Protein 5NOE (pdb70)

Sequence (1299 aa):
MSLLAKIVDGKNLSFEEAYELFNELKGSDGVLIGAYLAALQTKGYTGEELAGLARAMRDSAVKLDLGKVADTAGTGGDGSSTINVSTASALILSAFTRVAKHGNVSITSKSGSANVLEALGLNIRVSPERAREMVESTNFTFIFAPAYHPALRPIMPVRKALGIKTVFNVIGPLANPADPAYQVVGVNSPELLEPVAEALEFLGVERALVVHGSGMDEVSPHRETLVLEVGNGVERYTLSPEDFGIEPVKPLPCSSPEESAARIKAVLGGSGRREDRDFILVNASAALYASGVAEDFREGLEMAREALGQGMLEKLEEIACLSKSMSLLAKIVDGKNLSFEEAYELFNELKGSDGVLIGAYLAALQTKGYTGEELAGLARAMRDSAVKLDLGKVADTAGTGGDGSSTINVSTASSALILSAFTRVAKHGNVSITSKSGSANVLEALGLNIRVSPERAREMVESTNFTFIFAPAYHPALRPIMPVRKALGIKTVFNVIGPLANPADPAYQVVGVNSPELLEPVAEALEFLGVERALVVHGSGMDEVSPHRETLVLEVGNGVERYTLSPEDFGIEPVKPLPCSSPEESAARIKAVLGGSGRREDRDFILVNASAALYASGVAEDFREGLEMAREALGQGMLEKLEEIACLSKSMSLLAKIVDGKNLSFEEAYELFNELKGSDGVLIGAYLAALQTKGYTGEELAGLARAMRDSAVKLDLGKVADTAGTGGDGSSTINVSTASALILSAFTRVAKHGNVVSITSKSGSANVLEALGLNIRVSPERAREMVESTNFTFIFAPAYHPALRPIMPVRKALGIKTVFNVIGPLANPADPAYQVVGVNSPELLEPVAEALEFLGVERALVVHGSGMDEVSPHRETLVLEVGNGVERYTLSPEDFGIEPVKPLPCSSPEESAARIKAVLGGSGRREDRDFILVNASAALYASSGVAEDFREGLEMAREALGQGMLEKLEEIACLSKSMSLLAKIVDGKNLSFEEAYELFNELKGSDGVLIGAYLAALQTKGYTGEELAGLARAMRDSAVKLDLGKVADTAGTGGDGSSTINVSTASALILSAFTRVAKHGNVSITSKSGSANVLEALGLNIRVSPERAREMVESTNFTFIFAPAYHPALRPIMPVRKALGIKTVFNVIGPLANPADPAYQVVGVNSPELLEPVAEALEFLGVERALVVHGSGMDEVSPHRRETLVLEVGNGVERYTLSPEDFGIEPVKPLPCSSPEESAARIKAVLGGSGRREDRDFILVNASAALYASGVAEDFREGLEMARREALGQGMLEKLEEIACLSK

Nearest PDB structures (foldseek):
  5noe-assembly2_D  TM=9.935E-01  e=1.530E-57  Thermococcus kodakarensis KOD1
  1zyk-assembly2_C  TM=9.474E-01  e=1.127E-31  Saccharolobus solfataricus
  3gbr-assembly1_B  TM=9.543E-01  e=3.894E-31  Saccharolobus solfataricus
  2gvq-assembly2_B  TM=9.513E-01  e=1.582E-30  Saccharolobus solfataricus
  1khd-assembly1_D  TM=9.343E-01  e=3.187E-30  Pectobacterium carotovorum

Radius of gyration: 39.04 Å; Cα contacts (8 Å, |Δi|>4): 3013; chains: 4; bounding box: 71×103×91 Å

Foldseek 3Di:
DPVLVCLLVLHADALQVLLVVLVDLLPDDLVVLLSVFVSCVVSDHFLSSLQSVLVSQLVQWAAADAPQEEEEEELDDDLWFFFDLRLLLQLLCLVPAAYEYEFAPAPCCRLHSCLLLVLLQADQDFDNVLQNVLCVPQSYHYHHCVRGRVSCPSVHVSCVVVVDDGSSSGSRQSNPNNLHLFYEYFYQAPVVQNSNLSSCQVSNRQKYKYKADPNGRAHFLAAKIWIWIHHVHTDTDIDYNVQQVDDHDHGGIGGGSNVSNVQSLCLQAQHHDPSSNSRSLQRSLNRCCRVVNDVGNNVSSVSSNVNGRDVSSVSSVVSRVSSVD/DVLLVCLLVLHADALQRLLVVLVCLLPDDLVVVLSVFVSCVVSDHFLSNLLSVLVNQLVQWAAAAAPLAEEEEELAWDDFAFFALRLLLQLLCLVFAAYEYEFAPAPNPFRGSCLLLVLLQADQDFDRVLQRVLCVVGSYHYHYPVRGRVSCVSVRVSCVVVVDDGSSSGSRQSNPSNLHLFYEYFYQDPVVQNSNLSSCQVSNRQKYKYWQDPRGRAPALAAKIWIWIHHVHTDTDIDYVVFQPDDHAHTDGDDGSNSSNQQSLCQLALHHDDNSNSRNQQRSLNRCCRNVNDVGRNSSRVSSNVSGHPVSSVSSVVNSVSNVD/DVVLVCLLVLHADALQVLLVVLVVLLPDDLVVLLSVFVSDVVNDHALSNLLSNLVSQLVQWAAADQPAAEEEEELACDDFAFFSLRLLLQLLCLVPAAYEYEFAAHLQRHGLSQLLLVLLQAPQDFDNVLQNVLCVVRSYHYHYVVNTRVSCVNVSVSSVVVSDDGSCSLSRQVNPSNLHLFYEYFYQAPVVQNSSQSNCQVSNRQKYKYKQDPNGRAHALAAKIWIWIHHVHTDTDIDYNVQQVDDHDHTDGDDGSNRSNVQSLCLQQLHHDPNSVSRSLQRSLRRCCRVPVDVGSNVSSVVSNVNRRDVSNVSSVVSSVSNVD/DVLLVCLLVLHADALQVLLVVLVCLLPDALVVLLSVFVSCVVSDHFLSSLQSNLVNQLVQWAAADAPAAEEEEEQAWEPFAFFALRLLLQLLCLVPAAHEYEWADDPDCQPGNQLLLVLLQFDQDDDSVLQNVLCVVRSYHYHYCVNTRVSCVNVRVSVVVNPDDGSSSGSRQSNDSNLHLFYEYFYQDPVVQVSNLSSVQVSNRQKYKYKADPNTRAHALAAKIWIWIHHPDTDTDIDYNVQQVDHHDHTDGDRGSNRSNVQSLCLQAQHHDPSSNSRSLQRSLNRCCRVVVDVGNNVSSVVSNVNGHPNSNVSSVVSSVSSD

Secondary structure (DSSP, 8-state):
-HHHHHHHTTPPPPHHHHHHHHHHHHTS-HHHHHHHHHHHHHH---HHHHHHHHHHHHHHSPP----S-EEEEE--S-TTSS--HHHHHHHHHTTTS-EEEEPP-SS--TT-HHHHHHHTT------HHHHHHHHHHHSEEEE-HHHH-GGGTTHHHHHHHH-S--THHHHGGG--TT--SEEEEE-SSGGGHHHHHHHHHHHT-SEEEEEEETTBSS--SSS-EEEEEEESEEEEEEE-GGGGTS---------SHHHHHHHHHHHHTT-S-HHHHHHHHHHHHHHHHHTTS-SSHHHHHHHHHHT-SHHHHHHHHHHHHHHH-/-HHHHHHHTTPPPPHHHHHHHHHHHHTS-HHHHHHHHHHHHHH---HHHHHHHHHHHHHHSPP----S-EEEEES---SS----HHHHHHHHHHTTS-EEEEPPSS---SSSHHHHHHHTT------HHHHHHHHHHHSEEEE-HHHH-GGGGGGHHHHHHH-S--GGGTSGGG--TT--SEEEEE-SSGGGHHHHHHHHHHHT-SEEEEEEETTBSS--SSS-EEEEEEESEEEEEEE-GGGGT----PPPP--SHHHHHHHHHHHHSS---HHHHHHHHHHHHHHHHHHTS-SSHHHHHHHHHTT-HHHHHHHHHHHHHHHH-/-HHHHHHHTTPPPPHHHHHHHHHHHHT--HHHHHHHHHHHHHH---HHHHHHHHHHHHHHSPP----S-EEEEES-S-SS-B--HHHHHHHHHTTTS-EEEEE---TTSS-HHHHHHHHTT------HHHHHHHHHHHSEEEEEHHHH-GGGTTHHHHHHHH-S--HHHHHGGG--TT--SEEEEE-SS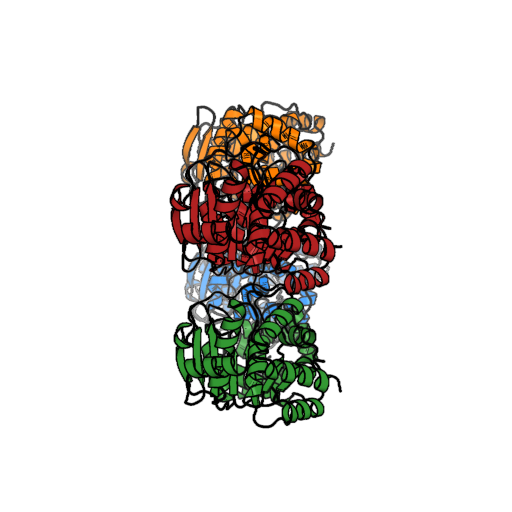GGGHHHHHHHHHHHT-SEEEEEEETTBSS--SSS-EEEEEESSSEEEEEE-GGGGTS---PPPB---HHHHHHHHHHHHTT-S-HHHHHHHHHHHHHHHHHTTSSSSHHHHHHHHHHH-SHHHHHHHHHHHHHHH-/-HHHHHHHTTPPPPHHHHHHHHHHHHTS-HHHHHHHHHHHHHH---HHHHHHHHHHHHHHSPP----S-EEEEES---S-----HHHHHHHHHTTTS-EEEE---SS--SS-HHHHHHHTT--S---HHHHHHHHHHHSEEEE-HHHH-GGGTTHHHHHHHH-S--GGGTSGGG--TT--SEEEEE-SSGGGHHHHHHHHHHTT-SEEEEEEETTBSS--SSS-EEEEEEESEEEEEEE-GGGGT----PPPP--SHHHHHHHHHHHHTT-S-HHHHHHHHHHHHHHHHHTTS-SSHHHHHHHHHHH-SHHHHHHHHHHHHHH-

Structure (mmCIF, N/CA/C/O backbone):
data_5NOE
#
_entry.id   5NOE
#
_cell.length_a   83.870
_cell.length_b   85.613
_cell.length_c   180.758
_cell.angle_alpha   90.00
_cell.angle_beta   90.00
_cell.angle_gamma   90.00
#
_symmetry.space_group_name_H-M   'P 21 21 21'
#
loop_
_entity.id
_entity.type
_entity.pdbx_description
1 polymer 'Anthranilate phosphoribosyltransferase'
2 water water
#
loop_
_atom_site.group_PDB
_atom_site.id
_atom_site.type_symbol
_atom_site.label_atom_id
_atom_site.label_alt_id
_atom_site.label_comp_id
_atom_site.label_asym_id
_atom_site.label_entity_id
_atom_site.label_seq_id
_atom_site.pdbx_PDB_ins_code
_atom_site.Cartn_x
_atom_site.Cartn_y
_atom_site.Cartn_z
_atom_site.occupancy
_atom_site.B_iso_or_equiv
_atom_site.auth_seq_id
_atom_site.auth_comp_id
_atom_site.auth_asym_id
_atom_site.auth_atom_id
_atom_site.pdbx_PDB_model_num
ATOM 1 N N . MET A 1 1 ? 16.936 19.602 67.545 1.00 48.05 1 MET A N 1
ATOM 2 C CA . MET A 1 1 ? 17.183 20.811 66.761 1.00 56.73 1 MET A CA 1
ATOM 3 C C . MET A 1 1 ? 16.233 20.896 65.552 1.00 42.85 1 MET A C 1
ATOM 4 O O . MET A 1 1 ? 15.295 20.116 65.471 1.00 42.49 1 MET A O 1
ATOM 9 N N . SER A 1 2 ? 16.453 21.835 64.626 1.00 46.77 2 SER A N 1
ATOM 10 C CA . SER A 1 2 ? 15.355 22.278 63.763 1.00 40.02 2 SER A CA 1
ATOM 11 C C . SER A 1 2 ? 14.941 21.206 62.747 1.00 34.04 2 SER A C 1
ATOM 12 O O . SER A 1 2 ? 13.753 20.878 62.635 1.00 37.85 2 SER A O 1
ATOM 15 N N . LEU A 1 3 ? 15.887 20.659 61.977 1.00 38.49 3 LEU A N 1
ATOM 16 C CA . LEU A 1 3 ? 15.506 19.599 61.041 1.00 32.56 3 LEU A CA 1
ATOM 17 C C . LEU A 1 3 ? 14.933 18.385 61.770 1.00 32.85 3 LEU A C 1
ATOM 18 O O . LEU A 1 3 ? 13.934 17.803 61.326 1.00 30.50 3 LEU A O 1
ATOM 23 N N . LEU A 1 4 ? 15.542 17.991 62.892 1.00 26.76 4 LEU A N 1
ATOM 24 C CA . LEU A 1 4 ? 15.011 16.857 63.639 1.00 32.25 4 LEU A CA 1
ATOM 25 C C . LEU A 1 4 ? 13.584 17.123 64.096 1.00 30.52 4 LEU A C 1
ATOM 26 O O . LEU A 1 4 ? 12.721 16.248 63.990 1.00 29.00 4 LEU A O 1
ATOM 31 N N . ALA A 1 5 ? 13.294 18.339 64.556 1.00 29.95 5 ALA A N 1
ATOM 32 C CA . ALA A 1 5 ? 11.932 18.621 65.002 1.00 31.21 5 ALA A CA 1
ATOM 33 C C . ALA A 1 5 ? 10.944 18.559 63.839 1.00 32.62 5 ALA A C 1
ATOM 34 O O . ALA A 1 5 ? 9.816 18.087 64.004 1.00 30.87 5 ALA A O 1
ATOM 36 N N . LYS A 1 6 ? 11.360 19.017 62.657 1.00 33.83 6 LYS A N 1
ATOM 37 C CA . LYS A 1 6 ? 10.510 18.939 61.469 1.00 33.72 6 LYS A CA 1
ATOM 38 C C . LYS A 1 6 ? 10.204 17.486 61.111 1.00 32.07 6 LYS A C 1
ATOM 39 O O . LYS A 1 6 ? 9.053 17.134 60.825 1.00 28.43 6 LYS A O 1
ATOM 45 N N . ILE A 1 7 ? 11.220 16.621 61.155 1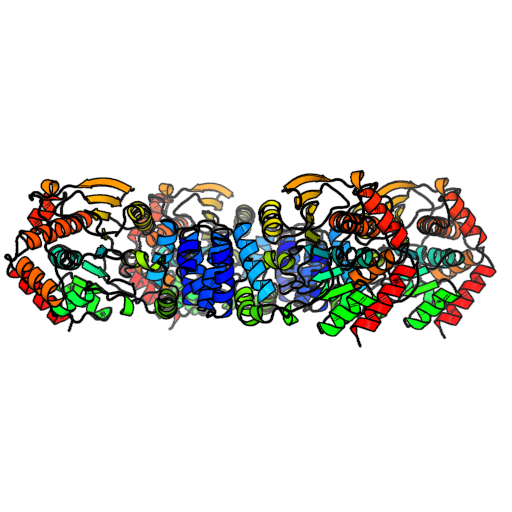.00 36.17 7 ILE A N 1
ATOM 46 C CA . ILE A 1 7 ? 11.033 15.212 60.814 1.00 31.19 7 ILE A CA 1
ATOM 47 C C . ILE A 1 7 ? 10.116 14.531 61.820 1.00 30.11 7 ILE A C 1
ATOM 48 O O . ILE A 1 7 ? 9.147 13.868 61.436 1.00 32.52 7 ILE A O 1
ATOM 53 N N . VAL A 1 8 ? 10.402 14.676 63.122 1.00 26.04 8 VAL A N 1
ATOM 54 C CA . VAL A 1 8 ? 9.586 13.987 64.109 1.00 29.18 8 VAL A CA 1
ATOM 55 C C . VAL A 1 8 ? 8.176 14.559 64.140 1.00 29.25 8 VAL A C 1
ATOM 56 O O . VAL A 1 8 ? 7.252 13.874 64.577 1.00 29.68 8 VAL A O 1
ATOM 60 N N . ASP A 1 9 ? 7.980 15.785 63.663 1.00 32.38 9 ASP A N 1
ATOM 61 C CA . ASP A 1 9 ? 6.631 16.308 63.480 1.00 37.63 9 ASP A CA 1
ATOM 62 C C . ASP A 1 9 ? 5.965 15.749 62.222 1.00 40.54 9 ASP A C 1
ATOM 63 O O . ASP A 1 9 ? 4.805 16.072 61.953 1.00 35.31 9 ASP A O 1
ATOM 68 N N . GLY A 1 10 ? 6.670 14.913 61.457 1.00 37.77 10 GLY A N 1
ATOM 69 C CA . GLY A 1 10 ? 6.112 14.307 60.271 1.00 33.32 10 GLY A CA 1
ATOM 70 C C . GLY A 1 10 ? 6.130 15.176 59.041 1.00 37.58 10 GLY A C 1
ATOM 71 O O . GLY A 1 10 ? 5.417 14.873 58.080 1.00 41.36 10 GLY A O 1
ATOM 72 N N . LYS A 1 11 ? 6.922 16.247 59.031 1.00 35.90 11 LYS A N 1
ATOM 73 C CA . LYS A 1 11 ? 7.004 17.132 57.878 1.00 33.57 11 LYS A CA 1
ATOM 74 C C . LYS A 1 11 ? 8.111 16.706 56.918 1.00 38.73 11 LYS A C 1
ATOM 75 O O . LYS A 1 11 ? 9.243 16.407 57.329 1.00 34.40 11 LYS A O 1
ATOM 81 N N . ASN A 1 12 ? 7.791 16.738 55.631 1.00 36.74 12 ASN A N 1
ATOM 82 C CA . ASN A 1 12 ? 8.751 16.363 54.604 1.00 35.72 12 ASN A CA 1
ATOM 83 C C . ASN A 1 12 ? 9.694 17.527 54.312 1.00 37.25 12 ASN A C 1
ATOM 84 O O . ASN A 1 12 ? 9.262 18.677 54.173 1.00 37.60 12 ASN A O 1
ATOM 89 N N . LEU A 1 13 ? 10.989 17.225 54.241 1.00 32.39 13 LEU A N 1
ATOM 90 C CA . LEU A 1 13 ? 11.999 18.242 53.993 1.00 35.48 13 LEU A CA 1
ATOM 91 C C . LEU A 1 13 ? 12.034 18.626 52.514 1.00 35.86 13 LEU A C 1
ATOM 92 O O . LEU A 1 13 ? 11.768 17.807 51.631 1.00 36.81 13 LEU A O 1
ATOM 97 N N . SER A 1 14 ? 12.362 19.888 52.247 1.00 36.22 14 SER A N 1
ATOM 98 C CA . SER A 1 14 ? 12.617 20.313 50.879 1.00 33.13 14 SER A CA 1
ATOM 99 C C . SER A 1 14 ? 13.961 19.762 50.411 1.00 34.87 14 SER A C 1
ATOM 100 O O . SER A 1 14 ? 14.776 19.295 51.204 1.00 34.28 14 SER A O 1
ATOM 103 N N . PHE A 1 15 ? 14.193 19.830 49.098 1.00 35.36 15 PHE A N 1
ATOM 104 C CA . PHE A 1 15 ? 15.493 19.436 48.559 1.00 39.81 15 PHE A CA 1
ATOM 105 C C . PHE A 1 15 ? 16.635 20.123 49.307 1.00 37.79 15 PHE A C 1
ATOM 106 O O . PHE A 1 15 ? 17.638 19.488 49.671 1.00 34.84 15 PHE A O 1
ATOM 114 N N . GLU A 1 16 ? 16.504 21.431 49.537 1.00 36.20 16 GLU A N 1
ATOM 115 C CA . GLU A 1 16 ? 17.600 22.169 50.148 1.00 40.46 16 GLU A CA 1
ATOM 116 C C . GLU A 1 16 ? 17.761 21.820 51.626 1.00 37.07 16 GLU A C 1
ATOM 117 O O . GLU A 1 16 ? 18.892 21.784 52.130 1.00 43.24 16 GLU A O 1
ATOM 123 N N . GLU A 1 17 ? 16.659 21.547 52.341 1.00 34.76 17 GLU A N 1
ATOM 124 C CA . GLU A 1 17 ? 16.783 21.095 53.729 1.00 38.23 17 GLU A CA 1
ATOM 125 C C . GLU A 1 17 ? 17.417 19.707 53.807 1.00 37.79 17 GLU A C 1
ATOM 126 O O . GLU A 1 17 ? 18.171 19.420 54.740 1.00 31.86 17 GLU A O 1
ATOM 132 N N . ALA A 1 18 ? 17.110 18.823 52.852 1.00 32.65 18 ALA A N 1
ATOM 133 C CA . ALA A 1 18 ? 17.726 17.497 52.879 1.00 28.14 18 ALA A CA 1
ATOM 134 C C . ALA A 1 18 ? 19.206 17.594 52.558 1.00 31.09 18 ALA A C 1
ATOM 135 O O . ALA A 1 18 ? 20.022 16.844 53.104 1.00 31.90 18 ALA A O 1
ATOM 137 N N . TYR A 1 19 ? 19.575 18.552 51.719 1.00 36.69 19 TYR A N 1
ATOM 138 C CA . TYR A 1 19 ? 20.982 18.830 51.485 1.00 35.08 19 TYR A CA 1
ATOM 139 C C . TYR A 1 19 ? 21.670 19.254 52.782 1.00 38.44 19 TYR A C 1
ATOM 140 O O . TYR A 1 19 ? 22.703 18.690 53.168 1.00 38.41 19 TYR A O 1
ATOM 149 N N . GLU A 1 20 ? 21.091 20.236 53.481 1.00 40.62 20 GLU A N 1
ATOM 150 C CA . GLU A 1 20 ? 21.613 20.640 54.786 1.00 43.13 20 GLU A CA 1
ATOM 151 C C . GLU A 1 20 ? 21.671 19.462 55.750 1.00 33.96 20 GLU A C 1
ATOM 152 O O . GLU A 1 20 ? 22.656 19.289 56.471 1.00 42.10 20 GLU A O 1
ATOM 158 N N . LEU A 1 21 ? 20.607 18.653 55.792 1.00 34.63 21 LEU A N 1
ATOM 159 C CA . LEU A 1 21 ? 20.583 17.522 56.710 1.00 31.67 21 LEU A CA 1
ATOM 160 C C . LEU A 1 21 ? 21.816 16.645 56.534 1.00 36.40 21 LEU A C 1
ATOM 161 O O . LEU A 1 21 ? 22.443 16.251 57.523 1.00 37.01 21 LEU A O 1
ATOM 166 N N . PHE A 1 22 ? 22.201 16.348 55.286 1.00 32.94 22 PHE A N 1
ATOM 167 C CA . PHE A 1 22 ? 23.417 15.564 55.097 1.00 36.02 22 PHE A CA 1
ATOM 168 C C . PHE A 1 22 ? 24.627 16.290 55.664 1.00 37.34 22 PHE A C 1
ATOM 169 O O . PHE A 1 22 ? 25.467 15.681 56.337 1.00 33.00 22 PHE A O 1
ATOM 177 N N . ASN A 1 23 ? 24.741 17.591 55.399 1.00 33.78 23 ASN A N 1
ATOM 178 C CA . ASN A 1 23 ? 25.927 18.284 55.881 1.00 40.60 23 ASN A CA 1
ATOM 179 C C . ASN A 1 23 ? 25.888 18.452 57.399 1.00 42.87 23 ASN A C 1
ATOM 180 O O . ASN A 1 23 ? 26.944 18.501 58.043 1.00 41.34 23 ASN A O 1
ATOM 185 N N . GLU A 1 24 ? 24.689 18.473 57.990 1.00 41.14 24 GLU A N 1
ATOM 186 C CA . GLU A 1 24 ? 24.588 18.429 59.445 1.00 36.33 24 GLU A CA 1
ATOM 187 C C . GLU A 1 24 ? 24.970 17.052 59.976 1.00 40.59 24 GLU A C 1
ATOM 188 O O . GLU A 1 24 ? 25.697 16.950 60.968 1.00 40.97 24 GLU A O 1
ATOM 194 N N . LEU A 1 25 ? 24.524 15.982 59.311 1.00 37.74 25 LEU A N 1
ATOM 195 C CA . LEU A 1 25 ? 24.819 14.630 59.783 1.00 36.82 25 LEU A CA 1
ATOM 196 C C . LEU A 1 25 ? 26.312 14.352 59.819 1.00 42.08 25 LEU A C 1
ATOM 197 O O . LEU A 1 25 ? 26.813 13.723 60.756 1.00 41.68 25 LEU A O 1
ATOM 202 N N . LYS A 1 26 ? 27.037 14.776 58.785 1.00 40.31 26 LYS A N 1
ATOM 203 C CA . LYS A 1 26 ? 28.422 14.354 58.667 1.00 41.08 26 LYS A CA 1
ATOM 204 C C . LYS A 1 26 ? 29.303 15.012 59.722 1.00 43.96 26 LYS A C 1
ATOM 205 O O . LYS A 1 26 ? 30.391 14.500 60.017 1.00 40.85 26 LYS A O 1
ATOM 211 N N . GLY A 1 27 ? 28.847 16.111 60.315 1.00 43.01 27 GLY A N 1
ATOM 212 C CA . GLY A 1 27 ? 29.576 16.698 61.411 1.00 38.94 27 GLY A CA 1
ATOM 213 C C . GLY A 1 27 ? 28.895 16.558 62.760 1.00 39.89 27 GLY A C 1
ATOM 214 O O . GLY A 1 27 ? 29.234 17.296 63.686 1.00 39.84 27 GLY A O 1
ATOM 215 N N . SER A 1 28 ? 27.949 15.634 62.900 1.00 34.57 28 SER A N 1
ATOM 216 C CA . SER A 1 28 ? 27.191 15.476 64.139 1.00 36.37 28 SER A CA 1
ATOM 217 C C . SER A 1 28 ? 27.721 14.330 64.999 1.00 36.71 28 SER A C 1
ATOM 218 O O . SER A 1 28 ? 28.304 13.358 64.510 1.00 37.71 28 SER A O 1
ATOM 221 N N . ASP A 1 29 ? 27.455 14.442 66.299 1.00 29.76 29 ASP A N 1
ATOM 222 C CA . ASP A 1 29 ? 27.681 13.345 67.233 1.00 34.89 29 ASP A CA 1
ATOM 223 C C . ASP A 1 29 ? 26.792 12.151 66.891 1.00 36.23 29 ASP A C 1
ATOM 224 O O . ASP A 1 29 ? 25.709 12.305 66.326 1.00 35.86 29 ASP A O 1
ATOM 229 N N . GLY A 1 30 ? 27.261 10.953 67.259 1.00 30.75 30 GLY A N 1
ATOM 230 C CA . GLY A 1 30 ? 26.492 9.739 67.019 1.00 38.69 30 GLY A CA 1
ATOM 231 C C . GLY A 1 30 ? 25.063 9.783 67.544 1.00 37.32 30 GLY A C 1
ATOM 232 O O . GLY A 1 30 ? 24.147 9.233 66.912 1.00 29.78 30 GLY A O 1
ATOM 233 N N . VAL A 1 31 ? 24.852 10.406 68.717 1.00 35.25 31 VAL A N 1
ATOM 234 C CA . VAL A 1 31 ? 23.503 10.487 69.288 1.00 28.78 31 VAL A CA 1
ATOM 235 C C . VAL A 1 31 ? 22.554 11.185 68.321 1.00 31.13 31 VAL A C 1
ATOM 236 O O . VAL A 1 31 ? 21.402 10.761 68.134 1.00 30.85 31 VAL A O 1
ATOM 240 N N . LEU A 1 32 ? 23.006 12.280 67.716 1.00 28.11 32 LEU A N 1
ATOM 241 C CA . LEU A 1 32 ? 22.147 13.009 66.791 1.00 35.44 32 LEU A CA 1
ATOM 242 C C . LEU A 1 32 ? 22.038 12.270 65.457 1.00 33.03 32 LEU A C 1
ATOM 243 O O . LEU A 1 32 ? 20.968 12.263 64.830 1.00 28.21 32 LEU A O 1
ATOM 248 N N . ILE A 1 33 ? 23.130 11.643 65.001 1.00 28.18 33 ILE A N 1
ATOM 249 C CA . ILE A 1 33 ? 23.040 10.813 63.801 1.00 30.24 33 ILE A CA 1
ATOM 250 C C . ILE A 1 33 ? 22.000 9.714 63.997 1.00 25.14 33 ILE A C 1
ATOM 251 O O . ILE A 1 33 ? 21.130 9.502 63.149 1.00 30.01 33 ILE A O 1
ATOM 256 N N . GLY A 1 34 ? 22.103 8.980 65.109 1.00 27.22 34 GLY A N 1
ATOM 257 C CA . GLY A 1 34 ? 21.145 7.921 65.396 1.00 27.37 34 GLY A CA 1
ATOM 258 C C . GLY A 1 34 ? 19.704 8.411 65.427 1.00 31.33 34 GLY A C 1
ATOM 259 O O . GLY A 1 34 ? 18.808 7.763 64.881 1.00 26.59 34 GLY A O 1
ATOM 260 N N . ALA A 1 35 ? 19.452 9.552 66.083 1.00 25.96 35 ALA A N 1
ATOM 261 C CA . ALA A 1 35 ? 18.092 10.101 66.118 1.00 27.80 35 ALA A CA 1
ATOM 262 C C . ALA A 1 35 ? 17.610 10.463 64.713 1.00 26.23 35 ALA A C 1
ATOM 263 O O . ALA A 1 35 ? 16.496 10.105 64.304 1.00 23.77 35 ALA A O 1
ATOM 265 N N . TYR A 1 36 ? 18.459 11.142 63.941 1.00 28.03 36 TYR A N 1
ATOM 266 C CA . TYR A 1 36 ? 18.052 11.566 62.606 1.00 25.26 36 TYR A CA 1
ATOM 267 C C . TYR A 1 36 ? 17.711 10.363 61.728 1.00 30.28 36 TYR A C 1
ATOM 268 O O . TYR A 1 36 ? 16.680 10.357 61.040 1.00 28.86 36 TYR A O 1
ATOM 277 N N . LEU A 1 37 ? 18.571 9.338 61.724 1.00 24.79 37 LEU A N 1
ATOM 278 C CA . LEU A 1 37 ? 18.332 8.228 60.803 1.00 26.49 37 LEU A CA 1
ATOM 279 C C . LEU A 1 37 ? 17.076 7.451 61.183 1.00 27.78 37 LEU A C 1
ATOM 280 O O . LEU A 1 37 ? 16.282 7.089 60.302 1.00 28.06 37 LEU A O 1
ATOM 285 N N . ALA A 1 38 ? 16.878 7.180 62.481 1.00 24.90 38 ALA A N 1
ATOM 286 C CA . ALA A 1 38 ? 15.682 6.460 62.926 1.00 25.65 38 ALA A CA 1
ATOM 287 C C . ALA A 1 38 ? 14.408 7.274 62.719 1.00 29.89 38 ALA A C 1
ATOM 288 O O . ALA A 1 38 ? 13.363 6.721 62.338 1.00 28.90 38 ALA A O 1
ATOM 290 N N . ALA A 1 39 ? 14.461 8.587 62.962 1.00 25.80 39 ALA A N 1
ATOM 291 C CA . ALA A 1 39 ? 13.247 9.381 62.811 1.00 28.49 39 ALA A CA 1
ATOM 292 C C . ALA A 1 39 ? 12.855 9.485 61.346 1.00 29.70 39 ALA A C 1
ATOM 293 O O . ALA A 1 39 ? 11.677 9.359 60.998 1.00 29.91 39 ALA A O 1
ATOM 295 N N . LEU A 1 40 ? 13.832 9.699 60.475 1.00 27.05 40 LEU A N 1
ATOM 296 C CA . LEU A 1 40 ? 13.524 9.798 59.055 1.00 31.42 40 LEU A CA 1
ATOM 297 C C . LEU A 1 40 ? 12.996 8.478 58.513 1.00 28.08 40 LEU A C 1
ATOM 298 O O . LEU A 1 40 ? 12.118 8.469 57.645 1.00 30.79 40 LEU A O 1
ATOM 303 N N . GLN A 1 41 ? 13.506 7.364 59.025 1.00 26.53 41 GLN A N 1
ATOM 304 C CA . GLN A 1 41 ? 13.011 6.067 58.590 1.00 28.70 41 GLN A CA 1
ATOM 305 C C . GLN A 1 41 ? 11.584 5.846 59.093 1.00 37.34 41 GLN A C 1
ATOM 306 O O . GLN A 1 41 ? 10.728 5.311 58.365 1.00 31.21 41 GLN A O 1
ATOM 312 N N . THR A 1 42 ? 11.309 6.255 60.335 1.00 30.43 42 THR A N 1
ATOM 313 C CA . THR A 1 42 ? 9.953 6.144 60.855 1.00 29.31 42 THR A CA 1
ATOM 314 C C . THR A 1 42 ? 8.989 6.974 60.032 1.00 32.23 42 THR A C 1
ATOM 315 O O . THR A 1 42 ? 7.892 6.511 59.702 1.00 31.03 42 THR A O 1
ATOM 319 N N . LYS A 1 43 ? 9.379 8.209 59.686 1.00 32.70 43 LYS A N 1
ATOM 320 C CA . LYS A 1 43 ? 8.500 9.069 58.895 1.00 32.15 43 LYS A CA 1
ATOM 321 C C . LYS A 1 43 ? 8.333 8.528 57.479 1.00 34.10 43 LYS A C 1
ATOM 322 O O . LYS A 1 43 ? 7.240 8.597 56.905 1.00 32.86 43 LYS A O 1
ATOM 328 N N . GLY A 1 44 ? 9.396 7.975 56.913 1.00 30.83 44 GLY A N 1
ATOM 329 C CA . GLY A 1 44 ? 9.432 7.665 55.504 1.00 29.75 44 GLY A CA 1
ATOM 330 C C . GLY A 1 44 ? 10.089 8.813 54.787 1.00 33.55 44 GLY A C 1
ATOM 331 O O . GLY A 1 44 ? 9.879 9.978 55.147 1.00 32.21 44 GLY A O 1
ATOM 332 N N . TYR A 1 45 ? 10.913 8.509 53.797 1.00 38.36 45 TYR A N 1
ATOM 333 C CA . TYR A 1 45 ? 11.597 9.536 53.031 1.00 37.22 45 TYR A CA 1
ATOM 334 C C . TYR A 1 45 ? 10.915 9.687 51.674 1.00 36.65 45 TYR A C 1
ATOM 335 O O . TYR A 1 45 ? 10.283 8.755 51.172 1.00 39.09 45 TYR A O 1
ATOM 344 N N . THR A 1 46 ? 10.992 10.888 51.106 1.00 35.74 46 THR A N 1
ATOM 345 C CA . THR A 1 46 ? 10.386 11.176 49.811 1.00 34.57 46 THR A CA 1
ATOM 346 C C . THR A 1 46 ? 11.449 11.194 48.713 1.00 35.32 46 THR A C 1
ATOM 347 O O . THR A 1 46 ? 12.653 11.131 48.969 1.00 31.96 46 THR A O 1
ATOM 351 N N . GLY A 1 47 ? 10.987 11.346 47.470 1.00 35.59 47 GLY A N 1
ATOM 352 C CA . GLY A 1 47 ? 11.912 11.546 46.369 1.00 34.93 47 GLY A CA 1
ATOM 353 C C . GLY A 1 47 ? 12.727 12.815 46.519 1.00 37.68 47 GLY A C 1
ATOM 354 O O . GLY A 1 47 ? 13.928 12.831 46.231 1.00 33.63 47 GLY A O 1
ATOM 355 N N . GLU A 1 48 ? 12.093 13.899 46.973 1.00 36.32 48 GLU A N 1
ATOM 356 C CA . GLU A 1 48 ? 12.828 15.155 47.107 1.00 34.94 48 GLU A CA 1
ATOM 357 C C . GLU A 1 48 ? 13.889 15.053 48.205 1.00 29.90 48 GLU A C 1
ATOM 358 O O . GLU A 1 48 ? 14.989 15.607 48.078 1.00 34.10 48 GLU A O 1
ATOM 364 N N . GLU A 1 49 ? 13.571 14.352 49.283 1.00 27.57 49 GLU A N 1
ATOM 365 C CA . GLU A 1 49 ? 14.540 14.134 50.351 1.00 28.83 49 GLU A CA 1
ATOM 366 C C . GLU A 1 49 ? 15.685 13.248 49.879 1.00 33.24 49 GLU A C 1
ATOM 367 O O . GLU A 1 49 ? 16.848 13.513 50.193 1.00 23.78 49 GLU A O 1
ATOM 373 N N . LEU A 1 50 ? 15.378 12.170 49.145 1.00 27.91 50 LEU A N 1
ATOM 374 C CA . LEU A 1 50 ? 16.453 11.324 48.642 1.00 30.74 50 LEU A CA 1
ATOM 375 C C . LEU A 1 50 ? 17.392 12.122 47.746 1.00 30.00 50 LEU A C 1
ATOM 376 O O . LEU A 1 50 ? 18.613 11.932 47.782 1.00 30.92 50 LEU A O 1
ATOM 381 N N . ALA A 1 51 ? 16.838 13.036 46.945 1.00 31.69 51 ALA A N 1
ATOM 382 C CA . ALA A 1 51 ? 17.667 13.774 45.994 1.00 30.21 51 ALA A CA 1
ATOM 383 C C . ALA A 1 51 ? 18.583 14.763 46.700 1.00 31.00 51 ALA A C 1
ATOM 384 O O . ALA A 1 51 ? 19.756 14.890 46.346 1.00 32.01 51 ALA A O 1
ATOM 386 N N . GLY A 1 52 ? 18.057 15.496 47.677 1.00 30.38 52 GLY A N 1
ATOM 387 C CA . GLY A 1 52 ? 18.884 16.467 48.367 1.00 30.13 52 GLY A CA 1
ATOM 388 C C . GLY A 1 52 ? 20.007 15.803 49.138 1.00 27.60 52 GLY A C 1
ATOM 389 O O . GLY A 1 52 ? 21.163 16.219 49.051 1.00 31.17 52 GLY A O 1
ATOM 390 N N . LEU A 1 53 ? 19.672 14.753 49.894 1.00 29.67 53 LEU A N 1
ATOM 391 C CA . LEU A 1 53 ? 20.674 13.940 50.578 1.00 27.19 53 LEU A CA 1
ATOM 392 C C . LEU A 1 53 ? 21.744 13.454 49.604 1.00 31.71 53 LEU A C 1
ATOM 393 O O . LEU A 1 53 ? 22.946 13.632 49.842 1.00 27.69 53 LEU A O 1
ATOM 398 N N . ALA A 1 54 ? 21.311 12.889 48.469 1.00 27.83 54 ALA A N 1
ATOM 399 C CA . ALA A 1 54 ? 22.229 12.285 47.504 1.00 26.70 54 ALA A CA 1
ATOM 400 C C . ALA A 1 54 ? 23.136 13.318 46.855 1.00 30.10 54 ALA A C 1
ATOM 401 O O . ALA A 1 54 ? 24.326 13.053 46.622 1.00 28.66 54 ALA A O 1
ATOM 403 N N . ARG A 1 55 ? 22.593 14.497 46.552 1.00 28.71 55 ARG A N 1
ATOM 404 C CA . ARG A 1 55 ? 23.410 15.561 45.980 1.00 28.06 55 ARG A CA 1
ATOM 405 C C . ARG A 1 55 ? 24.467 16.056 46.971 1.00 31.54 55 ARG A C 1
ATOM 406 O O . ARG A 1 55 ? 25.621 16.300 46.589 1.00 34.85 55 ARG A O 1
ATOM 414 N N . ALA A 1 56 ? 24.092 16.224 48.241 1.00 31.25 56 ALA A N 1
ATOM 415 C CA . ALA A 1 56 ? 25.081 16.582 49.253 1.00 34.57 56 ALA A CA 1
ATOM 416 C C . ALA A 1 56 ? 26.136 15.495 49.412 1.00 28.66 56 ALA A C 1
ATOM 417 O O . ALA A 1 56 ? 27.319 15.795 49.595 1.00 30.46 56 ALA A O 1
ATOM 419 N N . MET A 1 57 ? 25.729 14.223 49.360 1.00 34.86 57 MET A N 1
ATOM 420 C CA . MET A 1 57 ? 26.702 13.130 49.418 1.00 30.88 57 MET A CA 1
ATOM 421 C C . MET A 1 57 ? 27.657 13.175 48.221 1.00 32.53 57 MET A C 1
ATOM 422 O O . MET A 1 57 ? 28.882 13.130 48.387 1.00 32.55 57 MET A O 1
ATOM 427 N N . ARG A 1 58 ? 27.119 13.290 47.004 1.00 33.21 58 ARG A N 1
ATOM 428 C CA . ARG A 1 58 ? 27.993 13.443 45.836 1.00 31.83 58 ARG A CA 1
ATOM 429 C C . ARG A 1 58 ? 28.964 14.619 45.993 1.00 30.46 58 ARG A C 1
ATOM 430 O O . ARG A 1 58 ? 30.144 14.490 45.656 1.00 36.01 58 ARG A O 1
ATOM 438 N N . ASP A 1 59 ? 28.497 15.762 46.511 1.00 32.59 59 ASP A N 1
ATOM 439 C CA . ASP A 1 59 ? 29.358 16.953 46.615 1.00 26.19 59 ASP A CA 1
ATOM 440 C C . ASP A 1 59 ? 30.447 16.803 47.677 1.00 35.58 59 ASP A C 1
ATOM 441 O O . ASP A 1 59 ? 31.446 17.525 47.620 1.00 40.75 59 ASP A O 1
ATOM 446 N N . SER A 1 60 ? 30.268 15.908 48.652 1.00 35.12 60 SER A N 1
ATOM 447 C CA . SER A 1 60 ? 31.255 15.653 49.696 1.00 37.88 60 SER A CA 1
ATOM 448 C C . SER A 1 60 ? 32.239 14.563 49.327 1.00 38.34 60 SER A C 1
ATOM 449 O O . SER A 1 60 ? 33.217 14.347 50.059 1.00 35.61 60 SER A O 1
ATOM 452 N N . ALA A 1 61 ? 31.999 13.864 48.225 1.00 34.52 61 ALA A N 1
ATOM 453 C CA . ALA A 1 61 ? 32.816 12.721 47.876 1.00 34.46 61 ALA A CA 1
ATOM 454 C C . ALA A 1 61 ? 34.132 13.189 47.255 1.00 29.62 61 ALA A C 1
ATOM 455 O O . ALA A 1 61 ? 34.289 14.344 46.859 1.00 38.09 61 ALA A O 1
ATOM 457 N N . VAL A 1 62 ? 35.083 12.263 47.179 1.00 34.18 62 VAL A N 1
ATOM 458 C CA . VAL A 1 62 ? 36.312 12.502 46.435 1.00 34.00 62 VAL A CA 1
ATOM 459 C C . VAL A 1 62 ? 35.965 12.863 44.995 1.00 41.34 62 VAL A C 1
ATOM 460 O O . VAL A 1 62 ? 35.124 12.212 44.360 1.00 33.85 62 VAL A O 1
ATOM 464 N N . LYS A 1 63 ? 36.607 13.906 44.472 1.00 37.72 63 LYS A N 1
ATOM 465 C CA . LYS A 1 63 ? 36.227 14.424 43.162 1.00 42.39 63 LYS A CA 1
ATOM 466 C C . LYS A 1 63 ? 36.701 13.499 42.042 1.00 42.27 63 LYS A C 1
ATOM 467 O O . LYS A 1 63 ? 37.799 12.934 42.090 1.00 41.51 63 LYS A O 1
ATOM 473 N N . LEU A 1 64 ? 35.828 13.303 41.058 1.00 45.72 64 LEU A N 1
ATOM 474 C CA . LEU A 1 64 ? 36.074 12.454 39.904 1.00 46.20 64 LEU A CA 1
ATOM 475 C C . LEU A 1 64 ? 35.917 13.276 38.636 1.00 45.07 64 LEU A C 1
ATOM 476 O O . LEU A 1 64 ? 35.035 14.134 38.552 1.00 47.72 64 LEU A O 1
ATOM 481 N N . ASP A 1 65 ? 36.762 13.003 37.642 1.00 46.65 65 ASP A N 1
ATOM 482 C CA . ASP A 1 65 ? 36.656 13.636 36.327 1.00 50.36 65 ASP A CA 1
ATOM 483 C C . ASP A 1 65 ? 36.615 12.527 35.274 1.00 51.07 65 ASP A C 1
ATOM 484 O O . ASP A 1 65 ? 37.552 12.310 34.503 1.00 47.50 65 ASP A O 1
ATOM 489 N N . LEU A 1 66 ? 35.518 11.791 35.271 1.00 43.87 66 LEU A N 1
ATOM 490 C CA . LEU A 1 66 ? 35.271 10.803 34.242 1.00 43.41 66 LEU A CA 1
ATOM 491 C C . LEU A 1 66 ? 34.555 11.545 33.122 1.00 44.39 66 LEU A C 1
ATOM 492 O O . LEU A 1 66 ? 34.463 12.773 33.136 1.00 55.19 66 LEU A O 1
ATOM 497 N N . GLY A 1 67 ? 34.032 10.857 32.139 1.00 39.06 67 GLY A N 1
ATOM 498 C CA . GLY A 1 67 ? 33.347 11.714 31.188 1.00 50.48 67 GLY A CA 1
ATOM 499 C C . GLY A 1 67 ? 31.860 11.845 31.417 1.00 47.72 67 GLY A C 1
ATOM 500 O O . GLY A 1 67 ? 31.377 12.077 32.537 1.00 37.47 67 GLY A O 1
ATOM 501 N N . LYS A 1 68 ? 31.132 11.742 30.315 1.00 40.09 68 LYS A N 1
ATOM 502 C CA . LYS A 1 68 ? 29.735 11.364 30.352 1.00 41.46 68 LYS A CA 1
ATOM 503 C C . LYS A 1 68 ? 29.696 9.852 30.534 1.00 39.72 68 LYS A C 1
ATOM 504 O O . LYS A 1 68 ? 30.202 9.112 29.677 1.00 36.31 68 LYS A O 1
ATOM 510 N N . VAL A 1 69 ? 29.154 9.389 31.667 1.00 34.65 69 VAL A N 1
ATOM 511 C CA . VAL A 1 69 ? 29.246 7.980 32.031 1.00 34.46 69 VAL A CA 1
ATOM 512 C C . VAL A 1 69 ? 27.870 7.437 32.387 1.00 30.48 69 VAL A C 1
ATOM 513 O O . VAL A 1 69 ? 26.926 8.176 32.635 1.00 31.26 69 VAL A O 1
ATOM 517 N N . ALA A 1 70 ? 27.800 6.109 32.436 1.00 29.15 70 ALA A N 1
ATOM 518 C CA . ALA A 1 70 ? 26.612 5.339 32.757 1.00 32.26 70 ALA A CA 1
ATOM 519 C C . ALA A 1 70 ? 26.870 4.505 34.009 1.00 25.30 70 ALA A C 1
ATOM 520 O O . ALA A 1 70 ? 28.017 4.240 34.377 1.00 27.46 70 ALA A O 1
ATOM 522 N N . ASP A 1 71 ? 25.790 4.065 34.652 1.00 26.31 71 ASP A N 1
ATOM 523 C CA . ASP A 1 71 ? 25.911 3.244 35.852 1.00 29.53 71 ASP A CA 1
ATOM 524 C C . ASP A 1 71 ? 24.682 2.357 35.920 1.00 27.58 71 ASP A C 1
ATOM 525 O O . ASP A 1 71 ? 23.619 2.710 35.416 1.00 28.99 71 ASP A O 1
ATOM 530 N N . THR A 1 72 ? 24.841 1.199 36.538 1.00 25.50 72 THR A N 1
ATOM 531 C CA . THR A 1 72 ? 23.736 0.287 36.765 1.00 29.83 72 THR A CA 1
ATOM 532 C C . THR A 1 72 ? 23.923 -0.279 38.163 1.00 35.37 72 THR A C 1
ATOM 533 O O . THR A 1 72 ? 25.057 -0.505 38.590 1.00 34.56 72 THR A O 1
ATOM 537 N N . ALA A 1 73 ? 22.829 -0.482 38.882 1.00 32.23 73 ALA A N 1
ATOM 538 C CA . ALA A 1 73 ? 22.950 -0.728 40.317 1.00 38.37 73 ALA A CA 1
ATOM 539 C C . ALA A 1 73 ? 21.706 -1.416 40.852 1.00 42.96 73 ALA A C 1
ATOM 540 O O . ALA A 1 73 ? 20.668 -1.505 40.186 1.00 35.40 73 ALA A O 1
ATOM 542 N N . GLY A 1 74 ? 21.837 -1.905 42.081 1.00 44.52 74 GLY A N 1
ATOM 543 C CA . GLY A 1 74 ? 20.697 -2.269 42.890 1.00 49.32 74 GLY A CA 1
ATOM 544 C C . GLY A 1 74 ? 20.692 -1.475 44.184 1.00 51.04 74 GLY A C 1
ATOM 545 O O . GLY A 1 74 ? 21.743 -1.017 44.656 1.00 43.84 74 GLY A O 1
ATOM 546 N N . THR A 1 75 ? 19.494 -1.284 44.737 1.00 42.69 75 THR A N 1
ATOM 547 C CA . THR A 1 75 ? 19.394 -0.945 46.154 1.00 51.75 75 THR A CA 1
ATOM 548 C C . THR A 1 75 ? 19.832 -2.131 47.012 1.00 52.90 75 THR A C 1
ATOM 549 O O . THR A 1 75 ? 20.801 -2.035 47.774 1.00 61.82 75 THR A O 1
ATOM 553 N N . GLY A 1 76 ? 19.152 -3.268 46.889 1.00 53.78 76 GLY A N 1
ATOM 554 C CA . GLY A 1 76 ? 19.700 -4.476 47.480 1.00 58.48 76 GLY A CA 1
ATOM 555 C C . GLY A 1 76 ? 18.768 -5.355 48.293 1.00 65.23 76 GLY A C 1
ATOM 556 O O . GLY A 1 76 ? 18.133 -4.896 49.249 1.00 65.19 76 GLY A O 1
ATOM 557 N N . GLY A 1 77 ? 18.702 -6.638 47.932 1.00 67.81 77 GLY A N 1
ATOM 558 C CA . GLY A 1 77 ? 17.953 -7.615 48.705 1.00 80.39 77 GLY A CA 1
ATOM 559 C C . GLY A 1 77 ? 18.777 -8.334 49.760 1.00 83.86 77 GLY A C 1
ATOM 560 O O . GLY A 1 77 ? 18.776 -7.937 50.931 1.00 81.14 77 GLY A O 1
ATOM 561 N N . ASP A 1 78 ? 19.481 -9.396 49.360 1.00 85.70 78 ASP A N 1
ATOM 562 C CA . ASP A 1 78 ? 20.296 -10.198 50.264 1.00 84.34 78 ASP A CA 1
ATOM 563 C C . ASP A 1 78 ? 21.682 -10.406 49.667 1.00 89.27 78 ASP A C 1
ATOM 564 O O . ASP A 1 78 ? 21.886 -10.286 48.455 1.00 93.30 78 ASP A O 1
ATOM 566 N N . GLY A 1 79 ? 22.641 -10.732 50.532 1.00 89.14 79 GLY A N 1
ATOM 567 C CA . GLY A 1 79 ? 23.999 -10.975 50.084 1.00 84.72 79 GLY A CA 1
ATOM 568 C C . GLY A 1 79 ? 24.267 -12.419 49.707 1.00 85.26 79 GLY A C 1
ATOM 569 O O . GLY A 1 79 ? 25.367 -12.932 49.944 1.00 81.54 79 GLY A O 1
ATOM 570 N N . SER A 1 80 ? 23.275 -13.081 49.104 1.00 85.87 80 SER A N 1
ATOM 571 C CA . SER A 1 80 ? 23.366 -14.510 48.816 1.00 80.44 80 SER A CA 1
ATOM 572 C C . SER A 1 80 ? 22.251 -15.011 47.901 1.00 78.11 80 SER A C 1
ATOM 573 O O . SER A 1 80 ? 22.155 -16.217 47.650 1.00 75.91 80 SER A O 1
ATOM 576 N N . SER A 1 81 ? 21.390 -14.123 47.404 1.00 74.07 81 SER A N 1
ATOM 577 C CA . SER A 1 81 ? 20.276 -14.602 46.593 1.00 64.37 81 SER A CA 1
ATOM 578 C C . SER A 1 81 ? 20.749 -15.001 45.195 1.00 57.45 81 SER A C 1
ATOM 579 O O . SER A 1 81 ? 21.142 -16.154 44.990 1.00 46.35 81 SER A O 1
ATOM 582 N N . THR A 1 82 ? 20.727 -14.073 44.233 1.00 53.57 82 THR A N 1
ATOM 583 C CA . THR A 1 82 ? 21.038 -14.378 42.841 1.00 47.05 82 THR A CA 1
ATOM 584 C C . THR A 1 82 ? 22.437 -13.887 42.475 1.00 39.79 82 THR A C 1
ATOM 585 O O . THR A 1 82 ? 23.110 -13.208 43.252 1.00 42.97 82 THR A O 1
ATOM 589 N N . ILE A 1 83 ? 22.881 -14.258 41.269 1.00 33.92 83 ILE A N 1
ATOM 590 C CA . ILE A 1 83 ? 24.152 -13.726 40.762 1.00 32.80 83 ILE A CA 1
ATOM 591 C C . ILE A 1 83 ? 24.030 -12.212 40.555 1.00 33.86 83 ILE A C 1
ATOM 592 O O . ILE A 1 83 ? 22.932 -11.648 40.463 1.00 35.45 83 ILE A O 1
ATOM 597 N N . ASN A 1 84 ? 25.179 -11.545 40.480 1.00 29.61 84 ASN A N 1
ATOM 598 C CA . ASN A 1 84 ? 25.188 -10.082 40.543 1.00 33.26 84 ASN A CA 1
ATOM 599 C C . ASN A 1 84 ? 25.072 -9.506 39.132 1.00 32.22 84 ASN A C 1
ATOM 600 O O . ASN A 1 84 ? 26.060 -9.093 38.509 1.00 31.77 84 ASN A O 1
ATOM 605 N N . VAL A 1 85 ? 23.828 -9.443 38.639 1.00 26.07 85 VAL A N 1
ATOM 606 C CA . VAL A 1 85 ? 23.596 -9.046 37.251 1.00 31.87 85 VAL A CA 1
ATOM 607 C C . VAL A 1 85 ? 24.057 -7.624 36.992 1.00 29.45 85 VAL A C 1
ATOM 608 O O . VAL A 1 85 ? 24.452 -7.299 35.868 1.00 27.89 85 VAL A O 1
ATOM 612 N N . SER A 1 86 ? 23.971 -6.732 37.989 1.00 27.96 86 SER A N 1
ATOM 613 C CA . SER A 1 86 ? 24.320 -5.345 37.685 1.00 30.23 86 SER A CA 1
ATOM 614 C C . SER A 1 86 ? 25.815 -5.210 37.373 1.00 29.83 86 SER A C 1
ATOM 615 O O . SER A 1 86 ? 26.203 -4.399 36.523 1.00 25.91 86 SER A O 1
ATOM 618 N N . THR A 1 87 ? 26.662 -6.025 38.000 1.00 22.57 87 THR A N 1
ATOM 619 C CA . THR A 1 87 ? 28.087 -5.994 37.644 1.00 31.00 87 THR A CA 1
ATOM 620 C C . THR A 1 87 ? 28.338 -6.534 36.236 1.00 28.27 87 THR A C 1
ATOM 621 O O . THR A 1 87 ? 29.105 -5.940 35.470 1.00 24.01 87 THR A O 1
ATOM 625 N N . ALA A 1 88 ? 27.762 -7.700 35.913 1.00 25.34 88 ALA A N 1
ATOM 626 C CA . ALA A 1 88 ? 27.822 -8.228 34.550 1.00 25.39 88 ALA A CA 1
ATOM 627 C C . ALA A 1 88 ? 27.291 -7.229 33.523 1.00 26.30 88 ALA A C 1
ATOM 628 O O . ALA A 1 88 ? 27.907 -7.015 32.475 1.00 27.58 88 ALA A O 1
ATOM 630 N N . SER A 1 89 ? 26.129 -6.626 33.797 1.00 21.97 89 SER A N 1
ATOM 631 C CA . SER A 1 89 ? 25.576 -5.615 32.888 1.00 25.66 89 SER A CA 1
ATOM 632 C C . SER A 1 89 ? 26.520 -4.443 32.701 1.00 28.81 89 SER A C 1
ATOM 633 O O . SER A 1 89 ? 26.649 -3.900 31.593 1.00 24.86 89 SER A O 1
ATOM 636 N N . ALA A 1 90 ? 27.172 -4.018 33.781 1.00 26.61 90 ALA A N 1
ATOM 637 C CA . ALA A 1 90 ? 28.076 -2.882 33.681 1.00 26.20 90 ALA A CA 1
ATOM 638 C C . ALA A 1 90 ? 29.296 -3.216 32.826 1.00 26.74 90 ALA A C 1
ATOM 639 O O . ALA A 1 90 ? 29.731 -2.383 32.026 1.00 27.36 90 ALA A O 1
ATOM 641 N N . LEU A 1 91 ? 29.879 -4.408 33.019 1.00 23.79 91 LEU A N 1
ATOM 642 C CA . LEU A 1 91 ? 31.002 -4.848 32.190 1.00 26.34 91 LEU A CA 1
ATOM 643 C C . LEU A 1 91 ? 30.598 -4.918 30.722 1.00 29.06 91 LEU A C 1
ATOM 644 O O . LEU A 1 91 ? 31.303 -4.394 29.851 1.00 27.15 91 LEU A O 1
ATOM 649 N N . ILE A 1 92 ? 29.435 -5.519 30.435 1.00 25.64 92 ILE A N 1
ATOM 650 C CA . ILE A 1 92 ? 28.986 -5.654 29.049 1.00 27.79 92 ILE A CA 1
ATOM 651 C C . ILE A 1 92 ? 28.753 -4.285 28.424 1.00 30.59 92 ILE A C 1
ATOM 652 O O . ILE A 1 92 ? 29.191 -4.015 27.297 1.00 33.97 92 ILE A O 1
ATOM 657 N N . LEU A 1 93 ? 28.067 -3.393 29.148 1.00 27.91 93 LEU A N 1
ATOM 658 C CA . LEU A 1 93 ? 27.812 -2.058 28.619 1.00 31.81 93 LEU A CA 1
ATOM 659 C C . LEU A 1 93 ? 29.097 -1.327 28.242 1.00 32.74 93 LEU A C 1
ATOM 660 O O . LEU A 1 93 ? 29.074 -0.460 27.358 1.00 30.54 93 LEU A O 1
ATOM 665 N N . SER A 1 94 ? 30.218 -1.625 28.914 1.00 31.59 94 SER A N 1
ATOM 666 C CA . SER A 1 94 ? 31.450 -0.907 28.596 1.00 34.71 94 SER A CA 1
ATOM 667 C C . SER A 1 94 ? 31.934 -1.205 27.179 1.00 35.64 94 SER A C 1
ATOM 668 O O . SER A 1 94 ? 32.711 -0.424 26.634 1.00 34.45 94 SER A O 1
ATOM 671 N N . ALA A 1 95 ? 31.485 -2.305 26.567 1.00 32.92 95 ALA A N 1
ATOM 672 C CA . ALA A 1 95 ? 31.776 -2.512 25.154 1.00 37.95 95 ALA A CA 1
ATOM 673 C C . ALA A 1 95 ? 31.129 -1.456 24.264 1.00 41.28 95 ALA A C 1
ATOM 674 O O . ALA A 1 95 ? 31.497 -1.355 23.092 1.00 38.07 95 ALA A O 1
ATOM 676 N N . PHE A 1 96 ? 30.183 -0.670 24.783 1.00 31.85 96 PHE A N 1
ATOM 677 C CA . PHE A 1 96 ? 29.458 0.296 23.976 1.00 33.68 96 PHE A CA 1
ATOM 678 C C . PHE A 1 96 ? 29.628 1.739 24.408 1.00 39.20 96 PHE A C 1
ATOM 679 O O . PHE A 1 96 ? 29.434 2.624 23.568 1.00 33.61 96 PHE A O 1
ATOM 687 N N . THR A 1 97 ? 29.978 2.011 25.670 1.00 33.68 97 THR A N 1
ATOM 688 C CA . THR A 1 97 ? 29.859 3.373 26.192 1.00 32.25 97 THR A CA 1
ATOM 689 C C . THR A 1 97 ? 30.548 3.431 27.559 1.00 31.45 97 THR A C 1
ATOM 690 O O . THR A 1 97 ? 30.780 2.403 28.197 1.00 33.06 97 THR A O 1
ATOM 694 N N . ARG A 1 98 ? 30.890 4.634 28.000 1.00 30.82 98 ARG A N 1
ATOM 695 C CA . ARG A 1 98 ? 31.638 4.754 29.247 1.00 33.58 98 ARG A CA 1
ATOM 696 C C . ARG A 1 98 ? 30.783 4.380 30.446 1.00 30.60 98 ARG A C 1
ATOM 697 O O . ARG A 1 98 ? 29.676 4.893 30.615 1.00 29.87 98 ARG A O 1
ATOM 705 N N . VAL A 1 99 ? 31.340 3.530 31.303 1.00 28.63 99 VAL A N 1
ATOM 706 C CA . VAL A 1 99 ? 30.677 3.018 32.497 1.00 32.87 99 VAL A CA 1
ATOM 707 C C . VAL A 1 99 ? 31.531 3.356 33.708 1.00 32.25 99 VAL A C 1
ATOM 708 O O . VAL A 1 99 ? 32.712 2.998 33.748 1.00 27.48 99 VAL A O 1
ATOM 712 N N . ALA A 1 100 ? 30.940 4.011 34.705 1.00 28.12 100 ALA A N 1
ATOM 713 C CA . ALA A 1 100 ? 31.584 4.136 36.021 1.00 30.67 100 ALA A CA 1
ATOM 714 C C . ALA A 1 100 ? 30.657 3.522 37.070 1.00 28.46 100 ALA A C 1
ATOM 715 O O . ALA A 1 100 ? 29.699 4.162 37.522 1.00 28.20 100 ALA A O 1
ATOM 717 N N . LYS A 1 101 ? 30.934 2.276 37.453 1.00 30.27 101 LYS A N 1
ATOM 718 C CA . LYS A 1 101 ? 30.074 1.550 38.382 1.00 32.70 101 LYS A CA 1
ATOM 719 C C . LYS A 1 101 ? 30.359 1.972 39.820 1.00 33.75 101 LYS A C 1
ATOM 720 O O . LYS A 1 101 ? 31.493 1.853 40.297 1.00 34.32 101 LYS A O 1
ATOM 726 N N . HIS A 1 102 ? 29.317 2.404 40.521 1.00 28.90 102 HIS A N 1
ATOM 727 C CA . HIS A 1 102 ? 29.407 2.858 41.905 1.00 31.90 102 HIS A CA 1
ATOM 728 C C . HIS A 1 102 ? 29.213 1.674 42.853 1.00 34.97 102 HIS A C 1
ATOM 729 O O . HIS A 1 102 ? 28.206 0.971 42.772 1.00 35.33 102 HIS A O 1
ATOM 736 N N . GLY A 1 103 ? 30.166 1.459 43.755 1.00 34.53 103 GLY A N 1
ATOM 737 C CA . GLY A 1 103 ? 30.015 0.413 44.750 1.00 37.75 103 GLY A CA 1
ATOM 738 C C . GLY A 1 103 ? 28.930 0.729 45.770 1.00 44.40 103 GLY A C 1
ATOM 739 O O . GLY A 1 103 ? 28.344 1.811 45.802 1.00 42.06 103 GLY A O 1
ATOM 740 N N . ASN A 1 104 ? 28.663 -0.250 46.629 1.00 51.41 104 ASN A N 1
ATOM 741 C CA . ASN A 1 104 ? 27.561 -0.180 47.583 1.00 44.50 104 ASN A CA 1
ATOM 742 C C . ASN A 1 104 ? 28.022 0.515 48.863 1.00 51.58 104 ASN A C 1
ATOM 743 O O . ASN A 1 104 ? 29.144 0.292 49.340 1.00 40.76 104 ASN A O 1
ATOM 748 N N . VAL A 1 105 ? 27.165 1.391 49.406 1.00 44.38 105 VAL A N 1
ATOM 749 C CA . VAL A 1 105 ? 27.564 2.144 50.597 1.00 53.76 105 VAL A CA 1
ATOM 750 C C . VAL A 1 105 ? 27.163 1.436 51.887 1.00 51.36 105 VAL A C 1
ATOM 751 O O . VAL A 1 105 ? 27.481 1.928 52.976 1.00 57.93 105 VAL A O 1
ATOM 755 N N . SER A 1 106 ? 26.508 0.286 51.803 1.00 54.80 106 SER A N 1
ATOM 756 C CA . SER A 1 106 ? 26.120 -0.454 52.993 1.00 61.14 106 SER A CA 1
ATOM 757 C C . SER A 1 106 ? 27.236 -1.399 53.428 1.00 69.12 106 SER A C 1
ATOM 758 O O . SER A 1 106 ? 27.972 -1.950 52.603 1.00 70.21 106 SER A O 1
ATOM 761 N N . ILE A 1 107 ? 27.333 -1.591 54.749 1.00 69.11 107 ILE A N 1
ATOM 762 C CA . ILE A 1 107 ? 28.409 -2.350 55.377 1.00 71.75 107 ILE A CA 1
ATOM 763 C C . ILE A 1 107 ? 28.463 -3.793 54.910 1.00 75.04 107 ILE A C 1
ATOM 764 O O . ILE A 1 107 ? 29.492 -4.453 55.083 1.00 85.53 107 ILE A O 1
ATOM 769 N N . THR A 1 108 ? 27.378 -4.311 54.335 1.00 77.42 108 THR A N 1
ATOM 770 C CA . THR A 1 108 ? 27.338 -5.714 53.935 1.00 80.60 108 THR A CA 1
ATOM 771 C C . THR A 1 108 ? 28.289 -5.994 52.772 1.00 85.09 108 THR A C 1
ATOM 772 O O . THR A 1 108 ? 29.322 -6.650 52.964 1.00 83.49 108 THR A O 1
ATOM 776 N N . SER A 1 109 ? 27.957 -5.490 51.574 1.00 85.18 109 SER A N 1
ATOM 777 C CA . SER A 1 109 ? 28.658 -5.773 50.321 1.00 82.82 109 SER A CA 1
ATOM 778 C C . SER A 1 109 ? 29.059 -7.248 50.235 1.00 83.23 109 SER A C 1
ATOM 779 O O . SER A 1 109 ? 30.113 -7.581 49.679 1.00 78.36 109 SER A O 1
ATOM 782 N N . LYS A 1 110 ? 28.216 -8.128 50.796 1.00 86.34 110 LYS A N 1
ATOM 783 C CA . LYS A 1 110 ? 28.395 -9.577 50.728 1.00 85.91 110 LYS A CA 1
ATOM 784 C C . LYS A 1 110 ? 27.857 -10.102 49.402 1.00 79.65 110 LYS A C 1
ATOM 785 O O . LYS A 1 110 ? 26.703 -9.837 49.047 1.00 86.29 110 LYS A O 1
ATOM 791 N N . SER A 1 111 ? 28.694 -10.851 48.674 1.00 74.46 111 SER A N 1
ATOM 792 C CA . SER A 1 111 ? 28.507 -11.108 47.244 1.00 68.79 111 SER A CA 1
ATOM 793 C C . SER A 1 111 ? 28.058 -9.831 46.538 1.00 67.92 111 SER A C 1
ATOM 794 O O . SER A 1 111 ? 27.335 -9.880 45.536 1.00 62.52 111 SER A O 1
ATOM 797 N N . GLY A 1 112 ? 28.479 -8.686 47.074 1.00 65.97 112 GLY A N 1
ATOM 798 C CA . GLY A 1 112 ? 28.207 -7.407 46.472 1.00 55.70 112 GLY A CA 1
ATOM 799 C C . GLY A 1 112 ? 29.070 -7.214 45.248 1.00 48.37 112 GLY A C 1
ATOM 800 O O . GLY A 1 112 ? 29.882 -8.058 44.865 1.00 44.32 112 GLY A O 1
ATOM 801 N N . SER A 1 113 ? 28.874 -6.062 44.613 1.00 46.53 113 SER A N 1
ATOM 802 C CA . SER A 1 113 ? 29.601 -5.763 43.387 1.00 44.96 113 SER A CA 1
ATOM 803 C C . SER A 1 113 ? 31.109 -5.736 43.637 1.00 44.60 113 SER A C 1
ATOM 804 O O . SER A 1 113 ? 31.891 -6.236 42.816 1.00 36.77 113 SER A O 1
ATOM 807 N N . ALA A 1 114 ? 31.532 -5.176 44.781 1.00 39.62 114 ALA A N 1
ATOM 808 C CA . ALA A 1 114 ? 32.952 -5.135 45.119 1.00 42.51 114 ALA A CA 1
ATOM 809 C C . ALA A 1 114 ? 33.524 -6.541 45.280 1.00 40.85 114 ALA A C 1
ATOM 810 O O . ALA A 1 114 ? 34.610 -6.843 44.775 1.00 41.25 114 ALA A O 1
ATOM 812 N N . ASN A 1 115 ? 32.811 -7.414 45.996 1.00 39.49 115 ASN A N 1
ATOM 813 C CA . ASN A 1 115 ? 33.283 -8.787 46.154 1.00 43.30 115 ASN A CA 1
ATOM 814 C C . ASN A 1 115 ? 33.382 -9.502 44.812 1.00 42.73 115 ASN A C 1
ATOM 815 O O . ASN A 1 115 ? 34.371 -10.194 44.543 1.00 42.99 115 ASN A O 1
ATOM 820 N N . VAL A 1 116 ? 32.360 -9.359 43.962 1.00 36.12 116 VAL A N 1
ATOM 821 C CA . VAL A 1 116 ? 32.344 -10.075 42.689 1.00 36.76 116 VAL A CA 1
ATOM 822 C C . VAL A 1 116 ? 33.459 -9.571 41.775 1.00 38.49 116 VAL A C 1
ATOM 823 O O . VAL A 1 116 ? 34.182 -10.367 41.155 1.00 33.11 116 VAL A O 1
ATOM 827 N N . LEU A 1 117 ? 33.659 -8.254 41.715 1.00 32.27 117 LEU A N 1
ATOM 828 C CA . LEU A 1 117 ? 34.708 -7.737 40.834 1.00 32.52 117 LEU A CA 1
ATOM 829 C C . LEU A 1 117 ? 36.097 -8.158 41.290 1.00 39.07 117 LEU A C 1
ATOM 830 O O . LEU A 1 117 ? 36.974 -8.377 40.448 1.00 33.85 117 LEU A O 1
ATOM 835 N N . GLU A 1 118 ? 36.325 -8.272 42.607 1.00 37.48 118 GLU A N 1
ATOM 836 C CA . GLU A 1 118 ? 37.602 -8.809 43.074 1.00 37.01 118 GLU A CA 1
ATOM 837 C C . GLU A 1 118 ? 37.730 -10.285 42.725 1.00 42.25 118 GLU A C 1
ATOM 838 O O . GLU A 1 118 ? 38.783 -10.721 42.251 1.00 42.11 118 GLU A O 1
ATOM 844 N N . ALA A 1 119 ? 36.667 -11.070 42.946 1.00 37.23 119 ALA A N 1
ATOM 845 C CA . ALA A 1 119 ? 36.701 -12.474 42.548 1.00 37.68 119 ALA A CA 1
ATOM 846 C C . ALA A 1 119 ? 36.910 -12.628 41.048 1.00 42.77 119 ALA A C 1
ATOM 847 O O . ALA A 1 119 ? 37.389 -13.678 40.604 1.00 38.61 119 ALA A O 1
ATOM 849 N N . LEU A 1 120 ? 36.597 -11.592 40.267 1.00 37.44 120 LEU A N 1
ATOM 850 C CA . LEU A 1 120 ? 36.924 -11.514 38.847 1.00 39.02 120 LEU A CA 1
ATOM 851 C C . LEU A 1 120 ? 38.323 -10.958 38.579 1.00 43.00 120 LEU A C 1
ATOM 852 O O . LEU A 1 120 ? 38.687 -10.773 37.411 1.00 43.03 120 LEU A O 1
ATOM 857 N N . GLY A 1 121 ? 39.111 -10.671 39.616 1.00 41.31 121 GLY A N 1
ATOM 858 C CA . GLY A 1 121 ? 40.495 -10.282 39.440 1.00 46.63 121 GLY A CA 1
ATOM 859 C C . GLY A 1 121 ? 40.789 -8.793 39.399 1.00 40.40 121 GLY A C 1
ATOM 860 O O . GLY A 1 121 ? 41.944 -8.424 39.179 1.00 41.91 121 GLY A O 1
ATOM 861 N N . LEU A 1 122 ? 39.792 -7.927 39.584 1.00 33.87 122 LEU A N 1
ATOM 862 C CA . LEU A 1 122 ? 40.037 -6.492 39.621 1.00 35.55 122 LEU A CA 1
ATOM 863 C C . LEU A 1 122 ? 40.565 -6.052 40.981 1.00 37.78 122 LEU A C 1
ATOM 864 O O . LEU A 1 122 ? 40.176 -6.585 42.026 1.00 39.14 122 LEU A O 1
ATOM 869 N N . ASN A 1 123 ? 41.422 -5.041 40.960 1.00 33.71 123 ASN A N 1
ATOM 870 C CA . ASN A 1 123 ? 41.597 -4.171 42.118 1.00 42.71 123 ASN A CA 1
ATOM 871 C C . ASN A 1 123 ? 40.472 -3.144 42.128 1.00 36.88 123 ASN A C 1
ATOM 872 O O . ASN A 1 123 ? 40.366 -2.324 41.211 1.00 33.43 123 ASN A O 1
ATOM 877 N N . ILE A 1 124 ? 39.636 -3.179 43.169 1.00 39.48 124 ILE A N 1
ATOM 878 C CA . ILE A 1 124 ? 38.469 -2.300 43.218 1.00 37.99 124 ILE A CA 1
ATOM 879 C C . ILE A 1 124 ? 38.760 -0.955 43.865 1.00 43.60 124 ILE A C 1
ATOM 880 O O . ILE A 1 124 ? 37.864 -0.094 43.914 1.00 36.62 124 ILE A O 1
ATOM 885 N N . ARG A 1 125 ? 39.976 -0.749 44.378 1.00 39.68 125 ARG A N 1
ATOM 886 C CA . ARG A 1 125 ? 40.368 0.498 45.042 1.00 42.38 125 ARG A CA 1
ATOM 887 C C . ARG A 1 125 ? 41.325 1.219 44.114 1.00 36.78 125 ARG A C 1
ATOM 888 O O . ARG A 1 125 ? 42.535 1.003 44.164 1.00 39.19 125 ARG A O 1
ATOM 896 N N . VAL A 1 126 ? 40.786 2.078 43.257 1.00 43.50 126 VAL A N 1
ATOM 897 C CA . VAL A 1 126 ? 41.612 2.850 42.340 1.00 39.83 126 VAL A CA 1
ATOM 898 C C . VAL A 1 126 ? 41.495 4.314 42.711 1.00 44.57 126 VAL A C 1
ATOM 899 O O . VAL A 1 126 ? 40.431 4.777 43.141 1.00 45.63 126 VAL A O 1
ATOM 903 N N . SER A 1 127 ? 42.603 5.031 42.563 1.00 35.22 127 SER A N 1
ATOM 904 C CA . SER A 1 127 ? 42.632 6.461 42.779 1.00 37.61 127 SER A CA 1
ATOM 905 C C . SER A 1 127 ? 41.844 7.158 41.682 1.00 35.64 127 SER A C 1
ATOM 906 O O . SER A 1 127 ? 41.528 6.553 40.658 1.00 41.55 127 SER A O 1
ATOM 909 N N . PRO A 1 128 ? 41.500 8.430 41.874 1.00 34.70 128 PRO A N 1
ATOM 910 C CA . PRO A 1 128 ? 40.790 9.147 40.805 1.00 34.80 128 PRO A CA 1
ATOM 911 C C . PRO A 1 128 ? 41.513 9.133 39.463 1.00 44.76 128 PRO A C 1
ATOM 912 O O . PRO A 1 128 ? 40.845 9.182 38.418 1.00 40.02 128 PRO A O 1
ATOM 916 N N . GLU A 1 129 ? 42.852 9.034 39.449 1.00 47.35 129 GLU A N 1
ATOM 917 C CA . GLU A 1 129 ? 43.575 9.058 38.180 1.00 42.50 129 GLU A CA 1
ATOM 918 C C . GLU A 1 129 ? 43.535 7.708 37.473 1.00 39.26 129 GLU A C 1
ATOM 919 O O . GLU A 1 129 ? 43.284 7.656 36.266 1.00 39.27 129 GLU A O 1
ATOM 925 N N . ARG A 1 130 ? 43.778 6.600 38.191 1.00 37.75 130 ARG A N 1
ATOM 926 C CA . ARG A 1 130 ? 43.547 5.296 37.569 1.00 43.74 130 ARG A CA 1
ATOM 927 C C . ARG A 1 130 ? 42.124 5.214 37.027 1.00 42.75 130 ARG A C 1
ATOM 928 O O . ARG A 1 130 ? 41.894 4.642 35.959 1.00 41.29 130 ARG A O 1
ATOM 936 N N . ALA A 1 131 ? 41.157 5.794 37.754 1.00 45.91 131 ALA A N 1
ATOM 937 C CA . ALA A 1 131 ? 39.751 5.710 37.349 1.00 41.54 131 ALA A CA 1
ATOM 938 C C . ALA A 1 131 ? 39.534 6.359 35.989 1.00 41.07 131 ALA A C 1
ATOM 939 O O . ALA A 1 131 ? 38.954 5.752 35.078 1.00 37.25 131 ALA A O 1
ATOM 941 N N . ARG A 1 132 ? 39.980 7.607 35.845 1.00 41.77 132 ARG A N 1
ATOM 942 C CA . ARG A 1 132 ? 39.921 8.266 34.549 1.00 46.73 132 ARG A CA 1
ATOM 943 C C . ARG A 1 132 ? 40.621 7.428 33.490 1.00 49.82 132 ARG A C 1
ATOM 944 O O . ARG A 1 132 ? 40.054 7.146 32.430 1.00 48.90 132 ARG A O 1
ATOM 952 N N . GLU A 1 133 ? 41.842 6.980 33.789 1.00 46.98 133 GLU A N 1
ATOM 953 C CA . GLU A 1 133 ? 42.607 6.214 32.814 1.00 49.59 133 GLU A CA 1
ATOM 954 C C . GLU A 1 133 ? 41.904 4.910 32.452 1.00 48.64 133 GLU A C 1
ATOM 955 O O . GLU A 1 133 ? 41.900 4.502 31.284 1.00 41.64 133 GLU A O 1
ATOM 961 N N . MET A 1 134 ? 41.322 4.231 33.444 1.00 43.92 134 MET A N 1
ATOM 962 C CA . MET A 1 134 ? 40.575 3.016 33.149 1.00 43.12 134 MET A CA 1
ATOM 963 C C . MET A 1 134 ? 39.435 3.313 32.191 1.00 38.97 134 MET A C 1
ATOM 964 O O . MET A 1 134 ? 39.212 2.573 31.225 1.00 40.96 134 MET A O 1
ATOM 969 N N . VAL A 1 135 ? 38.706 4.398 32.449 1.00 39.13 135 VAL A N 1
ATOM 970 C CA . VAL A 1 135 ? 37.559 4.737 31.620 1.00 39.29 135 VAL A CA 1
ATOM 971 C C . VAL A 1 135 ? 38.015 5.111 30.215 1.00 42.64 135 VAL A C 1
ATOM 972 O O . VAL A 1 135 ? 37.504 4.579 29.223 1.00 42.40 135 VAL A O 1
ATOM 976 N N . GLU A 1 136 ? 39.020 5.994 30.114 1.00 46.79 136 GLU A N 1
ATOM 977 C CA . GLU A 1 136 ? 39.515 6.432 28.807 1.00 47.87 136 GLU A CA 1
ATOM 978 C C . GLU A 1 136 ? 39.934 5.258 27.930 1.00 45.74 136 GLU A C 1
ATOM 979 O O . GLU A 1 136 ? 39.711 5.281 26.717 1.00 50.39 136 GLU A O 1
ATOM 985 N N . SER A 1 137 ? 40.531 4.214 28.509 1.00 44.06 137 SER A N 1
ATOM 986 C CA . SER A 1 137 ? 41.059 3.152 27.665 1.00 40.67 137 SER A CA 1
ATOM 987 C C . SER A 1 137 ? 40.289 1.832 27.707 1.00 48.23 137 SER A C 1
ATOM 988 O O . SER A 1 137 ? 40.533 0.983 26.844 1.00 46.06 137 SER A O 1
ATOM 991 N N . THR A 1 138 ? 39.364 1.620 28.657 1.00 43.99 138 THR A N 1
ATOM 992 C CA . THR A 1 138 ? 38.520 0.427 28.604 1.00 39.13 138 THR A CA 1
ATOM 993 C C . THR A 1 138 ? 37.022 0.712 28.665 1.00 35.19 138 THR A C 1
ATOM 994 O O . THR A 1 138 ? 36.231 -0.235 28.562 1.00 41.29 138 THR A O 1
ATOM 998 N N . ASN A 1 139 ? 36.606 1.966 28.829 1.00 33.82 139 ASN A N 1
ATOM 999 C CA . ASN A 1 139 ? 35.213 2.356 29.057 1.00 35.39 139 ASN A CA 1
ATOM 1000 C C . ASN A 1 139 ? 34.658 1.886 30.405 1.00 36.97 139 ASN A C 1
ATOM 1001 O O . ASN A 1 139 ? 33.430 1.952 30.609 1.00 32.32 139 ASN A O 1
ATOM 1006 N N . PHE A 1 140 ? 35.500 1.431 31.342 1.00 34.56 140 PHE A N 1
ATOM 1007 C CA . PHE A 1 140 ? 34.988 0.892 32.604 1.00 33.31 140 PHE A CA 1
ATOM 1008 C C . PHE A 1 140 ? 35.878 1.273 33.772 1.00 38.55 140 PHE A C 1
ATOM 1009 O O . PHE A 1 140 ? 37.094 1.098 33.701 1.00 33.79 140 PHE A O 1
ATOM 1017 N N . THR A 1 141 ? 35.266 1.747 34.858 1.00 33.61 141 THR A N 1
ATOM 1018 C CA . THR A 1 141 ? 35.934 1.793 36.148 1.00 32.39 141 THR A CA 1
ATOM 1019 C C . THR A 1 141 ? 34.922 1.502 37.247 1.00 37.31 141 THR A C 1
ATOM 1020 O O . THR A 1 141 ? 33.713 1.448 37.016 1.00 32.64 141 THR A O 1
ATOM 1024 N N . PHE A 1 142 ? 35.431 1.293 38.455 1.00 34.93 142 PHE A N 1
ATOM 1025 C CA . PHE A 1 142 ? 34.590 0.972 39.593 1.00 30.73 142 PHE A CA 1
ATOM 1026 C C . PHE A 1 142 ? 34.988 1.885 40.736 1.00 37.30 142 PHE A C 1
ATOM 1027 O O . PHE A 1 142 ? 36.181 2.033 41.031 1.00 35.65 142 PHE A O 1
ATOM 1035 N N . ILE A 1 143 ? 33.986 2.475 41.379 1.00 32.49 143 ILE A N 1
ATOM 1036 C CA . ILE A 1 143 ? 34.164 3.487 42.413 1.00 30.90 143 ILE A CA 1
ATOM 1037 C C . ILE A 1 143 ? 33.860 2.821 43.749 1.00 35.83 143 ILE A C 1
ATOM 1038 O O . ILE A 1 143 ? 32.703 2.501 44.033 1.00 34.99 143 ILE A O 1
ATOM 1043 N N . PHE A 1 144 ? 34.896 2.615 44.562 1.00 32.91 144 PHE A N 1
ATOM 1044 C CA . PHE A 1 144 ? 34.770 1.963 45.868 1.00 39.67 144 PHE A CA 1
ATOM 1045 C C . PHE A 1 144 ? 34.227 2.968 46.882 1.00 32.73 144 PHE A C 1
ATOM 1046 O O . PHE A 1 144 ? 34.920 3.919 47.264 1.00 34.34 144 PHE A O 1
ATOM 1054 N N . ALA A 1 145 ? 32.975 2.774 47.300 1.00 34.93 145 ALA A N 1
ATOM 1055 C CA . ALA A 1 145 ? 32.297 3.776 48.125 1.00 32.53 145 ALA A CA 1
ATOM 1056 C C . ALA A 1 145 ? 33.076 4.136 49.384 1.00 31.25 145 ALA A C 1
ATOM 1057 O O . ALA A 1 145 ? 33.274 5.336 49.635 1.00 34.40 145 ALA A O 1
ATOM 1059 N N . PRO A 1 146 ? 33.566 3.182 50.189 1.00 38.58 146 PRO A N 1
ATOM 1060 C CA . PRO A 1 146 ? 34.308 3.565 51.401 1.00 37.09 146 PRO A CA 1
ATOM 1061 C C . PRO A 1 146 ? 35.456 4.527 51.161 1.00 40.92 146 PRO A C 1
ATOM 1062 O O . PRO A 1 146 ? 35.673 5.415 51.993 1.00 39.20 146 PRO A O 1
ATOM 1066 N N . ALA A 1 147 ? 36.182 4.397 50.043 1.00 34.08 147 ALA A N 1
ATOM 1067 C CA . ALA A 1 147 ? 37.301 5.291 49.752 1.00 38.26 147 ALA A CA 1
ATOM 1068 C C . ALA A 1 147 ? 36.880 6.583 49.066 1.00 38.41 147 ALA A C 1
ATOM 1069 O O . ALA A 1 147 ? 37.603 7.580 49.162 1.00 37.49 147 ALA A O 1
ATOM 1071 N N . TYR A 1 148 ? 35.735 6.605 48.384 1.00 32.64 148 TYR A N 1
ATOM 1072 C CA . TYR A 1 148 ? 35.304 7.833 47.735 1.00 31.30 148 TYR A CA 1
ATOM 1073 C C . TYR A 1 148 ? 34.342 8.665 48.574 1.00 33.22 148 TYR A C 1
ATOM 1074 O O . TYR A 1 148 ? 34.101 9.826 48.227 1.00 32.67 148 TYR A O 1
ATOM 1083 N N . HIS A 1 149 ? 33.829 8.136 49.688 1.00 32.52 149 HIS A N 1
ATOM 1084 C CA . HIS A 1 149 ? 32.868 8.843 50.536 1.00 31.65 149 HIS A CA 1
ATOM 1085 C C . HIS A 1 149 ? 33.392 8.946 51.970 1.00 35.70 149 HIS A C 1
ATOM 1086 O O . HIS A 1 149 ? 32.822 8.337 52.892 1.00 34.35 149 HIS A O 1
ATOM 1093 N N . PRO A 1 150 ? 34.459 9.726 52.199 1.00 35.83 150 PRO A N 1
ATOM 1094 C CA . PRO A 1 150 ? 34.983 9.858 53.573 1.00 39.70 150 PRO A CA 1
ATOM 1095 C C . PRO A 1 150 ? 33.963 10.359 54.591 1.00 41.54 150 PRO A C 1
ATOM 1096 O O . PRO A 1 150 ? 33.964 9.873 55.728 1.00 40.27 150 PRO A O 1
ATOM 1100 N N . ALA A 1 151 ? 33.094 11.308 54.219 1.00 35.63 151 ALA A N 1
ATOM 1101 C CA . ALA A 1 151 ? 32.091 11.834 55.142 1.00 39.87 151 ALA A CA 1
ATOM 1102 C C . ALA A 1 151 ? 31.212 10.748 55.751 1.00 38.25 151 ALA A C 1
ATOM 1103 O O . ALA A 1 151 ? 30.613 10.978 56.806 1.00 41.62 151 ALA A O 1
ATOM 1105 N N . LEU A 1 152 ? 31.106 9.583 55.111 1.00 29.29 152 LEU A N 1
ATOM 1106 C CA . LEU A 1 152 ? 30.331 8.475 55.669 1.00 31.14 152 LEU A CA 1
ATOM 1107 C C . LEU A 1 152 ? 31.016 7.796 56.845 1.00 40.83 152 LEU A C 1
ATOM 1108 O O . LEU A 1 152 ? 30.380 6.957 57.501 1.00 33.84 152 LEU A O 1
ATOM 1113 N N . ARG A 1 153 ? 32.294 8.110 57.126 1.00 34.87 153 ARG A N 1
ATOM 1114 C CA . ARG A 1 153 ? 32.962 7.232 58.083 1.00 38.45 153 ARG A CA 1
ATOM 1115 C C . ARG A 1 153 ? 32.409 7.391 59.502 1.00 35.57 153 ARG A C 1
ATOM 1116 O O . ARG A 1 153 ? 32.234 6.376 60.188 1.00 37.85 153 ARG A O 1
ATOM 1124 N N . PRO A 1 154 ? 32.092 8.596 59.984 1.00 36.98 154 PRO A N 1
ATOM 1125 C CA . PRO A 1 154 ? 31.356 8.668 61.264 1.00 39.19 154 PRO A CA 1
ATOM 1126 C C . PRO A 1 154 ? 29.984 8.008 61.215 1.00 45.59 154 PRO A C 1
ATOM 1127 O O . PRO A 1 154 ? 29.530 7.467 62.233 1.00 41.36 154 PRO A O 1
ATOM 1131 N N . ILE A 1 155 ? 29.311 8.040 60.060 1.00 39.97 155 ILE A N 1
ATOM 1132 C CA . ILE A 1 155 ? 27.960 7.502 59.956 1.00 34.49 155 ILE A CA 1
ATOM 1133 C C . ILE A 1 155 ? 27.961 5.980 60.059 1.00 36.25 155 ILE A C 1
ATOM 1134 O O . ILE A 1 155 ? 27.048 5.397 60.648 1.00 33.44 155 ILE A O 1
ATOM 1139 N N . MET A 1 156 ? 28.998 5.307 59.542 1.00 40.44 156 MET A N 1
ATOM 1140 C CA . MET A 1 156 ? 28.959 3.844 59.476 1.00 32.81 156 MET A CA 1
ATOM 1141 C C . MET A 1 156 ? 28.803 3.155 60.830 1.00 36.20 156 MET A C 1
ATOM 1142 O O . MET A 1 156 ? 28.018 2.193 60.910 1.00 33.73 156 MET A O 1
ATOM 1147 N N . PRO A 1 157 ? 29.511 3.535 61.897 1.00 36.38 157 PRO A N 1
ATOM 1148 C CA . PRO A 1 157 ? 29.294 2.833 63.169 1.00 32.09 157 PRO A CA 1
ATOM 1149 C C . PRO A 1 157 ? 27.932 3.117 63.779 1.00 34.79 157 PRO A C 1
ATOM 1150 O O . PRO A 1 157 ? 27.441 2.295 64.562 1.00 26.61 157 PRO A O 1
ATOM 1154 N N . VAL A 1 158 ? 27.295 4.234 63.433 1.00 30.86 158 VAL A N 1
ATOM 1155 C CA . VAL A 1 158 ? 25.905 4.425 63.848 1.00 31.46 158 VAL A CA 1
ATOM 1156 C C . VAL A 1 158 ? 24.984 3.437 63.125 1.00 34.25 158 VAL A C 1
ATOM 1157 O O . VAL A 1 158 ? 24.125 2.800 63.742 1.00 31.75 158 VAL A O 1
ATOM 1161 N N . ARG A 1 159 ? 25.161 3.265 61.810 1.00 35.11 159 ARG A N 1
ATOM 1162 C CA . ARG A 1 159 ? 24.297 2.337 61.080 1.00 33.27 159 ARG A CA 1
ATOM 1163 C C . ARG A 1 159 ? 24.427 0.915 61.619 1.00 38.54 159 ARG A C 1
ATOM 1164 O O . ARG A 1 159 ? 23.429 0.184 61.734 1.00 32.77 159 ARG A O 1
ATOM 1172 N N . LYS A 1 160 ? 25.650 0.521 61.988 1.00 36.88 160 LYS A N 1
ATOM 1173 C CA . LYS A 1 160 ? 25.897 -0.799 62.553 1.00 35.48 160 LYS A CA 1
ATOM 1174 C C . LYS A 1 160 ? 25.210 -0.961 63.902 1.00 39.83 160 LYS A C 1
ATOM 1175 O O . LYS A 1 160 ? 24.629 -2.015 64.194 1.00 34.44 160 LYS A O 1
ATOM 1181 N N . ALA A 1 161 ? 25.284 0.069 64.747 1.00 31.83 161 ALA A N 1
ATOM 1182 C CA . ALA A 1 161 ? 24.665 -0.029 66.063 1.00 39.10 161 ALA A CA 1
ATOM 1183 C C . ALA A 1 161 ? 23.139 -0.020 65.977 1.00 40.15 161 ALA A C 1
ATOM 1184 O O . ALA A 1 161 ? 22.474 -0.654 66.807 1.00 40.59 161 ALA A O 1
ATOM 1186 N N . LEU A 1 162 ? 22.563 0.676 64.990 1.00 35.78 162 LEU A N 1
ATOM 1187 C CA . LEU A 1 162 ? 21.101 0.774 64.947 1.00 29.69 162 LEU A CA 1
ATOM 1188 C C . LEU A 1 162 ? 20.477 -0.522 64.459 1.00 41.77 162 LEU A C 1
ATOM 1189 O O . LEU A 1 162 ? 19.429 -0.933 64.969 1.00 35.71 162 LEU A O 1
ATOM 1194 N N . GLY A 1 163 ? 21.103 -1.175 63.474 1.00 38.70 163 GLY A N 1
ATOM 1195 C CA . GLY A 1 163 ? 20.618 -2.464 63.014 1.00 39.22 163 GLY A CA 1
ATOM 1196 C C . GLY A 1 163 ? 19.280 -2.426 62.312 1.00 45.23 163 GLY A C 1
ATOM 1197 O O . GLY A 1 163 ? 18.633 -3.465 62.178 1.00 55.62 163 GLY A O 1
ATOM 1198 N N . ILE A 1 164 ? 18.829 -1.247 61.900 1.00 36.88 164 ILE A N 1
ATOM 1199 C CA . ILE A 1 164 ? 17.619 -1.083 61.113 1.00 35.56 164 ILE A CA 1
ATOM 1200 C C . ILE A 1 164 ? 18.040 -0.615 59.730 1.00 37.94 164 ILE A C 1
ATOM 1201 O O . ILE A 1 164 ? 19.133 -0.074 59.532 1.00 32.87 164 ILE A O 1
ATOM 1206 N N . LYS A 1 165 ? 17.141 -0.797 58.766 1.00 30.03 165 LYS A N 1
ATOM 1207 C CA . LYS A 1 165 ? 17.297 -0.113 57.485 1.00 36.57 165 LYS A CA 1
ATOM 1208 C C . LYS A 1 165 ? 17.220 1.396 57.694 1.00 36.42 165 LYS A C 1
ATOM 1209 O O . LYS A 1 165 ? 16.430 1.886 58.507 1.00 35.00 165 LYS A O 1
ATOM 1215 N N . THR A 1 166 ? 18.055 2.137 56.969 1.00 30.91 166 THR A N 1
ATOM 1216 C CA . THR A 1 166 ? 18.001 3.592 56.999 1.00 33.59 166 THR A CA 1
ATOM 1217 C C . THR A 1 166 ? 17.979 4.102 55.572 1.00 32.09 166 THR A C 1
ATOM 1218 O O . THR A 1 166 ? 18.017 3.329 54.609 1.00 34.54 166 THR A O 1
ATOM 1222 N N . VAL A 1 167 ? 17.928 5.427 55.438 1.00 33.79 167 VAL A N 1
ATOM 1223 C CA . VAL A 1 167 ? 17.958 6.028 54.112 1.00 30.25 167 VAL A CA 1
ATOM 1224 C C . VAL A 1 167 ? 19.245 5.655 53.382 1.00 39.27 167 VAL A C 1
ATOM 1225 O O . VAL A 1 167 ? 19.301 5.706 52.147 1.00 36.05 167 VAL A O 1
ATOM 1229 N N . PHE A 1 168 ? 20.278 5.242 54.116 1.00 34.14 168 PHE A N 1
ATOM 1230 C CA . PHE A 1 168 ? 21.526 4.883 53.465 1.00 41.40 168 PHE A CA 1
ATOM 1231 C C . PHE A 1 168 ? 21.490 3.491 52.861 1.00 40.84 168 PHE A C 1
ATOM 1232 O O . PHE A 1 168 ? 22.346 3.173 52.030 1.00 44.63 168 PHE A O 1
ATOM 1240 N N . ASN A 1 169 ? 20.547 2.658 53.259 1.00 35.83 169 ASN A N 1
ATOM 1241 C CA . ASN A 1 169 ? 20.406 1.446 52.483 1.00 38.47 169 ASN A CA 1
ATOM 1242 C C . ASN A 1 169 ? 19.731 1.693 51.132 1.00 36.66 169 ASN A C 1
ATOM 1243 O O . ASN A 1 169 ? 19.417 0.705 50.466 1.00 45.28 169 ASN A O 1
ATOM 1248 N N . VAL A 1 170 ? 19.535 2.931 50.683 1.00 38.13 170 VAL A N 1
ATOM 1249 C CA . VAL A 1 170 ? 18.729 3.228 49.498 1.00 41.47 170 VAL A CA 1
ATOM 1250 C C . VAL A 1 170 ? 19.409 4.287 48.642 1.00 39.64 170 VAL A C 1
ATOM 1251 O O . VAL A 1 170 ? 19.320 4.282 47.409 1.00 35.85 170 VAL A O 1
ATOM 1255 N N . ILE A 1 171 ? 20.107 5.202 49.307 1.00 37.42 171 ILE A N 1
ATOM 1256 C CA . ILE A 1 171 ? 20.675 6.366 48.663 1.00 31.74 171 ILE A CA 1
ATOM 1257 C C . ILE A 1 171 ? 21.894 6.011 47.806 1.00 37.36 171 ILE A C 1
ATOM 1258 O O . ILE A 1 171 ? 22.288 6.798 46.938 1.00 29.47 171 ILE A O 1
ATOM 1263 N N . GLY A 1 172 ? 22.488 4.833 48.014 1.00 34.58 172 GLY A N 1
ATOM 1264 C CA . GLY A 1 172 ? 23.752 4.476 47.396 1.00 41.85 172 GLY A CA 1
ATOM 1265 C C . GLY A 1 172 ? 23.820 4.694 45.887 1.00 37.57 172 GLY A C 1
ATOM 1266 O O . GLY A 1 172 ? 24.684 5.421 45.377 1.00 34.26 172 GLY A O 1
ATOM 1267 N N . PRO A 1 173 ? 22.902 4.060 45.147 1.00 36.43 173 PRO A N 1
ATOM 1268 C CA . PRO A 1 173 ? 22.931 4.177 43.673 1.00 32.45 173 PRO A CA 1
ATOM 1269 C C . PRO A 1 173 ? 22.677 5.584 43.156 1.00 33.47 173 PRO A C 1
ATOM 1270 O O . PRO A 1 173 ? 22.939 5.848 41.973 1.00 33.27 173 PRO A O 1
ATOM 1274 N N . LEU A 1 174 ? 22.140 6.484 43.979 1.00 29.14 174 LEU A N 1
ATOM 1275 C CA . LEU A 1 174 ? 21.927 7.874 43.574 1.00 30.12 174 LEU A CA 1
ATOM 1276 C C . LEU A 1 174 ? 23.112 8.761 43.903 1.00 30.55 174 LEU A C 1
ATOM 1277 O O . LEU A 1 174 ? 23.086 9.959 43.596 1.00 27.63 174 LEU A O 1
ATOM 1282 N N . ALA A 1 175 ? 24.137 8.204 44.542 1.00 27.35 175 ALA A N 1
ATOM 1283 C CA . ALA A 1 175 ? 25.211 8.984 45.134 1.00 31.44 175 ALA A CA 1
ATOM 1284 C C . ALA A 1 175 ? 26.544 8.777 44.417 1.00 34.06 175 ALA A C 1
ATOM 1285 O O . ALA A 1 175 ? 27.600 9.003 45.015 1.00 30.17 175 ALA A O 1
ATOM 1287 N N . ASN A 1 176 ? 26.512 8.355 43.139 1.00 36.20 176 ASN A N 1
ATOM 1288 C CA . ASN A 1 176 ? 27.727 8.208 42.320 1.00 27.24 176 ASN A CA 1
ATOM 1289 C C . ASN A 1 176 ? 28.355 9.581 42.083 1.00 34.52 176 ASN A C 1
ATOM 1290 O O . ASN A 1 176 ? 27.740 10.431 41.426 1.00 33.87 176 ASN A O 1
ATOM 1295 N N . PRO A 1 177 ? 29.566 9.840 42.585 1.00 30.61 177 PRO A N 1
ATOM 1296 C CA . PRO A 1 177 ? 30.147 11.192 42.450 1.00 35.40 177 PRO A CA 1
ATOM 1297 C C . PRO A 1 177 ? 30.549 11.568 41.030 1.00 30.50 177 PRO A C 1
ATOM 1298 O O . PRO A 1 177 ? 30.738 12.759 40.757 1.00 38.90 177 PRO A O 1
ATOM 1302 N N . ALA A 1 178 ? 30.673 10.616 40.114 1.00 30.22 178 ALA A N 1
ATOM 1303 C CA . ALA A 1 178 ? 30.952 10.957 38.714 1.00 36.72 178 ALA A CA 1
ATOM 1304 C C . ALA A 1 178 ? 29.723 11.473 37.965 1.00 39.53 178 ALA A C 1
ATOM 1305 O O . ALA A 1 178 ? 29.817 11.694 36.754 1.00 45.55 178 ALA A O 1
ATOM 1307 N N . ASP A 1 179 ? 28.599 11.667 38.650 1.00 38.07 179 ASP A N 1
ATOM 1308 C CA . ASP A 1 179 ? 27.393 12.257 38.077 1.00 37.56 179 ASP A CA 1
ATOM 1309 C C . ASP A 1 179 ? 26.934 11.548 36.801 1.00 33.77 179 ASP A C 1
ATOM 1310 O O . ASP A 1 179 ? 26.858 12.169 35.733 1.00 35.15 179 ASP A O 1
ATOM 1315 N N . PRO A 1 180 ? 26.597 10.259 36.873 1.00 33.75 180 PRO A N 1
ATOM 1316 C CA . PRO A 1 180 ? 26.207 9.525 35.658 1.00 37.21 180 PRO A CA 1
ATOM 1317 C C . PRO A 1 180 ? 25.032 10.169 34.926 1.00 33.01 180 PRO A C 1
ATOM 1318 O O . PRO A 1 180 ? 24.024 10.563 35.524 1.00 32.40 180 PRO A O 1
ATOM 1322 N N . ALA A 1 181 ? 25.192 10.282 33.614 1.00 32.69 181 ALA A N 1
ATOM 1323 C CA . ALA A 1 181 ? 24.126 10.750 32.743 1.00 31.44 181 ALA A CA 1
ATOM 1324 C C . ALA A 1 181 ? 23.063 9.679 32.534 1.00 29.70 181 ALA A C 1
ATOM 1325 O O . ALA A 1 181 ? 21.895 10.005 32.293 1.00 30.07 181 ALA A O 1
ATOM 1327 N N . TYR A 1 182 ? 23.442 8.411 32.636 1.00 28.90 182 TYR A N 1
ATOM 1328 C CA . TYR A 1 182 ? 22.547 7.292 32.386 1.00 25.74 182 TYR A CA 1
ATOM 1329 C C . TYR A 1 182 ? 22.641 6.305 33.533 1.00 31.17 182 TYR A C 1
ATOM 1330 O O . TYR A 1 182 ? 23.739 6.002 34.014 1.00 29.33 182 TYR A O 1
ATOM 1339 N N . GLN A 1 183 ? 21.490 5.787 33.952 1.00 29.70 183 GLN A N 1
ATOM 1340 C CA . GLN A 1 183 ? 21.454 4.892 35.098 1.00 28.03 183 GLN A CA 1
ATOM 1341 C C . GLN A 1 183 ? 20.336 3.884 34.934 1.00 25.19 183 GLN A C 1
ATOM 1342 O O . GLN A 1 183 ? 19.267 4.211 34.413 1.00 28.43 183 GLN A O 1
ATOM 1348 N N . VAL A 1 184 ? 20.594 2.659 35.381 1.00 23.28 184 VAL A N 1
ATOM 1349 C CA . VAL A 1 184 ? 19.552 1.717 35.778 1.00 24.99 184 VAL A CA 1
ATOM 1350 C C . VAL A 1 184 ? 19.672 1.545 37.289 1.00 30.93 184 VAL A C 1
ATOM 1351 O O . VAL A 1 184 ? 20.762 1.250 37.793 1.00 26.42 184 VAL A O 1
ATOM 1355 N N . VAL A 1 185 ? 18.570 1.738 38.011 1.00 28.96 185 VAL A N 1
ATOM 1356 C CA . VAL A 1 185 ? 18.517 1.513 39.456 1.00 26.46 185 VAL A CA 1
ATOM 1357 C C . VAL A 1 185 ? 17.424 0.485 39.724 1.00 29.13 185 VAL A C 1
ATOM 1358 O O . VAL A 1 185 ? 16.234 0.782 39.563 1.00 28.70 185 VAL A O 1
ATOM 1362 N N . GLY A 1 186 ? 17.813 -0.715 40.131 1.00 24.20 186 GLY A N 1
ATOM 1363 C CA . GLY A 1 186 ? 16.840 -1.649 40.659 1.00 31.87 186 GLY A CA 1
ATOM 1364 C C . GLY A 1 186 ? 16.471 -1.235 42.074 1.00 37.78 186 GLY A C 1
ATOM 1365 O O . GLY A 1 186 ? 17.302 -0.723 42.831 1.00 33.61 186 GLY A O 1
ATOM 1366 N N . VAL A 1 187 ? 15.198 -1.436 42.420 1.00 30.07 187 VAL A N 1
ATOM 1367 C CA . VAL A 1 187 ? 14.734 -1.197 43.782 1.00 36.91 187 VAL A CA 1
ATOM 1368 C C . VAL A 1 187 ? 14.125 -2.482 44.322 1.00 33.22 187 VAL A C 1
ATOM 1369 O O . VAL A 1 187 ? 13.541 -3.285 43.586 1.00 31.39 187 VAL A O 1
ATOM 1373 N N . ASN A 1 188 ? 14.286 -2.677 45.627 1.00 33.97 188 ASN A N 1
ATOM 1374 C CA . ASN A 1 188 ? 13.910 -3.918 46.281 1.00 34.75 188 ASN A CA 1
ATOM 1375 C C . ASN A 1 188 ? 12.443 -3.965 46.703 1.00 34.76 188 ASN A C 1
ATOM 1376 O O . ASN A 1 188 ? 11.986 -5.012 47.164 1.00 38.86 188 ASN A O 1
ATOM 1381 N N . SER A 1 189 ? 11.700 -2.877 46.555 1.00 38.30 189 SER A N 1
ATOM 1382 C CA . SER A 1 189 ? 10.274 -2.886 46.851 1.00 42.13 189 SER A CA 1
ATOM 1383 C C . SER A 1 189 ? 9.546 -2.013 45.842 1.00 42.42 189 SER A C 1
ATOM 1384 O O . SER A 1 189 ? 10.082 -0.987 45.402 1.00 39.12 189 SER A O 1
ATOM 1387 N N . PRO A 1 190 ? 8.318 -2.378 45.479 1.00 40.99 190 PRO A N 1
ATOM 1388 C CA . PRO A 1 190 ? 7.568 -1.519 44.551 1.00 36.70 190 PRO A CA 1
ATOM 1389 C C . PRO A 1 190 ? 7.360 -0.111 45.085 1.00 34.37 190 PRO A C 1
ATOM 1390 O O . PRO A 1 190 ? 7.272 0.839 44.295 1.00 34.68 190 PRO A O 1
ATOM 1394 N N . GLU A 1 191 ? 7.333 0.062 46.410 1.00 40.17 191 GLU A N 1
ATOM 1395 C CA . GLU A 1 191 ? 7.153 1.382 47.005 1.00 39.76 191 GLU A CA 1
ATOM 1396 C C . GLU A 1 191 ? 8.356 2.294 46.810 1.00 39.87 191 GLU A C 1
ATOM 1397 O O . GLU A 1 191 ? 8.256 3.486 47.119 1.00 41.27 191 GLU A O 1
ATOM 1403 N N . LEU A 1 192 ? 9.497 1.767 46.354 1.00 33.85 192 LEU A N 1
ATOM 1404 C CA . LEU A 1 192 ? 10.647 2.626 46.092 1.00 36.38 192 LEU A CA 1
ATOM 1405 C C . LEU A 1 192 ? 10.650 3.212 44.686 1.00 33.63 192 LEU A C 1
ATOM 1406 O O . LEU A 1 192 ? 11.378 4.179 44.439 1.00 33.08 192 LEU A O 1
ATOM 1411 N N . LEU A 1 193 ? 9.832 2.668 43.779 1.00 32.67 193 LEU A N 1
ATOM 1412 C CA . LEU A 1 193 ? 9.826 3.084 42.375 1.00 29.02 193 LEU A CA 1
ATOM 1413 C C . LEU A 1 193 ? 9.613 4.587 42.214 1.00 31.03 193 LEU A C 1
ATOM 1414 O O . LEU A 1 193 ? 10.380 5.270 41.533 1.00 32.86 193 LEU A O 1
ATOM 1419 N N . GLU A 1 194 ? 8.550 5.118 42.808 1.00 34.55 194 GLU A N 1
ATOM 1420 C CA . GLU A 1 194 ? 8.232 6.526 42.565 1.00 34.05 194 GLU A CA 1
ATOM 1421 C C . GLU A 1 194 ? 9.266 7.457 43.186 1.00 32.69 194 GLU A C 1
ATOM 1422 O O . GLU A 1 194 ? 9.734 8.378 42.492 1.00 31.27 194 GLU A O 1
ATOM 1428 N N . PRO A 1 195 ? 9.667 7.294 44.451 1.00 30.12 195 PRO A N 1
ATOM 1429 C CA . PRO A 1 195 ? 10.629 8.259 45.014 1.00 33.38 195 PRO A CA 1
ATOM 1430 C C . PRO A 1 195 ? 12.012 8.200 44.366 1.00 30.25 195 PRO A C 1
ATOM 1431 O O . PRO A 1 195 ? 12.644 9.248 44.177 1.00 32.93 195 PRO A O 1
ATOM 1435 N N . VAL A 1 196 ? 12.493 7.009 44.009 1.00 33.74 196 VAL A N 1
ATOM 1436 C CA . VAL A 1 196 ? 13.803 6.909 43.364 1.00 33.69 196 VAL A CA 1
ATOM 1437 C C . VAL A 1 196 ? 13.759 7.540 41.976 1.00 30.67 196 VAL A C 1
ATOM 1438 O O . VAL A 1 196 ? 14.684 8.257 41.574 1.00 29.73 196 VAL A O 1
ATOM 1442 N N . ALA A 1 197 ? 12.660 7.327 41.240 1.00 29.05 197 ALA A N 1
ATOM 1443 C CA . ALA A 1 197 ? 12.511 7.966 39.937 1.00 29.88 197 ALA A CA 1
ATOM 1444 C C . ALA A 1 197 ? 12.454 9.482 40.068 1.00 28.89 197 ALA A C 1
ATOM 1445 O O . ALA A 1 197 ? 13.110 10.209 39.307 1.00 29.76 197 ALA A O 1
ATOM 1447 N N . GLU A 1 198 ? 11.643 9.979 41.010 1.00 31.40 198 GLU A N 1
ATOM 1448 C CA . GLU A 1 198 ? 11.601 11.420 41.285 1.00 36.45 198 GLU A CA 1
ATOM 1449 C C . GLU A 1 198 ? 12.986 11.946 41.637 1.00 31.58 198 GLU A C 1
ATOM 1450 O O . GLU A 1 198 ? 13.417 12.986 41.135 1.00 28.32 198 GLU A O 1
ATOM 1456 N N . ALA A 1 199 ? 13.698 11.228 42.503 1.00 31.74 199 ALA A N 1
ATOM 1457 C CA . ALA A 1 199 ? 15.027 11.676 42.909 1.00 32.52 199 ALA A CA 1
ATOM 1458 C C . ALA A 1 199 ? 15.956 11.820 41.712 1.00 35.28 199 ALA A C 1
ATOM 1459 O O . ALA A 1 199 ? 16.645 12.835 41.569 1.00 29.19 199 ALA A O 1
ATOM 1461 N N . LEU A 1 200 ? 16.010 10.797 40.847 1.00 29.55 200 LEU A N 1
ATOM 1462 C CA . LEU A 1 200 ? 16.773 10.914 39.609 1.00 31.00 200 LEU A CA 1
ATOM 1463 C C . LEU A 1 200 ? 16.330 12.122 38.779 1.00 28.45 200 LEU A C 1
ATOM 1464 O O . LEU A 1 200 ? 17.153 12.778 38.133 1.00 32.81 200 LEU A O 1
ATOM 1469 N N . GLU A 1 201 ? 15.034 12.432 38.786 1.00 33.00 201 GLU A N 1
ATOM 1470 C CA . GLU A 1 201 ? 14.528 13.627 38.109 1.00 30.55 201 GLU A CA 1
ATOM 1471 C C . GLU A 1 201 ? 15.156 14.894 38.683 1.00 34.60 201 GLU A C 1
ATOM 1472 O O . GLU A 1 201 ? 15.722 15.709 37.953 1.00 32.60 201 GLU A O 1
ATOM 1478 N N . PHE A 1 202 ? 15.043 15.076 40.007 1.00 36.97 202 PHE A N 1
ATOM 1479 C CA . PHE A 1 202 ? 15.592 16.251 40.679 1.00 34.21 202 PHE A CA 1
ATOM 1480 C C . PHE A 1 202 ? 17.079 16.413 40.418 1.00 36.78 202 PHE A C 1
ATOM 1481 O O . PHE A 1 202 ? 17.594 17.534 40.372 1.00 42.21 202 PHE A O 1
ATOM 1489 N N . LEU A 1 203 ? 17.796 15.298 40.321 1.00 30.03 203 LEU A N 1
ATOM 1490 C CA . LEU A 1 203 ? 19.245 15.301 40.190 1.00 36.97 203 LEU A CA 1
ATOM 1491 C C . LEU A 1 203 ? 19.700 15.500 38.753 1.00 34.64 203 LEU A C 1
ATOM 1492 O O . LEU A 1 203 ? 20.892 15.688 38.526 1.00 34.79 203 LEU A O 1
ATOM 1497 N N . GLY A 1 204 ? 18.789 15.477 37.783 1.00 34.26 204 GLY A N 1
ATOM 1498 C CA . GLY A 1 204 ? 19.142 15.843 36.428 1.00 42.90 204 GLY A CA 1
ATOM 1499 C C . GLY A 1 204 ? 19.742 14.733 35.597 1.00 39.95 204 GLY A C 1
ATOM 1500 O O . GLY A 1 204 ? 20.574 15.008 34.720 1.00 38.92 204 GLY A O 1
ATOM 1501 N N . VAL A 1 205 ? 19.371 13.481 35.869 1.00 35.86 205 VAL A N 1
ATOM 1502 C CA . VAL A 1 205 ? 19.832 12.379 35.043 1.00 31.18 205 VAL A CA 1
ATOM 1503 C C . VAL A 1 205 ? 19.273 12.554 33.640 1.00 39.44 205 VAL A C 1
ATOM 1504 O O . VAL A 1 205 ? 18.134 13.009 33.445 1.00 31.94 205 VAL A O 1
ATOM 1508 N N . GLU A 1 206 ? 20.092 12.238 32.644 1.00 35.04 206 GLU A N 1
ATOM 1509 C CA . GLU A 1 206 ? 19.620 12.423 31.283 1.00 35.44 206 GLU A CA 1
ATOM 1510 C C . GLU A 1 206 ? 18.622 11.340 30.893 1.00 33.45 206 GLU A C 1
ATOM 1511 O O . GLU A 1 206 ? 17.541 11.651 30.395 1.00 30.72 206 GLU A O 1
ATOM 1517 N N . ARG A 1 207 ? 18.945 10.062 31.131 1.00 32.59 207 ARG A N 1
ATOM 1518 C CA . ARG A 1 207 ? 17.960 8.990 30.985 1.00 33.85 207 ARG A CA 1
ATOM 1519 C C . ARG A 1 207 ? 18.174 7.939 32.063 1.00 32.72 207 ARG A C 1
ATOM 1520 O O . ARG A 1 207 ? 19.316 7.565 32.346 1.00 29.27 207 ARG A O 1
ATOM 1528 N N . ALA A 1 208 ? 17.087 7.436 32.642 1.00 30.05 208 ALA A N 1
ATOM 1529 C CA . ALA A 1 208 ? 17.233 6.388 33.644 1.00 29.56 208 ALA A CA 1
ATOM 1530 C C . ALA A 1 208 ? 16.050 5.434 33.629 1.00 30.32 208 ALA A C 1
ATOM 1531 O O . ALA A 1 208 ? 14.937 5.784 33.225 1.00 29.58 208 ALA A O 1
ATOM 1533 N N . LEU A 1 209 ? 16.322 4.203 34.058 1.00 26.90 209 LEU A N 1
ATOM 1534 C CA . LEU A 1 209 ? 15.316 3.199 34.322 1.00 24.56 209 LEU A CA 1
ATOM 1535 C C . LEU A 1 209 ? 15.387 2.866 35.803 1.00 33.11 209 LEU A C 1
ATOM 1536 O O . LEU A 1 209 ? 16.474 2.578 36.324 1.00 28.83 209 LEU A O 1
ATOM 1541 N N . VAL A 1 210 ? 14.248 2.951 36.483 1.00 25.16 210 VAL A N 1
ATOM 1542 C CA . VAL A 1 210 ? 14.080 2.395 37.826 1.00 24.80 210 VAL A CA 1
ATOM 1543 C C . VAL A 1 210 ? 13.232 1.138 37.685 1.00 30.78 210 VA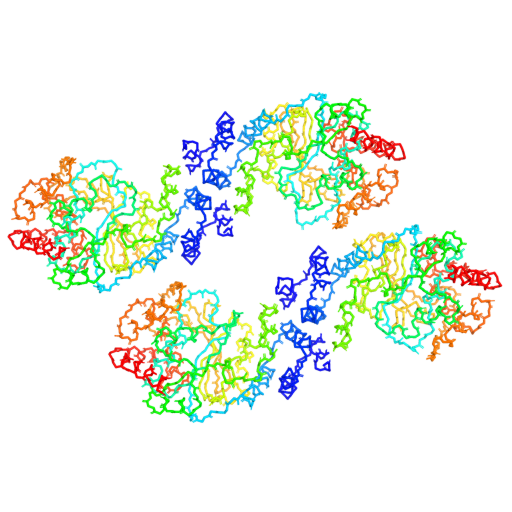L A C 1
ATOM 1544 O O . VAL A 1 210 ? 12.140 1.187 37.103 1.00 24.32 210 VAL A O 1
ATOM 1548 N N . VAL A 1 211 ? 13.757 -0.003 38.158 1.00 27.84 211 VAL A N 1
ATOM 1549 C CA . VAL A 1 211 ? 13.214 -1.300 37.781 1.00 24.22 211 VAL A CA 1
ATOM 1550 C C . VAL A 1 211 ? 12.957 -2.145 39.022 1.00 28.70 211 VAL A C 1
ATOM 1551 O O . VAL A 1 211 ? 13.659 -2.039 40.033 1.00 28.72 211 VAL A O 1
ATOM 1555 N N . HIS A 1 212 ? 11.921 -2.983 38.936 1.00 30.15 212 HIS A N 1
ATOM 1556 C CA . HIS A 1 212 ? 11.541 -3.886 40.026 1.00 30.99 212 HIS A CA 1
ATOM 1557 C C . HIS A 1 212 ? 10.931 -5.121 39.368 1.00 33.92 212 HIS A C 1
ATOM 1558 O O . HIS A 1 212 ? 9.768 -5.098 38.951 1.00 28.46 212 HIS A O 1
ATOM 1565 N N . GLY A 1 213 ? 11.727 -6.181 39.247 1.00 27.79 213 GLY A N 1
ATOM 1566 C CA . GLY A 1 213 ? 11.300 -7.327 38.470 1.00 32.02 213 GLY A CA 1
ATOM 1567 C C . GLY A 1 213 ? 11.160 -8.551 39.339 1.00 36.12 213 GLY A C 1
ATOM 1568 O O . GLY A 1 213 ? 12.094 -8.898 40.063 1.00 31.99 213 GLY A O 1
ATOM 1569 N N . SER A 1 214 ? 9.990 -9.193 39.288 1.00 32.31 214 SER A N 1
ATOM 1570 C CA . SER A 1 214 ? 9.701 -10.404 40.058 1.00 39.41 214 SER A CA 1
ATOM 1571 C C . SER A 1 214 ? 10.076 -10.233 41.525 1.00 41.97 214 SER A C 1
ATOM 1572 O O . SER A 1 214 ? 10.646 -11.126 42.154 1.00 41.38 214 SER A O 1
ATOM 1575 N N . GLY A 1 215 ? 9.788 -9.055 42.065 1.00 38.27 215 GLY A N 1
ATOM 1576 C CA . GLY A 1 215 ? 10.059 -8.788 43.460 1.00 39.73 215 GLY A CA 1
ATOM 1577 C C . GLY A 1 215 ? 11.477 -8.373 43.799 1.00 41.85 215 GLY A C 1
ATOM 1578 O O . GLY A 1 215 ? 11.772 -8.203 44.985 1.00 37.60 215 GLY A O 1
ATOM 1579 N N . MET A 1 216 ? 12.354 -8.171 42.809 1.00 39.09 216 MET A N 1
ATOM 1580 C CA . MET A 1 216 ? 13.778 -7.952 43.034 1.00 34.34 216 MET A CA 1
ATOM 1581 C C . MET A 1 216 ? 14.244 -6.637 42.416 1.00 31.63 216 MET A C 1
ATOM 1582 O O . MET A 1 216 ? 13.611 -6.090 41.508 1.00 30.73 216 MET A O 1
ATOM 1587 N N . ASP A 1 217 ? 15.391 -6.148 42.895 1.00 32.20 217 ASP A N 1
ATOM 1588 C CA . ASP A 1 217 ? 15.994 -4.908 42.397 1.00 34.80 217 ASP A CA 1
ATOM 1589 C C . ASP A 1 217 ? 16.772 -5.148 41.093 1.00 30.87 217 ASP A C 1
ATOM 1590 O O . ASP A 1 217 ? 17.965 -4.854 40.977 1.00 32.74 217 ASP A O 1
ATOM 1595 N N . GLU A 1 218 ? 16.065 -5.657 40.088 1.00 30.44 218 GLU A N 1
ATOM 1596 C CA . GLU A 1 218 ? 16.700 -6.078 38.842 1.00 32.30 218 GLU A CA 1
ATOM 1597 C C . GLU A 1 218 ? 15.614 -6.310 37.795 1.00 28.93 218 GLU A C 1
ATOM 1598 O O . GLU A 1 218 ? 14.426 -6.400 38.118 1.00 26.06 218 GLU A O 1
ATOM 1604 N N . VAL A 1 219 ? 16.034 -6.439 36.540 1.00 26.46 219 VAL A N 1
ATOM 1605 C CA . VAL A 1 219 ? 15.113 -6.838 35.472 1.00 26.10 219 VAL A CA 1
ATOM 1606 C C . VAL A 1 219 ? 14.895 -8.342 35.557 1.00 25.09 219 VAL A C 1
ATOM 1607 O O . VAL A 1 219 ? 15.855 -9.110 35.650 1.00 26.07 219 VAL A O 1
ATOM 1611 N N . SER A 1 220 ? 13.618 -8.779 35.489 1.00 23.95 220 SER A N 1
ATOM 1612 C CA . SER A 1 220 ? 13.431 -10.232 35.524 1.00 24.70 220 SER A CA 1
ATOM 1613 C C . SER A 1 220 ? 13.481 -10.836 34.121 1.00 29.34 220 SER A C 1
ATOM 1614 O O . SER A 1 220 ? 12.863 -10.302 33.188 1.00 28.93 220 SER A O 1
ATOM 1617 N N . PRO A 1 221 ? 14.175 -11.963 33.956 1.00 29.80 221 PRO A N 1
ATOM 1618 C CA . PRO A 1 221 ? 14.016 -12.785 32.746 1.00 27.46 221 PRO A CA 1
ATOM 1619 C C . PRO A 1 221 ? 12.894 -13.813 32.831 1.00 33.03 221 PRO A C 1
ATOM 1620 O O . PRO A 1 221 ? 12.786 -14.658 31.934 1.00 32.87 221 PRO A O 1
ATOM 1624 N N . HIS A 1 222 ? 12.067 -13.746 33.875 1.00 36.56 222 HIS A N 1
ATOM 1625 C CA . HIS A 1 222 ? 11.082 -14.772 34.211 1.00 34.92 222 HIS A CA 1
ATOM 1626 C C . HIS A 1 222 ? 9.666 -14.218 34.188 1.00 34.23 222 HIS A C 1
ATOM 1627 O O . HIS A 1 222 ? 8.804 -14.736 33.466 1.00 36.65 222 HIS A O 1
ATOM 1634 N N . ARG A 1 223 ? 9.413 -13.180 34.964 1.00 33.15 223 ARG A N 1
ATOM 1635 C CA . ARG A 1 223 ? 8.111 -12.595 35.228 1.00 36.41 223 ARG A CA 1
ATOM 1636 C C . ARG A 1 223 ? 8.143 -11.136 34.806 1.00 35.24 223 ARG A C 1
ATOM 1637 O O . ARG A 1 223 ? 9.087 -10.679 34.170 1.00 27.81 223 ARG A O 1
ATOM 1645 N N . GLU A 1 224 ? 7.130 -10.398 35.231 1.00 33.67 224 GLU A N 1
ATOM 1646 C CA . GLU A 1 224 ? 7.033 -8.987 34.893 1.00 37.48 224 GLU A CA 1
ATOM 1647 C C . GLU A 1 224 ? 8.105 -8.170 35.615 1.00 35.26 224 GLU A C 1
ATOM 1648 O O . GLU A 1 224 ? 8.580 -8.533 36.697 1.00 38.69 224 GLU A O 1
ATOM 1654 N N . THR A 1 225 ? 8.504 -7.076 34.974 1.00 27.35 225 THR A N 1
ATOM 1655 C CA . THR A 1 225 ? 9.365 -6.050 35.546 1.00 29.10 225 THR A CA 1
ATOM 1656 C C . THR A 1 225 ? 8.625 -4.721 35.485 1.00 30.90 225 THR A C 1
ATOM 1657 O O . THR A 1 225 ? 8.341 -4.221 34.391 1.00 27.74 225 THR A O 1
ATOM 1661 N N . LEU A 1 226 ? 8.351 -4.124 36.642 1.00 31.63 226 LEU A N 1
ATOM 1662 C CA . LEU A 1 226 ? 7.840 -2.763 36.647 1.00 29.83 226 LEU A CA 1
ATOM 1663 C C . LEU A 1 226 ? 8.982 -1.806 36.350 1.00 32.15 226 LEU A C 1
ATOM 1664 O O . LEU A 1 226 ? 10.052 -1.909 36.958 1.00 27.84 226 LEU A O 1
ATOM 1669 N N . VAL A 1 227 ? 8.750 -0.876 35.417 1.00 27.68 227 VAL A N 1
ATOM 1670 C CA . VAL A 1 227 ? 9.754 0.090 34.980 1.00 28.72 227 VAL A CA 1
ATOM 1671 C C . VAL A 1 227 ? 9.186 1.500 35.102 1.00 33.57 227 VAL A C 1
ATOM 1672 O O . VAL A 1 227 ? 8.047 1.761 34.691 1.00 31.56 227 VAL A O 1
ATOM 1676 N N . LEU A 1 228 ? 9.985 2.410 35.652 1.00 25.77 228 LEU A N 1
ATOM 1677 C CA . LEU A 1 228 ? 9.792 3.840 35.449 1.00 26.29 228 LEU A CA 1
ATOM 1678 C C . LEU A 1 228 ? 10.949 4.367 34.617 1.00 31.89 228 LEU A C 1
ATOM 1679 O O . LEU A 1 228 ? 12.119 4.185 34.979 1.00 26.32 228 LEU A O 1
ATOM 1684 N N . GLU A 1 229 ? 10.634 5.018 33.507 1.00 30.39 229 GLU A N 1
ATOM 1685 C CA . GLU A 1 229 ? 11.667 5.630 32.681 1.00 27.78 229 GLU A CA 1
ATOM 1686 C C . GLU A 1 229 ? 11.674 7.126 32.928 1.00 34.45 229 GLU A C 1
ATOM 1687 O O . GLU A 1 229 ? 10.635 7.780 32.806 1.00 36.20 229 GLU A O 1
ATOM 1693 N N . VAL A 1 230 ? 12.848 7.655 33.277 1.00 32.44 230 VAL A N 1
ATOM 1694 C CA . VAL A 1 230 ? 13.045 9.061 33.611 1.00 34.20 230 VAL A CA 1
ATOM 1695 C C . VAL A 1 230 ? 13.818 9.707 32.478 1.00 37.27 230 VAL A C 1
ATOM 1696 O O . VAL A 1 230 ? 14.840 9.174 32.037 1.00 35.20 230 VAL A O 1
ATOM 1700 N N . GLY A 1 231 ? 13.352 10.864 32.033 1.00 38.58 231 GLY A N 1
ATOM 1701 C CA . GLY A 1 231 ? 14.022 11.632 31.007 1.00 35.73 231 GLY A CA 1
ATOM 1702 C C . GLY A 1 231 ? 13.058 12.673 30.487 1.00 49.77 231 GLY A C 1
ATOM 1703 O O . GLY A 1 231 ? 13.079 13.820 30.945 1.00 54.39 231 GLY A O 1
ATOM 1704 N N . ASN A 1 232 ? 12.186 12.268 29.559 1.00 54.01 232 ASN A N 1
ATOM 1705 C CA . ASN A 1 232 ? 11.002 13.040 29.180 1.00 58.30 232 ASN A CA 1
ATOM 1706 C C . ASN A 1 232 ? 9.944 12.968 30.275 1.00 54.93 232 ASN A C 1
ATOM 1707 O O . ASN A 1 232 ? 8.904 12.329 30.082 1.00 57.82 232 ASN A O 1
ATOM 1712 N N . GLY A 1 233 ? 10.186 13.592 31.426 1.00 50.68 233 GLY A N 1
ATOM 1713 C CA . GLY A 1 233 ? 9.282 13.326 32.525 1.00 52.64 233 GLY A CA 1
ATOM 1714 C C . GLY A 1 233 ? 9.434 11.883 32.980 1.00 48.41 233 GLY A C 1
ATOM 1715 O O . GLY A 1 233 ? 10.505 11.282 32.864 1.00 48.91 233 GLY A O 1
ATOM 1716 N N . VAL A 1 234 ? 8.343 11.304 33.477 1.00 42.88 234 VAL A N 1
ATOM 1717 C CA . VAL A 1 234 ? 8.364 9.940 34.005 1.00 46.81 234 VAL A CA 1
ATOM 1718 C C . VAL A 1 234 ? 7.323 9.104 33.272 1.00 51.35 234 VAL A C 1
ATOM 1719 O O . VAL A 1 234 ? 6.132 9.444 33.267 1.00 54.21 234 VAL A O 1
ATOM 1723 N N . GLU A 1 235 ? 7.776 8.010 32.660 1.00 38.72 235 GLU A N 1
ATOM 1724 C CA . GLU A 1 235 ? 6.936 7.073 31.931 1.00 38.18 235 GLU A CA 1
ATOM 1725 C C . GLU A 1 235 ? 6.914 5.726 32.648 1.00 44.54 235 GLU A C 1
ATOM 1726 O O . GLU A 1 235 ? 7.954 5.238 33.119 1.00 36.28 235 GLU A O 1
ATOM 1732 N N . ARG A 1 236 ? 5.736 5.115 32.735 1.00 42.99 236 ARG A N 1
ATOM 1733 C CA . ARG A 1 236 ? 5.566 3.862 33.459 1.00 33.68 236 ARG A CA 1
ATOM 1734 C C . ARG A 1 236 ? 5.130 2.771 32.499 1.00 41.95 236 ARG A C 1
ATOM 1735 O O . ARG A 1 236 ? 4.188 2.958 31.721 1.00 42.32 236 ARG A O 1
ATOM 1743 N N . TYR A 1 237 ? 5.812 1.633 32.550 1.00 33.04 237 TYR A N 1
ATOM 1744 C CA . TYR A 1 237 ? 5.385 0.500 31.756 1.00 36.33 237 TYR A CA 1
ATOM 1745 C C . TYR A 1 237 ? 5.857 -0.774 32.432 1.00 37.18 237 TYR A C 1
ATOM 1746 O O . TYR A 1 237 ? 6.663 -0.753 33.357 1.00 34.72 237 TYR A O 1
ATOM 1755 N N . THR A 1 238 ? 5.305 -1.885 31.984 1.00 39.93 238 THR A N 1
ATOM 1756 C CA . THR A 1 238 ? 5.662 -3.188 32.506 1.00 36.65 238 THR A CA 1
ATOM 1757 C C . THR A 1 238 ? 6.249 -3.993 31.364 1.00 36.58 238 THR A C 1
ATOM 1758 O O . THR A 1 238 ? 5.674 -4.034 30.269 1.00 38.45 238 THR A O 1
ATOM 1762 N N . LEU A 1 239 ? 7.409 -4.588 31.612 1.00 30.88 239 LEU A N 1
ATOM 1763 C CA . LEU A 1 239 ? 8.071 -5.457 30.658 1.00 31.13 239 LEU A CA 1
ATOM 1764 C C . LEU A 1 239 ? 7.822 -6.909 31.024 1.00 31.09 239 LEU A C 1
ATOM 1765 O O . LEU A 1 239 ? 7.532 -7.251 32.170 1.00 36.18 239 LEU A O 1
ATOM 1770 N N . SER A 1 240 ? 7.937 -7.763 30.028 1.00 31.89 240 SER A N 1
ATOM 1771 C CA . SER A 1 240 ? 7.966 -9.196 30.251 1.00 36.84 240 SER A CA 1
ATOM 1772 C C . SER A 1 240 ? 9.132 -9.751 29.451 1.00 35.47 240 SER A C 1
ATOM 1773 O O . SER A 1 240 ? 9.717 -9.047 28.614 1.00 34.18 240 SER A O 1
ATOM 1776 N N . PRO A 1 241 ? 9.538 -10.987 29.728 1.00 31.21 241 PRO A N 1
ATOM 1777 C CA . PRO A 1 241 ? 10.616 -11.594 28.933 1.00 35.91 241 PRO A CA 1
ATOM 1778 C C . PRO A 1 241 ? 10.390 -11.485 27.435 1.00 37.50 241 PRO A C 1
ATOM 1779 O O . PRO A 1 241 ? 11.359 -11.327 26.673 1.00 31.95 241 PRO A O 1
ATOM 1783 N N . GLU A 1 242 ? 9.123 -11.558 26.999 1.00 35.16 242 GLU A N 1
ATOM 1784 C CA . GLU A 1 242 ? 8.786 -11.407 25.586 1.00 39.09 242 GLU A CA 1
ATOM 1785 C C . GLU A 1 242 ? 9.336 -10.109 24.995 1.00 36.06 242 GLU A C 1
ATOM 1786 O O . GLU A 1 242 ? 9.764 -10.085 23.830 1.00 33.23 242 GLU A O 1
ATOM 1792 N N . ASP A 1 243 ? 9.354 -9.028 25.780 1.00 33.28 243 ASP A N 1
ATOM 1793 C CA . ASP A 1 243 ? 9.854 -7.760 25.253 1.00 32.77 243 ASP A CA 1
ATOM 1794 C C . ASP A 1 243 ? 11.350 -7.787 25.003 1.00 37.91 243 ASP A C 1
ATOM 1795 O O . ASP A 1 243 ? 11.863 -6.904 24.295 1.00 33.96 243 ASP A O 1
ATOM 1800 N N . PHE A 1 244 ? 12.067 -8.765 25.570 1.00 30.33 244 PHE A N 1
ATOM 1801 C CA . PHE A 1 244 ? 13.477 -8.937 25.272 1.00 30.01 244 PHE A CA 1
ATOM 1802 C C . PHE A 1 244 ? 13.730 -9.991 24.197 1.00 34.40 244 PHE A C 1
ATOM 1803 O O . PHE A 1 244 ? 14.888 -10.213 23.829 1.00 32.85 244 PHE A O 1
ATOM 1811 N N . GLY A 1 245 ? 12.685 -10.654 23.702 1.00 38.77 245 GLY A N 1
ATOM 1812 C CA . GLY A 1 245 ? 12.848 -11.669 22.672 1.00 40.53 245 GLY A CA 1
ATOM 1813 C C . GLY A 1 245 ? 13.289 -13.032 23.160 1.00 43.26 245 GLY A C 1
ATOM 1814 O O . GLY A 1 245 ? 13.828 -13.816 22.373 1.00 35.84 245 GLY A O 1
ATOM 1815 N N . ILE A 1 246 ? 13.084 -13.340 24.441 1.00 37.43 246 ILE A N 1
ATOM 1816 C CA . ILE A 1 246 ? 13.459 -14.621 25.015 1.00 40.51 246 ILE A CA 1
ATOM 1817 C C . ILE A 1 246 ? 12.217 -15.265 25.608 1.00 36.17 246 ILE A C 1
ATOM 1818 O O . ILE A 1 246 ? 11.237 -14.593 25.939 1.00 41.32 246 ILE A O 1
ATOM 1823 N N . GLU A 1 247 ? 12.273 -16.580 25.746 1.00 38.51 247 GLU A N 1
ATOM 1824 C CA . GLU A 1 247 ? 11.283 -17.256 26.569 1.00 43.58 247 GLU A CA 1
ATOM 1825 C C . GLU A 1 247 ? 11.618 -17.069 28.052 1.00 42.06 247 GLU A C 1
ATOM 1826 O O . GLU A 1 247 ? 12.794 -16.990 28.427 1.00 41.80 247 GLU A O 1
ATOM 1832 N N . PRO A 1 248 ? 10.599 -17.001 28.903 1.00 43.93 248 PRO A N 1
ATOM 1833 C CA . PRO A 1 248 ? 10.834 -16.857 30.346 1.00 37.76 248 PRO A CA 1
ATOM 1834 C C . PRO A 1 248 ? 11.700 -17.974 30.912 1.00 41.41 248 PRO A C 1
ATOM 1835 O O . PRO A 1 248 ? 11.577 -19.142 30.527 1.00 40.52 248 PRO A O 1
ATOM 1839 N N . VAL A 1 249 ? 12.577 -17.598 31.846 1.00 33.71 249 VAL A N 1
ATOM 1840 C CA . VAL A 1 249 ? 13.448 -18.539 32.549 1.00 39.02 249 VAL A CA 1
ATOM 1841 C C . VAL A 1 249 ? 13.663 -18.020 33.970 1.00 36.32 249 VAL A C 1
ATOM 1842 O O . VAL A 1 249 ? 13.848 -16.823 34.179 1.00 33.38 249 VAL A O 1
ATOM 1846 N N . LYS A 1 250 ? 13.629 -18.919 34.955 1.00 36.07 250 LYS A N 1
ATOM 1847 C CA . LYS A 1 250 ? 13.805 -18.489 36.344 1.00 36.17 250 LYS A CA 1
ATOM 1848 C C . LYS A 1 250 ? 15.284 -18.434 36.699 1.00 37.00 250 LYS A C 1
ATOM 1849 O O . LYS A 1 250 ? 15.991 -19.438 36.524 1.00 38.62 250 LYS A O 1
ATOM 1851 N N . PRO A 1 251 ? 15.785 -17.310 37.214 1.00 37.02 251 PRO A N 1
ATOM 1852 C CA . PRO A 1 251 ? 17.177 -17.285 37.681 1.00 34.96 251 PRO A CA 1
ATOM 1853 C C . PRO A 1 251 ? 17.336 -18.115 38.944 1.00 39.81 251 PRO A C 1
ATOM 1854 O O . PRO A 1 251 ? 16.420 -18.223 39.768 1.00 35.98 251 PRO A O 1
ATOM 1858 N N . LEU A 1 252 ? 18.525 -18.685 39.102 1.00 35.51 252 LEU A N 1
ATOM 1859 C CA . LEU A 1 252 ? 18.700 -19.606 40.212 1.00 36.90 252 LEU A CA 1
ATOM 1860 C C . LEU A 1 252 ? 19.728 -19.088 41.207 1.00 38.28 252 LEU A C 1
ATOM 1861 O O . LEU A 1 252 ? 20.615 -18.304 40.846 1.00 33.95 252 LEU A O 1
ATOM 1866 N N . PRO A 1 253 ? 19.635 -19.508 42.466 1.00 35.83 253 PRO A N 1
ATOM 1867 C CA . PRO A 1 253 ? 20.452 -18.894 43.515 1.00 37.63 253 PRO A CA 1
ATOM 1868 C C . PRO A 1 253 ? 21.926 -19.261 43.398 1.00 31.67 253 PRO A C 1
ATOM 1869 O O . PRO A 1 253 ? 22.319 -20.198 42.704 1.00 32.88 253 PRO A O 1
ATOM 1873 N N . CYS A 1 254 ? 22.745 -18.482 44.097 1.00 36.55 254 CYS A N 1
ATOM 1874 C CA . CYS A 1 254 ? 24.149 -18.809 44.290 1.00 43.61 254 CYS A CA 1
ATOM 1875 C C . CYS A 1 254 ? 24.511 -18.566 45.754 1.00 46.51 254 CYS A C 1
ATOM 1876 O O . CYS A 1 254 ? 23.727 -18.012 46.528 1.00 47.49 254 CYS A O 1
ATOM 1879 N N . SER A 1 255 ? 25.703 -19.011 46.141 1.00 43.01 255 SER A N 1
ATOM 1880 C CA . SER A 1 255 ? 26.108 -19.082 47.543 1.00 47.45 255 SER A CA 1
ATOM 1881 C C . SER A 1 255 ? 27.193 -18.087 47.920 1.00 44.10 255 SER A C 1
ATOM 1882 O O . SER A 1 255 ? 27.151 -17.533 49.017 1.00 47.64 255 SER A O 1
ATOM 1885 N N . SER A 1 256 ? 28.163 -17.851 47.043 1.00 38.57 256 SER A N 1
ATOM 1886 C CA . SER A 1 256 ? 29.353 -17.076 47.355 1.00 42.01 256 SER A CA 1
ATOM 1887 C C . SER A 1 256 ? 29.653 -16.091 46.235 1.00 44.62 256 SER A C 1
ATOM 1888 O O . SER A 1 256 ? 29.276 -16.330 45.087 1.00 41.11 256 SER A O 1
ATOM 1891 N N . PRO A 1 257 ? 30.338 -14.984 46.547 1.00 45.39 257 PRO A N 1
ATOM 1892 C CA . PRO A 1 257 ? 30.841 -14.119 45.463 1.00 47.49 257 PRO A CA 1
ATOM 1893 C C . PRO A 1 257 ? 31.714 -14.867 44.475 1.00 49.56 257 PRO A C 1
ATOM 1894 O O . PRO A 1 257 ? 31.737 -14.515 43.289 1.00 40.43 257 PRO A O 1
ATOM 1898 N N . GLU A 1 258 ? 32.435 -15.894 44.933 1.00 46.97 258 GLU A N 1
ATOM 1899 C CA . GLU A 1 258 ? 33.274 -16.671 44.032 1.00 41.50 258 GLU A CA 1
ATOM 1900 C C . GLU A 1 258 ? 32.433 -17.459 43.030 1.00 41.29 258 GLU A C 1
ATOM 1901 O O . GLU A 1 258 ? 32.772 -17.523 41.843 1.00 42.70 258 GLU A O 1
ATOM 1907 N N . GLU A 1 259 ? 31.338 -18.068 43.476 1.00 37.20 259 GLU A N 1
ATOM 1908 C CA . GLU A 1 259 ? 30.507 -18.796 42.519 1.00 45.35 259 GLU A CA 1
ATOM 1909 C C . GLU A 1 259 ? 29.775 -17.830 41.588 1.00 40.44 259 GLU A C 1
ATOM 1910 O O . GLU A 1 259 ? 29.604 -18.123 40.397 1.00 40.50 259 GLU A O 1
ATOM 1916 N N . SER A 1 260 ? 29.375 -16.668 42.111 1.00 38.42 260 SER A N 1
ATOM 1917 C CA . SER A 1 260 ? 28.784 -15.616 41.287 1.00 43.89 260 SER A CA 1
ATOM 1918 C C . SER A 1 260 ? 29.750 -15.173 40.186 1.00 42.31 260 SER A C 1
ATOM 1919 O O . SER A 1 260 ? 29.369 -15.061 39.012 1.00 35.39 260 SER A O 1
ATOM 1922 N N . ALA A 1 261 ? 31.012 -14.921 40.548 1.00 33.41 261 ALA A N 1
ATOM 1923 C CA . ALA A 1 261 ? 31.990 -14.490 39.553 1.00 35.81 261 ALA A CA 1
ATOM 1924 C C . ALA A 1 261 ? 32.249 -15.581 38.513 1.00 36.80 261 ALA A C 1
ATOM 1925 O O . ALA A 1 261 ? 32.381 -15.287 37.322 1.00 33.39 261 ALA A O 1
ATOM 1927 N N . ALA A 1 262 ? 32.329 -16.846 38.941 1.00 33.98 262 ALA A N 1
ATOM 1928 C CA . ALA A 1 262 ? 32.539 -17.924 37.986 1.00 33.12 262 ALA A CA 1
ATOM 1929 C C . ALA A 1 262 ? 31.360 -18.049 37.021 1.00 36.83 262 ALA A C 1
ATOM 1930 O O . ALA A 1 262 ? 31.551 -18.266 35.816 1.00 34.71 262 ALA A O 1
ATOM 1932 N N . ARG A 1 263 ? 30.131 -17.917 37.529 1.00 32.15 263 ARG A N 1
ATOM 1933 C CA . ARG A 1 263 ? 28.967 -18.036 36.658 1.00 33.98 263 ARG A CA 1
ATOM 1934 C C . ARG A 1 263 ? 28.827 -16.825 35.733 1.00 32.27 263 ARG A C 1
ATOM 1935 O O . ARG A 1 263 ? 28.396 -16.969 34.584 1.00 33.21 263 ARG A O 1
ATOM 1943 N N . ILE A 1 264 ? 29.185 -15.630 36.210 1.00 30.79 264 ILE A N 1
ATOM 1944 C CA . ILE A 1 264 ? 29.184 -14.452 35.346 1.00 31.24 264 ILE A CA 1
ATOM 1945 C C . ILE A 1 264 ? 30.272 -14.570 34.287 1.00 29.12 264 ILE A C 1
ATOM 1946 O O . ILE A 1 264 ? 30.040 -14.312 33.099 1.00 28.92 264 ILE A O 1
ATOM 1951 N N . LYS A 1 265 ? 31.473 -14.973 34.692 1.00 25.93 265 LYS A N 1
ATOM 1952 C CA . LYS A 1 265 ? 32.566 -15.070 33.730 1.00 30.70 265 LYS A CA 1
ATOM 1953 C C . LYS A 1 265 ? 32.244 -16.070 32.614 1.00 32.38 265 LYS A C 1
ATOM 1954 O O . LYS A 1 265 ? 32.602 -15.852 31.452 1.00 31.14 265 LYS A O 1
ATOM 1960 N N . ALA A 1 266 ? 31.558 -17.166 32.938 1.00 34.93 266 ALA A N 1
ATOM 1961 C CA . ALA A 1 266 ? 31.201 -18.120 31.889 1.00 34.08 266 ALA A CA 1
ATOM 1962 C C . ALA A 1 266 ? 30.226 -17.495 30.895 1.00 36.97 266 ALA A C 1
ATOM 1963 O O . ALA A 1 266 ? 30.339 -17.713 29.676 1.00 31.46 266 ALA A O 1
ATOM 1965 N N . VAL A 1 267 ? 29.293 -16.674 31.385 1.00 33.57 267 VAL A N 1
ATOM 1966 C CA . VAL A 1 267 ? 28.388 -15.961 30.482 1.00 29.39 267 VAL A CA 1
ATOM 1967 C C . VAL A 1 267 ? 29.160 -14.954 29.644 1.00 30.66 267 VAL A C 1
ATOM 1968 O O . VAL A 1 267 ? 29.001 -14.890 28.415 1.00 31.61 267 VAL A O 1
ATOM 1972 N N . LEU A 1 268 ? 30.017 -14.164 30.288 1.00 30.69 268 LEU A N 1
ATOM 1973 C CA . LEU A 1 268 ? 30.745 -13.121 29.574 1.00 32.81 268 LEU A CA 1
ATOM 1974 C C . LEU A 1 268 ? 31.573 -13.695 28.430 1.00 39.96 268 LEU A C 1
ATOM 1975 O O . LEU A 1 268 ? 31.730 -13.045 27.382 1.00 31.03 268 LEU A O 1
ATOM 1980 N N . GLY A 1 269 ? 32.115 -14.900 28.614 1.00 34.16 269 GLY A N 1
ATOM 1981 C CA . GLY A 1 269 ? 32.878 -15.530 27.560 1.00 36.84 269 GLY A CA 1
ATOM 1982 C C . GLY A 1 269 ? 32.063 -16.237 26.502 1.00 38.41 269 GLY A C 1
ATOM 1983 O O . GLY A 1 269 ? 32.639 -16.871 25.612 1.00 40.71 269 GLY A O 1
ATOM 1984 N N . GLY A 1 270 ? 30.734 -16.156 26.568 1.00 33.10 270 GLY A N 1
ATOM 1985 C CA . GLY A 1 270 ? 29.882 -16.737 25.546 1.00 35.54 270 GLY A CA 1
ATOM 1986 C C . GLY A 1 270 ? 29.314 -18.100 25.870 1.00 39.47 270 GLY A C 1
ATOM 1987 O O . GLY A 1 270 ? 28.625 -18.682 25.020 1.00 37.77 270 GLY A O 1
ATOM 1988 N N . SER A 1 271 ? 29.565 -18.629 27.067 1.00 34.39 271 SER A N 1
ATOM 1989 C CA . SER A 1 271 ? 28.914 -19.874 27.451 1.00 37.59 271 SER A CA 1
ATOM 1990 C C . SER A 1 271 ? 28.071 -19.663 28.706 1.00 39.90 271 SER A C 1
ATOM 1991 O O . SER A 1 271 ? 27.312 -18.691 28.793 1.00 36.66 271 SER A O 1
ATOM 1994 N N . GLY A 1 272 ? 28.196 -20.558 29.677 1.00 36.41 272 GLY A N 1
ATOM 1995 C CA . GLY A 1 272 ? 27.475 -20.425 30.918 1.00 35.58 272 GLY A CA 1
ATOM 1996 C C . GLY A 1 272 ? 26.110 -21.063 30.880 1.00 31.91 272 GLY A C 1
ATOM 1997 O O . GLY A 1 272 ? 25.642 -21.587 29.869 1.00 38.65 272 GLY A O 1
ATOM 1998 N N . ARG A 1 273 ? 25.462 -21.031 32.035 1.00 31.34 273 ARG A N 1
ATOM 1999 C CA . ARG A 1 273 ? 24.113 -21.561 32.148 1.00 34.56 273 ARG A CA 1
ATOM 2000 C C . ARG A 1 273 ? 23.145 -20.653 31.407 1.00 34.13 273 ARG A C 1
ATOM 2001 O O . ARG A 1 273 ? 23.288 -19.427 31.429 1.00 33.66 273 ARG A O 1
ATOM 2009 N N . ARG A 1 274 ? 22.166 -21.259 30.724 1.00 33.66 274 ARG A N 1
ATOM 2010 C CA . ARG A 1 274 ? 21.171 -20.453 30.019 1.00 35.58 274 ARG A CA 1
ATOM 2011 C C . ARG A 1 274 ? 20.436 -19.530 30.979 1.00 32.86 274 ARG A C 1
ATOM 2012 O O . ARG A 1 274 ? 20.138 -18.379 30.634 1.00 31.17 274 ARG A O 1
ATOM 2020 N N . GLU A 1 275 ? 20.147 -20.010 32.197 1.00 32.02 275 GLU A N 1
ATOM 2021 C CA . GLU A 1 275 ? 19.448 -19.181 33.178 1.00 32.41 275 GLU A CA 1
ATOM 2022 C C . GLU A 1 275 ? 20.260 -17.948 33.539 1.00 28.17 275 GLU A C 1
ATOM 2023 O O . GLU A 1 275 ? 19.693 -16.862 33.704 1.00 34.63 275 GLU A O 1
ATOM 2029 N N . ASP A 1 276 ? 21.576 -18.113 33.729 1.00 29.94 276 ASP A N 1
ATOM 2030 C CA . ASP A 1 276 ? 22.463 -16.986 34.006 1.00 23.31 276 ASP A CA 1
ATOM 2031 C C . ASP A 1 276 ? 22.626 -16.095 32.775 1.00 29.05 276 ASP A C 1
ATOM 2032 O O . ASP A 1 276 ? 22.666 -14.867 32.890 1.00 22.16 276 ASP A O 1
ATOM 2037 N N . ARG A 1 277 ? 22.718 -16.690 31.583 1.00 27.29 277 ARG A N 1
ATOM 2038 C CA . ARG A 1 277 ? 22.955 -15.866 30.405 1.00 30.41 277 ARG A CA 1
ATOM 2039 C C . ARG A 1 277 ? 21.767 -14.938 30.139 1.00 26.25 277 ARG A C 1
ATOM 2040 O O . ARG A 1 277 ? 21.942 -13.719 30.000 1.00 30.36 277 ARG A O 1
ATOM 2048 N N . ASP A 1 278 ? 20.546 -15.480 30.127 1.00 28.61 278 ASP A N 1
ATOM 2049 C CA . ASP A 1 278 ? 19.391 -14.641 29.807 1.00 25.97 278 ASP A CA 1
ATOM 2050 C C . ASP A 1 278 ? 19.055 -13.665 30.939 1.00 28.26 278 ASP A C 1
ATOM 2051 O O . ASP A 1 278 ? 18.524 -12.584 30.680 1.00 27.36 278 ASP A O 1
ATOM 2056 N N . PHE A 1 279 ? 19.335 -14.042 32.189 1.00 29.99 279 PHE A N 1
ATOM 2057 C CA . PHE A 1 279 ? 19.259 -13.108 33.318 1.00 28.20 279 PHE A CA 1
ATOM 2058 C C . PHE A 1 279 ? 20.199 -11.928 33.108 1.00 26.05 279 PHE A C 1
ATOM 2059 O O . PHE A 1 279 ? 19.789 -10.764 33.189 1.00 23.81 279 PHE A O 1
ATOM 2067 N N . ILE A 1 280 ? 21.465 -12.205 32.808 1.00 23.50 280 ILE A N 1
ATOM 2068 C CA . ILE A 1 280 ? 22.409 -11.109 32.591 1.00 23.67 280 ILE A CA 1
ATOM 2069 C C . ILE A 1 280 ? 21.978 -10.255 31.396 1.00 24.28 280 ILE A C 1
ATOM 2070 O O . ILE A 1 280 ? 22.009 -9.019 31.456 1.00 21.77 280 ILE A O 1
ATOM 2075 N N . LEU A 1 281 ? 21.516 -10.897 30.317 1.00 25.30 281 LEU A N 1
ATOM 2076 C CA . LEU A 1 281 ? 21.259 -10.163 29.072 1.00 28.02 281 LEU A CA 1
ATOM 2077 C C . LEU A 1 281 ? 20.051 -9.231 29.186 1.00 21.06 281 LEU A C 1
ATOM 2078 O O . LEU A 1 281 ? 20.063 -8.141 28.601 1.00 24.18 281 LEU A O 1
ATOM 2083 N N . VAL A 1 282 ? 18.989 -9.630 29.903 1.00 19.56 282 VAL A N 1
ATOM 2084 C CA . VAL A 1 282 ? 17.871 -8.689 30.015 1.00 22.11 282 VAL A CA 1
ATOM 2085 C C . VAL A 1 282 ? 18.281 -7.467 30.830 1.00 27.13 282 VAL A C 1
ATOM 2086 O O . VAL A 1 282 ? 17.784 -6.354 30.603 1.00 19.94 282 VAL A O 1
ATOM 2090 N N . ASN A 1 283 ? 19.176 -7.646 31.799 1.00 24.42 283 ASN A N 1
ATOM 2091 C CA . ASN A 1 283 ? 19.662 -6.498 32.547 1.00 25.91 283 ASN A CA 1
ATOM 2092 C C . ASN A 1 283 ? 20.664 -5.691 31.723 1.00 22.81 283 ASN A C 1
ATOM 2093 O O . ASN A 1 283 ? 20.654 -4.452 31.766 1.00 24.75 283 ASN A O 1
ATOM 2098 N N . ALA A 1 284 ? 21.538 -6.368 30.968 1.00 23.23 284 ALA A N 1
ATOM 2099 C CA . ALA A 1 284 ? 22.416 -5.637 30.053 1.00 25.12 284 ALA A CA 1
ATOM 2100 C C . ALA A 1 284 ? 21.603 -4.840 29.030 1.00 20.89 284 ALA A C 1
ATOM 2101 O O . ALA A 1 284 ? 21.951 -3.695 28.707 1.00 23.58 284 ALA A O 1
ATOM 2103 N N . SER A 1 285 ? 20.489 -5.410 28.546 1.00 24.25 285 SER A N 1
ATOM 2104 C CA . SER A 1 285 ? 19.677 -4.708 27.547 1.00 27.81 285 SER A CA 1
ATOM 2105 C C . SER A 1 285 ? 19.079 -3.432 28.117 1.00 24.76 285 SER A C 1
ATOM 2106 O O . SER A 1 285 ? 19.090 -2.380 27.461 1.00 25.64 285 SER A O 1
ATOM 2109 N N . ALA A 1 286 ? 18.566 -3.503 29.352 1.00 23.88 286 ALA A N 1
ATOM 2110 C CA . ALA A 1 286 ? 18.076 -2.312 30.044 1.00 26.66 286 ALA A CA 1
ATOM 2111 C C . ALA A 1 286 ? 19.135 -1.218 30.119 1.00 25.73 286 ALA A C 1
ATOM 2112 O O . ALA A 1 286 ? 18.825 -0.029 29.941 1.00 25.76 286 ALA A O 1
ATOM 2114 N N . ALA A 1 287 ? 20.389 -1.589 30.404 1.00 21.58 287 ALA A N 1
ATOM 2115 C CA . ALA A 1 287 ? 21.449 -0.588 30.479 1.00 27.43 287 ALA A CA 1
ATOM 2116 C C . ALA A 1 287 ? 21.844 -0.063 29.101 1.00 26.99 287 ALA A C 1
ATOM 2117 O O . ALA A 1 287 ? 22.224 1.100 28.978 1.00 27.36 287 ALA A O 1
ATOM 2119 N N . LEU A 1 288 ? 21.804 -0.901 28.061 1.00 28.87 288 LEU A N 1
ATOM 2120 C CA . LEU A 1 288 ? 22.065 -0.377 26.719 1.00 27.52 288 LEU A CA 1
ATOM 2121 C C . LEU A 1 288 ? 20.965 0.601 26.293 1.00 27.67 288 LEU A C 1
ATOM 2122 O O . LEU A 1 288 ? 21.241 1.631 25.671 1.00 30.48 288 LEU A O 1
ATOM 2127 N N . TYR A 1 289 ? 19.719 0.298 26.647 1.00 24.05 289 TYR A N 1
ATOM 2128 C CA . TYR A 1 289 ? 18.601 1.196 26.377 1.00 30.99 289 TYR A CA 1
ATOM 2129 C C . TYR A 1 289 ? 18.720 2.509 27.157 1.00 32.81 289 TYR A C 1
ATOM 2130 O O . TYR A 1 289 ? 18.586 3.603 26.586 1.00 29.86 289 TYR A O 1
ATOM 2139 N N . ALA A 1 290 ? 18.928 2.420 28.479 1.00 28.95 290 ALA A N 1
ATOM 2140 C CA . ALA A 1 290 ? 19.072 3.629 29.305 1.00 28.40 290 ALA A CA 1
ATOM 2141 C C . ALA A 1 290 ? 20.177 4.542 28.788 1.00 31.69 290 ALA A C 1
ATOM 2142 O O . ALA A 1 290 ? 20.067 5.773 28.875 1.00 32.35 290 ALA A O 1
ATOM 2144 N N . SER A 1 291 ? 21.234 3.957 28.229 1.00 29.45 291 SER A N 1
ATOM 2145 C CA . SER A 1 291 ? 22.415 4.640 27.717 1.00 34.92 291 SER A CA 1
ATOM 2146 C C . SER A 1 291 ? 22.236 5.199 26.305 1.00 35.51 291 SER A C 1
ATOM 2147 O O . SER A 1 291 ? 23.158 5.839 25.791 1.00 38.45 291 SER A O 1
ATOM 2150 N N . GLY A 1 292 ? 21.091 4.979 25.669 1.00 34.65 292 GLY A N 1
ATOM 2151 C CA . GLY A 1 292 ? 20.950 5.388 24.291 1.00 38.73 292 GLY A CA 1
ATOM 2152 C C . GLY A 1 292 ? 21.715 4.545 23.302 1.00 40.88 292 GLY A C 1
ATOM 2153 O O . GLY A 1 292 ? 21.793 4.924 22.130 1.00 45.54 292 GLY A O 1
ATOM 2154 N N . VAL A 1 293 ? 22.297 3.418 23.733 1.00 38.42 293 VAL A N 1
ATOM 2155 C CA . VAL A 1 293 ? 22.996 2.540 22.795 1.00 33.03 293 VAL A CA 1
ATOM 2156 C C . VAL A 1 293 ? 21.992 1.800 21.918 1.00 34.75 293 VAL A C 1
ATOM 2157 O O . VAL A 1 293 ? 22.178 1.670 20.706 1.00 40.06 293 VAL A O 1
ATOM 2161 N N . ALA A 1 294 ? 20.920 1.299 22.510 1.00 32.52 294 ALA A N 1
ATOM 2162 C CA . ALA A 1 294 ? 19.919 0.541 21.785 1.00 37.51 294 ALA A CA 1
ATOM 2163 C C . ALA A 1 294 ? 18.589 1.270 21.868 1.00 39.53 294 ALA A C 1
ATOM 2164 O O . ALA A 1 294 ? 18.324 1.988 22.838 1.00 39.17 294 ALA A O 1
ATOM 2166 N N . GLU A 1 295 ? 17.754 1.086 20.836 1.00 40.34 295 GLU A N 1
ATOM 2167 C CA . GLU A 1 295 ? 16.497 1.817 20.718 1.00 42.30 295 GLU A CA 1
ATOM 2168 C C . GLU A 1 295 ? 15.354 1.169 21.473 1.00 41.43 295 GLU A C 1
ATOM 2169 O O . GLU A 1 295 ? 14.364 1.848 21.773 1.00 36.36 295 GLU A O 1
ATOM 2175 N N . ASP A 1 296 ? 15.425 -0.139 21.689 1.00 33.64 296 ASP A N 1
ATOM 2176 C CA . ASP A 1 296 ? 14.411 -0.870 22.428 1.00 33.85 296 ASP A CA 1
ATOM 2177 C C . ASP A 1 296 ? 15.088 -2.061 23.094 1.00 33.20 296 ASP A C 1
ATOM 2178 O O . ASP A 1 296 ? 16.277 -2.318 22.889 1.00 33.07 296 ASP A O 1
ATOM 2183 N N . PHE A 1 297 ? 14.302 -2.805 23.872 1.00 33.66 297 PHE A N 1
ATOM 2184 C CA . PHE A 1 297 ? 14.843 -3.850 24.732 1.00 32.68 297 PHE A CA 1
ATOM 2185 C C . PHE A 1 297 ? 15.131 -5.139 23.986 1.00 37.04 297 PHE A C 1
ATOM 2186 O O . PHE A 1 297 ? 15.970 -5.936 24.445 1.00 28.66 297 PHE A O 1
ATOM 2194 N N . ARG A 1 298 ? 14.467 -5.356 22.847 1.00 35.68 298 ARG A N 1
ATOM 2195 C CA . ARG A 1 298 ? 14.810 -6.494 22.008 1.00 34.82 298 ARG A CA 1
ATOM 2196 C C . ARG A 1 298 ? 16.169 -6.275 21.358 1.00 34.71 298 ARG A C 1
ATOM 2197 O O . ARG A 1 298 ? 17.038 -7.146 21.421 1.00 31.14 298 ARG A O 1
ATOM 2205 N N . GLU A 1 299 ? 16.381 -5.091 20.767 1.00 37.02 299 GLU A N 1
ATOM 2206 C CA . GLU A 1 299 ? 17.680 -4.751 20.189 1.00 30.77 299 GLU A CA 1
ATOM 2207 C C . GLU A 1 299 ? 18.781 -4.732 21.241 1.00 32.48 299 GLU A C 1
ATOM 2208 O O . GLU A 1 299 ? 19.893 -5.219 20.999 1.00 29.59 299 GLU A O 1
ATOM 2214 N N . GLY A 1 300 ? 18.511 -4.118 22.398 1.00 34.05 300 GLY A N 1
ATOM 2215 C CA . GLY A 1 300 ? 19.512 -4.103 23.458 1.00 29.26 300 GLY A CA 1
ATOM 2216 C C . GLY A 1 300 ? 19.975 -5.497 23.824 1.00 25.02 300 GLY A C 1
ATOM 2217 O O . GLY A 1 300 ? 21.174 -5.743 23.989 1.00 28.15 300 GLY A O 1
ATOM 2218 N N . LEU A 1 301 ? 19.042 -6.439 23.917 1.00 26.38 301 LEU A N 1
ATOM 2219 C CA . LEU A 1 301 ? 19.447 -7.808 24.215 1.00 25.89 301 LEU A CA 1
ATOM 2220 C C . LEU A 1 301 ? 20.281 -8.378 23.076 1.00 34.47 301 LEU A C 1
ATOM 2221 O O . LEU A 1 301 ? 21.332 -8.993 23.318 1.00 30.48 301 LEU A O 1
ATOM 2226 N N . GLU A 1 302 ? 19.842 -8.151 21.829 1.00 30.19 302 GLU A N 1
ATOM 2227 C CA . GLU A 1 302 ? 20.574 -8.620 20.646 1.00 32.87 302 GLU A CA 1
ATOM 2228 C C . GLU A 1 302 ? 21.999 -8.096 20.636 1.00 27.56 302 GLU A C 1
ATOM 2229 O O . GLU A 1 302 ? 22.952 -8.854 20.417 1.00 31.57 302 GLU A O 1
ATOM 2235 N N . MET A 1 303 ? 22.165 -6.792 20.883 1.00 32.40 303 MET A N 1
ATOM 2236 C CA . MET A 1 303 ? 23.497 -6.207 20.844 1.00 34.25 303 MET A CA 1
ATOM 2237 C C . MET A 1 303 ? 24.356 -6.723 21.990 1.00 33.48 303 MET A C 1
ATOM 2238 O O . MET A 1 303 ? 25.536 -7.018 21.798 1.00 31.59 303 MET A O 1
ATOM 2243 N N . ALA A 1 304 ? 23.779 -6.828 23.186 1.00 33.88 304 ALA A N 1
ATOM 2244 C CA . ALA A 1 304 ? 24.540 -7.313 24.330 1.00 30.70 304 ALA A CA 1
ATOM 2245 C C . ALA A 1 304 ? 25.085 -8.707 24.069 1.00 30.75 304 ALA A C 1
ATOM 2246 O O . ALA A 1 304 ? 26.255 -8.996 24.363 1.00 27.34 304 ALA A O 1
ATOM 2248 N N . ARG A 1 305 ? 24.262 -9.572 23.473 1.00 28.56 305 ARG A N 1
ATOM 2249 C CA . ARG A 1 305 ? 24.638 -10.972 23.341 1.00 32.48 305 ARG A CA 1
ATOM 2250 C C . ARG A 1 305 ? 25.763 -11.152 22.330 1.00 37.36 305 ARG A C 1
ATOM 2251 O O . ARG A 1 305 ? 26.602 -12.054 22.482 1.00 35.42 305 ARG A O 1
ATOM 2259 N N . GLU A 1 306 ? 25.805 -10.310 21.291 1.00 33.74 306 GLU A N 1
ATOM 2260 C CA . GLU A 1 306 ? 26.867 -10.415 20.299 1.00 40.51 306 GLU A CA 1
ATOM 2261 C C . GLU A 1 306 ? 28.186 -9.830 20.789 1.00 39.61 306 GLU A C 1
ATOM 2262 O O . GLU A 1 306 ? 29.215 -10.032 20.134 1.00 45.55 306 GLU A O 1
ATOM 2268 N N . ALA A 1 307 ? 28.189 -9.141 21.933 1.00 36.75 307 ALA A N 1
ATOM 2269 C CA . ALA A 1 307 ? 29.426 -8.689 22.551 1.00 36.20 307 ALA A CA 1
ATOM 2270 C C . ALA A 1 307 ? 30.073 -9.735 23.446 1.00 34.83 307 ALA A C 1
ATOM 2271 O O . ALA A 1 307 ? 31.200 -9.511 23.902 1.00 37.56 307 ALA A O 1
ATOM 2273 N N . LEU A 1 308 ? 29.395 -10.845 23.727 1.00 29.64 308 LEU A N 1
ATOM 2274 C CA . LEU A 1 308 ? 29.955 -11.884 24.584 1.00 29.00 308 LEU A CA 1
ATOM 2275 C C . LEU A 1 308 ? 30.919 -12.773 23.801 1.00 36.76 308 LEU A C 1
ATOM 2276 O O . LEU A 1 308 ? 30.793 -12.947 22.588 1.00 36.11 308 LEU A O 1
ATOM 2281 N N . GLY A 1 309 ? 31.877 -13.361 24.512 1.00 35.48 309 GLY A N 1
ATOM 2282 C CA . GLY A 1 309 ? 32.842 -14.222 23.877 1.00 36.24 309 GLY A CA 1
ATOM 2283 C C . GLY A 1 309 ? 34.262 -13.789 24.190 1.00 43.23 309 GLY A C 1
ATOM 2284 O O . GLY A 1 309 ? 34.519 -13.039 25.144 1.00 33.15 309 GLY A O 1
ATOM 2285 N N . GLN A 1 310 ? 35.189 -14.273 23.359 1.00 36.58 310 GLN A N 1
ATOM 2286 C CA . GLN A 1 310 ? 36.610 -14.116 23.650 1.00 35.87 310 GLN A CA 1
ATOM 2287 C C . GLN A 1 310 ? 37.000 -12.652 23.835 1.00 32.26 310 GLN A C 1
ATOM 2288 O O . GLN A 1 310 ? 37.793 -12.322 24.729 1.00 37.27 310 GLN A O 1
ATOM 2294 N N . GLY A 1 311 ? 36.488 -11.760 22.988 1.00 32.18 311 GLY A N 1
ATOM 2295 C CA . GLY A 1 311 ? 36.872 -10.366 23.110 1.00 38.28 311 GLY A CA 1
ATOM 2296 C C . GLY A 1 311 ? 36.417 -9.741 24.416 1.00 34.48 311 GLY A C 1
ATOM 2297 O O . GLY A 1 311 ? 37.092 -8.857 24.960 1.00 36.55 311 GLY A O 1
ATOM 2298 N N . MET A 1 312 ? 35.277 -10.193 24.939 1.00 32.04 312 MET A N 1
ATOM 2299 C CA . MET A 1 312 ? 34.804 -9.683 26.225 1.00 36.48 312 MET A CA 1
ATOM 2300 C C . MET A 1 312 ? 35.708 -10.149 27.361 1.00 33.49 312 MET A C 1
ATOM 2301 O O . MET A 1 312 ? 36.030 -9.361 28.248 1.00 30.94 312 MET A O 1
ATOM 2306 N N . LEU A 1 313 ? 36.132 -11.425 27.349 1.00 34.69 313 LEU A N 1
ATOM 2307 C CA . LEU A 1 313 ? 37.081 -11.909 28.359 1.00 33.82 313 LEU A CA 1
ATOM 2308 C C . LEU A 1 313 ? 38.424 -11.194 28.258 1.00 36.69 313 LEU A C 1
ATOM 2309 O O . LEU A 1 313 ? 39.137 -11.059 29.265 1.00 38.12 313 LEU A O 1
ATOM 2314 N N . GLU A 1 314 ? 38.791 -10.732 27.055 1.00 39.16 314 GLU A N 1
ATOM 2315 C CA . GLU A 1 314 ? 40.016 -9.952 26.913 1.00 38.57 314 GLU A CA 1
ATOM 2316 C C . GLU A 1 314 ? 39.842 -8.540 27.460 1.00 42.16 314 GLU A C 1
ATOM 2317 O O . GLU A 1 314 ? 40.797 -7.955 27.993 1.00 40.30 314 GLU A O 1
ATOM 2323 N N . LYS A 1 315 ? 38.642 -7.976 27.336 1.00 37.59 315 LYS A N 1
ATOM 2324 C CA . LYS A 1 315 ? 38.377 -6.661 27.918 1.00 39.41 315 LYS A CA 1
ATOM 2325 C C . LYS A 1 315 ? 38.485 -6.721 29.435 1.00 35.75 315 LYS A C 1
ATOM 2326 O O . LYS A 1 315 ? 39.135 -5.885 30.066 1.00 36.26 315 LYS A O 1
ATOM 2332 N N . LEU A 1 316 ? 37.872 -7.746 30.024 1.00 39.48 316 LEU A N 1
ATOM 2333 C CA . LEU A 1 316 ? 37.971 -7.972 31.453 1.00 38.42 316 LEU A CA 1
ATOM 2334 C C . LEU A 1 316 ? 39.425 -8.104 31.903 1.00 41.25 316 LEU A C 1
ATOM 2335 O O . LEU A 1 316 ? 39.818 -7.527 32.926 1.00 36.63 316 LEU A O 1
ATOM 2340 N N . GLU A 1 317 ? 40.236 -8.868 31.157 1.00 37.80 317 GLU A N 1
ATOM 2341 C CA . GLU A 1 317 ? 41.656 -8.993 31.483 1.00 45.16 317 GLU A CA 1
ATOM 2342 C C . GLU A 1 317 ? 42.343 -7.632 31.499 1.00 35.98 317 GLU A C 1
ATOM 2343 O O . GLU A 1 317 ? 43.079 -7.308 32.438 1.00 39.69 317 GLU A O 1
ATOM 2349 N N . GLU A 1 318 ? 42.129 -6.832 30.452 1.00 36.24 318 GLU A N 1
ATOM 2350 C CA . GLU A 1 318 ? 42.738 -5.506 30.390 1.00 37.38 318 GLU A CA 1
ATOM 2351 C C . GLU A 1 318 ? 42.247 -4.600 31.517 1.00 36.08 318 GLU A C 1
ATOM 2352 O O . GLU A 1 318 ? 43.031 -3.821 32.072 1.00 40.58 318 GLU A O 1
ATOM 2358 N N . ILE A 1 319 ? 40.942 -4.649 31.834 1.00 38.90 319 ILE A N 1
ATOM 2359 C CA . ILE A 1 319 ? 40.406 -3.884 32.963 1.00 33.82 319 ILE A CA 1
ATOM 2360 C C . ILE A 1 319 ? 41.131 -4.268 34.239 1.00 34.17 319 ILE A C 1
ATOM 2361 O O . ILE A 1 319 ? 41.611 -3.409 34.994 1.00 34.82 319 ILE A O 1
ATOM 2366 N N . ALA A 1 320 ? 41.226 -5.575 34.490 1.00 37.20 320 ALA A N 1
ATOM 2367 C CA . ALA A 1 320 ? 41.845 -6.056 35.714 1.00 32.76 320 ALA A CA 1
ATOM 2368 C C . ALA A 1 320 ? 43.319 -5.694 35.752 1.00 41.94 320 ALA A C 1
ATOM 2369 O O . ALA A 1 320 ? 43.833 -5.266 36.791 1.00 35.58 320 ALA A O 1
ATOM 2371 N N . CYS A 1 321 ? 44.016 -5.847 34.620 1.00 41.13 321 CYS A N 1
ATOM 2372 C CA . CYS A 1 321 ? 45.419 -5.451 34.561 1.00 41.46 321 CYS A CA 1
ATOM 2373 C C . CYS A 1 321 ? 45.585 -3.974 34.910 1.00 39.45 321 CYS A C 1
ATOM 2374 O O . CYS A 1 321 ? 46.377 -3.612 35.789 1.00 35.95 321 CYS A O 1
ATOM 2377 N N . LEU A 1 322 ? 44.818 -3.110 34.248 1.00 38.51 322 LEU A N 1
ATOM 2378 C CA . LEU A 1 322 ? 44.974 -1.673 34.435 1.00 41.10 322 LEU A CA 1
ATOM 2379 C C . LEU A 1 322 ? 44.592 -1.251 35.852 1.00 43.18 322 LEU A C 1
ATOM 2380 O O . LEU A 1 322 ? 45.254 -0.390 36.448 1.00 40.75 322 LEU A O 1
ATOM 2385 N N . SER A 1 323 ? 43.555 -1.883 36.423 1.00 39.46 323 SER A N 1
ATOM 2386 C CA . SER A 1 323 ? 43.113 -1.544 37.776 1.00 36.42 323 SER A CA 1
ATOM 2387 C C . SER A 1 323 ? 44.194 -1.822 38.819 1.00 41.75 323 SER A C 1
ATOM 2388 O O . SER A 1 323 ? 44.175 -1.223 39.899 1.00 41.66 323 SER A O 1
ATOM 2391 N N . LYS A 1 324 ? 45.110 -2.750 38.531 1.00 36.37 324 LYS A N 1
ATOM 2392 C CA . LYS A 1 324 ? 46.197 -3.124 39.423 1.00 37.72 324 LYS A CA 1
ATOM 2393 C C . LYS A 1 324 ? 47.454 -2.278 39.240 1.00 46.98 324 LYS A C 1
ATOM 2394 O O . LYS A 1 324 ? 48.369 -2.380 40.064 1.00 40.71 324 LYS A O 1
ATOM 2400 N N . SER A 1 325 ? 47.520 -1.442 38.207 1.00 45.62 325 SER A N 1
ATOM 2401 C CA . SER A 1 325 ? 48.761 -0.758 37.874 1.00 50.72 325 SER A CA 1
ATOM 2402 C C . SER A 1 325 ? 48.772 0.711 38.309 1.00 57.12 325 SER A C 1
ATOM 2403 O O . SER A 1 325 ? 48.182 1.076 39.331 1.00 57.13 325 SER A O 1
ATOM 2406 N N . MET B 1 1 ? 16.096 64.594 62.408 1.00 65.10 1 MET B N 1
ATOM 2407 C CA . MET B 1 1 ? 14.987 63.656 62.568 1.00 56.29 1 MET B CA 1
ATOM 2408 C C . MET B 1 1 ? 13.662 64.290 62.183 1.00 51.94 1 MET B C 1
ATOM 2409 O O . MET B 1 1 ? 12.620 63.835 62.628 1.00 37.86 1 MET B O 1
ATOM 2414 N N . SER B 1 2 ? 13.694 65.359 61.377 1.00 52.46 2 SER B N 1
ATOM 2415 C CA . SER B 1 2 ? 12.461 65.767 60.718 1.00 46.44 2 SER B CA 1
ATOM 2416 C C . SER B 1 2 ? 12.067 64.728 59.676 1.00 33.97 2 SER B C 1
ATOM 2417 O O . SER B 1 2 ? 10.886 64.418 59.514 1.00 35.58 2 SER B O 1
ATOM 2420 N N . LEU B 1 3 ? 13.046 64.138 58.992 1.00 34.42 3 LEU B N 1
ATOM 2421 C CA . LEU B 1 3 ? 12.716 63.040 58.086 1.00 34.40 3 LEU B CA 1
ATOM 2422 C C . LEU B 1 3 ? 12.190 61.824 58.857 1.00 25.88 3 LEU B C 1
ATOM 2423 O O . LEU B 1 3 ? 11.252 61.157 58.407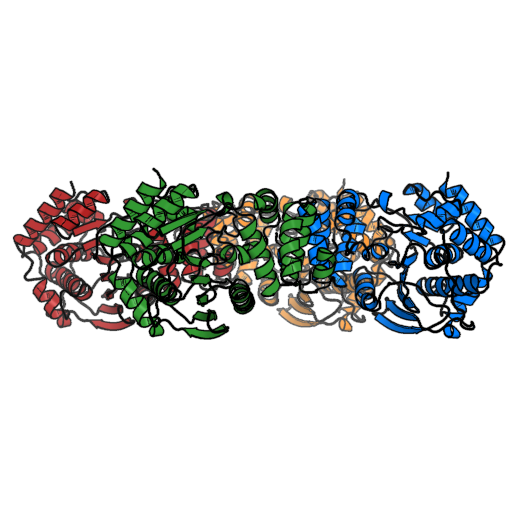 1.00 27.69 3 LEU B O 1
ATOM 2428 N N . LEU B 1 4 ? 12.798 61.500 59.997 1.00 30.50 4 LEU B N 1
ATOM 2429 C CA . LEU B 1 4 ? 12.267 60.398 60.807 1.00 29.50 4 LEU B CA 1
ATOM 2430 C C . LEU B 1 4 ? 10.823 60.675 61.235 1.00 27.91 4 LEU B C 1
ATOM 2431 O O . LEU B 1 4 ? 9.940 59.822 61.086 1.00 28.98 4 LEU B O 1
ATOM 2436 N N . ALA B 1 5 ? 10.548 61.888 61.721 1.00 30.43 5 ALA B N 1
ATOM 2437 C CA . ALA B 1 5 ? 9.186 62.200 62.152 1.00 32.66 5 ALA B CA 1
ATOM 2438 C C . ALA B 1 5 ? 8.221 62.113 60.986 1.00 30.29 5 ALA B C 1
ATOM 2439 O O . ALA B 1 5 ? 7.097 61.623 61.129 1.00 31.30 5 ALA B O 1
ATOM 2441 N N . LYS B 1 6 ? 8.660 62.549 59.806 1.00 35.12 6 LYS B N 1
ATOM 2442 C CA . LYS B 1 6 ? 7.787 62.511 58.639 1.00 28.63 6 LYS B CA 1
ATOM 2443 C C . LYS B 1 6 ? 7.452 61.074 58.246 1.00 25.55 6 LYS B C 1
ATOM 2444 O O . LYS B 1 6 ? 6.287 60.738 57.995 1.00 30.51 6 LYS B O 1
ATOM 2450 N N . ILE B 1 7 ? 8.461 60.203 58.199 1.00 29.76 7 ILE B N 1
ATOM 2451 C CA . ILE B 1 7 ? 8.208 58.786 57.944 1.00 24.53 7 ILE B CA 1
ATOM 2452 C C . ILE B 1 7 ? 7.297 58.211 59.020 1.00 25.59 7 ILE B C 1
ATOM 2453 O O . ILE B 1 7 ? 6.360 57.475 58.731 1.00 24.28 7 ILE B O 1
ATOM 2458 N N . VAL B 1 8 ? 7.576 58.523 60.286 1.00 29.47 8 VAL B N 1
ATOM 2459 C CA . VAL B 1 8 ? 6.799 57.900 61.356 1.00 30.66 8 VAL B CA 1
ATOM 2460 C C . VAL B 1 8 ? 5.348 58.355 61.291 1.00 34.72 8 VAL B C 1
ATOM 2461 O O . VAL B 1 8 ? 4.424 57.567 61.543 1.00 33.33 8 VAL B O 1
ATOM 2465 N N . ASP B 1 9 ? 5.118 59.595 60.862 1.00 32.63 9 ASP B N 1
ATOM 2466 C CA . ASP B 1 9 ? 3.765 60.063 60.608 1.00 34.48 9 ASP B CA 1
ATOM 2467 C C . ASP B 1 9 ? 3.147 59.445 59.358 1.00 37.08 9 ASP B C 1
ATOM 2468 O O . ASP B 1 9 ? 2.007 59.782 59.043 1.00 32.94 9 ASP B O 1
ATOM 2473 N N . GLY B 1 10 ? 3.834 58.556 58.639 1.00 25.21 10 GLY B N 1
ATOM 2474 C CA . GLY B 1 10 ? 3.177 57.898 57.515 1.00 27.48 10 GLY B CA 1
ATOM 2475 C C . GLY B 1 10 ? 3.185 58.683 56.216 1.00 32.66 10 GLY B C 1
ATOM 2476 O O . GLY B 1 10 ? 2.471 58.310 55.276 1.00 31.93 10 GLY B O 1
ATOM 2477 N N . LYS B 1 11 ? 3.980 59.749 56.143 1.00 31.11 11 LYS B N 1
ATOM 2478 C CA . LYS B 1 11 ? 4.098 60.607 54.968 1.00 36.90 11 LYS B CA 1
ATOM 2479 C C . LYS B 1 11 ? 5.204 60.093 54.057 1.00 37.97 11 LYS B C 1
ATOM 2480 O O . LYS B 1 11 ? 6.295 59.748 54.527 1.00 33.26 11 LYS B O 1
ATOM 2486 N N . ASN B 1 12 ? 4.938 60.070 52.754 1.00 36.26 12 ASN B N 1
ATOM 2487 C CA . ASN B 1 12 ? 5.981 59.647 51.826 1.00 36.35 12 ASN B CA 1
ATOM 2488 C C . ASN B 1 12 ? 6.942 60.786 51.546 1.00 36.56 12 ASN B C 1
ATOM 2489 O O . ASN B 1 12 ? 6.570 61.964 51.557 1.00 37.93 12 ASN B O 1
ATOM 2494 N N . LEU B 1 13 ? 8.198 60.428 51.305 1.00 34.48 13 LEU B N 1
ATOM 2495 C CA . LEU B 1 13 ? 9.239 61.427 51.131 1.00 36.20 13 LEU B CA 1
ATOM 2496 C C . LEU B 1 13 ? 9.323 61.828 49.658 1.00 35.70 13 LEU B C 1
ATOM 2497 O O . LEU B 1 13 ? 9.052 61.021 48.762 1.00 32.65 13 LEU B O 1
ATOM 2502 N N . SER B 1 14 ? 9.686 63.092 49.418 1.00 32.90 14 SER B N 1
ATOM 2503 C CA . SER B 1 14 ? 9.975 63.517 48.056 1.00 36.74 14 SER B CA 1
ATOM 2504 C C . SER B 1 14 ? 11.267 62.874 47.562 1.00 36.16 14 SER B C 1
ATOM 2505 O O . SER B 1 14 ? 12.088 62.390 48.349 1.00 35.82 14 SER B O 1
ATOM 2508 N N . PHE B 1 15 ? 11.449 62.888 46.238 1.00 42.32 15 PHE B N 1
ATOM 2509 C CA . PHE B 1 15 ? 12.727 62.471 45.668 1.00 37.96 15 PHE B CA 1
ATOM 2510 C C . PHE B 1 15 ? 13.889 63.133 46.403 1.00 36.58 15 PHE B C 1
ATOM 2511 O O . PHE B 1 15 ? 14.849 62.466 46.799 1.00 40.42 15 PHE B O 1
ATOM 2519 N N . GLU B 1 16 ? 13.806 64.447 46.622 1.00 35.32 16 GLU B N 1
ATOM 2520 C CA . GLU B 1 16 ? 14.928 65.158 47.241 1.00 42.34 16 GLU B CA 1
ATOM 2521 C C . GLU B 1 16 ? 15.097 64.769 48.701 1.00 34.90 16 GLU B C 1
ATOM 2522 O O . GLU B 1 16 ? 16.223 64.722 49.213 1.00 41.61 16 GLU B O 1
ATOM 2528 N N . GLU B 1 17 ? 13.986 64.532 49.400 1.00 38.65 17 GLU B N 1
ATOM 2529 C CA . GLU B 1 17 ? 14.055 64.109 50.797 1.00 32.27 17 GLU B CA 1
ATOM 2530 C C . GLU B 1 17 ? 14.656 62.720 50.914 1.00 27.08 17 GLU B C 1
ATOM 2531 O O . GLU B 1 17 ? 15.440 62.448 51.833 1.00 30.49 17 GLU B O 1
ATOM 2537 N N . ALA B 1 18 ? 14.295 61.830 49.993 1.00 30.09 18 ALA B N 1
ATOM 2538 C CA . ALA B 1 18 ? 14.878 60.498 50.014 1.00 31.64 18 ALA B CA 1
ATOM 2539 C C . ALA B 1 18 ? 16.360 60.551 49.686 1.00 32.01 18 ALA B C 1
ATOM 2540 O O . ALA B 1 18 ? 17.133 59.736 50.194 1.00 30.71 18 ALA B O 1
ATOM 2542 N N . TYR B 1 19 ? 16.788 61.530 48.875 1.00 28.82 19 TYR B N 1
ATOM 2543 C CA . TYR B 1 19 ? 18.207 61.665 48.565 1.00 28.63 19 TYR B CA 1
ATOM 2544 C C . TYR B 1 19 ? 18.974 62.114 49.796 1.00 30.17 19 TYR B C 1
ATOM 2545 O O . TYR B 1 19 ? 20.008 61.529 50.140 1.00 34.56 19 TYR B O 1
ATOM 2554 N N . GLU B 1 20 ? 18.465 63.149 50.480 1.00 25.96 20 GLU B N 1
ATOM 2555 C CA . GLU B 1 20 ? 19.070 63.614 51.722 1.00 36.84 20 GLU B CA 1
ATOM 2556 C C . GLU B 1 20 ? 19.085 62.512 52.768 1.00 34.46 20 GLU B C 1
ATOM 2557 O O . GLU B 1 20 ? 20.013 62.421 53.575 1.00 35.78 20 GLU B O 1
ATOM 2563 N N . LEU B 1 21 ? 18.051 61.677 52.776 1.00 35.99 21 LEU B N 1
ATOM 2564 C CA . LEU B 1 21 ? 17.968 60.624 53.777 1.00 31.93 21 LEU B CA 1
ATOM 2565 C C . LEU B 1 21 ? 19.157 59.671 53.678 1.00 34.54 21 LEU B C 1
ATOM 2566 O O . LEU B 1 21 ? 19.730 59.286 54.702 1.00 40.16 21 LEU B O 1
ATOM 2571 N N . PHE B 1 22 ? 19.581 59.318 52.460 1.00 33.76 22 PHE B N 1
ATOM 2572 C CA . PHE B 1 22 ? 20.734 58.425 52.343 1.00 38.94 22 PHE B CA 1
ATOM 2573 C C . PHE B 1 22 ? 21.986 59.080 52.911 1.00 35.72 22 PHE B C 1
ATOM 2574 O O . PHE B 1 22 ? 22.786 58.429 53.594 1.00 32.93 22 PHE B O 1
ATOM 2582 N N . ASN B 1 23 ? 22.156 60.380 52.651 1.00 34.62 23 ASN B N 1
ATOM 2583 C CA . ASN B 1 23 ? 23.299 61.122 53.168 1.00 36.64 23 ASN B CA 1
ATOM 2584 C C . ASN B 1 23 ? 23.208 61.320 54.670 1.00 37.87 23 ASN B C 1
ATOM 2585 O O . ASN B 1 23 ? 24.231 61.283 55.367 1.00 40.17 23 ASN B O 1
ATOM 2590 N N . GLU B 1 24 ? 22.006 61.567 55.189 1.00 36.74 24 GLU B N 1
ATOM 2591 C CA . GLU B 1 24 ? 21.849 61.611 56.638 1.00 41.56 24 GLU B CA 1
ATOM 2592 C C . GLU B 1 24 ? 22.208 60.260 57.245 1.00 36.25 24 GLU B C 1
ATOM 2593 O O . GLU B 1 24 ? 22.959 60.180 58.227 1.00 42.28 24 GLU B O 1
ATOM 2599 N N . LEU B 1 25 ? 21.704 59.182 56.640 1.00 37.84 25 LEU B N 1
ATOM 2600 C CA . LEU B 1 25 ? 22.027 57.826 57.074 1.00 36.11 25 LEU B CA 1
ATOM 2601 C C . LEU B 1 25 ? 23.532 57.591 57.117 1.00 43.77 25 LEU B C 1
ATOM 2602 O O . LEU B 1 25 ? 24.062 57.034 58.088 1.00 38.14 25 LEU B O 1
ATOM 2607 N N . LYS B 1 26 ? 24.241 58.010 56.063 1.00 43.50 26 LYS B N 1
ATOM 2608 C CA . LYS B 1 26 ? 25.656 57.680 55.958 1.00 39.37 26 LYS B CA 1
ATOM 2609 C C . LYS B 1 26 ? 26.449 58.247 57.126 1.00 38.04 26 LYS B C 1
ATOM 2610 O O . LYS B 1 26 ? 27.465 57.666 57.526 1.00 44.79 26 LYS B O 1
ATOM 2612 N N . GLY B 1 27 ? 26.001 59.360 57.697 1.00 39.52 27 GLY B N 1
ATOM 2613 C CA . GLY B 1 27 ? 26.714 59.939 58.815 1.00 41.29 27 GLY B CA 1
ATOM 2614 C C . GLY B 1 27 ? 25.970 59.859 60.134 1.00 44.03 27 GLY B C 1
ATOM 2615 O O . GLY B 1 27 ? 26.233 60.662 61.034 1.00 49.18 27 GLY B O 1
ATOM 2616 N N . SER B 1 28 ? 25.057 58.896 60.277 1.00 36.21 28 SER B N 1
ATOM 2617 C CA . SER B 1 28 ? 24.234 58.766 61.473 1.00 36.62 28 SER B CA 1
ATOM 2618 C C . SER B 1 28 ? 24.777 57.676 62.394 1.00 35.46 28 SER B C 1
ATOM 2619 O O . SER B 1 28 ? 25.406 56.719 61.944 1.00 38.93 28 SER B O 1
ATOM 2622 N N . ASP B 1 29 ? 24.505 57.824 63.693 1.00 34.52 29 ASP B N 1
ATOM 2623 C CA . ASP B 1 29 ? 24.790 56.762 64.649 1.00 33.38 29 ASP B CA 1
ATOM 2624 C C . ASP B 1 29 ? 23.868 55.573 64.389 1.00 33.99 29 ASP B C 1
ATOM 2625 O O . ASP B 1 29 ? 22.793 55.712 63.803 1.00 33.16 29 ASP B O 1
ATOM 2630 N N . GLY B 1 30 ? 24.296 54.397 64.855 1.00 30.99 30 GLY B N 1
ATOM 2631 C CA . GLY B 1 30 ? 23.533 53.186 64.612 1.00 29.65 30 GLY B CA 1
ATOM 2632 C C . GLY B 1 30 ? 22.082 53.292 65.047 1.00 28.78 30 GLY B C 1
ATOM 2633 O O . GLY B 1 30 ? 21.186 52.830 64.349 1.00 31.69 30 GLY B O 1
ATOM 2634 N N . VAL B 1 31 ? 21.831 53.903 66.204 1.00 30.00 31 VAL B N 1
ATOM 2635 C CA . VAL B 1 31 ? 20.464 54.023 66.711 1.00 32.27 31 VAL B CA 1
ATOM 2636 C C . VAL B 1 31 ? 19.565 54.710 65.688 1.00 28.29 31 VAL B C 1
ATOM 2637 O O . VAL B 1 31 ? 18.441 54.267 65.411 1.00 26.61 31 VAL B O 1
ATOM 2641 N N . LEU B 1 32 ? 20.037 55.804 65.108 1.00 30.70 32 LEU B N 1
ATOM 2642 C CA . LEU B 1 32 ? 19.179 56.502 64.157 1.00 28.46 32 LEU B CA 1
ATOM 2643 C C . LEU B 1 32 ? 19.053 55.741 62.833 1.00 24.75 32 LEU B C 1
ATOM 2644 O O . LEU B 1 32 ? 17.977 55.747 62.223 1.00 25.13 32 LEU B O 1
ATOM 2649 N N . ILE B 1 33 ? 20.117 55.065 62.387 1.00 28.61 33 ILE B N 1
ATOM 2650 C CA . ILE B 1 33 ? 20.008 54.223 61.188 1.00 23.98 33 ILE B CA 1
ATOM 2651 C C . ILE B 1 33 ? 18.958 53.137 61.406 1.00 26.41 33 ILE B C 1
ATOM 2652 O O . ILE B 1 33 ? 18.108 52.890 60.544 1.00 26.15 33 ILE B O 1
ATOM 2657 N N . GLY B 1 34 ? 19.006 52.473 62.571 1.00 21.78 34 GLY B N 1
ATOM 2658 C CA . GLY B 1 34 ? 18.016 51.442 62.856 1.00 27.00 34 GLY B CA 1
ATOM 2659 C C . GLY B 1 34 ? 16.593 51.981 62.881 1.00 24.71 34 GLY B C 1
ATOM 2660 O O . GLY B 1 34 ? 15.680 51.388 62.300 1.00 24.08 34 GLY B O 1
ATOM 2661 N N . ALA B 1 35 ? 16.379 53.108 63.569 1.00 25.31 35 ALA B N 1
ATOM 2662 C CA . ALA B 1 35 ? 15.054 53.730 63.565 1.00 23.35 35 ALA B CA 1
ATOM 2663 C C . ALA B 1 35 ? 14.604 54.030 62.140 1.00 27.14 35 ALA B C 1
ATOM 2664 O O . ALA B 1 35 ? 13.485 53.679 61.745 1.00 21.86 35 ALA B O 1
ATOM 2666 N N . TYR B 1 36 ? 15.478 54.652 61.334 1.00 26.99 36 TYR B N 1
ATOM 2667 C CA . TYR B 1 36 ? 15.090 54.987 59.963 1.00 25.08 36 TYR B CA 1
ATOM 2668 C C . TYR B 1 36 ? 14.730 53.741 59.169 1.00 26.73 36 TYR B C 1
ATOM 2669 O O . TYR B 1 36 ? 13.705 53.709 58.480 1.00 27.40 36 TYR B O 1
ATOM 2678 N N . LEU B 1 37 ? 15.583 52.713 59.210 1.00 20.78 37 LEU B N 1
ATOM 2679 C CA . LEU B 1 37 ? 15.330 51.575 58.340 1.00 21.67 37 LEU B CA 1
ATOM 2680 C C . LEU B 1 37 ? 14.039 50.852 58.725 1.00 22.64 37 LEU B C 1
ATOM 2681 O O . LEU B 1 37 ? 13.273 50.450 57.855 1.00 23.22 37 LEU B O 1
ATOM 2686 N N . ALA B 1 38 ? 13.785 50.689 60.019 1.00 25.94 38 ALA B N 1
ATOM 2687 C CA . ALA B 1 38 ? 12.598 49.964 60.458 1.00 23.57 38 ALA B CA 1
ATOM 2688 C C . ALA B 1 38 ? 11.328 50.788 60.243 1.00 21.77 38 ALA B C 1
ATOM 2689 O O . ALA B 1 38 ? 10.297 50.251 59.840 1.00 22.03 38 ALA B O 1
ATOM 2691 N N . ALA B 1 39 ? 11.394 52.103 60.479 1.00 26.74 39 ALA B N 1
ATOM 2692 C CA . ALA B 1 39 ? 10.232 52.953 60.231 1.00 26.01 39 ALA B CA 1
ATOM 2693 C C . ALA B 1 39 ? 9.888 52.990 58.741 1.00 25.91 39 ALA B C 1
ATOM 2694 O O . ALA B 1 39 ? 8.718 52.846 58.356 1.00 25.27 39 ALA B O 1
ATOM 2696 N N . LEU B 1 40 ? 10.898 53.180 57.882 1.00 19.92 40 LEU B N 1
ATOM 2697 C CA . LEU B 1 40 ? 10.642 53.177 56.443 1.00 24.42 40 LEU B CA 1
ATOM 2698 C C . LEU B 1 40 ? 10.065 51.843 55.985 1.00 22.64 40 LEU B C 1
ATOM 2699 O O . LEU B 1 40 ? 9.160 51.810 55.144 1.00 25.10 40 LEU B O 1
ATOM 2704 N N . GLN B 1 41 ? 10.548 50.728 56.544 1.00 24.54 41 GLN B N 1
ATOM 2705 C CA . GLN B 1 41 ? 9.990 49.439 56.149 1.00 24.17 41 GLN B CA 1
ATOM 2706 C C . GLN B 1 41 ? 8.560 49.277 56.659 1.00 28.97 41 GLN B C 1
ATOM 2707 O O . GLN B 1 41 ? 7.739 48.637 55.997 1.00 26.49 41 GLN B O 1
ATOM 2713 N N . THR B 1 42 ? 8.237 49.853 57.814 1.00 22.23 42 THR B N 1
ATOM 2714 C CA . THR B 1 42 ? 6.871 49.716 58.318 1.00 29.91 42 THR B CA 1
ATOM 2715 C C . THR B 1 42 ? 5.904 50.572 57.512 1.00 26.51 42 THR B C 1
ATOM 2716 O O . THR B 1 42 ? 4.781 50.142 57.211 1.00 31.37 42 THR B O 1
ATOM 2720 N N . LYS B 1 43 ? 6.317 51.784 57.165 1.00 26.21 43 LYS B N 1
ATOM 2721 C CA . LYS B 1 43 ? 5.506 52.634 56.290 1.00 28.28 43 LYS B CA 1
ATOM 2722 C C . LYS B 1 43 ? 5.379 52.020 54.906 1.00 30.33 43 LYS B C 1
ATOM 2723 O O . LYS B 1 43 ? 4.321 52.115 54.274 1.00 28.36 43 LYS B O 1
ATOM 2729 N N . GLY B 1 44 ? 6.416 51.347 54.442 1.00 25.35 44 GLY B N 1
ATOM 2730 C CA . GLY B 1 44 ? 6.479 50.988 53.032 1.00 30.61 44 GLY B CA 1
ATOM 2731 C C . GLY B 1 44 ? 7.073 52.143 52.253 1.00 32.78 44 GLY B C 1
ATOM 2732 O O . GLY B 1 44 ? 6.903 53.312 52.618 1.00 30.97 44 GLY B O 1
ATOM 2733 N N . TYR B 1 45 ? 7.810 51.834 51.197 1.00 42.57 45 TYR B N 1
ATOM 2734 C CA . TYR B 1 45 ? 8.528 52.843 50.430 1.00 42.76 45 TYR B CA 1
ATOM 2735 C C . TYR B 1 45 ? 7.901 52.971 49.046 1.00 39.07 45 TYR B C 1
ATOM 2736 O O . TYR B 1 45 ? 7.372 52.001 48.503 1.00 36.97 45 TYR B O 1
ATOM 2745 N N . THR B 1 46 ? 7.938 54.181 48.487 1.00 35.57 46 THR B N 1
ATOM 2746 C CA . THR B 1 46 ? 7.378 54.408 47.158 1.00 39.00 46 THR B CA 1
ATOM 2747 C C . THR B 1 46 ? 8.458 54.296 46.087 1.00 37.97 46 THR B C 1
ATOM 2748 O O . THR B 1 46 ? 9.647 54.188 46.376 1.00 38.31 46 THR B O 1
ATOM 2752 N N . GLY B 1 47 ? 8.029 54.341 44.826 1.00 39.46 47 GLY B N 1
ATOM 2753 C CA . GLY B 1 47 ? 8.992 54.403 43.740 1.00 38.13 47 GLY B CA 1
ATOM 2754 C C . GLY B 1 47 ? 9.849 55.651 43.800 1.00 35.66 47 GLY B C 1
ATOM 2755 O O . GLY B 1 47 ? 11.067 55.595 43.596 1.00 34.86 47 GLY B O 1
ATOM 2756 N N . GLU B 1 48 ? 9.231 56.793 44.112 1.00 32.07 48 GLU B N 1
ATOM 2757 C CA . GLU B 1 48 ? 9.991 58.035 44.218 1.00 33.64 48 GLU B CA 1
ATOM 2758 C C . GLU B 1 48 ? 11.006 57.975 45.362 1.00 36.26 48 GLU B C 1
ATOM 2759 O O . GLU B 1 48 ? 12.121 58.506 45.243 1.00 33.31 48 GLU B O 1
ATOM 2765 N N . GLU B 1 49 ? 10.646 57.321 46.475 1.00 30.60 49 GLU B N 1
ATOM 2766 C CA . GLU B 1 49 ? 11.587 57.161 47.584 1.00 32.58 49 GLU B CA 1
ATOM 2767 C C . GLU B 1 49 ? 12.749 56.254 47.205 1.00 27.66 49 GLU B C 1
ATOM 2768 O O . GLU B 1 49 ? 13.912 56.554 47.516 1.00 26.90 49 GLU B O 1
ATOM 2774 N N . LEU B 1 50 ? 12.451 55.116 46.579 1.00 26.78 50 LEU B N 1
ATOM 2775 C CA . LEU B 1 50 ? 13.507 54.218 46.144 1.00 28.24 50 LEU B CA 1
ATOM 2776 C C . LEU B 1 50 ? 14.503 54.951 45.252 1.00 32.59 50 LEU B C 1
ATOM 2777 O O . LEU B 1 50 ? 15.722 54.817 45.409 1.00 33.58 50 LEU B O 1
ATOM 2782 N N . ALA B 1 51 ? 13.988 55.740 44.313 1.00 30.11 51 ALA B N 1
ATOM 2783 C CA . ALA B 1 51 ? 14.836 56.420 43.337 1.00 30.36 51 ALA B CA 1
ATOM 2784 C C . ALA B 1 51 ? 15.703 57.482 43.988 1.00 37.26 51 ALA B C 1
ATOM 2785 O O . ALA B 1 51 ? 16.894 57.602 43.673 1.00 38.67 51 ALA B O 1
ATOM 2787 N N . GLY B 1 52 ? 15.108 58.299 44.860 1.00 33.99 52 GLY B N 1
ATOM 2788 C CA . GLY B 1 52 ? 15.893 59.263 45.613 1.00 31.48 52 GLY B CA 1
ATOM 2789 C C . GLY B 1 52 ? 17.060 58.622 46.326 1.00 34.08 52 GLY B C 1
ATOM 2790 O O . GLY B 1 52 ? 18.192 59.116 46.265 1.00 30.81 52 GLY B O 1
ATOM 2791 N N . LEU B 1 53 ? 16.805 57.494 47.002 1.00 36.36 53 LEU B N 1
ATOM 2792 C CA . LEU B 1 53 ? 17.865 56.813 47.749 1.00 34.69 53 LEU B CA 1
ATOM 2793 C C . LEU B 1 53 ? 18.885 56.189 46.808 1.00 29.57 53 LEU B C 1
ATOM 2794 O O . LEU B 1 53 ? 20.100 56.269 47.051 1.00 29.86 53 LEU B O 1
ATOM 2799 N N . ALA B 1 54 ? 18.408 55.536 45.752 1.00 27.35 54 ALA B N 1
ATOM 2800 C CA . ALA B 1 54 ? 19.322 54.941 44.782 1.00 35.94 54 ALA B CA 1
ATOM 2801 C C . ALA B 1 54 ? 20.207 56.003 44.133 1.00 36.70 54 ALA B C 1
ATOM 2802 O O . ALA B 1 54 ? 21.405 55.777 43.923 1.00 34.59 54 ALA B O 1
ATOM 2804 N N . ARG B 1 55 ? 19.636 57.171 43.819 1.00 36.30 55 ARG B N 1
ATOM 2805 C CA . ARG B 1 55 ? 20.423 58.230 43.188 1.00 32.72 55 ARG B CA 1
ATOM 2806 C C . ARG B 1 55 ? 21.504 58.741 44.125 1.00 34.65 55 ARG B C 1
ATOM 2807 O O . ARG B 1 55 ? 22.637 58.975 43.698 1.00 38.20 55 ARG B O 1
ATOM 2815 N N . ALA B 1 56 ? 21.184 58.919 45.409 1.00 29.99 56 ALA B N 1
ATOM 2816 C CA . ALA B 1 56 ? 22.213 59.325 46.355 1.00 36.93 56 ALA B CA 1
ATOM 2817 C C . ALA B 1 56 ? 23.278 58.244 46.514 1.00 36.77 56 ALA B C 1
ATOM 2818 O O . ALA B 1 56 ? 24.467 58.560 46.664 1.00 35.92 56 ALA B O 1
ATOM 2820 N N . MET B 1 57 ? 22.878 56.973 46.455 1.00 34.49 57 MET B N 1
ATOM 2821 C CA . MET B 1 57 ? 23.843 55.881 46.590 1.00 35.94 57 MET B CA 1
ATOM 2822 C C . MET B 1 57 ? 24.759 55.806 45.368 1.00 36.04 57 MET B C 1
ATOM 2823 O O . MET B 1 57 ? 25.966 55.582 45.502 1.00 35.42 57 MET B O 1
ATOM 2828 N N . ARG B 1 58 ? 24.205 56.005 44.171 1.00 37.94 58 ARG B N 1
ATOM 2829 C CA . ARG B 1 58 ? 25.047 56.117 42.980 1.00 38.19 58 ARG B CA 1
ATOM 2830 C C . ARG B 1 58 ? 26.060 57.254 43.116 1.00 38.06 58 ARG B C 1
ATOM 2831 O O . ARG B 1 58 ? 27.251 57.065 42.844 1.00 41.10 58 ARG B O 1
ATOM 2839 N N . ASP B 1 59 ? 25.614 58.438 43.565 1.00 36.12 59 ASP B N 1
ATOM 2840 C CA . ASP B 1 59 ? 26.526 59.579 43.669 1.00 37.64 59 ASP B CA 1
ATOM 2841 C C . ASP B 1 59 ? 27.651 59.321 44.669 1.00 47.44 59 ASP B C 1
ATOM 2842 O O . ASP B 1 59 ? 28.793 59.744 44.451 1.00 46.33 59 ASP B O 1
ATOM 2847 N N . SER B 1 60 ? 27.340 58.657 45.788 1.00 36.21 60 SER B N 1
ATOM 2848 C CA . SER B 1 60 ? 28.321 58.369 46.823 1.00 42.70 60 SER B CA 1
ATOM 2849 C C . SER B 1 60 ? 29.257 57.229 46.448 1.00 38.17 60 SER B C 1
ATOM 2850 O O . SER B 1 60 ? 30.251 57.013 47.148 1.00 37.84 60 SER B O 1
ATOM 2853 N N . ALA B 1 61 ? 28.958 56.499 45.378 1.00 32.75 61 ALA B N 1
ATOM 2854 C CA . ALA B 1 61 ? 29.722 55.323 45.001 1.00 38.20 61 ALA B CA 1
ATOM 2855 C C . ALA B 1 61 ? 31.036 55.706 44.319 1.00 44.41 61 ALA B C 1
ATOM 2856 O O . ALA B 1 61 ? 31.215 56.827 43.832 1.00 40.79 61 ALA B O 1
ATOM 2858 N N . VAL B 1 62 ? 31.973 54.754 44.311 1.00 41.34 62 VAL B N 1
ATOM 2859 C CA . VAL B 1 62 ? 33.234 54.953 43.603 1.00 42.90 62 VAL B CA 1
ATOM 2860 C C . VAL B 1 62 ? 32.921 55.165 42.131 1.00 40.22 62 VAL B C 1
ATOM 2861 O O . VAL B 1 62 ? 32.238 54.347 41.500 1.00 44.85 62 VAL B O 1
ATOM 2865 N N . LYS B 1 63 ? 33.400 56.282 41.584 1.00 47.99 63 LYS B N 1
ATOM 2866 C CA . LYS B 1 63 ? 32.995 56.708 40.250 1.00 48.33 63 LYS B CA 1
ATOM 2867 C C . LYS B 1 63 ? 33.472 55.733 39.179 1.00 49.09 63 LYS B C 1
ATOM 2868 O O . LYS B 1 63 ? 34.601 55.230 39.222 1.00 49.38 63 LYS B O 1
ATOM 2874 N N . LEU B 1 64 ? 32.593 55.473 38.212 1.00 48.28 64 LEU B N 1
ATOM 2875 C CA . LEU B 1 64 ? 32.866 54.613 37.071 1.00 47.85 64 LEU B CA 1
ATOM 2876 C C . LEU B 1 64 ? 32.525 55.350 35.786 1.00 59.28 64 LEU B C 1
ATOM 2877 O O . LEU B 1 64 ? 31.513 56.055 35.714 1.00 56.94 64 LEU B O 1
ATOM 2882 N N . ASP B 1 65 ? 33.350 55.152 34.753 1.00 59.80 65 ASP B N 1
ATOM 2883 C CA . ASP B 1 65 ? 33.071 55.688 33.417 1.00 63.72 65 ASP B CA 1
ATOM 2884 C C . ASP B 1 65 ? 33.196 54.538 32.424 1.00 57.29 65 ASP B C 1
ATOM 2885 O O . ASP B 1 65 ? 34.245 54.346 31.808 1.00 57.79 65 ASP B O 1
ATOM 2890 N N . LEU B 1 66 ? 32.125 53.774 32.274 1.00 48.88 66 LEU B N 1
ATOM 2891 C CA . LEU B 1 66 ? 32.041 52.774 31.229 1.00 53.01 66 LEU B CA 1
ATOM 2892 C C . LEU B 1 66 ? 31.233 53.378 30.090 1.00 52.54 66 LEU B C 1
ATOM 2893 O O . LEU B 1 66 ? 31.101 54.606 29.989 1.00 55.81 66 LEU B O 1
ATOM 2898 N N . GLY B 1 67 ? 30.665 52.545 29.237 1.00 52.36 67 GLY B N 1
ATOM 2899 C CA . GLY B 1 67 ? 29.862 53.067 28.155 1.00 60.68 67 GLY B CA 1
ATOM 2900 C C . GLY B 1 67 ? 28.443 53.400 28.577 1.00 57.09 67 GLY B C 1
ATOM 2901 O O . GLY B 1 67 ? 28.105 53.523 29.757 1.00 57.66 67 GLY B O 1
ATOM 2902 N N . LYS B 1 68 ? 27.605 53.583 27.568 1.00 52.36 68 LYS B N 1
ATOM 2903 C CA . LYS B 1 68 ? 26.214 53.243 27.770 1.00 56.58 68 LYS B CA 1
ATOM 2904 C C . LYS B 1 68 ? 26.203 51.741 27.987 1.00 51.08 68 LYS B C 1
ATOM 2905 O O . LYS B 1 68 ? 26.437 50.978 27.047 1.00 53.85 68 LYS B O 1
ATOM 2911 N N . VAL B 1 69 ? 25.977 51.304 29.224 1.00 50.14 69 VAL B N 1
ATOM 2912 C CA . VAL B 1 69 ? 26.063 49.891 29.560 1.00 43.64 69 VAL B CA 1
ATOM 2913 C C . VAL B 1 69 ? 24.692 49.391 29.984 1.00 40.10 69 VAL B C 1
ATOM 2914 O O . VAL B 1 69 ? 23.796 50.159 30.334 1.00 42.82 69 VAL B O 1
ATOM 2918 N N . ALA B 1 70 ? 24.541 48.080 29.931 1.00 40.24 70 ALA B N 1
ATOM 2919 C CA . ALA B 1 70 ? 23.373 47.369 30.412 1.00 40.78 70 ALA B CA 1
ATOM 2920 C C . ALA B 1 70 ? 23.738 46.599 31.678 1.00 47.90 70 ALA B C 1
ATOM 2921 O O . ALA B 1 70 ? 24.918 46.444 32.021 1.00 41.44 70 ALA B O 1
ATOM 2923 N N . ASP B 1 71 ? 22.703 46.119 32.372 1.00 39.19 71 ASP B N 1
ATOM 2924 C CA . ASP B 1 71 ? 22.851 45.347 33.601 1.00 38.95 71 ASP B CA 1
ATOM 2925 C C . ASP B 1 71 ? 21.623 44.480 33.768 1.00 39.45 71 ASP B C 1
ATOM 2926 O O . ASP B 1 71 ? 20.529 44.839 33.329 1.00 42.42 71 ASP B O 1
ATOM 2931 N N . THR B 1 72 ? 21.800 43.337 34.411 1.00 39.20 72 THR B N 1
ATOM 2932 C CA . THR B 1 72 ? 20.669 42.483 34.705 1.00 41.09 72 THR B CA 1
ATOM 2933 C C . THR B 1 72 ? 20.851 41.882 36.095 1.00 43.51 72 THR B C 1
ATOM 2934 O O . THR B 1 72 ? 21.941 41.438 36.459 1.00 44.75 72 THR B O 1
ATOM 2938 N N . ALA B 1 73 ? 19.788 41.900 36.881 1.00 42.70 73 ALA B N 1
ATOM 2939 C CA . ALA B 1 73 ? 19.931 41.575 38.288 1.00 45.75 73 ALA B CA 1
ATOM 2940 C C . ALA B 1 73 ? 18.583 41.150 38.845 1.00 46.63 73 ALA B C 1
ATOM 2941 O O . ALA B 1 73 ? 17.577 41.079 38.134 1.00 44.24 73 ALA B O 1
ATOM 2943 N N . GLY B 1 74 ? 18.592 40.827 40.131 1.00 48.54 74 GLY B N 1
ATOM 2944 C CA . GLY B 1 74 ? 17.372 40.708 40.893 1.00 47.09 74 GLY B CA 1
ATOM 2945 C C . GLY B 1 74 ? 17.605 41.278 42.271 1.00 48.55 74 GLY B C 1
ATOM 2946 O O . GLY B 1 74 ? 18.748 41.496 42.695 1.00 43.39 74 GLY B O 1
ATOM 2947 N N . THR B 1 75 ? 16.494 41.533 42.973 1.00 47.37 75 THR B N 1
ATOM 2948 C CA . THR B 1 75 ? 16.494 41.995 44.356 1.00 49.47 75 THR B CA 1
ATOM 2949 C C . THR B 1 75 ? 16.855 40.887 45.350 1.00 52.89 75 THR B C 1
ATOM 2950 O O . THR B 1 75 ? 16.817 41.129 46.563 1.00 52.98 75 THR B O 1
ATOM 2954 N N . GLY B 1 76 ? 17.214 39.700 44.873 1.00 52.15 76 GLY B N 1
ATOM 2955 C CA . GLY B 1 76 ? 17.539 38.597 45.754 1.00 63.24 76 GLY B CA 1
ATOM 2956 C C . GLY B 1 76 ? 16.504 37.501 45.635 1.00 66.73 76 GLY B C 1
ATOM 2957 O O . GLY B 1 76 ? 15.310 37.747 45.833 1.00 70.18 76 GLY B O 1
ATOM 2958 N N . GLY B 1 77 ? 16.946 36.292 45.295 1.00 73.83 77 GLY B N 1
ATOM 2959 C CA . GLY B 1 77 ? 16.038 35.187 45.043 1.00 79.97 77 GLY B CA 1
ATOM 2960 C C . GLY B 1 77 ? 15.359 34.652 46.287 1.00 91.36 77 GLY B C 1
ATOM 2961 O O . GLY B 1 77 ? 14.209 35.007 46.571 1.00 88.90 77 GLY B O 1
ATOM 2962 N N . ASP B 1 78 ? 16.066 33.781 47.019 1.00 95.54 78 ASP B N 1
ATOM 2963 C CA . ASP B 1 78 ? 15.617 33.216 48.291 1.00 96.67 78 ASP B CA 1
ATOM 2964 C C . ASP B 1 78 ? 14.445 32.249 48.108 1.00 102.60 78 ASP B C 1
ATOM 2965 O O . ASP B 1 78 ? 13.588 32.449 47.237 1.00 99.39 78 ASP B O 1
ATOM 2970 N N . GLY B 1 79 ? 14.407 31.186 48.914 1.00 102.65 79 GLY B N 1
ATOM 2971 C CA . GLY B 1 79 ? 13.302 30.242 48.882 1.00 93.56 79 GLY B CA 1
ATOM 2972 C C . GLY B 1 79 ? 13.640 28.889 48.287 1.00 91.49 79 GLY B C 1
ATOM 2973 O O . GLY B 1 79 ? 13.204 27.854 48.800 1.00 90.24 79 GLY B O 1
ATOM 2974 N N . SER B 1 80 ? 14.418 28.892 47.203 1.00 89.10 80 SER B N 1
ATOM 2975 C CA . SER B 1 80 ? 14.808 27.677 46.491 1.00 87.19 80 SER B CA 1
ATOM 2976 C C . SER B 1 80 ? 15.875 28.017 45.454 1.00 79.27 80 SER B C 1
ATOM 2977 O O . SER B 1 80 ? 15.572 28.634 44.425 1.00 73.57 80 SER B O 1
ATOM 2980 N N . SER B 1 81 ? 17.124 27.631 45.709 1.00 69.21 81 SER B N 1
ATOM 2981 C CA . SER B 1 81 ? 18.221 28.119 44.886 1.00 64.63 81 SER B CA 1
ATOM 2982 C C . SER B 1 81 ? 18.309 27.336 43.585 1.00 59.00 81 SER B C 1
ATOM 2983 O O . SER B 1 81 ? 18.313 26.100 43.577 1.00 51.32 81 SER B O 1
ATOM 2986 N N . THR B 1 82 ? 18.352 28.073 42.489 1.00 50.33 82 THR B N 1
ATOM 2987 C CA . THR B 1 82 ? 18.508 27.563 41.145 1.00 50.55 82 THR B CA 1
ATOM 2988 C C . THR B 1 82 ? 19.808 28.134 40.599 1.00 48.48 82 THR B C 1
ATOM 2989 O O . THR B 1 82 ? 20.534 28.834 41.308 1.00 47.48 82 THR B O 1
ATOM 2993 N N . ILE B 1 83 ? 20.123 27.826 39.340 1.00 45.34 83 ILE B N 1
ATOM 2994 C CA . ILE B 1 83 ? 21.360 28.368 38.790 1.00 38.68 83 ILE B CA 1
ATOM 2995 C C . ILE B 1 83 ? 21.236 29.883 38.646 1.00 40.98 83 ILE B C 1
ATOM 2996 O O . ILE B 1 83 ? 20.137 30.444 38.551 1.00 44.30 83 ILE B O 1
ATOM 3001 N N . ASN B 1 84 ? 22.383 30.560 38.653 1.00 36.28 84 ASN B N 1
ATOM 3002 C CA . ASN B 1 84 ? 22.379 32.021 38.663 1.00 39.69 84 ASN B CA 1
ATOM 3003 C C . ASN B 1 84 ? 22.134 32.511 37.243 1.00 40.94 84 ASN B C 1
ATOM 3004 O O . ASN B 1 84 ? 23.069 32.805 36.502 1.00 41.30 84 ASN B O 1
ATOM 3009 N N . VAL B 1 85 ? 20.860 32.632 36.864 1.00 36.16 85 VAL B N 1
ATOM 3010 C CA . VAL B 1 85 ? 20.566 32.935 35.465 1.00 40.26 85 VAL B CA 1
ATOM 3011 C C . VAL B 1 85 ? 20.949 34.365 35.115 1.00 42.65 85 VAL B C 1
ATOM 3012 O O . VAL B 1 85 ? 21.343 34.640 33.976 1.00 41.06 85 VAL B O 1
ATOM 3016 N N . SER B 1 86 ? 20.863 35.300 36.064 1.00 35.89 86 SER B N 1
ATOM 3017 C CA . SER B 1 86 ? 21.240 36.658 35.715 1.00 39.80 86 SER B CA 1
ATOM 3018 C C . SER B 1 86 ? 22.738 36.782 35.456 1.00 39.89 86 SER B C 1
ATOM 3019 O O . SER B 1 86 ? 23.145 37.662 34.691 1.00 38.01 86 SER B O 1
ATOM 3022 N N . THR B 1 87 ? 23.566 35.897 36.021 1.00 34.83 87 THR B N 1
ATOM 3023 C CA . THR B 1 87 ? 24.983 35.915 35.663 1.00 40.87 87 THR B CA 1
ATOM 3024 C C . THR B 1 87 ? 25.195 35.407 34.235 1.00 40.74 87 THR B C 1
ATOM 3025 O O . THR B 1 87 ? 25.948 36.003 33.460 1.00 31.58 87 THR B O 1
ATOM 3029 N N . ALA B 1 88 ? 24.535 34.308 33.871 1.00 37.65 88 ALA B N 1
ATOM 3030 C CA . ALA B 1 88 ? 24.664 33.788 32.512 1.00 40.67 88 ALA B CA 1
ATOM 3031 C C . ALA B 1 88 ? 24.163 34.797 31.484 1.00 45.19 88 ALA B C 1
ATOM 3032 O O . ALA B 1 88 ? 24.855 35.091 30.503 1.00 48.70 88 ALA B O 1
ATOM 3034 N N . SER B 1 89 ? 22.976 35.367 31.719 1.00 41.27 89 SER B N 1
ATOM 3035 C CA A SER B 1 89 ? 22.428 36.363 30.802 0.17 42.22 89 SER B CA 1
ATOM 3036 C CA B SER B 1 89 ? 22.430 36.366 30.798 0.83 42.17 89 SER B CA 1
ATOM 3037 C C . SER B 1 89 ? 23.397 37.522 30.591 1.00 47.32 89 SER B C 1
ATOM 3038 O O . SER B 1 89 ? 23.580 37.989 29.459 1.00 48.55 89 SER B O 1
ATOM 3043 N N . ALA B 1 90 ? 24.016 38.006 31.661 1.00 42.16 90 ALA B N 1
ATOM 3044 C CA . ALA B 1 90 ? 24.931 39.128 31.517 1.00 39.43 90 ALA B CA 1
ATOM 3045 C C . ALA B 1 90 ? 26.130 38.745 30.663 1.00 48.06 90 ALA B C 1
ATOM 3046 O O . ALA B 1 90 ? 26.594 39.548 29.845 1.00 41.41 90 ALA B O 1
ATOM 3048 N N . LEU B 1 91 ? 26.649 37.523 30.841 1.00 41.31 91 LEU B N 1
ATOM 3049 C CA . LEU B 1 91 ? 27.770 37.079 30.015 1.00 51.60 91 LEU B CA 1
ATOM 3050 C C . LEU B 1 91 ? 27.359 37.011 28.546 1.00 48.72 91 LEU B C 1
ATOM 3051 O O . LEU B 1 91 ? 28.056 37.534 27.672 1.00 45.77 91 LEU B O 1
ATOM 3056 N N . ILE B 1 92 ? 26.198 36.409 28.267 1.00 49.71 92 ILE B N 1
ATOM 3057 C CA . ILE B 1 92 ? 25.712 36.300 26.894 1.00 42.12 92 ILE B CA 1
ATOM 3058 C C . ILE B 1 92 ? 25.517 37.679 26.280 1.00 54.51 92 ILE B C 1
ATOM 3059 O O . ILE B 1 92 ? 26.038 37.978 25.198 1.00 57.86 92 ILE B O 1
ATOM 3064 N N . LEU B 1 93 ? 24.762 38.539 26.962 1.00 47.42 93 LEU B N 1
ATOM 3065 C CA . LEU B 1 93 ? 24.571 39.905 26.494 1.00 48.35 93 LEU B CA 1
ATOM 3066 C C . LEU B 1 93 ? 25.883 40.582 26.124 1.00 53.39 93 LEU B C 1
ATOM 3067 O O . LEU B 1 93 ? 25.895 41.492 25.283 1.00 51.05 93 LEU B O 1
ATOM 3072 N N . SER B 1 94 ? 26.996 40.177 26.748 1.00 52.82 94 SER B N 1
ATOM 3073 C CA . SER B 1 94 ? 28.246 40.888 26.504 1.00 49.46 94 SER B CA 1
ATOM 3074 C C . SER B 1 94 ? 28.727 40.708 25.068 1.00 53.86 94 SER B C 1
ATOM 3075 O O . SER B 1 94 ? 29.449 41.570 24.554 1.00 46.46 94 SER B O 1
ATOM 3078 N N . ALA B 1 95 ? 28.317 39.638 24.407 1.00 45.49 95 ALA B N 1
ATOM 3079 C CA . ALA B 1 95 ? 28.581 39.466 22.985 1.00 57.25 95 ALA B CA 1
ATOM 3080 C C . ALA B 1 95 ? 27.593 40.231 22.121 1.00 60.86 95 ALA B C 1
ATOM 3081 O O . ALA B 1 95 ? 27.208 39.745 21.057 1.00 65.30 95 ALA B O 1
ATOM 3083 N N . PHE B 1 96 ? 27.151 41.415 22.564 1.00 57.30 96 PHE B N 1
ATOM 3084 C CA . PHE B 1 96 ? 26.148 42.189 21.836 1.00 56.09 96 PHE B CA 1
ATOM 3085 C C . PHE B 1 96 ? 26.218 43.671 22.173 1.00 58.55 96 PHE B C 1
ATOM 3086 O O . PHE B 1 96 ? 25.848 44.516 21.350 1.00 63.68 96 PHE B O 1
ATOM 3094 N N . THR B 1 97 ? 26.672 43.992 23.383 1.00 54.95 97 THR B N 1
ATOM 3095 C CA . THR B 1 97 ? 26.649 45.359 23.889 1.00 53.52 97 THR B CA 1
ATOM 3096 C C . THR B 1 97 ? 27.398 45.377 25.212 1.00 47.94 97 THR B C 1
ATOM 3097 O O . THR B 1 97 ? 27.672 44.330 25.805 1.00 55.95 97 THR B O 1
ATOM 3101 N N . ARG B 1 98 ? 27.718 46.578 25.672 1.00 44.56 98 ARG B N 1
ATOM 3102 C CA . ARG B 1 98 ? 28.480 46.721 26.902 1.00 48.84 98 ARG B CA 1
ATOM 3103 C C . ARG B 1 98 ? 27.622 46.339 28.108 1.00 52.60 98 ARG B C 1
ATOM 3104 O O . ARG B 1 98 ? 26.438 46.687 28.185 1.00 46.45 98 ARG B O 1
ATOM 3112 N N . VAL B 1 99 ? 28.215 45.578 29.031 1.00 48.86 99 VAL B N 1
ATOM 3113 C CA . VAL B 1 99 ? 27.511 45.021 30.186 1.00 47.56 99 VAL B CA 1
ATOM 3114 C C . VAL B 1 99 ? 28.329 45.297 31.433 1.00 44.92 99 VAL B C 1
ATOM 3115 O O . VAL B 1 99 ? 29.503 44.914 31.506 1.00 48.15 99 VAL B O 1
ATOM 3119 N N . ALA B 1 100 ? 27.709 45.928 32.423 1.00 45.50 100 ALA B N 1
ATOM 3120 C CA . ALA B 1 100 ? 28.343 46.167 33.714 1.00 40.97 100 ALA B CA 1
ATOM 3121 C C . ALA B 1 100 ? 27.437 45.594 34.815 1.00 43.86 100 ALA B C 1
ATOM 3122 O O . ALA B 1 100 ? 26.580 46.300 35.353 1.00 41.52 100 ALA B O 1
ATOM 3124 N N . LYS B 1 101 ? 27.646 44.316 35.143 1.00 40.97 101 LYS B N 1
ATOM 3125 C CA . LYS B 1 101 ? 26.874 43.614 36.171 1.00 39.61 101 LYS B CA 1
ATOM 3126 C C . LYS B 1 101 ? 27.229 44.134 37.561 1.00 41.26 101 LYS B C 1
ATOM 3127 O O . LYS B 1 101 ? 28.387 44.040 37.988 1.00 41.28 101 LYS B O 1
ATOM 3133 N N . HIS B 1 102 ? 26.221 44.647 38.276 1.00 41.06 102 HIS B N 1
ATOM 3134 C CA . HIS B 1 102 ? 26.370 45.192 39.627 1.00 41.62 102 HIS B CA 1
ATOM 3135 C C . HIS B 1 102 ? 26.248 44.071 40.656 1.00 36.98 102 HIS B C 1
ATOM 3136 O O . HIS B 1 102 ? 25.323 43.269 40.586 1.00 35.56 102 HIS B O 1
ATOM 3143 N N . GLY B 1 103 ? 27.174 44.031 41.616 1.00 37.53 103 GLY B N 1
ATOM 3144 C CA . GLY B 1 103 ? 27.124 43.019 42.660 1.00 41.97 103 GLY B CA 1
ATOM 3145 C C . GLY B 1 103 ? 26.022 43.305 43.663 1.00 43.70 103 GLY B C 1
ATOM 3146 O O . GLY B 1 103 ? 25.433 44.383 43.692 1.00 42.96 103 GLY B O 1
ATOM 3147 N N . ASN B 1 104 ? 25.728 42.318 44.506 1.00 44.21 104 ASN B N 1
ATOM 3148 C CA . ASN B 1 104 ? 24.601 42.462 45.418 1.00 47.24 104 ASN B CA 1
ATOM 3149 C C . ASN B 1 104 ? 25.056 43.156 46.700 1.00 51.03 104 ASN B C 1
ATOM 3150 O O . ASN B 1 104 ? 26.132 42.878 47.234 1.00 50.11 104 ASN B O 1
ATOM 3155 N N . VAL B 1 105 ? 24.209 44.065 47.183 1.00 44.80 105 VAL B N 1
ATOM 3156 C CA . VAL B 1 105 ? 24.556 44.951 48.296 1.00 52.70 105 VAL B CA 1
ATOM 3157 C C . VAL B 1 105 ? 24.194 44.323 49.638 1.00 55.13 105 VAL B C 1
ATOM 3158 O O . VAL B 1 105 ? 24.238 44.994 50.678 1.00 58.67 105 VAL B O 1
ATOM 3162 N N . SER B 1 106 ? 23.831 43.048 49.637 1.00 52.11 106 SER B N 1
ATOM 3163 C CA . SER B 1 106 ? 23.405 42.350 50.840 1.00 62.58 106 SER B CA 1
ATOM 3164 C C . SER B 1 106 ? 24.407 41.252 51.180 1.00 67.29 106 SER B C 1
ATOM 3165 O O . SER B 1 106 ? 25.098 40.734 50.297 1.00 65.52 106 SER B O 1
ATOM 3168 N N . ILE B 1 107 ? 24.488 40.896 52.466 1.00 66.38 107 ILE B N 1
ATOM 3169 C CA . ILE B 1 107 ? 25.350 39.785 52.864 1.00 74.33 107 ILE B CA 1
ATOM 3170 C C . ILE B 1 107 ? 24.810 38.515 52.208 1.00 83.61 107 ILE B C 1
ATOM 3171 O O . ILE B 1 107 ? 23.771 37.974 52.609 1.00 82.72 107 ILE B O 1
ATOM 3176 N N . THR B 1 108 ? 25.514 38.044 51.174 1.00 87.40 108 THR B N 1
ATOM 3177 C CA . THR B 1 108 ? 24.939 37.090 50.230 1.00 93.04 108 THR B CA 1
ATOM 3178 C C . THR B 1 108 ? 24.951 35.650 50.732 1.00 95.28 108 THR B C 1
ATOM 3179 O O . THR B 1 108 ? 24.188 34.828 50.206 1.00 93.80 108 THR B O 1
ATOM 3183 N N . SER B 1 109 ? 25.761 35.339 51.750 1.00 93.60 109 SER B N 1
ATOM 3184 C CA . SER B 1 109 ? 26.151 33.966 52.072 1.00 96.03 109 SER B CA 1
ATOM 3185 C C . SER B 1 109 ? 26.776 33.330 50.829 1.00 91.91 109 SER B C 1
ATOM 3186 O O . SER B 1 109 ? 27.856 33.762 50.407 1.00 87.58 109 SER B O 1
ATOM 3189 N N . LYS B 1 110 ? 26.139 32.330 50.219 1.00 89.44 110 LYS B N 1
ATOM 3190 C CA . LYS B 1 110 ? 26.670 31.737 48.994 1.00 87.88 110 LYS B CA 1
ATOM 3191 C C . LYS B 1 110 ? 25.672 31.844 47.840 1.00 80.56 110 LYS B C 1
ATOM 3192 O O . LYS B 1 110 ? 24.530 32.281 48.004 1.00 82.09 110 LYS B O 1
ATOM 3198 N N . SER B 1 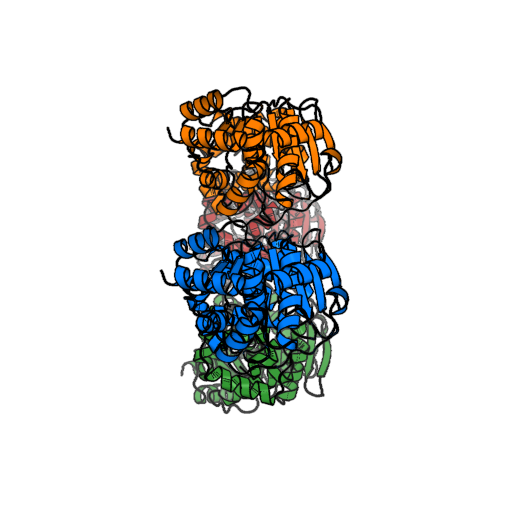111 ? 26.149 31.451 46.651 1.00 68.29 111 SER B N 1
ATOM 3199 C CA . SER B 1 111 ? 25.338 31.315 45.433 1.00 69.88 111 SER B CA 1
ATOM 3200 C C . SER B 1 111 ? 24.797 32.661 44.927 1.00 72.94 111 SER B C 1
ATOM 3201 O O . SER B 1 111 ? 23.678 32.740 44.410 1.00 78.51 111 SER B O 1
ATOM 3204 N N . GLY B 1 112 ? 25.600 33.726 45.059 1.00 62.10 112 GLY B N 1
ATOM 3205 C CA . GLY B 1 112 ? 25.327 34.980 44.393 1.00 53.68 112 GLY B CA 1
ATOM 3206 C C . GLY B 1 112 ? 26.196 35.150 43.145 1.00 48.52 112 GLY B C 1
ATOM 3207 O O . GLY B 1 112 ? 27.110 34.372 42.873 1.00 42.63 112 GLY B O 1
ATOM 3208 N N . SER B 1 113 ? 25.886 36.197 42.376 1.00 41.13 113 SER B N 1
ATOM 3209 C CA . SER B 1 113 ? 26.639 36.463 41.149 1.00 37.48 113 SER B CA 1
ATOM 3210 C C . SER B 1 113 ? 28.145 36.455 41.388 1.00 38.35 113 SER B C 1
ATOM 3211 O O . SER B 1 113 ? 28.908 35.953 40.553 1.00 37.47 113 SER B O 1
ATOM 3214 N N . ALA B 1 114 ? 28.594 37.045 42.508 1.00 35.81 114 ALA B N 1
ATOM 3215 C CA . ALA B 1 114 ? 30.023 37.139 42.792 1.00 34.95 114 ALA B CA 1
ATOM 3216 C C . ALA B 1 114 ? 30.643 35.761 42.983 1.00 36.31 114 ALA B C 1
ATOM 3217 O O . ALA B 1 114 ? 31.758 35.501 42.513 1.00 36.01 114 ALA B O 1
ATOM 3219 N N . ASN B 1 115 ? 29.938 34.870 43.680 1.00 36.35 115 ASN B N 1
ATOM 3220 C CA . ASN B 1 115 ? 30.466 33.542 43.960 1.00 35.64 115 ASN B CA 1
ATOM 3221 C C . ASN B 1 115 ? 30.538 32.702 42.696 1.00 36.16 115 ASN B C 1
ATOM 3222 O O . ASN B 1 115 ? 31.491 31.942 42.502 1.00 33.94 115 ASN B O 1
ATOM 3227 N N . VAL B 1 116 ? 29.520 32.812 41.846 1.00 37.28 116 VAL B N 1
ATOM 3228 C CA . VAL B 1 116 ? 29.506 32.084 40.585 1.00 33.03 116 VAL B CA 1
ATOM 3229 C C . VAL B 1 116 ? 30.625 32.577 39.679 1.00 36.21 116 VAL B C 1
ATOM 3230 O O . VAL B 1 116 ? 31.362 31.781 39.090 1.00 37.20 116 VAL B O 1
ATOM 3234 N N . LEU B 1 117 ? 30.787 33.896 39.585 1.00 33.81 117 LEU B N 1
ATOM 3235 C CA . LEU B 1 117 ? 31.817 34.462 38.715 1.00 38.53 117 LEU B CA 1
ATOM 3236 C C . LEU B 1 117 ? 33.218 34.113 39.199 1.00 38.29 117 LEU B C 1
ATOM 3237 O O . LEU B 1 117 ? 34.108 33.858 38.382 1.00 40.14 117 LEU B O 1
ATOM 3242 N N . GLU B 1 118 ? 33.447 34.114 40.517 1.00 37.84 118 GLU B N 1
ATOM 3243 C CA . GLU B 1 118 ? 34.702 33.569 41.027 1.00 34.38 118 GLU B CA 1
ATOM 3244 C C . GLU B 1 118 ? 34.847 32.105 40.648 1.00 35.54 118 GLU B C 1
ATOM 3245 O O . GLU B 1 118 ? 35.913 31.678 40.183 1.00 38.04 118 GLU B O 1
ATOM 3251 N N . ALA B 1 119 ? 33.776 31.325 40.819 1.00 36.18 119 ALA B N 1
ATOM 3252 C CA . ALA B 1 119 ? 33.789 29.921 40.430 1.00 37.86 119 ALA B CA 1
ATOM 3253 C C . ALA B 1 119 ? 34.057 29.729 38.943 1.00 42.84 119 ALA B C 1
ATOM 3254 O O . ALA B 1 119 ? 34.535 28.662 38.545 1.00 39.56 119 ALA B O 1
ATOM 3256 N N . LEU B 1 120 ? 33.766 30.727 38.117 1.00 37.94 120 LEU B N 1
ATOM 3257 C CA . LEU B 1 120 ? 34.028 30.653 36.687 1.00 42.50 120 LEU B CA 1
ATOM 3258 C C . LEU B 1 120 ? 35.406 31.169 36.333 1.00 40.82 120 LEU B C 1
ATOM 3259 O O . LEU B 1 120 ? 35.784 31.130 35.158 1.00 51.37 120 LEU B O 1
ATOM 3264 N N . GLY B 1 121 ? 36.152 31.664 37.309 1.00 43.74 121 GLY B N 1
ATOM 3265 C CA . GLY B 1 121 ? 37.527 32.049 37.105 1.00 42.84 121 GLY B CA 1
ATOM 3266 C C . GLY B 1 121 ? 37.794 33.528 37.051 1.00 39.49 121 GLY B C 1
ATOM 3267 O O . GLY B 1 121 ? 38.918 33.916 36.728 1.00 38.28 121 GLY B O 1
ATOM 3268 N N . LEU B 1 122 ? 36.820 34.377 37.361 1.00 37.52 122 LEU B N 1
ATOM 3269 C CA . LEU B 1 122 ? 37.083 35.807 37.351 1.00 35.53 122 LEU B CA 1
ATOM 3270 C C . LEU B 1 122 ? 37.600 36.278 38.701 1.00 40.08 122 LEU B C 1
ATOM 3271 O O . LEU B 1 122 ? 37.220 35.752 39.755 1.00 41.90 122 LEU B O 1
ATOM 3276 N N . ASN B 1 123 ? 38.460 37.292 38.660 1.00 37.25 123 ASN B N 1
ATOM 3277 C CA . ASN B 1 123 ? 38.670 38.158 39.807 1.00 38.87 123 ASN B CA 1
ATOM 3278 C C . ASN B 1 123 ? 37.547 39.187 39.832 1.00 41.76 123 ASN B C 1
ATOM 3279 O O . ASN B 1 123 ? 37.534 40.120 39.025 1.00 42.08 123 ASN B O 1
ATOM 3284 N N . ILE B 1 124 ? 36.634 39.053 40.791 1.00 39.07 124 ILE B N 1
ATOM 3285 C CA . ILE B 1 124 ? 35.483 39.949 40.860 1.00 38.01 124 ILE B CA 1
ATOM 3286 C C . ILE B 1 124 ? 35.769 41.284 41.531 1.00 40.57 124 ILE B C 1
ATOM 3287 O O . ILE B 1 124 ? 34.882 42.144 41.555 1.00 39.39 124 ILE B O 1
ATOM 3292 N N . ARG B 1 125 ? 36.967 41.502 42.083 1.00 36.98 125 ARG B N 1
ATOM 3293 C CA . ARG B 1 125 ? 37.286 42.783 42.733 1.00 39.11 125 ARG B CA 1
ATOM 3294 C C . ARG B 1 125 ? 38.185 43.625 41.833 1.00 46.14 125 ARG B C 1
ATOM 3295 O O . ARG B 1 125 ? 39.410 43.614 41.957 1.00 47.15 125 ARG B O 1
ATOM 3303 N N . VAL B 1 126 ? 37.572 44.407 40.953 1.00 45.70 126 VAL B N 1
ATOM 3304 C CA . VAL B 1 126 ? 38.303 45.084 39.890 1.00 44.07 126 VAL B CA 1
ATOM 3305 C C . VAL B 1 126 ? 38.335 46.582 40.171 1.00 54.84 126 VAL B C 1
ATOM 3306 O O . VAL B 1 126 ? 37.320 47.187 40.547 1.00 46.97 126 VAL B O 1
ATOM 3310 N N . SER B 1 127 ? 39.526 47.173 40.040 1.00 52.81 127 SER B N 1
ATOM 3311 C CA . SER B 1 127 ? 39.639 48.621 40.063 1.00 52.05 127 SER B CA 1
ATOM 3312 C C . SER B 1 127 ? 38.812 49.210 38.921 1.00 46.67 127 SER B C 1
ATOM 3313 O O . SER B 1 127 ? 38.453 48.503 37.976 1.00 46.76 127 SER B O 1
ATOM 3316 N N . PRO B 1 128 ? 38.459 50.497 38.999 1.00 47.47 128 PRO B N 1
ATOM 3317 C CA . PRO B 1 128 ? 37.649 51.074 37.913 1.00 51.67 128 PRO B CA 1
ATOM 3318 C C . PRO B 1 128 ? 38.405 51.244 36.601 1.00 53.06 128 PRO B C 1
ATOM 3319 O O . PRO B 1 128 ? 37.786 51.084 35.542 1.00 55.50 128 PRO B O 1
ATOM 3323 N N . GLU B 1 129 ? 39.712 51.532 36.609 1.00 54.25 129 GLU B N 1
ATOM 3324 C CA . GLU B 1 129 ? 40.430 51.527 35.333 1.00 59.52 129 GLU B CA 1
ATOM 3325 C C . GLU B 1 129 ? 40.384 50.143 34.689 1.00 53.35 129 GLU B C 1
ATOM 3326 O O . GLU B 1 129 ? 40.130 50.021 33.485 1.00 50.90 129 GLU B O 1
ATOM 3332 N N . ARG B 1 130 ? 40.574 49.082 35.484 1.00 50.88 130 ARG B N 1
ATOM 3333 C CA . ARG B 1 130 ? 40.482 47.737 34.924 1.00 52.72 130 ARG B CA 1
ATOM 3334 C C . ARG B 1 130 ? 39.048 47.387 34.547 1.00 51.62 130 ARG B C 1
ATOM 3335 O O . ARG B 1 130 ? 38.830 46.669 33.567 1.00 50.96 130 ARG B O 1
ATOM 3337 N N . ALA B 1 131 ? 38.062 47.877 35.312 1.00 55.64 131 ALA B N 1
ATOM 3338 C CA . ALA B 1 131 ? 36.655 47.721 34.938 1.00 52.41 131 ALA B CA 1
ATOM 3339 C C . ALA B 1 131 ? 36.387 48.300 33.557 1.00 52.04 131 ALA B C 1
ATOM 3340 O O . ALA B 1 131 ? 35.793 47.646 32.689 1.00 50.86 131 ALA B O 1
ATOM 3342 N N . ARG B 1 132 ? 36.803 49.549 33.364 1.00 48.54 132 ARG B N 1
ATOM 3343 C CA . ARG B 1 132 ? 36.663 50.226 32.086 1.00 58.44 132 ARG B CA 1
ATOM 3344 C C . ARG B 1 132 ? 37.414 49.475 30.982 1.00 58.33 132 ARG B C 1
ATOM 3345 O O . ARG B 1 132 ? 36.877 49.250 29.893 1.00 55.96 132 ARG B O 1
ATOM 3353 N N . GLU B 1 133 ? 38.660 49.082 31.272 1.00 56.24 133 GLU B N 1
ATOM 3354 C CA . GLU B 1 133 ? 39.456 48.298 30.328 1.00 53.89 133 GLU B CA 1
ATOM 3355 C C . GLU B 1 133 ? 38.821 46.950 30.041 1.00 54.73 133 GLU B C 1
ATOM 3356 O O . GLU B 1 133 ? 38.961 46.428 28.935 1.00 56.49 133 GLU B O 1
ATOM 3358 N N . MET B 1 134 ? 38.141 46.354 31.026 1.00 55.68 134 MET B N 1
ATOM 3359 C CA . MET B 1 134 ? 37.400 45.129 30.747 1.00 56.37 134 MET B CA 1
ATOM 3360 C C . MET B 1 134 ? 36.258 45.390 29.776 1.00 49.00 134 MET B C 1
ATOM 3361 O O . MET B 1 134 ? 36.028 44.601 28.856 1.00 45.67 134 MET B O 1
ATOM 3366 N N . VAL B 1 135 ? 35.537 46.497 29.960 1.00 52.97 135 VAL B N 1
ATOM 3367 C CA . VAL B 1 135 ? 34.361 46.756 29.135 1.00 54.48 135 VAL B CA 1
ATOM 3368 C C . VAL B 1 135 ? 34.768 47.094 27.705 1.00 56.85 135 VAL B C 1
ATOM 3369 O O . VAL B 1 135 ? 34.096 46.696 26.744 1.00 54.44 135 VAL B O 1
ATOM 3373 N N . GLU B 1 136 ? 35.872 47.829 27.538 1.00 60.05 136 GLU B N 1
ATOM 3374 C CA . GLU B 1 136 ? 36.300 48.206 26.191 1.00 60.31 136 GLU B CA 1
ATOM 3375 C C . GLU B 1 136 ? 36.822 47.009 25.413 1.00 56.89 136 GLU B C 1
ATOM 3376 O O . GLU B 1 136 ? 36.574 46.895 24.207 1.00 61.48 136 GLU B O 1
ATOM 3382 N N . SER B 1 137 ? 37.552 46.111 26.076 1.00 56.51 137 SER B N 1
ATOM 3383 C CA . SER B 1 137 ? 38.087 44.953 25.372 1.00 54.58 137 SER B CA 1
ATOM 3384 C C . SER B 1 137 ? 37.047 43.861 25.237 1.00 56.85 137 SER B C 1
ATOM 3385 O O . SER B 1 137 ? 37.039 43.132 24.235 1.00 55.24 137 SER B O 1
ATOM 3388 N N . THR B 1 138 ? 36.170 43.737 26.242 1.00 54.58 138 THR B N 1
ATOM 3389 C CA . THR B 1 138 ? 35.400 42.529 26.406 1.00 54.77 138 THR B CA 1
ATOM 3390 C C . THR B 1 138 ? 33.898 42.753 26.445 1.00 51.97 138 THR B C 1
ATOM 3391 O O . THR B 1 138 ? 33.161 41.774 26.329 1.00 48.17 138 THR B O 1
ATOM 3395 N N . ASN B 1 139 ? 33.423 43.996 26.573 1.00 58.57 139 ASN B N 1
ATOM 3396 C CA . ASN B 1 139 ? 32.007 44.317 26.762 1.00 56.05 139 ASN B CA 1
ATOM 3397 C C . ASN B 1 139 ? 31.458 43.805 28.095 1.00 53.76 139 ASN B C 1
ATOM 3398 O O . ASN B 1 139 ? 30.237 43.748 28.282 1.00 47.80 139 ASN B O 1
ATOM 3403 N N . PHE B 1 140 ? 32.323 43.429 29.036 1.00 55.99 140 PHE B N 1
ATOM 3404 C CA . PHE B 1 140 ? 31.860 42.874 30.303 1.00 54.52 140 PHE B CA 1
ATOM 3405 C C . PHE B 1 140 ? 32.792 43.289 31.428 1.00 50.05 140 PHE B C 1
ATOM 3406 O O . PHE B 1 140 ? 34.009 43.103 31.343 1.00 46.29 140 PHE B O 1
ATOM 3414 N N . THR B 1 141 ? 32.212 43.821 32.497 1.00 47.27 141 THR B N 1
ATOM 3415 C CA . THR B 1 141 ? 32.888 43.847 33.774 1.00 42.35 141 THR B CA 1
ATOM 3416 C C . THR B 1 141 ? 31.879 43.455 34.850 1.00 47.99 141 THR B C 1
ATOM 3417 O O . THR B 1 141 ? 30.715 43.135 34.562 1.00 43.46 141 THR B O 1
ATOM 3421 N N . PHE B 1 142 ? 32.348 43.453 36.093 1.00 42.97 142 PHE B N 1
ATOM 3422 C CA . PHE B 1 142 ? 31.522 43.163 37.256 1.00 43.99 142 PHE B CA 1
ATOM 3423 C C . PHE B 1 142 ? 31.912 44.148 38.337 1.00 40.61 142 PHE B C 1
ATOM 3424 O O . PHE B 1 142 ? 33.106 44.324 38.612 1.00 42.90 142 PHE B O 1
ATOM 3432 N N . ILE B 1 143 ? 30.913 44.791 38.940 1.00 35.97 143 ILE B N 1
ATOM 3433 C CA . ILE B 1 143 ? 31.124 45.837 39.935 1.00 34.84 143 ILE B CA 1
ATOM 3434 C C . ILE B 1 143 ? 30.756 45.242 41.292 1.00 44.82 143 ILE B C 1
ATOM 3435 O O . ILE B 1 143 ? 29.579 44.973 41.563 1.00 41.71 143 ILE B O 1
ATOM 3440 N N . PHE B 1 144 ? 31.759 45.038 42.149 1.00 42.99 144 PHE B N 1
ATOM 3441 C CA . PHE B 1 144 ? 31.564 44.355 43.427 1.00 46.21 144 PHE B CA 1
ATOM 3442 C C . PHE B 1 144 ? 31.175 45.390 44.480 1.00 35.60 144 PHE B C 1
ATOM 3443 O O . PHE B 1 144 ? 31.971 46.268 44.833 1.00 39.28 144 PHE B O 1
ATOM 3451 N N . ALA B 1 145 ? 29.946 45.275 44.987 1.00 43.93 145 ALA B N 1
ATOM 3452 C CA . ALA B 1 145 ? 29.341 46.367 45.751 1.00 32.43 145 ALA B CA 1
ATOM 3453 C C . ALA B 1 145 ? 30.095 46.778 47.014 1.00 33.84 145 ALA B C 1
ATOM 3454 O O . ALA B 1 145 ? 30.175 47.993 47.268 1.00 39.00 145 ALA B O 1
ATOM 3456 N N . PRO B 1 146 ? 30.648 45.876 47.843 1.00 34.05 146 PRO B N 1
ATOM 3457 C CA . PRO B 1 146 ? 31.298 46.368 49.074 1.00 39.94 146 PRO B CA 1
ATOM 3458 C C . PRO B 1 146 ? 32.500 47.262 48.798 1.00 38.39 146 PRO B C 1
ATOM 3459 O O . PRO B 1 146 ? 32.791 48.177 49.578 1.00 40.50 146 PRO B O 1
ATOM 3463 N N . ALA B 1 147 ? 33.201 47.039 47.695 1.00 36.00 147 ALA B N 1
ATOM 3464 C CA . ALA B 1 147 ? 34.311 47.922 47.350 1.00 40.18 147 ALA B CA 1
ATOM 3465 C C . ALA B 1 147 ? 33.825 49.240 46.746 1.00 42.28 147 ALA B C 1
ATOM 3466 O O . ALA B 1 147 ? 34.397 50.301 47.022 1.00 43.97 147 ALA B O 1
ATOM 3468 N N . TYR B 1 148 ? 32.761 49.192 45.936 1.00 42.23 148 TYR B N 1
ATOM 3469 C CA . TYR B 1 148 ? 32.295 50.361 45.200 1.00 40.96 148 TYR B CA 1
ATOM 3470 C C . TYR B 1 148 ? 31.336 51.246 45.982 1.00 45.47 148 TYR B C 1
ATOM 3471 O O . TYR B 1 148 ? 31.158 52.409 45.609 1.00 44.94 148 TYR B O 1
ATOM 3480 N N . HIS B 1 149 ? 30.738 50.746 47.067 1.00 37.90 149 HIS B N 1
ATOM 3481 C CA . HIS B 1 149 ? 29.859 51.534 47.924 1.00 39.83 149 HIS B CA 1
ATOM 3482 C C . HIS B 1 149 ? 30.430 51.567 49.337 1.00 46.24 149 HIS B C 1
ATOM 3483 O O . HIS B 1 149 ? 29.882 50.928 50.246 1.00 41.51 149 HIS B O 1
ATOM 3490 N N . PRO B 1 150 ? 31.538 52.284 49.554 1.00 44.14 150 PRO B N 1
ATOM 3491 C CA . PRO B 1 150 ? 32.036 52.423 50.928 1.00 44.26 150 PRO B CA 1
ATOM 3492 C C . PRO B 1 150 ? 31.039 53.073 51.873 1.00 44.13 150 PRO B C 1
ATOM 3493 O O . PRO B 1 150 ? 31.083 52.784 53.074 1.00 39.03 150 PRO B O 1
ATOM 3497 N N . ALA B 1 151 ? 30.153 53.948 51.376 1.00 39.80 151 ALA B N 1
ATOM 3498 C CA . ALA B 1 151 ? 29.183 54.610 52.250 1.00 43.51 151 ALA B CA 1
ATOM 3499 C C . ALA B 1 151 ? 28.301 53.611 52.998 1.00 38.18 151 ALA B C 1
ATOM 3500 O O . ALA B 1 151 ? 27.771 53.929 54.072 1.00 44.84 151 ALA B O 1
ATOM 3502 N N . LEU B 1 152 ? 28.134 52.407 52.458 1.00 35.74 152 LEU B N 1
ATOM 3503 C CA . LEU B 1 152 ? 27.309 51.406 53.112 1.00 39.18 152 LEU B CA 1
ATOM 3504 C C . LEU B 1 152 ? 27.968 50.823 54.353 1.00 45.14 152 LEU B C 1
ATOM 3505 O O . LEU B 1 152 ? 27.297 50.106 55.103 1.00 39.85 152 LEU B O 1
ATOM 3510 N N . ARG B 1 153 ? 29.245 51.136 54.606 1.00 43.15 153 ARG B N 1
ATOM 3511 C CA . ARG B 1 153 ? 30.003 50.385 55.606 1.00 46.17 153 ARG B CA 1
ATOM 3512 C C . ARG B 1 153 ? 29.441 50.533 57.015 1.00 39.38 153 ARG B C 1
ATOM 3513 O O . ARG B 1 153 ? 29.177 49.497 57.650 1.00 41.28 153 ARG B O 1
ATOM 3521 N N . PRO B 1 154 ? 29.202 51.737 57.548 1.00 42.86 154 PRO B N 1
ATOM 3522 C CA . PRO B 1 154 ? 28.550 51.836 58.867 1.00 44.78 154 PRO B CA 1
ATOM 3523 C C . PRO B 1 154 ? 27.111 51.333 58.896 1.00 45.84 154 PRO B C 1
ATOM 3524 O O . PRO B 1 154 ? 26.540 51.199 59.987 1.00 47.34 154 PRO B O 1
ATOM 3528 N N . ILE B 1 155 ? 26.518 51.042 57.742 1.00 40.00 155 ILE B N 1
ATOM 3529 C CA . ILE B 1 155 ? 25.138 50.580 57.676 1.00 36.95 155 ILE B CA 1
ATOM 3530 C C . ILE B 1 155 ? 25.038 49.055 57.768 1.00 37.20 155 ILE B C 1
ATOM 3531 O O . ILE B 1 155 ? 24.057 48.523 58.310 1.00 32.69 155 ILE B O 1
ATOM 3536 N N . MET B 1 156 ? 26.048 48.328 57.297 1.00 35.81 156 MET B N 1
ATOM 3537 C CA . MET B 1 156 ? 25.926 46.872 57.256 1.00 36.70 156 MET B CA 1
ATOM 3538 C C . MET B 1 156 ? 25.804 46.233 58.638 1.00 32.34 156 MET B C 1
ATOM 3539 O O . MET B 1 156 ? 25.003 45.292 58.768 1.00 30.11 156 MET B O 1
ATOM 3544 N N . PRO B 1 157 ? 26.536 46.658 59.682 1.00 31.85 157 PRO B N 1
ATOM 3545 C CA . PRO B 1 157 ? 26.283 46.096 61.023 1.00 34.34 157 PRO B CA 1
ATOM 3546 C C . PRO B 1 157 ? 24.884 46.370 61.546 1.00 33.71 157 PRO B C 1
ATOM 3547 O O . PRO B 1 157 ? 24.327 45.542 62.273 1.00 29.48 157 PRO B O 1
ATOM 3551 N N . VAL B 1 158 ? 24.313 47.523 61.218 1.00 29.04 158 VAL B N 1
ATOM 3552 C CA . VAL B 1 158 ? 22.926 47.805 61.578 1.00 26.15 158 VAL B CA 1
ATOM 3553 C C . VAL B 1 158 ? 21.997 46.801 60.929 1.00 29.69 158 VAL B C 1
ATOM 3554 O O . VAL B 1 158 ? 21.131 46.214 61.592 1.00 25.31 158 VAL B O 1
ATOM 3558 N N . ARG B 1 159 ? 22.140 46.612 59.614 1.00 28.96 159 ARG B N 1
ATOM 3559 C CA . ARG B 1 1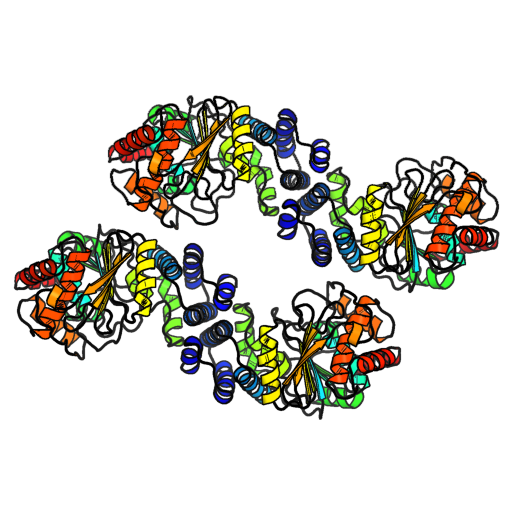59 ? 21.279 45.674 58.895 1.00 28.23 159 ARG B CA 1
ATOM 3560 C C . ARG B 1 159 ? 21.381 44.282 59.494 1.00 28.62 159 ARG B C 1
ATOM 3561 O O . ARG B 1 159 ? 20.371 43.599 59.692 1.00 29.37 159 ARG B O 1
ATOM 3569 N N . LYS B 1 160 ? 22.609 43.841 59.776 1.00 27.78 160 LYS B N 1
ATOM 3570 C CA . LYS B 1 160 ? 22.814 42.542 60.401 1.00 30.35 160 LYS B CA 1
ATOM 3571 C C . LYS B 1 160 ? 22.062 42.447 61.726 1.00 28.65 160 LYS B C 1
ATOM 3572 O O . LYS B 1 160 ? 21.378 41.455 61.996 1.00 29.81 160 LYS B O 1
ATOM 3578 N N . ALA B 1 161 ? 22.162 43.482 62.562 1.00 25.76 161 ALA B N 1
ATOM 3579 C CA . ALA B 1 161 ? 21.536 43.406 63.883 1.00 29.06 161 ALA B CA 1
ATOM 3580 C C . ALA B 1 161 ? 20.006 43.407 63.780 1.00 34.03 161 ALA B C 1
ATOM 3581 O O . ALA B 1 161 ? 19.321 42.698 64.535 1.00 29.43 161 ALA B O 1
ATOM 3583 N N . LEU B 1 162 ? 19.447 44.177 62.840 1.00 29.16 162 LEU B N 1
ATOM 3584 C CA . LEU B 1 162 ? 17.988 44.245 62.723 1.00 30.02 162 LEU B CA 1
ATOM 3585 C C . LEU B 1 162 ? 17.393 42.911 62.297 1.00 32.75 162 LEU B C 1
ATOM 3586 O O . LEU B 1 162 ? 16.289 42.554 62.731 1.00 32.91 162 LEU B O 1
ATOM 3591 N N . GLY B 1 163 ? 18.081 42.177 61.428 1.00 30.90 163 GLY B N 1
ATOM 3592 C CA . GLY B 1 163 ? 17.579 40.886 60.979 1.00 31.52 163 GLY B CA 1
ATOM 3593 C C . GLY B 1 163 ? 16.290 40.902 60.167 1.00 38.91 163 GLY B C 1
ATOM 3594 O O . GLY B 1 163 ? 15.705 39.846 59.911 1.00 40.98 163 GLY B O 1
ATOM 3595 N N . ILE B 1 164 ? 15.825 42.082 59.771 1.00 32.58 164 ILE B N 1
ATOM 3596 C CA . ILE B 1 164 ? 14.632 42.227 58.947 1.00 29.13 164 ILE B CA 1
ATOM 3597 C C . ILE B 1 164 ? 15.061 42.696 57.563 1.00 28.18 164 ILE B C 1
ATOM 3598 O O . ILE B 1 164 ? 16.147 43.240 57.368 1.00 26.57 164 ILE B O 1
ATOM 3603 N N . LYS B 1 165 ? 14.167 42.522 56.602 1.00 31.24 165 LYS B N 1
ATOM 3604 C CA . LYS B 1 165 ? 14.339 43.168 55.312 1.00 34.41 165 LYS B CA 1
ATOM 3605 C C . LYS B 1 165 ? 14.203 44.676 55.474 1.00 30.76 165 LYS B C 1
ATOM 3606 O O . LYS B 1 165 ? 13.458 45.156 56.338 1.00 27.75 165 LYS B O 1
ATOM 3612 N N . THR B 1 166 ? 14.984 45.428 54.691 1.00 31.83 166 THR B N 1
ATOM 3613 C CA . THR B 1 166 ? 14.903 46.885 54.646 1.00 29.03 166 THR B CA 1
ATOM 3614 C C . THR B 1 166 ? 14.953 47.329 53.191 1.00 28.50 166 THR B C 1
ATOM 3615 O O . THR B 1 166 ? 15.001 46.504 52.270 1.00 25.95 166 THR B O 1
ATOM 3619 N N . VAL B 1 167 ? 14.972 48.654 52.998 1.00 29.84 167 VAL B N 1
ATOM 3620 C CA . VAL B 1 167 ? 15.029 49.225 51.656 1.00 31.83 167 VAL B CA 1
ATOM 3621 C C . VAL B 1 167 ? 16.314 48.802 50.956 1.00 31.79 167 VAL B C 1
ATOM 3622 O O . VAL B 1 167 ? 16.349 48.681 49.723 1.00 32.43 167 VAL B O 1
ATOM 3626 N N . PHE B 1 168 ? 17.367 48.501 51.728 1.00 30.23 168 PHE B N 1
ATOM 3627 C CA . PHE B 1 168 ? 18.624 48.046 51.145 1.00 36.49 168 PHE B CA 1
ATOM 3628 C C . PHE B 1 168 ? 18.551 46.630 50.592 1.00 39.05 168 PHE B C 1
ATOM 3629 O O . PHE B 1 168 ? 19.496 46.206 49.919 1.00 40.48 168 PHE B O 1
ATOM 3637 N N . ASN B 1 169 ? 17.489 45.873 50.868 1.00 34.72 169 ASN B N 1
ATOM 3638 C CA . ASN B 1 169 ? 17.349 44.603 50.164 1.00 36.49 169 ASN B CA 1
ATOM 3639 C C . ASN B 1 169 ? 16.708 44.761 48.787 1.00 39.92 169 ASN B C 1
ATOM 3640 O O . ASN B 1 169 ? 16.569 43.759 48.081 1.00 39.65 169 ASN B O 1
ATOM 3645 N N . VAL B 1 170 ? 16.339 45.983 48.390 1.00 34.10 170 VAL B N 1
ATOM 3646 C CA . VAL B 1 170 ? 15.607 46.253 47.150 1.00 44.29 170 VAL B CA 1
ATOM 3647 C C . VAL B 1 170 ? 16.424 47.183 46.267 1.00 39.19 170 VAL B C 1
ATOM 3648 O O . VAL B 1 170 ? 16.398 47.085 45.035 1.00 42.66 170 VAL B O 1
ATOM 3652 N N . ILE B 1 171 ? 17.151 48.092 46.913 1.00 38.60 171 ILE B N 1
ATOM 3653 C CA . ILE B 1 171 ? 17.761 49.247 46.268 1.00 35.10 171 ILE B CA 1
ATOM 3654 C C . ILE B 1 171 ? 19.001 48.883 45.453 1.00 36.34 171 ILE B C 1
ATOM 3655 O O . ILE B 1 171 ? 19.378 49.639 44.547 1.00 33.59 171 ILE B O 1
ATOM 3660 N N . GLY B 1 172 ? 19.619 47.738 45.737 1.00 32.95 172 GLY B N 1
ATOM 3661 C CA . GLY B 1 172 ? 20.864 47.320 45.131 1.00 37.37 172 GLY B CA 1
ATOM 3662 C C . GLY B 1 172 ? 20.893 47.354 43.612 1.00 34.11 172 GLY B C 1
ATOM 3663 O O . GLY B 1 172 ? 21.772 47.984 42.997 1.00 32.57 172 GLY B O 1
ATOM 3664 N N . PRO B 1 173 ? 19.943 46.663 42.972 1.00 37.73 173 PRO B N 1
ATOM 3665 C CA . PRO B 1 173 ? 19.926 46.656 41.501 1.00 37.89 173 PRO B CA 1
ATOM 3666 C C . PRO B 1 173 ? 19.623 48.021 40.893 1.00 37.99 173 PRO B C 1
ATOM 3667 O O . PRO B 1 173 ? 19.885 48.223 39.703 1.00 37.59 173 PRO B O 1
ATOM 3671 N N . LEU B 1 174 ? 19.098 48.959 41.671 1.00 30.75 174 LEU B N 1
ATOM 3672 C CA . LEU B 1 174 ? 18.883 50.334 41.236 1.00 31.46 174 LEU B CA 1
ATOM 3673 C C . LEU B 1 174 ? 20.121 51.211 41.382 1.00 33.90 174 LEU B C 1
ATOM 3674 O O . LEU B 1 174 ? 20.086 52.378 40.986 1.00 32.61 174 LEU B O 1
ATOM 3679 N N . ALA B 1 175 ? 21.212 50.701 41.955 1.00 30.56 175 ALA B N 1
ATOM 3680 C CA . ALA B 1 175 ? 22.286 51.574 42.406 1.00 33.14 175 ALA B CA 1
ATOM 3681 C C . ALA B 1 175 ? 23.621 51.282 41.714 1.00 35.19 175 ALA B C 1
ATOM 3682 O O . ALA B 1 175 ? 24.686 51.606 42.240 1.00 35.25 175 ALA B O 1
ATOM 3684 N N . ASN B 1 176 ? 23.572 50.715 40.526 1.00 40.03 176 ASN B N 1
ATOM 3685 C CA . ASN B 1 176 ? 24.750 50.548 39.688 1.00 35.07 176 ASN B CA 1
ATOM 3686 C C . ASN B 1 176 ? 25.385 51.915 39.428 1.00 41.27 176 ASN B C 1
ATOM 3687 O O . ASN B 1 176 ? 24.781 52.762 38.763 1.00 38.89 176 ASN B O 1
ATOM 3692 N N . PRO B 1 177 ? 26.593 52.173 39.939 1.00 38.36 177 PRO B N 1
ATOM 3693 C CA . PRO B 1 177 ? 27.167 53.525 39.852 1.00 39.48 177 PRO B CA 1
ATOM 3694 C C . PRO B 1 177 ? 27.682 53.887 38.471 1.00 47.52 177 PRO B C 1
ATOM 3695 O O . PRO B 1 177 ? 28.295 54.944 38.293 1.00 49.73 177 PRO B O 1
ATOM 3699 N N . ALA B 1 178 ? 27.459 53.008 37.499 1.00 41.71 178 ALA B N 1
ATOM 3700 C CA . ALA B 1 178 ? 27.777 53.267 36.110 1.00 43.54 178 ALA B CA 1
ATOM 3701 C C . ALA B 1 178 ? 26.540 53.662 35.322 1.00 47.27 178 ALA B C 1
ATOM 3702 O O . ALA B 1 178 ? 26.593 53.713 34.088 1.00 43.32 178 ALA B O 1
ATOM 3704 N N . ASP B 1 179 ? 25.427 53.892 36.017 1.00 46.50 179 ASP B N 1
ATOM 3705 C CA . ASP B 1 179 ? 24.212 54.469 35.451 1.00 43.85 179 ASP B CA 1
ATOM 3706 C C . ASP B 1 179 ? 23.759 53.747 34.171 1.00 45.66 179 ASP B C 1
ATOM 3707 O O . ASP B 1 179 ? 23.713 54.359 33.107 1.00 50.40 179 ASP B O 1
ATOM 3712 N N . PRO B 1 180 ? 23.425 52.466 34.265 1.00 48.51 180 PRO B N 1
ATOM 3713 C CA . PRO B 1 180 ? 23.042 51.742 33.049 1.00 41.89 180 PRO B CA 1
ATOM 3714 C C . PRO B 1 180 ? 21.875 52.424 32.358 1.00 48.75 180 PRO B C 1
ATOM 3715 O O . PRO B 1 180 ? 20.883 52.794 32.992 1.00 43.61 180 PRO B O 1
ATOM 3719 N N . ALA B 1 181 ? 22.020 52.620 31.047 1.00 51.01 181 ALA B N 1
ATOM 3720 C CA . ALA B 1 181 ? 20.891 53.035 30.228 1.00 47.16 181 ALA B CA 1
ATOM 3721 C C . ALA B 1 181 ? 19.871 51.919 30.077 1.00 41.62 181 ALA B C 1
ATOM 3722 O O . ALA B 1 181 ? 18.727 52.185 29.705 1.00 40.34 181 ALA B O 1
ATOM 3724 N N . TYR B 1 182 ? 20.251 50.681 30.378 1.00 42.37 182 TYR B N 1
ATOM 3725 C CA . TYR B 1 182 ? 19.402 49.516 30.176 1.00 37.40 182 TYR B CA 1
ATOM 3726 C C . TYR B 1 182 ? 19.506 48.602 31.388 1.00 42.41 182 TYR B C 1
ATOM 3727 O O . TYR B 1 182 ? 20.594 48.453 31.959 1.00 38.41 182 TYR B O 1
ATOM 3736 N N . GLN B 1 183 ? 18.393 47.954 31.750 1.00 39.20 183 GLN B N 1
ATOM 3737 C CA . GLN B 1 183 ? 18.369 47.040 32.894 1.00 39.96 183 GLN B CA 1
ATOM 3738 C C . GLN B 1 183 ? 17.246 46.025 32.780 1.00 40.61 183 GLN B C 1
ATOM 3739 O O . GLN B 1 183 ? 16.156 46.330 32.284 1.00 41.50 183 GLN B O 1
ATOM 3745 N N . VAL B 1 184 ? 17.503 44.825 33.302 1.00 41.16 184 VAL B N 1
ATOM 3746 C CA . VAL B 1 184 ? 16.455 43.926 33.788 1.00 44.15 184 VAL B CA 1
ATOM 3747 C C . VAL B 1 184 ? 16.588 43.845 35.311 1.00 46.22 184 VAL B C 1
ATOM 3748 O O . VAL B 1 184 ? 17.688 43.616 35.832 1.00 42.27 184 VAL B O 1
ATOM 3752 N N . VAL B 1 185 ? 15.480 44.037 36.024 1.00 38.03 185 VAL B N 1
ATOM 3753 C CA . VAL B 1 185 ? 15.435 43.814 37.467 1.00 33.44 185 VAL B CA 1
ATOM 3754 C C . VAL B 1 185 ? 14.378 42.755 37.728 1.00 38.12 185 VAL B C 1
ATOM 3755 O O . VAL B 1 185 ? 13.175 43.018 37.595 1.00 40.73 185 VAL B O 1
ATOM 3759 N N . GLY B 1 186 ? 14.826 41.546 38.054 1.00 40.89 186 GLY B N 1
ATOM 3760 C CA . GLY B 1 186 ? 13.950 40.591 38.703 1.00 33.43 186 GLY B CA 1
ATOM 3761 C C . GLY B 1 186 ? 13.611 41.056 40.107 1.00 42.68 186 GLY B C 1
ATOM 3762 O O . GLY B 1 186 ? 14.416 41.674 40.802 1.00 34.77 186 GLY B O 1
ATOM 3763 N N . VAL B 1 187 ? 12.392 40.764 40.519 1.00 36.90 187 VAL B N 1
ATOM 3764 C CA . VAL B 1 187 ? 11.843 41.245 41.771 1.00 37.72 187 VAL B CA 1
ATOM 3765 C C . VAL B 1 187 ? 11.178 40.057 42.455 1.00 39.32 187 VAL B C 1
ATOM 3766 O O . VAL B 1 187 ? 10.538 39.234 41.792 1.00 41.53 187 VAL B O 1
ATOM 3770 N N . ASN B 1 188 ? 11.364 39.935 43.767 1.00 37.72 188 ASN B N 1
ATOM 3771 C CA . ASN B 1 188 ? 10.981 38.720 44.484 1.00 47.59 188 ASN B CA 1
ATOM 3772 C C . ASN B 1 188 ? 9.529 38.709 44.947 1.00 45.61 188 ASN B C 1
ATOM 3773 O O . ASN B 1 188 ? 9.080 37.705 45.512 1.00 41.78 188 ASN B O 1
ATOM 3778 N N . SER B 1 189 ? 8.794 39.794 44.747 1.00 45.81 189 SER B N 1
ATOM 3779 C CA . SER B 1 189 ? 7.408 39.879 45.173 1.00 42.83 189 SER B CA 1
ATOM 3780 C C . SER B 1 189 ? 6.605 40.620 44.115 1.00 41.28 189 SER B C 1
ATOM 3781 O O . SER B 1 189 ? 7.145 41.497 43.439 1.00 38.79 189 SER B O 1
ATOM 3784 N N . PRO B 1 190 ? 5.329 40.272 43.924 1.00 44.48 190 PRO B N 1
ATOM 3785 C CA . PRO B 1 190 ? 4.493 41.100 43.036 1.00 41.04 190 PRO B CA 1
ATOM 3786 C C . PRO B 1 190 ? 4.404 42.547 43.488 1.00 41.61 190 PRO B C 1
ATOM 3787 O O . PRO B 1 190 ? 4.301 43.448 42.648 1.00 44.47 190 PRO B O 1
ATOM 3791 N N . GLU B 1 191 ? 4.469 42.796 44.798 1.00 39.17 191 GLU B N 1
ATOM 3792 C CA . GLU B 1 191 ? 4.301 44.142 45.333 1.00 42.60 191 GLU B CA 1
ATOM 3793 C C . GLU B 1 191 ? 5.411 45.087 44.898 1.00 40.20 191 GLU B C 1
ATOM 3794 O O . GLU B 1 191 ? 5.218 46.310 44.929 1.00 39.41 191 GLU B O 1
ATOM 3800 N N . LEU B 1 192 ? 6.577 44.557 44.525 1.00 39.71 192 LEU B N 1
ATOM 3801 C CA . LEU B 1 192 ? 7.703 45.414 44.199 1.00 38.42 192 LEU B CA 1
ATOM 3802 C C . LEU B 1 192 ? 7.749 45.817 42.730 1.00 37.31 192 LEU B C 1
ATOM 3803 O O . LEU B 1 192 ? 8.542 46.693 42.379 1.00 35.35 192 LEU B O 1
ATOM 3808 N N . LEU B 1 193 ? 6.905 45.226 41.876 1.00 36.89 193 LEU B N 1
ATOM 3809 C CA . LEU B 1 193 ? 6.950 45.529 40.445 1.00 36.92 193 LEU B CA 1
ATOM 3810 C C . LEU B 1 193 ? 6.727 47.018 40.178 1.00 38.74 193 LEU B C 1
ATOM 3811 O O . LEU B 1 193 ? 7.546 47.668 39.512 1.00 35.45 193 LEU B O 1
ATOM 3816 N N . GLU B 1 194 ? 5.637 47.582 40.718 1.00 33.97 194 GLU B N 1
ATOM 3817 C CA . GLU B 1 194 ? 5.318 48.980 40.425 1.00 40.02 194 GLU B CA 1
ATOM 3818 C C . GLU B 1 194 ? 6.326 49.950 41.023 1.00 36.56 194 GLU B C 1
ATOM 3819 O O . GLU B 1 194 ? 6.759 50.869 40.306 1.00 38.84 194 GLU B O 1
ATOM 3825 N N . PRO B 1 195 ? 6.699 49.864 42.310 1.00 34.40 195 PRO B N 1
ATOM 3826 C CA . PRO B 1 195 ? 7.649 50.860 42.835 1.00 39.29 195 PRO B CA 1
ATOM 3827 C C . PRO B 1 195 ? 9.029 50.758 42.208 1.00 36.11 195 PRO B C 1
ATOM 3828 O O . PRO B 1 195 ? 9.713 51.785 42.074 1.00 41.22 195 PRO B O 1
ATOM 3832 N N . VAL B 1 196 ? 9.452 49.568 41.792 1.00 30.08 196 VAL B N 1
ATOM 3833 C CA . VAL B 1 196 ? 10.776 49.460 41.187 1.00 35.47 196 VAL B CA 1
ATOM 3834 C C . VAL B 1 196 ? 10.749 50.012 39.765 1.00 33.38 196 VAL B C 1
ATOM 3835 O O . VAL B 1 196 ? 11.680 50.703 39.345 1.00 33.46 196 VAL B O 1
ATOM 3839 N N . ALA B 1 197 ? 9.672 49.744 39.021 1.00 38.62 197 ALA B N 1
ATOM 3840 C CA . ALA B 1 197 ? 9.517 50.337 37.690 1.00 37.04 197 ALA B CA 1
ATOM 3841 C C . ALA B 1 197 ? 9.463 51.861 37.776 1.00 39.60 197 ALA B C 1
ATOM 3842 O O . ALA B 1 197 ? 10.153 52.562 37.026 1.00 41.00 197 ALA B O 1
ATOM 3844 N N . GLU B 1 198 ? 8.667 52.389 38.714 1.00 34.32 198 GLU B N 1
ATOM 3845 C CA . GLU B 1 198 ? 8.609 53.832 38.915 1.00 39.14 198 GLU B CA 1
ATOM 3846 C C . GLU B 1 198 ? 9.970 54.407 39.308 1.00 36.84 198 GLU B C 1
ATOM 3847 O O . GLU B 1 198 ? 10.341 55.502 38.862 1.00 34.36 198 GLU B O 1
ATOM 3853 N N . ALA B 1 199 ? 10.733 53.684 40.143 1.00 35.44 199 ALA B N 1
ATOM 3854 C CA . ALA B 1 199 ? 12.089 54.122 40.460 1.00 32.75 199 ALA B CA 1
ATOM 3855 C C . ALA B 1 199 ? 12.943 54.178 39.206 1.00 34.71 199 ALA B C 1
ATOM 3856 O O . ALA B 1 199 ? 13.713 55.128 39.006 1.00 32.70 199 ALA B O 1
ATOM 3858 N N . LEU B 1 200 ? 12.824 53.160 38.353 1.00 31.17 200 LEU B N 1
ATOM 3859 C CA . LEU B 1 200 ? 13.661 53.103 37.158 1.00 37.81 200 LEU B CA 1
ATOM 3860 C C . LEU B 1 200 ? 13.319 54.245 36.206 1.00 42.42 200 LEU B C 1
ATOM 3861 O O . LEU B 1 200 ? 14.205 54.803 35.546 1.00 45.48 200 LEU B O 1
ATOM 3866 N N . GLU B 1 201 ? 12.041 54.621 36.159 1.00 41.72 201 GLU B N 1
ATOM 3867 C CA . GLU B 1 201 ? 11.609 55.816 35.438 1.00 41.72 201 GLU B CA 1
ATOM 3868 C C . GLU B 1 201 ? 12.263 57.071 36.000 1.00 43.70 201 GLU B C 1
ATOM 3869 O O . GLU B 1 201 ? 12.843 57.866 35.253 1.00 46.54 201 GLU B O 1
ATOM 3875 N N . PHE B 1 202 ? 12.155 57.283 37.317 1.00 38.35 202 PHE B N 1
ATOM 3876 C CA . PHE B 1 202 ? 12.789 58.450 37.918 1.00 38.32 202 PHE B CA 1
ATOM 3877 C C . PHE B 1 202 ? 14.286 58.469 37.633 1.00 47.77 202 PHE B C 1
ATOM 3878 O O . PHE B 1 202 ? 14.875 59.546 37.452 1.00 46.88 202 PHE B O 1
ATOM 3886 N N . LEU B 1 203 ? 14.916 57.289 37.586 1.00 36.56 203 LEU B N 1
ATOM 3887 C CA . LEU B 1 203 ? 16.365 57.205 37.504 1.00 40.30 203 LEU B CA 1
ATOM 3888 C C . LEU B 1 203 ? 16.873 57.492 36.097 1.00 42.55 203 LEU B C 1
ATOM 3889 O O . LEU B 1 203 ? 18.087 57.661 35.902 1.00 37.90 203 LEU B O 1
ATOM 3894 N N . GLY B 1 204 ? 15.969 57.566 35.129 1.00 44.32 204 GLY B N 1
ATOM 3895 C CA . GLY B 1 204 ? 16.327 57.992 33.799 1.00 50.06 204 GLY B CA 1
ATOM 3896 C C . GLY B 1 204 ? 16.819 56.897 32.897 1.00 39.07 204 GLY B C 1
ATOM 3897 O O . GLY B 1 204 ? 17.646 57.165 32.023 1.00 43.35 204 GLY B O 1
ATOM 3898 N N . VAL B 1 205 ? 16.332 55.665 33.075 1.00 46.63 205 VAL B N 1
ATOM 3899 C CA . VAL B 1 205 ? 16.804 54.543 32.273 1.00 40.73 205 VAL B CA 1
ATOM 3900 C C . VAL B 1 205 ? 16.221 54.650 30.867 1.00 49.66 205 VAL B C 1
ATOM 3901 O O . VAL B 1 205 ? 15.060 55.044 30.687 1.00 50.20 205 VAL B O 1
ATOM 3905 N N . GLU B 1 206 ? 17.044 54.350 29.853 1.00 44.50 206 GLU B N 1
ATOM 3906 C CA . GLU B 1 206 ? 16.555 54.346 28.475 1.00 49.65 206 GLU B CA 1
ATOM 3907 C C . GLU B 1 206 ? 15.397 53.379 28.317 1.00 45.89 206 GLU B C 1
ATOM 3908 O O . GLU B 1 206 ? 14.307 53.756 27.876 1.00 41.49 206 GLU B O 1
ATOM 3914 N N . ARG B 1 207 ? 15.633 52.114 28.656 1.00 42.84 207 ARG B N 1
ATOM 3915 C CA . ARG B 1 207 ? 14.602 51.090 28.708 1.00 42.99 207 ARG B CA 1
ATOM 3916 C C . ARG B 1 207 ? 14.953 50.162 29.862 1.00 46.14 207 ARG B C 1
ATOM 3917 O O . ARG B 1 207 ? 16.117 50.069 30.265 1.00 47.94 207 ARG B O 1
ATOM 3925 N N . ALA B 1 208 ? 13.939 49.486 30.400 1.00 42.83 208 ALA B N 1
ATOM 3926 C CA . ALA B 1 208 ? 14.167 48.500 31.450 1.00 48.22 208 ALA B CA 1
ATOM 3927 C C . ALA B 1 208 ? 12.965 47.569 31.562 1.00 42.98 208 ALA B C 1
ATOM 3928 O O . ALA B 1 208 ? 11.841 47.932 31.201 1.00 45.60 208 ALA B O 1
ATOM 3930 N N . LEU B 1 209 ? 13.219 46.363 32.066 1.00 41.00 209 LEU B N 1
ATOM 3931 C CA . LEU B 1 209 ? 12.183 45.394 32.395 1.00 40.42 209 LEU B CA 1
ATOM 3932 C C . LEU B 1 209 ? 12.268 45.059 33.876 1.00 43.34 209 LEU B C 1
ATOM 3933 O O . LEU B 1 209 ? 13.351 44.754 34.380 1.00 41.73 209 LEU B O 1
ATOM 3938 N N . VAL B 1 210 ? 11.134 45.098 34.562 1.00 42.33 210 VAL B N 1
ATOM 3939 C CA . VAL B 1 210 ? 11.009 44.615 35.934 1.00 36.18 210 VAL B CA 1
ATOM 3940 C C . VAL B 1 210 ? 10.184 43.344 35.854 1.00 37.61 210 VAL B C 1
ATOM 3941 O O . VAL B 1 210 ? 9.080 43.364 35.300 1.00 41.47 210 VAL B O 1
ATOM 3945 N N . VAL B 1 211 ? 10.710 42.228 36.363 1.00 45.69 211 VAL B N 1
ATOM 3946 C CA . VAL B 1 211 ? 10.117 40.923 36.081 1.00 41.42 211 VAL B CA 1
ATOM 3947 C C . VAL B 1 211 ? 9.914 40.116 37.361 1.00 44.52 211 VAL B C 1
ATOM 3948 O O . VAL B 1 211 ? 10.743 40.141 38.278 1.00 35.62 211 VAL B O 1
ATOM 3952 N N . HIS B 1 212 ? 8.805 39.384 37.400 1.00 35.36 212 HIS B N 1
ATOM 3953 C CA . HIS B 1 212 ? 8.485 38.434 38.460 1.00 38.72 212 HIS B CA 1
ATOM 3954 C C . HIS B 1 212 ? 7.959 37.173 37.776 1.00 48.45 212 HIS B C 1
ATOM 3955 O O . HIS B 1 212 ? 6.782 37.100 37.404 1.00 47.47 212 HIS B O 1
ATOM 3962 N N . GLY B 1 213 ? 8.836 36.192 37.582 1.00 43.17 213 GLY B N 1
ATOM 3963 C CA . GLY B 1 213 ? 8.480 34.992 36.850 1.00 43.87 213 GLY B CA 1
ATOM 3964 C C . GLY B 1 213 ? 8.300 33.760 37.708 1.00 51.78 213 GLY B C 1
ATOM 3965 O O . GLY B 1 213 ? 9.264 33.230 38.274 1.00 52.64 213 GLY B O 1
ATOM 3966 N N . SER B 1 214 ? 7.058 33.292 37.803 1.00 55.28 214 SER B N 1
ATOM 3967 C CA . SER B 1 214 ? 6.717 32.122 38.602 1.00 53.53 214 SER B CA 1
ATOM 3968 C C . SER B 1 214 ? 7.198 32.287 40.040 1.00 51.03 214 SER B C 1
ATOM 3969 O O . SER B 1 214 ? 7.813 31.392 40.624 1.00 49.52 214 SER B O 1
ATOM 3972 N N . GLY B 1 215 ? 6.928 33.467 40.598 1.00 46.92 215 GLY B N 1
ATOM 3973 C CA . GLY B 1 215 ? 7.188 33.747 41.995 1.00 51.24 215 GLY B CA 1
ATOM 3974 C C . GLY B 1 215 ? 8.625 34.053 42.354 1.00 49.04 215 GLY B C 1
ATOM 3975 O O . GLY B 1 215 ? 8.945 34.085 43.546 1.00 52.71 215 GLY B O 1
ATOM 3976 N N . MET B 1 216 ? 9.493 34.305 41.370 1.00 47.54 216 MET B N 1
ATOM 3977 C CA . MET B 1 216 ? 10.916 34.498 41.597 1.00 46.18 216 MET B CA 1
ATOM 3978 C C . MET B 1 216 ? 11.416 35.732 40.850 1.00 48.73 216 MET B C 1
ATOM 3979 O O . MET B 1 216 ? 10.761 36.252 39.941 1.00 38.11 216 MET B O 1
ATOM 3984 N N . ASP B 1 217 ? 12.601 36.198 41.239 1.00 34.72 217 ASP B N 1
ATOM 3985 C CA . ASP B 1 217 ? 13.145 37.440 40.696 1.00 37.60 217 ASP B CA 1
ATOM 3986 C C . ASP B 1 217 ? 13.882 37.198 39.377 1.00 44.34 217 ASP B C 1
ATOM 3987 O O . ASP B 1 217 ? 15.044 37.570 39.197 1.00 34.11 217 ASP B O 1
ATOM 3992 N N . GLU B 1 218 ? 13.167 36.585 38.429 1.00 42.99 218 GLU B N 1
ATOM 3993 C CA . GLU B 1 218 ? 13.741 36.163 37.158 1.00 46.34 218 GLU B CA 1
ATOM 3994 C C . GLU B 1 218 ? 12.620 35.868 36.165 1.00 43.75 218 GLU B C 1
ATOM 3995 O O . GLU B 1 218 ? 11.457 35.691 36.541 1.00 40.81 218 GLU B O 1
ATOM 4001 N N . VAL B 1 219 ? 13.004 35.780 34.888 1.00 39.73 219 VAL B N 1
ATOM 4002 C CA . VAL B 1 219 ? 12.114 35.300 33.828 1.00 45.22 219 VAL B CA 1
ATOM 4003 C C . VAL B 1 219 ? 11.947 33.789 33.958 1.00 43.91 219 VAL B C 1
ATOM 4004 O O . VAL B 1 219 ? 12.930 33.036 33.935 1.00 39.17 219 VAL B O 1
ATOM 4008 N N . SER B 1 220 ? 10.699 33.332 34.063 1.00 43.54 220 SER B N 1
ATOM 4009 C CA . SER B 1 220 ? 10.462 31.895 34.188 1.00 49.13 220 SER B CA 1
ATOM 4010 C C . SER B 1 220 ? 10.490 31.224 32.818 1.00 51.67 220 SER B C 1
ATOM 4011 O O . SER B 1 220 ? 9.822 31.696 31.891 1.00 55.22 220 SER B O 1
ATOM 4014 N N . PRO B 1 221 ? 11.247 30.138 32.644 1.00 50.19 221 PRO B N 1
ATOM 4015 C CA . PRO B 1 221 ? 11.078 29.296 31.456 1.00 54.18 221 PRO B CA 1
ATOM 4016 C C . PRO B 1 221 ? 9.962 28.286 31.610 1.00 57.99 221 PRO B C 1
ATOM 4017 O O . PRO B 1 221 ? 9.690 27.528 30.672 1.00 61.13 221 PRO B O 1
ATOM 4021 N N . HIS B 1 222 ? 9.329 28.253 32.780 1.00 51.47 222 HIS B N 1
ATOM 4022 C CA . HIS B 1 222 ? 8.327 27.256 33.105 1.00 52.94 222 HIS B CA 1
ATOM 4023 C C . HIS B 1 222 ? 6.925 27.840 32.999 1.00 61.58 222 HIS B C 1
ATOM 4024 O O . HIS B 1 222 ? 6.108 27.354 32.213 1.00 62.78 222 HIS B O 1
ATOM 4031 N N . ARG B 1 223 ? 6.645 28.906 33.754 1.00 60.88 223 ARG B N 1
ATOM 4032 C CA . ARG B 1 223 ? 5.299 29.464 33.824 1.00 62.13 223 ARG B CA 1
ATOM 4033 C C . ARG B 1 223 ? 5.276 30.938 33.428 1.00 58.59 223 ARG B C 1
ATOM 4034 O O . ARG B 1 223 ? 6.144 31.395 32.675 1.00 55.70 223 ARG B O 1
ATOM 4042 N N . GLU B 1 224 ? 4.288 31.686 33.918 1.00 58.36 224 GLU B N 1
ATOM 4043 C CA . GLU B 1 224 ? 4.115 33.064 33.478 1.00 61.61 224 GLU B CA 1
ATOM 4044 C C . GLU B 1 224 ? 5.083 33.998 34.200 1.00 59.06 224 GLU B C 1
ATOM 4045 O O . GLU B 1 224 ? 5.458 33.770 35.356 1.00 54.41 224 GLU B O 1
ATOM 4051 N N . THR B 1 225 ? 5.461 35.071 33.501 1.00 51.08 225 THR B N 1
ATOM 4052 C CA . THR B 1 225 ? 6.317 36.132 34.019 1.00 49.32 225 THR B CA 1
ATOM 4053 C C . THR B 1 225 ? 5.590 37.465 33.873 1.00 50.64 225 THR B C 1
ATOM 4054 O O . THR B 1 225 ? 5.362 37.927 32.748 1.00 52.47 225 THR B O 1
ATOM 4058 N N . LEU B 1 226 ? 5.232 38.090 34.992 1.00 44.32 226 LEU B N 1
ATOM 4059 C CA . LEU B 1 226 ? 4.753 39.469 34.937 1.00 45.70 226 LEU B CA 1
ATOM 4060 C C . LEU B 1 226 ? 5.891 40.398 34.535 1.00 48.82 226 LEU B C 1
ATOM 4061 O O . LEU B 1 226 ? 7.005 40.287 35.054 1.00 42.33 226 LEU B O 1
ATOM 4066 N N . VAL B 1 227 ? 5.615 41.325 33.621 1.00 43.32 227 VAL B N 1
ATOM 4067 C CA . VAL B 1 227 ? 6.637 42.213 33.082 1.00 44.46 227 VAL B CA 1
ATOM 4068 C C . VAL B 1 227 ? 6.123 43.643 33.139 1.00 46.03 227 VAL B C 1
ATOM 4069 O O . VAL B 1 227 ? 4.977 43.909 32.765 1.00 49.35 227 VAL B O 1
ATOM 4073 N N . LEU B 1 228 ? 6.955 44.552 33.640 1.00 42.48 228 LEU B N 1
ATOM 4074 C CA . LEU B 1 228 ? 6.723 45.989 33.564 1.00 42.06 228 LEU B CA 1
ATOM 4075 C C . LEU B 1 228 ? 7.826 46.607 32.726 1.00 46.76 228 LEU B C 1
ATOM 4076 O O . LEU B 1 228 ? 8.999 46.560 33.104 1.00 43.02 228 LEU B O 1
ATOM 4081 N N . GLU B 1 229 ? 7.457 47.184 31.591 1.00 43.10 229 GLU B N 1
ATOM 4082 C CA . GLU B 1 229 ? 8.427 47.775 30.692 1.00 45.16 229 GLU B CA 1
ATOM 4083 C C . GLU B 1 229 ? 8.440 49.276 30.908 1.00 49.95 229 GLU B C 1
ATOM 4084 O O . GLU B 1 229 ? 7.386 49.917 30.897 1.00 47.68 229 GLU B O 1
ATOM 4090 N N . VAL B 1 230 ? 9.630 49.823 31.119 1.00 49.61 230 VAL B N 1
ATOM 4091 C CA . VAL B 1 230 ? 9.816 51.235 31.417 1.00 51.96 230 VAL B CA 1
ATOM 4092 C C . VAL B 1 230 ? 10.636 51.846 30.293 1.00 53.25 230 VAL B C 1
ATOM 4093 O O . VAL B 1 230 ? 11.512 51.192 29.715 1.00 48.10 230 VAL B O 1
ATOM 4097 N N . GLY B 1 231 ? 10.333 53.108 29.978 1.00 57.27 231 GLY B N 1
ATOM 4098 C CA . GLY B 1 231 ? 10.956 53.827 28.882 1.00 58.36 231 GLY B CA 1
ATOM 4099 C C . GLY B 1 231 ? 9.957 54.726 28.181 1.00 58.49 231 GLY B C 1
ATOM 4100 O O . GLY B 1 231 ? 10.157 55.939 28.090 1.00 65.52 231 GLY B O 1
ATOM 4101 N N . ASN B 1 232 ? 8.868 54.133 27.695 1.00 61.57 232 ASN B N 1
ATOM 4102 C CA . ASN B 1 232 ? 7.748 54.875 27.108 1.00 60.11 232 ASN B CA 1
ATOM 4103 C C . ASN B 1 232 ? 6.595 54.906 28.110 1.00 53.49 232 ASN B C 1
ATOM 4104 O O . ASN B 1 232 ? 5.542 54.301 27.916 1.00 63.50 232 ASN B O 1
ATOM 4109 N N . GLY B 1 233 ? 6.812 55.627 29.207 1.00 55.27 233 GLY B N 1
ATOM 4110 C CA . GLY B 1 233 ? 5.948 55.371 30.348 1.00 56.84 233 GLY B CA 1
ATOM 4111 C C . GLY B 1 233 ? 6.224 53.977 30.893 1.00 59.77 233 GLY B C 1
ATOM 4112 O O . GLY B 1 233 ? 7.352 53.470 30.836 1.00 62.24 233 GLY B O 1
ATOM 4113 N N . VAL B 1 234 ? 5.182 53.336 31.418 1.00 55.80 234 VAL B N 1
ATOM 4114 C CA . VAL B 1 234 ? 5.272 51.947 31.852 1.00 59.31 234 VAL B CA 1
ATOM 4115 C C . VAL B 1 234 ? 4.168 51.145 31.171 1.00 61.47 234 VAL B C 1
ATOM 4116 O O . VAL B 1 234 ? 3.003 51.558 31.164 1.00 62.04 234 VAL B O 1
ATOM 4120 N N . GLU B 1 235 ? 4.544 50.012 30.579 1.00 55.36 235 GLU B N 1
ATOM 4121 C CA . GLU B 1 235 ? 3.630 49.107 29.895 1.00 50.19 235 GLU B CA 1
ATOM 4122 C C . GLU B 1 235 ? 3.607 47.787 30.658 1.00 55.70 235 GLU B C 1
ATOM 4123 O O . GLU B 1 235 ? 4.666 47.264 31.011 1.00 57.33 235 GLU B O 1
ATOM 4129 N N . ARG B 1 236 ? 2.417 47.253 30.923 1.00 48.95 236 ARG B N 1
ATOM 4130 C CA . ARG B 1 236 ? 2.299 45.970 31.613 1.00 49.69 236 ARG B CA 1
ATOM 4131 C C . ARG B 1 236 ? 1.881 44.871 30.662 1.00 51.50 236 ARG B C 1
ATOM 4132 O O . ARG B 1 236 ? 0.958 45.041 29.868 1.00 55.34 236 ARG B O 1
ATOM 4140 N N . TYR B 1 237 ? 2.529 43.727 30.806 1.00 40.74 237 TYR B N 1
ATOM 4141 C CA . TYR B 1 237 ? 2.092 42.519 30.123 1.00 48.06 237 TYR B CA 1
ATOM 4142 C C . TYR B 1 237 ? 2.578 41.316 30.915 1.00 53.78 237 TYR B C 1
ATOM 4143 O O . TYR B 1 237 ? 3.426 41.430 31.805 1.00 49.58 237 TYR B O 1
ATOM 4152 N N . THR B 1 238 ? 2.003 40.165 30.589 1.00 47.34 238 THR B N 1
ATOM 4153 C CA . THR B 1 238 ? 2.433 38.869 31.087 1.00 47.33 238 THR B CA 1
ATOM 4154 C C . THR B 1 238 ? 3.093 38.116 29.941 1.00 55.00 238 THR B C 1
ATOM 4155 O O . THR B 1 238 ? 2.646 38.205 28.795 1.00 50.13 238 THR B O 1
ATOM 4159 N N . LEU B 1 239 ? 4.177 37.413 30.233 1.00 53.62 239 LEU B N 1
ATOM 4160 C CA . LEU B 1 239 ? 4.840 36.600 29.233 1.00 50.83 239 LEU B CA 1
ATOM 4161 C C . LEU B 1 239 ? 4.612 35.130 29.540 1.00 50.62 239 LEU B C 1
ATOM 4162 O O . LEU B 1 239 ? 3.999 34.769 30.548 1.00 54.74 239 LEU B O 1
ATOM 4167 N N . SER B 1 240 ? 5.118 34.283 28.653 1.00 52.85 240 SER B N 1
ATOM 4168 C CA . SER B 1 240 ? 4.993 32.836 28.756 1.00 47.98 240 SER B CA 1
ATOM 4169 C C . SER B 1 240 ? 6.193 32.217 28.067 1.00 52.55 240 SER B C 1
ATOM 4170 O O . SER B 1 240 ? 6.905 32.904 27.327 1.00 55.39 240 SER B O 1
ATOM 4173 N N . PRO B 1 241 ? 6.479 30.935 28.324 1.00 57.55 241 PRO B N 1
ATOM 4174 C CA . PRO B 1 241 ? 7.510 30.252 27.518 1.00 60.29 241 PRO B CA 1
ATOM 4175 C C . PRO B 1 241 ? 7.221 30.369 26.033 1.00 62.57 241 PRO B C 1
ATOM 4176 O O . PRO B 1 241 ? 8.130 30.654 25.237 1.00 60.96 241 PRO B O 1
ATOM 4180 N N . GLU B 1 242 ? 5.957 30.136 25.655 1.00 66.94 242 GLU B N 1
ATOM 4181 C CA . GLU B 1 242 ? 5.359 30.499 24.375 1.00 63.26 242 GLU B CA 1
ATOM 4182 C C . GLU B 1 242 ? 6.131 31.600 23.662 1.00 67.76 242 GLU B C 1
ATOM 4183 O O . GLU B 1 242 ? 6.663 31.384 22.569 1.00 70.27 242 GLU B O 1
ATOM 4189 N N . ASP B 1 243 ? 6.221 32.776 24.296 1.00 57.86 243 ASP B N 1
ATOM 4190 C CA . ASP B 1 243 ? 6.746 33.962 23.632 1.00 58.17 243 ASP B CA 1
ATOM 4191 C C . ASP B 1 243 ? 8.236 33.885 23.337 1.00 63.83 243 ASP B C 1
ATOM 4192 O O . ASP B 1 243 ? 8.718 34.615 22.460 1.00 63.45 243 ASP B O 1
ATOM 4197 N N . PHE B 1 244 ? 8.977 33.050 24.052 1.00 62.96 244 PHE B N 1
ATOM 4198 C CA . PHE B 1 244 ? 10.366 32.817 23.718 1.00 66.10 244 PHE B CA 1
ATOM 4199 C C . PHE B 1 244 ? 10.496 31.692 22.704 1.00 63.28 244 PHE B C 1
ATOM 4200 O O . PHE B 1 244 ? 11.580 31.334 22.331 1.00 63.62 244 PHE B O 1
ATOM 4208 N N . GLY B 1 245 ? 9.407 31.132 22.211 1.00 69.09 245 GLY B N 1
ATOM 4209 C CA . GLY B 1 245 ? 9.539 30.051 21.248 1.00 71.65 245 GLY B CA 1
ATOM 4210 C C . GLY B 1 245 ? 10.038 28.737 21.811 1.00 67.81 245 GLY B C 1
ATOM 4211 O O . GLY B 1 245 ? 10.734 27.992 21.108 1.00 69.48 245 GLY B O 1
ATOM 4212 N N . ILE B 1 246 ? 9.708 28.423 23.063 1.00 64.76 246 ILE B N 1
ATOM 4213 C CA . ILE B 1 246 ? 10.168 27.181 23.668 1.00 68.21 246 ILE B CA 1
ATOM 4214 C C . ILE B 1 246 ? 9.026 26.487 24.385 1.00 68.81 246 ILE B C 1
ATOM 4215 O O . ILE B 1 246 ? 8.014 27.096 24.742 1.00 68.04 246 ILE B O 1
ATOM 4220 N N . GLU B 1 247 ? 9.209 25.176 24.576 1.00 69.41 247 GLU B N 1
ATOM 4221 C CA . GLU B 1 247 ? 8.295 24.364 25.363 1.00 74.78 247 GLU B CA 1
ATOM 4222 C C . GLU B 1 247 ? 8.618 24.534 26.847 1.00 75.82 247 GLU B C 1
ATOM 4223 O O . GLU B 1 247 ? 9.790 24.497 27.229 1.00 78.17 247 GLU B O 1
ATOM 4229 N N . PRO B 1 248 ? 7.604 24.716 27.694 1.00 71.26 248 PRO B N 1
ATOM 4230 C CA . PRO B 1 248 ? 7.870 24.955 29.122 1.00 66.67 248 PRO B CA 1
ATOM 4231 C C . PRO B 1 248 ? 8.721 23.852 29.738 1.00 70.49 248 PRO B C 1
ATOM 4232 O O . PRO B 1 248 ? 8.566 22.675 29.409 1.00 73.58 248 PRO B O 1
ATOM 4236 N N . VAL B 1 249 ? 9.637 24.246 30.632 1.00 66.82 249 VAL B N 1
ATOM 4237 C CA . VAL B 1 249 ? 10.499 23.323 31.360 1.00 64.36 249 VAL B CA 1
ATOM 4238 C C . VAL B 1 249 ? 10.989 24.028 32.629 1.00 64.74 249 VAL B C 1
ATOM 4239 O O . VAL B 1 249 ? 11.366 25.202 32.603 1.00 60.58 249 VAL B O 1
ATOM 4243 N N . LYS B 1 250 ? 10.963 23.235 33.811 1.00 57.90 250 LYS B N 1
ATOM 4244 C CA . LYS B 1 250 ? 11.014 23.629 35.220 1.00 61.38 250 LYS B CA 1
ATOM 4245 C C . LYS B 1 250 ? 12.424 23.528 35.732 1.00 60.51 250 LYS B C 1
ATOM 4246 O O . LYS B 1 250 ? 13.178 22.589 35.410 1.00 53.43 250 LYS B O 1
ATOM 4252 N N . PRO B 1 251 ? 12.912 24.430 36.530 1.00 60.26 251 PRO B N 1
ATOM 4253 C CA . PRO B 1 251 ? 14.341 24.463 36.801 1.00 54.83 251 PRO B CA 1
ATOM 4254 C C . PRO B 1 251 ? 14.782 23.430 37.825 1.00 50.34 251 PRO B C 1
ATOM 4255 O O . PRO B 1 251 ? 13.982 23.006 38.683 1.00 43.47 251 PRO B O 1
ATOM 4259 N N . LEU B 1 252 ? 15.899 22.999 37.666 1.00 50.55 252 LEU B N 1
ATOM 4260 C CA . LEU B 1 252 ? 16.299 21.975 38.622 1.00 45.73 252 LEU B CA 1
ATOM 4261 C C . LEU B 1 252 ? 17.136 22.605 39.723 1.00 47.89 252 LEU B C 1
ATOM 4262 O O . LEU B 1 252 ? 17.864 23.565 39.453 1.00 46.39 252 LEU B O 1
ATOM 4267 N N . PRO B 1 253 ? 17.049 22.096 40.956 1.00 43.43 253 PRO B N 1
ATOM 4268 C CA . PRO B 1 253 ? 17.784 22.721 42.058 1.00 43.34 253 PRO B CA 1
ATOM 4269 C C . PRO B 1 253 ? 19.276 22.775 41.781 1.00 43.85 253 PRO B C 1
ATOM 4270 O O . PRO B 1 253 ? 19.832 21.930 41.079 1.00 44.27 253 PRO B O 1
ATOM 4274 N N . CYS B 1 254 ? 19.920 23.798 42.339 1.00 37.81 254 CYS B N 1
ATOM 4275 C CA . CYS B 1 254 ? 21.367 23.927 42.322 1.00 41.97 254 CYS B CA 1
ATOM 4276 C C . CYS B 1 254 ? 21.817 24.177 43.753 1.00 42.03 254 CYS B C 1
ATOM 4277 O O . CYS B 1 254 ? 21.108 24.817 44.532 1.00 36.29 254 CYS B O 1
ATOM 4280 N N . SER B 1 255 ? 22.984 23.656 44.117 1.00 39.92 255 SER B N 1
ATOM 4281 C CA . SER B 1 255 ? 23.305 23.580 45.532 1.00 36.45 255 SER B CA 1
ATOM 4282 C C . SER B 1 255 ? 24.603 24.261 45.953 1.00 40.10 255 SER B C 1
ATOM 4283 O O . SER B 1 255 ? 24.863 24.314 47.160 1.00 39.23 255 SER B O 1
ATOM 4286 N N . SER B 1 256 ? 25.420 24.763 45.026 1.00 39.61 256 SER B N 1
ATOM 4287 C CA . SER B 1 256 ? 26.658 25.454 45.371 1.00 37.76 256 SER B CA 1
ATOM 4288 C C . SER B 1 256 ? 27.075 26.334 44.200 1.00 43.13 256 SER B C 1
ATOM 4289 O O . SER B 1 256 ? 26.730 26.043 43.050 1.00 40.07 256 SER B O 1
ATOM 4292 N N . PRO B 1 257 ? 27.848 27.398 44.452 1.00 44.15 257 PRO B N 1
ATOM 4293 C CA . PRO B 1 257 ? 28.367 28.196 43.323 1.00 39.98 257 PRO B CA 1
ATOM 4294 C C . PRO B 1 257 ? 29.170 27.388 42.315 1.00 43.38 257 PRO B C 1
ATOM 4295 O O . PRO B 1 257 ? 29.139 27.702 41.118 1.00 43.70 257 PRO B O 1
ATOM 4299 N N . GLU B 1 258 ? 29.869 26.342 42.750 1.00 40.17 258 GLU B N 1
ATOM 4300 C CA . GLU B 1 258 ? 30.627 25.520 41.813 1.00 48.40 258 GLU B CA 1
ATOM 4301 C C . GLU B 1 258 ? 29.708 24.714 40.904 1.00 44.00 258 GLU B C 1
ATOM 4302 O O . GLU B 1 258 ? 29.952 24.624 39.696 1.00 46.36 258 GLU B O 1
ATOM 4308 N N . GLU B 1 259 ? 28.645 24.123 41.457 1.00 40.61 259 GLU B N 1
ATOM 4309 C CA . GLU B 1 259 ? 27.649 23.479 40.605 1.00 36.28 259 GLU B CA 1
ATOM 4310 C C . GLU B 1 259 ? 26.989 24.496 39.684 1.00 44.26 259 GLU B C 1
ATOM 4311 O O . GLU B 1 259 ? 26.754 24.219 38.502 1.00 37.47 259 GLU B O 1
ATOM 4317 N N . SER B 1 260 ? 26.708 25.692 40.204 1.00 40.45 260 SER B N 1
ATOM 4318 C CA . SER B 1 260 ? 26.132 26.739 39.368 1.00 42.18 260 SER B CA 1
ATOM 4319 C C . SER B 1 260 ? 27.061 27.071 38.205 1.00 46.50 260 SER B C 1
ATOM 4320 O O . SER B 1 260 ? 26.639 27.067 37.044 1.00 42.67 260 SER B O 1
ATOM 4323 N N . ALA B 1 261 ? 28.344 27.311 38.493 1.00 45.11 261 ALA B N 1
ATOM 4324 C CA . ALA B 1 261 ? 29.296 27.674 37.442 1.00 40.98 261 ALA B CA 1
ATOM 4325 C C . ALA B 1 261 ? 29.408 26.581 36.386 1.00 47.23 261 ALA B C 1
ATOM 4326 O O . ALA B 1 261 ? 29.354 26.860 35.179 1.00 50.62 261 ALA B O 1
ATOM 4328 N N . ALA B 1 262 ? 29.563 25.327 36.822 1.00 41.28 262 ALA B N 1
ATOM 4329 C CA . ALA B 1 262 ? 29.683 24.214 35.879 1.00 48.28 262 ALA B CA 1
ATOM 4330 C C . ALA B 1 262 ? 28.442 24.092 34.994 1.00 47.54 262 ALA B C 1
ATOM 4331 O O . ALA B 1 262 ? 28.550 24.021 33.762 1.00 50.27 262 ALA B O 1
ATOM 4333 N N . ARG B 1 263 ? 27.253 24.065 35.608 1.00 42.74 263 ARG B N 1
ATOM 4334 C CA . ARG B 1 263 ? 26.012 23.961 34.843 1.00 43.97 263 ARG B CA 1
ATOM 4335 C C . ARG B 1 263 ? 25.836 25.131 33.880 1.00 50.37 263 ARG B C 1
ATOM 4336 O O . ARG B 1 263 ? 25.238 24.965 32.810 1.00 50.58 263 ARG B O 1
ATOM 4344 N N . ILE B 1 264 ? 26.361 26.309 34.232 1.00 44.37 264 ILE B N 1
ATOM 4345 C CA . ILE B 1 264 ? 26.291 27.482 33.365 1.00 48.15 264 ILE B CA 1
ATOM 4346 C C . ILE B 1 264 ? 27.301 27.382 32.224 1.00 54.16 264 ILE B C 1
ATOM 4347 O O . ILE B 1 264 ? 26.999 27.735 31.078 1.00 53.99 264 ILE B O 1
ATOM 4352 N N . LYS B 1 265 ? 28.519 26.921 32.526 1.00 52.20 265 LYS B N 1
ATOM 4353 C CA . LYS B 1 265 ? 29.569 26.847 31.516 1.00 54.60 265 LYS B CA 1
ATOM 4354 C C . LYS B 1 265 ? 29.222 25.827 30.441 1.00 56.27 265 LYS B C 1
ATOM 4355 O O . LYS B 1 265 ? 29.573 26.015 29.274 1.00 58.06 265 LYS B O 1
ATOM 4361 N N . ALA B 1 266 ? 28.511 24.763 30.815 1.00 60.14 266 ALA B N 1
ATOM 4362 C CA . ALA B 1 266 ? 28.008 23.814 29.833 1.00 60.43 266 ALA B CA 1
ATOM 4363 C C . ALA B 1 266 ? 26.981 24.450 28.896 1.00 64.91 266 ALA B C 1
ATOM 4364 O O . ALA B 1 266 ? 26.924 24.091 27.715 1.00 69.34 266 ALA B O 1
ATOM 4366 N N . VAL B 1 267 ? 26.168 25.389 29.387 1.00 62.55 267 VAL B N 1
ATOM 4367 C CA . VAL B 1 267 ? 25.213 26.069 28.509 1.00 60.39 267 VAL B CA 1
ATOM 4368 C C . VAL B 1 267 ? 25.921 27.113 27.651 1.00 59.66 267 VAL B C 1
ATOM 4369 O O . VAL B 1 267 ? 25.612 27.275 26.463 1.00 62.18 267 VAL B O 1
ATOM 4373 N N . LEU B 1 268 ? 26.903 27.810 28.222 1.00 59.99 268 LEU B N 1
ATOM 4374 C CA . LEU B 1 268 ? 27.628 28.819 27.461 1.00 57.98 268 LEU B CA 1
ATOM 4375 C C . LEU B 1 268 ? 28.439 28.213 26.325 1.00 64.34 268 LEU B C 1
ATOM 4376 O O . LEU B 1 268 ? 28.756 28.923 25.366 1.00 66.75 268 LEU B O 1
ATOM 4381 N N . GLY B 1 269 ? 28.786 26.930 26.423 1.00 63.10 269 GLY B N 1
ATOM 4382 C CA . GLY B 1 269 ? 29.457 26.219 25.354 1.00 70.02 269 GLY B CA 1
ATOM 4383 C C . GLY B 1 269 ? 28.508 25.329 24.572 1.00 75.37 269 GLY B C 1
ATOM 4384 O O . GLY B 1 269 ? 28.462 24.106 24.767 1.00 73.91 269 GLY B O 1
ATOM 4385 N N . GLY B 1 270 ? 27.730 25.948 23.690 1.00 71.28 270 GLY B N 1
ATOM 4386 C CA . GLY B 1 270 ? 26.845 25.230 22.799 1.00 72.35 270 GLY B CA 1
ATOM 4387 C C . GLY B 1 270 ? 25.790 24.415 23.515 1.00 71.40 270 GLY B C 1
ATOM 4388 O O . GLY B 1 270 ? 24.628 24.830 23.603 1.00 77.09 270 GLY B O 1
ATOM 4389 N N . SER B 1 271 ? 26.187 23.253 24.037 1.00 72.47 271 SER B N 1
ATOM 4390 C CA . SER B 1 271 ? 25.231 22.321 24.619 1.00 76.57 271 SER B CA 1
ATOM 4391 C C . SER B 1 271 ? 24.985 22.662 26.089 1.00 77.99 271 SER B C 1
ATOM 4392 O O . SER B 1 271 ? 24.434 23.738 26.366 1.00 70.99 271 SER B O 1
ATOM 4395 N N . GLY B 1 272 ? 25.256 21.734 27.034 1.00 74.86 272 GLY B N 1
ATOM 4396 C CA . GLY B 1 272 ? 24.920 21.914 28.452 1.00 75.01 272 GLY B CA 1
ATOM 4397 C C . GLY B 1 272 ? 23.873 20.970 29.056 1.00 79.28 272 GLY B C 1
ATOM 4398 O O . GLY B 1 272 ? 24.143 19.766 29.180 1.00 85.26 272 GLY B O 1
ATOM 4399 N N . ARG B 1 273 ? 22.700 21.488 29.472 1.00 75.92 273 ARG B N 1
ATOM 4400 C CA . ARG B 1 273 ? 21.622 20.613 29.942 1.00 74.37 273 ARG B CA 1
ATOM 4401 C C . ARG B 1 273 ? 20.209 21.222 29.779 1.00 76.88 273 ARG B C 1
ATOM 4402 O O . ARG B 1 273 ? 20.000 22.405 30.080 1.00 69.63 273 ARG B O 1
ATOM 4410 N N . ARG B 1 274 ? 19.232 20.376 29.358 1.00 79.22 274 ARG B N 1
ATOM 4411 C CA . ARG B 1 274 ? 17.813 20.711 29.108 1.00 72.37 274 ARG B CA 1
ATOM 4412 C C . ARG B 1 274 ? 17.209 21.768 30.027 1.00 69.52 274 ARG B C 1
ATOM 4413 O O . ARG B 1 274 ? 16.825 22.866 29.615 1.00 68.82 274 ARG B O 1
ATOM 4421 N N . GLU B 1 275 ? 17.101 21.420 31.288 1.00 64.93 275 GLU B N 1
ATOM 4422 C CA . GLU B 1 275 ? 16.368 22.262 32.205 1.00 60.05 275 GLU B CA 1
ATOM 4423 C C . GLU B 1 275 ? 17.172 23.512 32.563 1.00 61.46 275 GLU B C 1
ATOM 4424 O O . GLU B 1 275 ? 16.590 24.520 32.977 1.00 54.20 275 GLU B O 1
ATOM 4430 N N . ASP B 1 276 ? 18.484 23.490 32.317 1.00 61.67 276 ASP B N 1
ATOM 4431 C CA . ASP B 1 276 ? 19.330 24.675 32.340 1.00 55.79 276 ASP B CA 1
ATOM 4432 C C . ASP B 1 276 ? 19.402 25.363 30.986 1.00 61.38 276 ASP B C 1
ATOM 4433 O O . ASP B 1 276 ? 19.718 26.564 30.939 1.00 54.87 276 ASP B O 1
ATOM 4438 N N . ARG B 1 277 ? 19.126 24.622 29.895 1.00 69.30 277 ARG B N 1
ATOM 4439 C CA . ARG B 1 277 ? 19.023 25.141 28.532 1.00 67.38 277 ARG B CA 1
ATOM 4440 C C . ARG B 1 277 ? 18.158 26.382 28.506 1.00 61.39 277 ARG B C 1
ATOM 4441 O O . ARG B 1 277 ? 18.643 27.501 28.484 1.00 53.77 277 ARG B O 1
ATOM 4449 N N . ASP B 1 278 ? 16.851 26.155 28.455 1.00 61.93 278 ASP B N 1
ATOM 4450 C CA . ASP B 1 278 ? 15.931 27.254 28.224 1.00 61.60 278 ASP B CA 1
ATOM 4451 C C . ASP B 1 278 ? 15.902 28.225 29.379 1.00 51.91 278 ASP B C 1
ATOM 4452 O O . ASP B 1 278 ? 15.512 29.377 29.177 1.00 55.87 278 ASP B O 1
ATOM 4457 N N . PHE B 1 279 ? 16.292 27.792 30.580 1.00 51.01 279 PHE B N 1
ATOM 4458 C CA . PHE B 1 279 ? 16.278 28.699 31.720 1.00 45.41 279 PHE B CA 1
ATOM 4459 C C . PHE B 1 279 ? 17.180 29.895 31.460 1.00 42.75 279 PHE B C 1
ATOM 4460 O O . PHE B 1 279 ? 16.776 31.042 31.674 1.00 45.53 279 PHE B O 1
ATOM 4468 N N . ILE B 1 280 ? 18.380 29.654 30.932 1.00 44.22 280 ILE B N 1
ATOM 4469 C CA . ILE B 1 280 ? 19.321 30.746 30.710 1.00 40.31 280 ILE B CA 1
ATOM 4470 C C . ILE B 1 280 ? 18.855 31.671 29.582 1.00 49.39 280 ILE B C 1
ATOM 4471 O O . ILE B 1 280 ? 18.968 32.900 29.692 1.00 45.10 280 ILE B O 1
ATOM 4476 N N . LEU B 1 281 ? 18.325 31.123 28.486 1.00 49.46 281 LEU B N 1
ATOM 4477 C CA . LEU B 1 281 ? 18.108 32.020 27.352 1.00 49.92 281 LEU B CA 1
ATOM 4478 C C . LEU B 1 281 ? 16.844 32.851 27.460 1.00 44.45 281 LEU B C 1
ATOM 4479 O O . LEU B 1 281 ? 16.834 33.988 26.971 1.00 51.23 281 LEU B O 1
ATOM 4484 N N . VAL B 1 282 ? 15.782 32.336 28.088 1.00 43.31 282 VAL B N 1
ATOM 4485 C CA . VAL B 1 282 ? 14.626 33.194 28.323 1.00 47.61 282 VAL B CA 1
ATOM 4486 C C . VAL B 1 282 ? 15.029 34.412 29.146 1.00 51.80 282 VAL B C 1
ATOM 4487 O O . VAL B 1 282 ? 14.529 35.522 28.918 1.00 51.04 282 VAL B O 1
ATOM 4491 N N . ASN B 1 283 ? 15.966 34.245 30.084 1.00 49.00 283 ASN B N 1
ATOM 4492 C CA . ASN B 1 283 ? 16.494 35.410 30.777 1.00 44.98 283 ASN B CA 1
ATOM 4493 C C . ASN B 1 283 ? 17.480 36.168 29.909 1.00 44.32 283 ASN B C 1
ATOM 4494 O O . ASN B 1 283 ? 17.519 37.405 29.953 1.00 38.08 283 ASN B O 1
ATOM 4499 N N . ALA B 1 284 ? 18.269 35.452 29.106 1.00 42.41 284 ALA B N 1
ATOM 4500 C CA . ALA B 1 284 ? 19.122 36.136 28.145 1.00 43.91 284 ALA B CA 1
ATOM 4501 C C . ALA B 1 284 ? 18.271 36.961 27.185 1.00 42.68 284 ALA B C 1
ATOM 4502 O O . ALA B 1 284 ? 18.630 38.098 26.838 1.00 46.45 284 ALA B O 1
ATOM 4504 N N . SER B 1 285 ? 17.106 36.428 26.798 1.00 45.53 285 SER B N 1
ATOM 4505 C CA . SER B 1 285 ? 16.243 37.147 25.876 1.00 49.17 285 SER B CA 1
ATOM 4506 C C . SER B 1 285 ? 15.755 38.461 26.474 1.00 55.09 285 SER B C 1
ATOM 4507 O O . SER B 1 285 ? 15.822 39.504 25.816 1.00 58.05 285 SER B O 1
ATOM 4510 N N . ALA B 1 286 ? 15.273 38.447 27.719 1.00 50.33 286 ALA B N 1
ATOM 4511 C CA . ALA B 1 286 ? 14.828 39.725 28.275 1.00 45.58 286 ALA B CA 1
ATOM 4512 C C . ALA B 1 286 ? 15.968 40.736 28.276 1.00 47.90 286 ALA B C 1
ATOM 4513 O O . ALA B 1 286 ? 15.735 41.931 28.055 1.00 47.75 286 ALA B O 1
ATOM 4515 N N . ALA B 1 287 ? 17.216 40.268 28.420 1.00 47.42 287 ALA B N 1
ATOM 4516 C CA . ALA B 1 287 ? 18.360 41.177 28.479 1.00 43.08 287 ALA B CA 1
ATOM 4517 C C . ALA B 1 287 ? 18.669 41.798 27.119 1.00 46.31 287 ALA B C 1
ATOM 4518 O O . ALA B 1 287 ? 19.029 42.984 27.029 1.00 43.70 287 ALA B O 1
ATOM 4520 N N . LEU B 1 288 ? 18.557 41.031 26.048 1.00 48.81 288 LEU B N 1
ATOM 4521 C CA . LEU B 1 288 ? 18.787 41.653 24.755 1.00 56.07 288 LEU B CA 1
ATOM 4522 C C . LEU B 1 288 ? 17.672 42.626 24.415 1.00 53.33 288 LEU B C 1
ATOM 4523 O O . LEU B 1 288 ? 17.942 43.745 23.972 1.00 54.98 288 LEU B O 1
ATOM 4528 N N . TYR B 1 289 ? 16.415 42.223 24.632 1.00 46.75 289 TYR B N 1
ATOM 4529 C CA . TYR B 1 289 ? 15.291 43.116 24.387 1.00 51.59 289 TYR B CA 1
ATOM 4530 C C . TYR B 1 289 ? 15.520 44.443 25.089 1.00 57.10 289 TYR B C 1
ATOM 4531 O O . TYR B 1 289 ? 15.552 45.508 24.459 1.00 54.74 289 TYR B O 1
ATOM 4540 N N . ALA B 1 290 ? 15.737 44.383 26.401 1.00 43.55 290 ALA B N 1
ATOM 4541 C CA . ALA B 1 290 ? 15.810 45.608 27.177 1.00 51.02 290 ALA B CA 1
ATOM 4542 C C . ALA B 1 290 ? 16.946 46.501 26.706 1.00 49.47 290 ALA B C 1
ATOM 4543 O O . ALA B 1 290 ? 16.811 47.727 26.741 1.00 51.04 290 ALA B O 1
ATOM 4545 N N . SER B 1 291 ? 18.049 45.920 26.227 1.00 47.50 291 SER B N 1
ATOM 4546 C CA . SER B 1 291 ? 19.237 46.710 25.901 1.00 54.66 291 SER B CA 1
ATOM 4547 C C . SER B 1 291 ? 19.201 47.332 24.505 1.00 57.77 291 SER B C 1
ATOM 4548 O O . SER B 1 291 ? 20.125 48.078 24.156 1.00 55.10 291 SER B O 1
ATOM 4551 N N . GLY B 1 292 ? 18.168 47.068 23.712 1.00 50.57 292 GLY B N 1
ATOM 4552 C CA . GLY B 1 292 ? 18.088 47.640 22.385 1.00 59.32 292 GLY B CA 1
ATOM 4553 C C . GLY B 1 292 ? 18.741 46.807 21.309 1.00 60.29 292 GLY B C 1
ATOM 4554 O O . GLY B 1 292 ? 19.231 47.365 20.319 1.00 58.94 292 GLY B O 1
ATOM 4555 N N . VAL B 1 293 ? 18.759 45.485 21.474 1.00 57.14 293 VAL B N 1
ATOM 4556 C CA . VAL B 1 293 ? 19.459 44.569 20.586 1.00 60.35 293 VAL B CA 1
ATOM 4557 C C . VAL B 1 293 ? 18.482 43.728 19.772 1.00 62.14 293 VAL B C 1
ATOM 4558 O O . VAL B 1 293 ? 18.628 43.596 18.556 1.00 70.74 293 VAL B O 1
ATOM 4562 N N . ALA B 1 294 ? 17.496 43.127 20.431 1.00 53.45 294 ALA B N 1
ATOM 4563 C CA . ALA B 1 294 ? 16.400 42.482 19.732 1.00 64.07 294 ALA B CA 1
ATOM 4564 C C . ALA B 1 294 ? 15.142 43.313 19.855 1.00 70.32 294 ALA B C 1
ATOM 4565 O O . ALA B 1 294 ? 15.003 44.157 20.746 1.00 65.99 294 ALA B O 1
ATOM 4567 N N . GLU B 1 295 ? 14.198 42.996 18.976 1.00 71.93 295 GLU B N 1
ATOM 4568 C CA . GLU B 1 295 ? 12.970 43.759 18.844 1.00 71.92 295 GLU B CA 1
ATOM 4569 C C . GLU B 1 295 ? 11.767 43.084 19.494 1.00 66.60 295 GLU B C 1
ATOM 4570 O O . GLU B 1 295 ? 10.773 43.765 19.764 1.00 64.07 295 GLU B O 1
ATOM 4576 N N . ASP B 1 296 ? 11.831 41.780 19.755 1.00 65.40 296 ASP B N 1
ATOM 4577 C CA . ASP B 1 296 ? 10.850 41.100 20.599 1.00 69.03 296 ASP B CA 1
ATOM 4578 C C . ASP B 1 296 ? 11.562 39.937 21.292 1.00 66.38 296 ASP B C 1
ATOM 4579 O O . ASP B 1 296 ? 12.792 39.836 21.255 1.00 61.81 296 ASP B O 1
ATOM 4584 N N . PHE B 1 297 ? 10.791 39.046 21.922 1.00 67.50 297 PHE B N 1
ATOM 4585 C CA . PHE B 1 297 ? 11.381 38.099 22.864 1.00 68.77 297 PHE B CA 1
ATOM 4586 C C . PHE B 1 297 ? 11.801 36.760 22.263 1.00 65.71 297 PHE B C 1
ATOM 4587 O O . PHE B 1 297 ? 12.409 35.955 22.978 1.00 61.30 297 PHE B O 1
ATOM 4595 N N . ARG B 1 298 ? 11.522 36.468 20.994 1.00 66.09 298 ARG B N 1
ATOM 4596 C CA . ARG B 1 298 ? 12.217 35.301 20.462 1.00 68.92 298 ARG B CA 1
ATOM 4597 C C . ARG B 1 298 ? 13.301 35.631 19.458 1.00 64.41 298 ARG B C 1
ATOM 4598 O O . ARG B 1 298 ? 14.215 34.816 19.298 1.00 65.82 298 ARG B O 1
ATOM 4606 N N . GLU B 1 299 ? 13.241 36.777 18.766 1.00 64.73 299 GLU B N 1
ATOM 4607 C CA . GLU B 1 299 ? 14.477 37.282 18.173 1.00 68.74 299 GLU B CA 1
ATOM 4608 C C . GLU B 1 299 ? 15.494 37.490 19.258 1.00 71.16 299 GLU B C 1
ATOM 4609 O O . GLU B 1 299 ? 16.712 37.407 19.020 1.00 66.50 299 GLU B O 1
ATOM 4615 N N . GLY B 1 300 ? 14.982 37.798 20.441 1.00 68.77 300 GLY B N 1
ATOM 4616 C CA . GLY B 1 300 ? 15.769 37.935 21.604 1.00 65.32 300 GLY B CA 1
ATOM 4617 C C . GLY B 1 300 ? 16.384 36.636 21.898 1.00 60.37 300 GLY B C 1
ATOM 4618 O O . GLY B 1 300 ? 17.599 36.526 21.948 1.00 55.75 300 GLY B O 1
ATOM 4619 N N . LEU B 1 301 ? 15.441 35.717 22.039 1.00 65.04 301 LEU B N 1
ATOM 4620 C CA . LEU B 1 301 ? 15.751 34.305 22.258 1.00 57.26 301 LEU B CA 1
ATOM 4621 C C . LEU B 1 301 ? 16.925 34.042 21.275 1.00 66.42 301 LEU B C 1
ATOM 4622 O O . LEU B 1 301 ? 18.064 34.070 21.715 1.00 63.57 301 LEU B O 1
ATOM 4627 N N . GLU B 1 302 ? 16.680 33.922 19.961 1.00 67.98 302 GLU B N 1
ATOM 4628 C CA . GLU B 1 302 ? 17.622 33.106 19.106 1.00 67.64 302 GLU B CA 1
ATOM 4629 C C . GLU B 1 302 ? 18.936 33.763 18.685 1.00 66.86 302 GLU B C 1
ATOM 4630 O O . GLU B 1 302 ? 19.897 33.075 18.278 1.00 72.01 302 GLU B O 1
ATOM 4636 N N . MET B 1 303 ? 18.959 35.072 18.774 1.00 64.74 303 MET B N 1
ATOM 4637 C CA . MET B 1 303 ? 20.202 35.793 18.861 1.00 62.54 303 MET B CA 1
ATOM 4638 C C . MET B 1 303 ? 21.075 35.202 19.966 1.00 69.90 303 MET B C 1
ATOM 4639 O O . MET B 1 303 ? 22.228 34.828 19.722 1.00 71.49 303 MET B O 1
ATOM 4644 N N . ALA B 1 304 ? 20.514 35.029 21.171 1.00 68.16 304 ALA B N 1
ATOM 4645 C CA . ALA B 1 304 ? 21.315 34.494 22.270 1.00 70.28 304 ALA B CA 1
ATOM 4646 C C . ALA B 1 304 ? 21.701 33.032 22.040 1.00 65.59 304 ALA B C 1
ATOM 4647 O O . ALA B 1 304 ? 22.834 32.647 22.349 1.00 64.90 304 ALA B O 1
ATOM 4649 N N . ARG B 1 305 ? 20.785 32.190 21.508 1.00 68.24 305 ARG B N 1
ATOM 4650 C CA . ARG B 1 305 ? 21.142 30.765 21.337 1.00 69.96 305 ARG B CA 1
ATOM 4651 C C . ARG B 1 305 ? 22.225 30.570 20.326 1.00 73.04 305 ARG B C 1
ATOM 4652 O O . ARG B 1 305 ? 23.126 29.755 20.542 1.00 71.90 305 ARG B O 1
ATOM 4660 N N . GLU B 1 306 ? 22.126 31.219 19.174 1.00 75.23 306 GLU B N 1
ATOM 4661 C CA . GLU B 1 306 ? 23.230 31.097 18.252 1.00 82.18 306 GLU B CA 1
ATOM 4662 C C . GLU B 1 306 ? 24.381 32.018 18.611 1.00 78.41 306 GLU B C 1
ATOM 4663 O O . GLU B 1 306 ? 25.247 32.266 17.764 1.00 83.86 306 GLU B O 1
ATOM 4669 N N . ALA B 1 307 ? 24.421 32.517 19.849 1.00 70.33 307 ALA B N 1
ATOM 4670 C CA . ALA B 1 307 ? 25.599 33.196 20.371 1.00 73.22 307 ALA B CA 1
ATOM 4671 C C . ALA B 1 307 ? 26.482 32.290 21.218 1.00 60.65 307 ALA B C 1
ATOM 4672 O O . ALA B 1 307 ? 27.580 32.705 21.598 1.00 65.53 307 ALA B O 1
ATOM 4674 N N . LEU B 1 308 ? 26.041 31.071 21.513 1.00 67.22 308 LEU B N 1
ATOM 4675 C CA . LEU B 1 308 ? 26.729 30.225 22.481 1.00 66.53 308 LEU B CA 1
ATOM 4676 C C . LEU B 1 308 ? 28.003 29.610 21.901 1.00 73.53 308 LEU B C 1
ATOM 4677 O O . LEU B 1 308 ? 28.867 30.330 21.385 1.00 65.44 308 LEU B O 1
ATOM 4682 N N . GLY B 1 309 ? 28.147 28.285 22.009 1.00 69.63 309 GLY B N 1
ATOM 4683 C CA . GLY B 1 309 ? 29.298 27.598 21.445 1.00 67.74 309 GLY B CA 1
ATOM 4684 C C . GLY B 1 309 ? 30.619 27.918 22.136 1.00 68.77 309 GLY B C 1
ATOM 4685 O O . GLY B 1 309 ? 30.687 28.625 23.143 1.00 69.43 309 GLY B O 1
ATOM 4686 N N . GLN B 1 310 ? 31.693 27.378 21.548 1.00 66.89 310 GLN B N 1
ATOM 4687 C CA . GLN B 1 310 ? 33.042 27.499 22.092 1.00 63.65 310 GLN B CA 1
ATOM 4688 C C . GLN B 1 310 ? 33.675 28.864 21.847 1.00 65.70 310 GLN B C 1
ATOM 4689 O O . GLN B 1 310 ? 34.792 29.104 22.324 1.00 70.92 310 GLN B O 1
ATOM 4691 N N . GLY B 1 311 ? 33.016 29.756 21.106 1.00 67.04 311 GLY B N 1
ATOM 4692 C CA . GLY B 1 311 ? 33.467 31.135 21.073 1.00 60.55 311 GLY B CA 1
ATOM 4693 C C . GLY B 1 311 ? 33.022 31.948 22.266 1.00 62.11 311 GLY B C 1
ATOM 4694 O O . GLY B 1 311 ? 33.657 32.956 22.596 1.00 72.15 311 GLY B O 1
ATOM 4695 N N . MET B 1 312 ? 31.934 31.535 22.914 1.00 65.93 312 MET B N 1
ATOM 4696 C CA . MET B 1 312 ? 31.530 32.168 24.166 1.00 66.43 312 MET B CA 1
ATOM 4697 C C . MET B 1 312 ? 32.496 31.812 25.291 1.00 65.14 312 MET B C 1
ATOM 4698 O O . MET B 1 312 ? 32.935 32.689 26.047 1.00 62.83 312 MET B O 1
ATOM 4703 N N . LEU B 1 313 ? 32.844 30.524 25.404 1.00 59.57 313 LEU B N 1
ATOM 4704 C CA . LEU B 1 313 ? 33.759 30.074 26.447 1.00 55.66 313 LEU B CA 1
ATOM 4705 C C . LEU B 1 313 ? 35.105 30.775 26.357 1.00 60.96 313 LEU B C 1
ATOM 4706 O O . LEU B 1 313 ? 35.689 31.144 27.382 1.00 58.10 313 LEU B O 1
ATOM 4711 N N . GLU B 1 314 ? 35.620 30.967 25.139 1.00 63.76 314 GLU B N 1
ATOM 4712 C CA . GLU B 1 314 ? 36.931 31.590 25.006 1.00 61.69 314 GLU B CA 1
ATOM 4713 C C . GLU B 1 314 ? 36.905 33.045 25.450 1.00 58.35 314 GLU B C 1
ATOM 4714 O O . GLU B 1 314 ? 37.897 33.555 25.971 1.00 63.31 314 GLU B O 1
ATOM 4716 N N . LYS B 1 315 ? 35.794 33.735 25.254 1.00 62.04 315 LYS B N 1
ATOM 4717 C CA . LYS B 1 315 ? 35.791 35.097 25.755 1.00 60.15 315 LYS B CA 1
ATOM 4718 C C . LYS B 1 315 ? 35.466 35.132 27.239 1.00 53.49 315 LYS B C 1
ATOM 4719 O O . LYS B 1 315 ? 35.893 36.068 27.946 1.00 51.02 315 LYS B O 1
ATOM 4725 N N . LEU B 1 316 ? 34.788 34.092 27.752 1.00 49.51 316 LEU B N 1
ATOM 4726 C CA . LEU B 1 316 ? 34.782 33.872 29.189 1.00 48.35 316 LEU B CA 1
ATOM 4727 C C . LEU B 1 316 ? 36.203 33.784 29.729 1.00 56.14 316 LEU B C 1
ATOM 4728 O O . LEU B 1 316 ? 36.486 34.267 30.832 1.00 49.32 316 LEU B O 1
ATOM 4733 N N . GLU B 1 317 ? 37.125 33.228 28.940 1.00 56.60 317 GLU B N 1
ATOM 4734 C CA . GLU B 1 317 ? 38.480 33.050 29.440 1.00 52.94 317 GLU B CA 1
ATOM 4735 C C . GLU B 1 317 ? 39.278 34.348 29.397 1.00 52.43 317 GLU B C 1
ATOM 4736 O O . GLU B 1 317 ? 40.068 34.616 30.312 1.00 51.40 317 GLU B O 1
ATOM 4742 N N . GLU B 1 318 ? 39.085 35.186 28.369 1.00 56.53 318 GLU B N 1
ATOM 4743 C CA . GLU B 1 318 ? 39.831 36.442 28.353 1.00 54.96 318 GLU B CA 1
ATOM 4744 C C . GLU B 1 318 ? 39.279 37.444 29.360 1.00 54.77 318 GLU B C 1
ATOM 4745 O O . GLU B 1 318 ? 40.059 38.211 29.943 1.00 48.48 318 GLU B O 1
ATOM 4751 N N . ILE B 1 319 ? 37.956 37.454 29.579 1.00 55.47 319 ILE B N 1
ATOM 4752 C CA . ILE B 1 319 ? 37.398 38.195 30.713 1.00 51.37 319 ILE B CA 1
ATOM 4753 C C . ILE B 1 319 ? 38.105 37.783 31.988 1.00 44.34 319 ILE B C 1
ATOM 4754 O O . ILE B 1 319 ? 38.625 38.622 32.736 1.00 43.51 319 ILE B O 1
ATOM 4759 N N . ALA B 1 320 ? 38.133 36.470 32.246 1.00 48.25 320 ALA B N 1
ATOM 4760 C CA . ALA B 1 320 ? 38.822 35.937 33.415 1.00 43.96 320 ALA B CA 1
ATOM 4761 C C . ALA B 1 320 ? 40.266 36.413 33.458 1.00 51.22 320 ALA B C 1
ATOM 4762 O O . ALA B 1 320 ? 40.699 37.024 34.445 1.00 44.77 320 ALA B O 1
ATOM 4764 N N . CYS B 1 321 ? 41.019 36.161 32.377 1.00 52.09 321 CYS B N 1
ATOM 4765 C CA . CYS B 1 321 ? 42.415 36.591 32.318 1.00 49.09 321 CYS B CA 1
ATOM 4766 C C . CYS B 1 321 ? 42.535 38.088 32.535 1.00 42.88 321 CYS B C 1
ATOM 4767 O O . CYS B 1 321 ? 43.402 38.545 33.290 1.00 47.16 321 CYS B O 1
ATOM 4770 N N . LEU B 1 322 ? 41.645 38.866 31.920 1.00 43.31 322 LEU B N 1
ATOM 4771 C CA . LEU B 1 322 ? 41.756 40.315 32.019 1.00 46.73 322 LEU B CA 1
ATOM 4772 C C . LEU B 1 322 ? 41.423 40.822 33.419 1.00 47.49 322 LEU B C 1
ATOM 4773 O O . LEU B 1 322 ? 42.016 41.806 33.876 1.00 42.60 322 LEU B O 1
ATOM 4778 N N . SER B 1 323 ? 40.498 40.167 34.126 1.00 49.61 323 SER B N 1
ATOM 4779 C CA . SER B 1 323 ? 40.137 40.653 35.454 1.00 41.44 323 SER B CA 1
ATOM 4780 C C . SER B 1 323 ? 41.305 40.565 36.431 1.00 45.15 323 SER B C 1
ATOM 4781 O O . SER B 1 323 ? 41.315 41.295 37.428 1.00 46.62 323 SER B O 1
ATOM 4784 N N . LYS B 1 324 ? 42.307 39.725 36.127 1.00 51.40 324 LYS B N 1
ATOM 4785 C CA . LYS B 1 324 ? 43.457 39.484 36.997 1.00 48.48 324 LYS B CA 1
ATOM 4786 C C . LYS B 1 324 ? 44.544 40.554 36.880 1.00 55.27 324 LYS B C 1
ATOM 4787 O O . LYS B 1 324 ? 45.275 40.791 37.850 1.00 52.91 324 LYS B O 1
ATOM 4793 N N . SER B 1 325 ? 44.686 41.181 35.714 1.00 49.76 325 SER B N 1
ATOM 4794 C CA . SER B 1 325 ? 45.807 42.078 35.428 1.00 45.51 325 SER B CA 1
ATOM 4795 C C . SER B 1 325 ? 45.882 43.334 36.311 1.00 54.40 325 SER B C 1
ATOM 4796 O O . SER B 1 325 ? 44.860 43.895 36.717 1.00 58.26 325 SER B O 1
ATOM 4799 N N . MET C 1 1 ? 16.983 -2.843 69.131 1.00 46.01 1 MET C N 1
ATOM 4800 C CA . MET C 1 1 ? 17.025 -2.964 67.677 1.00 56.08 1 MET C CA 1
ATOM 4801 C C . MET C 1 1 ? 15.776 -3.685 67.158 1.00 46.50 1 MET C C 1
ATOM 4802 O O . MET C 1 1 ? 15.182 -3.290 66.152 1.00 41.26 1 MET C O 1
ATOM 4807 N N . SER C 1 2 ? 15.416 -4.780 67.828 1.00 48.48 2 SER C N 1
ATOM 4808 C CA . SER C 1 2 ? 14.156 -5.435 67.521 1.00 45.24 2 SER C CA 1
ATOM 4809 C C . SER C 1 2 ? 12.982 -4.529 67.865 1.00 36.32 2 SER C C 1
ATOM 4810 O O . SER C 1 2 ? 12.083 -4.330 67.039 1.00 31.78 2 SER C O 1
ATOM 4813 N N . LEU C 1 3 ? 12.962 -3.975 69.086 1.00 33.74 3 LEU C N 1
ATOM 4814 C CA . LEU C 1 3 ? 11.898 -3.018 69.405 1.00 29.62 3 LEU C CA 1
ATOM 4815 C C . LEU C 1 3 ? 12.035 -1.767 68.540 1.00 27.08 3 LEU C C 1
ATOM 4816 O O . LEU C 1 3 ? 11.028 -1.216 68.077 1.00 27.15 3 LEU C O 1
ATOM 4821 N N . LEU C 1 4 ? 13.271 -1.332 68.263 1.00 26.29 4 LEU C N 1
ATOM 4822 C CA . LEU C 1 4 ? 13.460 -0.196 67.362 1.00 25.13 4 LEU C CA 1
ATOM 4823 C C . LEU C 1 4 ? 12.896 -0.484 65.979 1.00 30.62 4 LEU C C 1
ATOM 4824 O O . LEU C 1 4 ? 12.231 0.371 65.388 1.00 25.57 4 LEU C O 1
ATOM 4829 N N . ALA C 1 5 ? 13.119 -1.693 65.454 1.00 30.40 5 ALA C N 1
ATOM 4830 C CA . ALA C 1 5 ? 12.589 -2.018 64.131 1.00 32.52 5 ALA C CA 1
ATOM 4831 C C . ALA C 1 5 ? 11.062 -1.975 64.136 1.00 28.74 5 ALA C C 1
ATOM 4832 O O . ALA C 1 5 ? 10.440 -1.448 63.206 1.00 28.71 5 ALA C O 1
ATOM 4834 N N . LYS C 1 6 ? 10.448 -2.478 65.207 1.00 29.25 6 LYS C N 1
ATOM 4835 C CA . LYS C 1 6 ? 8.991 -2.470 65.332 1.00 29.59 6 LYS C CA 1
ATOM 4836 C C . LYS C 1 6 ? 8.447 -1.039 65.336 1.00 35.48 6 LYS C C 1
ATOM 4837 O O . LYS C 1 6 ? 7.506 -0.706 64.598 1.00 30.03 6 LYS C O 1
ATOM 4843 N N . ILE C 1 7 ? 9.051 -0.170 66.157 1.00 29.87 7 ILE C N 1
ATOM 4844 C CA . ILE C 1 7 ? 8.650 1.237 66.209 1.00 26.70 7 ILE C CA 1
ATOM 4845 C C . ILE C 1 7 ? 8.858 1.899 64.857 1.00 25.90 7 ILE C C 1
ATOM 4846 O O . ILE C 1 7 ? 7.985 2.611 64.353 1.00 32.81 7 ILE C O 1
ATOM 4851 N N . VAL C 1 8 ? 10.042 1.713 64.269 1.00 25.00 8 VAL C N 1
ATOM 4852 C CA . VAL C 1 8 ? 10.341 2.333 62.978 1.00 28.25 8 VAL C CA 1
ATOM 4853 C C . VAL C 1 8 ? 9.379 1.834 61.900 1.00 32.90 8 VAL C C 1
ATOM 4854 O O . VAL C 1 8 ? 9.059 2.552 60.939 1.00 30.07 8 VAL C O 1
ATOM 4858 N N . ASP C 1 9 ? 8.884 0.620 62.055 1.00 30.30 9 ASP C N 1
ATOM 4859 C CA . ASP C 1 9 ? 7.894 0.085 61.136 1.00 37.88 9 ASP C CA 1
ATOM 4860 C C . ASP C 1 9 ? 6.495 0.657 61.373 1.00 42.88 9 ASP C C 1
ATOM 4861 O O . ASP C 1 9 ? 5.591 0.385 60.576 1.00 39.76 9 ASP C O 1
ATOM 4866 N N . GLY C 1 10 ? 6.293 1.443 62.437 1.00 32.41 10 GLY C N 1
ATOM 4867 C CA . GLY C 1 10 ? 4.999 2.027 62.721 1.00 30.17 10 GLY C CA 1
ATOM 4868 C C . GLY C 1 10 ? 4.123 1.198 63.620 1.00 35.92 10 GLY C C 1
ATOM 4869 O O . GLY C 1 10 ? 2.935 1.516 63.772 1.00 29.05 10 GLY C O 1
ATOM 4870 N N . LYS C 1 11 ? 4.668 0.157 64.228 1.00 31.24 11 LYS C N 1
ATOM 48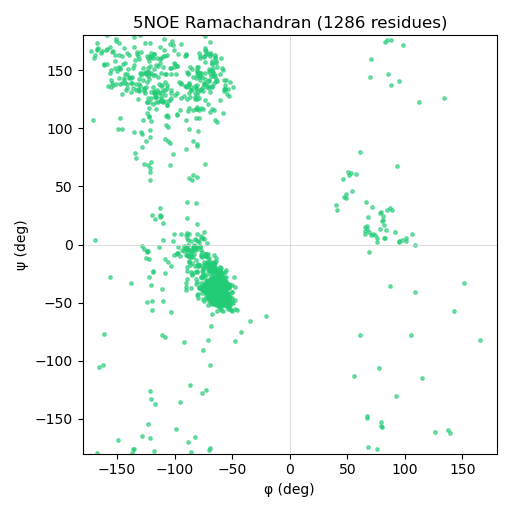71 C CA . LYS C 1 11 ? 3.916 -0.733 65.090 1.00 35.40 11 LYS C CA 1
ATOM 4872 C C . LYS C 1 11 ? 3.924 -0.241 66.527 1.00 35.91 11 LYS C C 1
ATOM 4873 O O . LYS C 1 11 ? 4.977 0.110 67.073 1.00 31.84 11 LYS C O 1
ATOM 4879 N N . ASN C 1 12 ? 2.759 -0.284 67.157 1.00 28.01 12 ASN C N 1
ATOM 4880 C CA . ASN C 1 12 ? 2.638 0.126 68.546 1.00 33.46 12 ASN C CA 1
ATOM 4881 C C . ASN C 1 12 ? 3.100 -0.991 69.468 1.00 33.92 12 ASN C C 1
ATOM 4882 O O . ASN C 1 12 ? 2.783 -2.165 69.256 1.00 34.40 12 ASN C O 1
ATOM 4887 N N . LEU C 1 13 ? 3.851 -0.636 70.503 1.00 28.27 13 LEU C N 1
ATOM 4888 C CA . LEU C 1 13 ? 4.305 -1.665 71.424 1.00 31.78 13 LEU C CA 1
ATOM 4889 C C . LEU C 1 13 ? 3.210 -2.046 72.406 1.00 32.48 13 LEU C C 1
ATOM 4890 O O . LEU C 1 13 ? 2.341 -1.235 72.752 1.00 30.05 13 LEU C O 1
ATOM 4895 N N . SER C 1 14 ? 3.278 -3.288 72.886 1.00 29.32 14 SER C N 1
ATOM 4896 C CA . SER C 1 14 ? 2.429 -3.701 73.988 1.00 30.43 14 SER C CA 1
ATOM 4897 C C . SER C 1 14 ? 2.926 -3.069 75.281 1.00 31.57 14 SER C C 1
ATOM 4898 O O . SER C 1 14 ? 4.073 -2.595 75.377 1.00 27.22 14 SER C O 1
ATOM 4901 N N . PHE C 1 15 ? 2.050 -3.097 76.292 1.00 26.98 15 PHE C N 1
ATOM 4902 C CA . PHE C 1 15 ? 2.449 -2.718 77.643 1.00 30.70 15 PHE C CA 1
ATOM 4903 C C . PHE C 1 15 ? 3.736 -3.432 78.059 1.00 33.77 15 PHE C C 1
ATOM 4904 O O . PHE C 1 15 ? 4.680 -2.789 78.537 1.00 27.49 15 PHE C O 1
ATOM 4912 N N . GLU C 1 16 ? 3.794 -4.773 77.889 1.00 27.66 16 GLU C N 1
ATOM 4913 C CA . GLU C 1 16 ? 4.998 -5.510 78.295 1.00 28.90 16 GLU C CA 1
ATOM 4914 C C . GLU C 1 16 ? 6.212 -5.105 77.470 1.00 26.05 16 GLU C C 1
ATOM 4915 O O . GLU C 1 16 ? 7.312 -5.020 78.011 1.00 28.83 16 GLU C O 1
ATOM 4921 N N . GLU C 1 17 ? 6.037 -4.855 76.167 1.00 24.59 17 GLU C N 1
ATOM 4922 C CA . GLU C 1 17 ? 7.169 -4.458 75.327 1.00 21.62 17 GLU C CA 1
ATOM 4923 C C . GLU C 1 17 ? 7.698 -3.088 75.738 1.00 28.34 17 GLU C C 1
ATOM 4924 O O . GLU C 1 17 ? 8.909 -2.814 75.643 1.00 22.27 17 GLU C O 1
ATOM 4930 N N . ALA C 1 18 ? 6.793 -2.202 76.158 1.00 24.54 18 ALA C N 1
ATOM 4931 C CA . ALA C 1 18 ? 7.202 -0.856 76.545 1.00 24.52 18 ALA C CA 1
ATOM 4932 C C . ALA C 1 18 ? 7.887 -0.882 77.909 1.00 18.86 18 ALA C C 1
ATOM 4933 O O . ALA C 1 18 ? 8.875 -0.166 78.134 1.00 21.14 18 ALA C O 1
ATOM 4935 N N . TYR C 1 19 ? 7.404 -1.722 78.825 1.00 19.06 19 TYR C N 1
ATOM 4936 C CA . TYR C 1 19 ? 8.106 -1.945 80.080 1.00 22.89 19 TYR C CA 1
ATOM 4937 C C . TYR C 1 19 ? 9.527 -2.430 79.799 1.00 30.95 19 TYR C C 1
ATOM 4938 O O . TYR C 1 19 ? 10.500 -1.873 80.324 1.00 22.89 19 TYR C O 1
ATOM 4947 N N . GLU C 1 20 ? 9.660 -3.434 78.915 1.00 27.21 20 GLU C N 1
ATOM 4948 C CA . GLU C 1 20 ? 10.975 -3.905 78.483 1.00 27.68 20 GLU C CA 1
ATOM 4949 C C . GLU C 1 20 ? 11.789 -2.778 77.864 1.00 27.67 20 GLU C C 1
ATOM 4950 O O . GLU C 1 20 ? 13.012 -2.691 78.063 1.00 26.40 20 GLU C O 1
ATOM 4956 N N . LEU C 1 21 ? 11.137 -1.921 77.086 1.00 24.23 21 LEU C N 1
ATOM 4957 C CA . LEU C 1 21 ? 11.897 -0.885 76.388 1.00 27.67 21 LEU C CA 1
ATOM 4958 C C . LEU C 1 21 ? 12.574 0.055 77.380 1.00 27.56 21 LEU C C 1
ATOM 4959 O O . LEU C 1 21 ? 13.747 0.409 77.204 1.00 27.66 21 LEU C O 1
ATOM 4964 N N . PHE C 1 22 ? 11.876 0.437 78.451 1.00 27.59 22 PHE C N 1
ATOM 4965 C CA . PHE C 1 22 ? 12.513 1.307 79.442 1.00 27.45 22 PHE C CA 1
ATOM 4966 C C . PHE C 1 22 ? 13.788 0.670 79.992 1.00 25.38 22 PHE C C 1
ATOM 4967 O O . PHE C 1 22 ? 14.842 1.316 80.080 1.00 25.34 22 PHE C O 1
ATOM 4975 N N . ASN C 1 23 ? 13.715 -0.615 80.345 1.00 25.30 23 ASN C N 1
ATOM 4976 C CA . ASN C 1 23 ? 14.880 -1.300 80.869 1.00 25.54 23 ASN C CA 1
ATOM 4977 C C . ASN C 1 23 ? 15.968 -1.467 79.816 1.00 25.82 23 ASN C C 1
ATOM 4978 O O . ASN C 1 23 ? 17.147 -1.465 80.168 1.00 30.48 23 ASN C O 1
ATOM 4983 N N . GLU C 1 24 ? 15.610 -1.555 78.535 1.00 27.20 24 GLU C N 1
ATOM 4984 C CA . GLU C 1 24 ? 16.629 -1.558 77.490 1.00 30.33 24 GLU C CA 1
ATOM 4985 C C . GLU C 1 24 ? 17.305 -0.198 77.390 1.00 28.07 24 GLU C C 1
ATOM 4986 O O . GLU C 1 24 ? 18.536 -0.108 77.393 1.00 28.05 24 GLU C O 1
ATOM 4992 N N . LEU C 1 25 ? 16.503 0.875 77.280 1.00 26.90 25 LEU C N 1
ATOM 4993 C CA . LEU C 1 25 ? 17.029 2.239 77.198 1.00 29.49 25 LEU C CA 1
ATOM 4994 C C . LEU C 1 25 ? 17.968 2.527 78.354 1.00 30.66 25 LEU C C 1
ATOM 4995 O O . LEU C 1 25 ? 19.020 3.155 78.189 1.00 30.66 25 LEU C O 1
ATOM 5000 N N . LYS C 1 26 ? 17.560 2.087 79.539 1.00 26.44 26 LYS C N 1
ATOM 5001 C CA . LYS C 1 26 ? 18.284 2.249 80.785 1.00 29.45 26 LYS C CA 1
ATOM 5002 C C . LYS C 1 26 ? 19.761 1.879 80.654 1.00 32.30 26 LYS C C 1
ATOM 5003 O O . LYS C 1 26 ? 20.628 2.520 81.262 1.00 28.47 26 LYS C O 1
ATOM 5009 N N . GLY C 1 27 ? 20.059 0.849 79.857 1.00 31.04 27 GLY C N 1
ATOM 5010 C CA . GLY C 1 27 ? 21.409 0.331 79.721 1.00 26.77 27 GLY C CA 1
ATOM 5011 C C . GLY C 1 27 ? 21.972 0.464 78.318 1.00 31.23 27 GLY C C 1
ATOM 5012 O O . GLY C 1 27 ? 22.917 -0.244 77.951 1.00 32.98 27 GLY C O 1
ATOM 5013 N N . SER C 1 28 ? 21.428 1.378 77.529 1.00 25.46 28 SER C N 1
ATOM 5014 C CA . SER C 1 28 ? 21.827 1.521 76.137 1.00 29.23 28 SER C CA 1
ATOM 5015 C C . SER C 1 28 ? 22.852 2.634 75.961 1.00 29.95 28 SER C C 1
ATOM 5016 O O . SER C 1 28 ? 22.893 3.597 76.734 1.00 30.41 28 SER C O 1
ATOM 5019 N N . ASP C 1 29 ? 23.667 2.502 74.922 1.00 29.68 29 ASP C N 1
ATOM 5020 C CA . ASP C 1 29 ? 24.516 3.611 74.513 1.00 30.70 29 ASP C CA 1
ATOM 5021 C C . ASP C 1 29 ? 23.667 4.781 74.039 1.00 32.62 29 ASP C C 1
ATOM 5022 O O . ASP C 1 29 ? 22.539 4.610 73.577 1.00 30.68 29 ASP C O 1
ATOM 5027 N N . GLY C 1 30 ? 24.250 5.980 74.111 1.00 26.37 30 GLY C N 1
ATOM 5028 C CA . GLY C 1 30 ? 23.547 7.174 73.680 1.00 25.68 30 GLY C CA 1
ATOM 5029 C C . GLY C 1 30 ? 23.037 7.102 72.256 1.00 33.34 30 GLY C C 1
ATOM 5030 O O . GLY C 1 30 ? 21.965 7.628 71.948 1.00 29.68 30 GLY C O 1
ATOM 5031 N N . VAL C 1 31 ? 23.794 6.460 71.361 1.00 24.54 31 VAL C N 1
ATOM 5032 C CA . VAL C 1 31 ? 23.323 6.357 69.976 1.00 29.89 31 VAL C CA 1
ATOM 5033 C C . VAL C 1 31 ? 21.957 5.666 69.925 1.00 31.60 31 VAL C C 1
ATOM 5034 O O . VAL C 1 31 ? 21.033 6.111 69.217 1.00 27.54 31 VAL C O 1
ATOM 5038 N N . LEU C 1 32 ? 21.804 4.570 70.673 1.00 26.66 32 LEU C N 1
ATOM 5039 C CA . LEU C 1 32 ? 20.544 3.835 70.633 1.00 30.94 32 LEU C CA 1
ATOM 5040 C C . LEU C 1 32 ? 19.432 4.605 71.321 1.00 29.97 32 LEU C C 1
ATOM 5041 O O . LEU C 1 32 ? 18.280 4.567 70.869 1.00 28.02 32 LEU C O 1
ATOM 5046 N N . ILE C 1 33 ? 19.746 5.276 72.433 1.00 26.97 33 ILE C N 1
ATOM 5047 C CA . ILE C 1 33 ? 18.721 6.072 73.116 1.00 25.26 33 ILE C CA 1
ATOM 5048 C C . ILE C 1 33 ? 18.201 7.165 72.197 1.00 29.08 33 ILE C C 1
ATOM 5049 O O . ILE C 1 33 ? 16.981 7.390 72.086 1.00 28.04 33 ILE C O 1
ATOM 5054 N N . GLY C 1 34 ? 19.124 7.878 71.549 1.00 24.13 34 GLY C N 1
ATOM 5055 C CA . GLY C 1 34 ? 18.728 8.903 70.600 1.00 24.58 34 GLY C CA 1
ATOM 5056 C C . GLY C 1 34 ? 17.808 8.345 69.533 1.00 28.59 34 GLY C C 1
ATOM 5057 O O . GLY C 1 34 ? 16.736 8.897 69.267 1.00 26.60 34 GLY C O 1
ATOM 5058 N N . ALA C 1 35 ? 18.173 7.191 68.965 1.00 27.42 35 ALA C N 1
ATOM 5059 C CA . ALA C 1 35 ? 17.350 6.588 67.918 1.00 28.82 35 ALA C CA 1
ATOM 5060 C C . ALA C 1 35 ? 15.953 6.231 68.437 1.00 20.41 35 ALA C C 1
ATOM 5061 O O . ALA C 1 35 ? 14.948 6.568 67.805 1.00 24.11 35 ALA C O 1
ATOM 5063 N N . TYR C 1 36 ? 15.878 5.561 69.589 1.00 22.30 36 TYR C N 1
ATOM 5064 C CA . TYR C 1 36 ? 14.581 5.165 70.149 1.00 25.75 36 TYR C CA 1
ATOM 5065 C C . TYR C 1 36 ? 13.713 6.377 70.429 1.00 27.88 36 TYR C C 1
ATOM 5066 O O . TYR C 1 36 ? 12.522 6.395 70.082 1.00 24.45 36 TYR C O 1
ATOM 5075 N N . LEU C 1 37 ? 14.293 7.417 71.039 1.00 22.83 37 LEU C N 1
ATOM 5076 C CA . LEU C 1 37 ? 13.464 8.558 71.428 1.00 24.05 37 LEU C CA 1
ATOM 5077 C C . LEU C 1 37 ? 12.969 9.324 70.203 1.00 24.40 37 LEU C C 1
ATOM 5078 O O . LEU C 1 37 ? 11.807 9.763 70.166 1.00 24.90 37 LEU C O 1
ATOM 5083 N N . ALA C 1 38 ? 13.815 9.480 69.179 1.00 20.86 38 ALA C N 1
ATOM 5084 C CA . ALA C 1 38 ? 13.361 10.196 67.985 1.00 24.65 38 ALA C CA 1
ATOM 5085 C C . ALA C 1 38 ? 12.327 9.382 67.190 1.00 29.21 38 ALA C C 1
ATOM 5086 O O . ALA C 1 38 ? 11.308 9.927 66.731 1.00 22.44 38 ALA C O 1
ATOM 5088 N N . ALA C 1 39 ? 12.556 8.075 67.039 1.00 24.42 39 ALA C N 1
ATOM 5089 C CA . ALA C 1 39 ? 11.605 7.222 66.320 1.00 27.28 39 ALA C CA 1
ATOM 5090 C C . ALA C 1 39 ? 10.263 7.159 67.033 1.00 25.81 39 ALA C C 1
ATOM 5091 O O . ALA C 1 39 ? 9.211 7.318 66.414 1.00 26.24 39 ALA C O 1
ATOM 5093 N N . LEU C 1 40 ? 10.287 6.869 68.334 1.00 25.51 40 LEU C N 1
ATOM 5094 C CA . LEU C 1 40 ? 9.076 6.843 69.145 1.00 25.79 40 LEU C CA 1
ATOM 5095 C C . LEU C 1 40 ? 8.291 8.150 69.039 1.00 32.36 40 LEU C C 1
ATOM 5096 O O . LEU C 1 40 ? 7.063 8.139 68.881 1.00 31.06 40 LEU C O 1
ATOM 5101 N N . GLN C 1 41 ? 8.984 9.296 69.093 1.00 29.91 41 GLN C N 1
ATOM 5102 C CA . GLN C 1 41 ? 8.289 10.576 68.974 1.00 26.48 41 GLN C CA 1
ATOM 5103 C C . GLN C 1 41 ? 7.742 10.791 67.564 1.00 31.95 41 GLN C C 1
ATOM 5104 O O . GLN C 1 41 ? 6.691 11.427 67.384 1.00 27.79 41 GLN C O 1
ATOM 5110 N N . THR C 1 42 ? 8.402 10.244 66.551 1.00 28.34 42 THR C N 1
ATOM 5111 C CA . THR C 1 42 ? 7.860 10.373 65.202 1.00 26.52 42 THR C CA 1
ATOM 5112 C C . THR C 1 42 ? 6.597 9.526 65.034 1.00 29.83 42 THR C C 1
ATOM 5113 O O . THR C 1 42 ? 5.640 9.962 64.390 1.00 29.09 42 THR C O 1
ATOM 5117 N N . LYS C 1 43 ? 6.563 8.334 65.639 1.00 26.77 43 LYS C N 1
ATOM 5118 C CA . LYS C 1 43 ? 5.399 7.453 65.524 1.00 26.88 43 LYS C CA 1
ATOM 5119 C C . LYS C 1 43 ? 4.189 7.988 66.306 1.00 32.41 43 LYS C C 1
ATOM 5120 O O . LYS C 1 43 ? 3.053 7.968 65.809 1.00 24.85 43 LYS C O 1
ATOM 5126 N N . GLY C 1 44 ? 4.399 8.428 67.541 1.00 30.49 44 GLY C N 1
ATOM 5127 C CA . GLY C 1 44 ? 3.309 8.733 68.445 1.00 31.12 44 GLY C CA 1
ATOM 5128 C C . GLY C 1 44 ? 3.045 7.587 69.403 1.00 30.39 44 GLY C C 1
ATOM 5129 O O . GLY C 1 44 ? 3.573 6.479 69.262 1.00 32.20 44 GLY C O 1
ATOM 5130 N N . TYR C 1 45 ? 2.167 7.856 70.379 1.00 26.26 45 TYR C N 1
ATOM 5131 C CA . TYR C 1 45 ? 2.030 7.051 71.584 1.00 26.86 45 TYR C CA 1
ATOM 5132 C C . TYR C 1 45 ? 0.649 6.441 71.726 1.00 28.93 45 TYR C C 1
ATOM 5133 O O . TYR C 1 45 ? -0.367 7.048 71.390 1.00 34.29 45 TYR C O 1
ATOM 5142 N N . THR C 1 46 ? 0.618 5.256 72.288 1.00 26.38 46 THR C N 1
ATOM 5143 C CA . THR C 1 46 ? -0.622 4.699 72.770 1.00 30.09 46 THR C CA 1
ATOM 5144 C C . THR C 1 46 ? -0.578 4.727 74.282 1.00 25.13 46 THR C C 1
ATOM 5145 O O . THR C 1 46 ? 0.497 4.838 74.886 1.00 29.61 46 THR C O 1
ATOM 5149 N N . GLY C 1 47 ? -1.756 4.598 74.878 1.00 24.09 47 GLY C N 1
ATOM 5150 C CA . GLY C 1 47 ? -1.835 4.467 76.316 1.00 26.36 47 GLY C CA 1
ATOM 5151 C C . GLY C 1 47 ? -1.067 3.270 76.842 1.00 25.07 47 GLY C C 1
ATOM 5152 O O . GLY C 1 47 ? -0.528 3.309 77.945 1.00 23.29 47 GLY C O 1
ATOM 5153 N N . GLU C 1 48 ? -1.043 2.172 76.082 1.00 21.28 48 GLU C N 1
ATOM 5154 C CA . GLU C 1 48 ? -0.323 0.998 76.555 1.00 25.11 48 GLU C CA 1
ATOM 5155 C C . GLU C 1 48 ? 1.176 1.282 76.632 1.00 19.84 48 GLU C C 1
ATOM 5156 O O . GLU C 1 48 ? 1.857 0.799 77.541 1.00 23.21 48 GLU C O 1
ATOM 5162 N N . GLU C 1 49 ? 1.693 2.028 75.656 1.00 22.88 49 GLU C N 1
ATOM 5163 C CA . GLU C 1 49 ? 3.117 2.360 75.624 1.00 23.18 49 GLU C CA 1
ATOM 5164 C C . GLU C 1 49 ? 3.473 3.291 76.768 1.00 26.10 49 GLU C C 1
ATOM 5165 O O . GLU C 1 49 ? 4.437 3.049 77.501 1.00 20.18 49 GLU C O 1
ATOM 5171 N N . LEU C 1 50 ? 2.674 4.349 76.960 1.00 21.42 50 LEU C N 1
ATOM 5172 C CA . LEU C 1 50 ? 2.972 5.268 78.051 1.00 21.95 50 LEU C CA 1
ATOM 5173 C C . LEU C 1 50 ? 2.927 4.552 79.385 1.00 21.13 50 LEU C C 1
ATOM 5174 O O . LEU C 1 50 ? 3.806 4.741 80.225 1.00 18.61 50 LEU C O 1
ATOM 5179 N N . ALA C 1 51 ? 1.931 3.688 79.588 1.00 18.06 51 ALA C N 1
ATOM 5180 C CA . ALA C 1 51 ? 1.801 3.036 80.886 1.00 20.19 51 ALA C CA 1
ATOM 5181 C C . ALA C 1 51 ? 2.944 2.056 81.136 1.00 24.20 51 ALA C C 1
ATOM 5182 O O . ALA C 1 51 ? 3.397 1.901 82.279 1.00 19.90 51 ALA C O 1
ATOM 5184 N N . GLY C 1 52 ? 3.370 1.325 80.102 1.00 20.63 52 GLY C N 1
ATOM 5185 C CA . GLY C 1 52 ? 4.443 0.357 80.318 1.00 22.92 52 GLY C CA 1
ATOM 5186 C C . GLY C 1 52 ? 5.761 1.035 80.672 1.00 19.51 52 GLY C C 1
ATOM 5187 O O . GLY C 1 52 ? 6.422 0.674 81.656 1.00 18.80 52 GLY C O 1
ATOM 5188 N N . LEU C 1 53 ? 6.155 2.029 79.875 1.00 21.52 53 LEU C N 1
ATOM 5189 C CA . LEU C 1 53 ? 7.332 2.850 80.187 1.00 22.43 53 LEU C CA 1
ATOM 5190 C C . LEU C 1 53 ? 7.229 3.484 81.572 1.00 22.60 53 LEU C C 1
ATOM 5191 O O . LEU C 1 53 ? 8.177 3.423 82.369 1.00 23.70 53 LEU C O 1
ATOM 5196 N N . ALA C 1 54 ? 6.067 4.074 81.892 1.00 19.97 54 ALA C N 1
ATOM 5197 C CA . ALA C 1 54 ? 5.927 4.748 83.175 1.00 19.72 54 ALA C CA 1
ATOM 5198 C C . ALA C 1 54 ? 6.030 3.768 84.334 1.00 21.57 54 ALA C C 1
ATOM 5199 O O . ALA C 1 54 ? 6.649 4.077 85.360 1.00 19.62 54 ALA C O 1
ATOM 5201 N N . ARG C 1 55 ? 5.389 2.592 84.215 1.00 21.70 55 ARG C N 1
ATOM 5202 C CA . ARG C 1 55 ? 5.476 1.595 85.276 1.00 17.78 55 ARG C CA 1
ATOM 5203 C C . ARG C 1 55 ? 6.905 1.097 85.464 1.00 19.09 55 ARG C C 1
ATOM 5204 O O . ARG C 1 55 ? 7.358 0.893 86.600 1.00 22.69 55 ARG C O 1
ATOM 5212 N N . ALA C 1 56 ? 7.635 0.905 84.376 1.00 18.55 56 ALA C N 1
ATOM 5213 C CA . ALA C 1 56 ? 9.041 0.525 84.525 1.00 21.23 56 ALA C CA 1
ATOM 5214 C C . ALA C 1 56 ? 9.849 1.642 85.167 1.00 24.38 56 ALA C C 1
ATOM 5215 O O . ALA C 1 56 ? 10.765 1.388 85.964 1.00 22.71 56 ALA C O 1
ATOM 5217 N N . MET C 1 57 ? 9.526 2.887 84.835 1.00 24.47 57 MET C N 1
ATOM 5218 C CA . MET C 1 57 ? 10.256 4.006 85.429 1.00 17.99 57 MET C CA 1
ATOM 5219 C C . MET C 1 57 ? 9.993 4.116 86.931 1.00 20.76 57 MET C C 1
ATOM 5220 O O . MET C 1 57 ? 10.937 4.322 87.717 1.00 21.07 57 MET C O 1
ATOM 5225 N N . ARG C 1 58 ? 8.733 3.982 87.362 1.00 15.80 58 ARG C N 1
ATOM 5226 C CA . ARG C 1 58 ? 8.443 3.889 88.797 1.00 23.55 58 ARG C CA 1
ATOM 5227 C C . ARG C 1 58 ? 9.199 2.745 89.468 1.00 19.36 58 ARG C C 1
ATOM 5228 O O . ARG C 1 58 ? 9.691 2.887 90.594 1.00 19.59 58 ARG C O 1
ATOM 5236 N N . ASP C 1 59 ? 9.234 1.576 88.832 1.00 21.43 59 ASP C N 1
ATOM 5237 C CA . ASP C 1 59 ? 9.811 0.405 89.490 1.00 22.75 59 ASP C CA 1
ATOM 5238 C C . ASP C 1 59 ? 11.316 0.577 89.693 1.00 25.85 59 ASP C C 1
ATOM 5239 O O . ASP C 1 59 ? 11.887 0.012 90.642 1.00 20.16 59 ASP C O 1
ATOM 5244 N N . SER C 1 60 ? 11.960 1.359 88.832 1.00 21.80 60 SER C N 1
ATOM 5245 C CA . SER C 1 60 ? 13.388 1.605 88.946 1.00 22.29 60 SER C CA 1
ATOM 5246 C C . SER C 1 60 ? 13.719 2.763 89.867 1.00 26.12 60 SER C C 1
ATOM 5247 O O . SER C 1 60 ? 14.898 2.963 90.177 1.00 21.62 60 SER C O 1
ATOM 5250 N N . ALA C 1 61 ? 12.718 3.537 90.275 1.00 22.14 61 ALA C N 1
ATOM 5251 C CA . ALA C 1 61 ? 12.939 4.747 91.038 1.00 20.50 61 ALA C CA 1
ATOM 5252 C C . ALA C 1 61 ? 13.313 4.434 92.480 1.00 22.40 61 ALA C C 1
ATOM 5253 O O . ALA C 1 61 ? 13.053 3.343 93.004 1.00 19.71 61 ALA C O 1
ATOM 5255 N N . VAL C 1 62 ? 13.895 5.435 93.145 1.00 19.17 62 VAL C N 1
ATOM 5256 C CA . VAL C 1 62 ? 14.072 5.363 94.600 1.00 19.74 62 VAL C CA 1
ATOM 5257 C C . VAL C 1 62 ? 12.714 5.133 95.255 1.00 31.24 62 VAL C C 1
ATOM 5258 O O . VAL C 1 62 ? 11.718 5.789 94.906 1.00 25.02 62 VAL C O 1
ATOM 5262 N N . LYS C 1 63 ? 12.655 4.188 96.202 1.00 26.04 63 LYS C N 1
ATOM 5263 C CA . LYS C 1 63 ? 11.359 3.782 96.740 1.00 26.44 63 LYS C CA 1
ATOM 5264 C C . LYS C 1 63 ? 10.849 4.797 97.766 1.00 24.87 63 LYS C C 1
ATOM 5265 O O . LYS C 1 63 ? 11.626 5.411 98.508 1.00 28.30 63 LYS C O 1
ATOM 5271 N N . LEU C 1 64 ? 9.536 4.997 97.766 1.00 30.22 64 LEU C N 1
ATOM 5272 C CA . LEU C 1 64 ? 8.859 5.932 98.651 1.00 32.03 64 LEU C CA 1
ATOM 5273 C C . LEU C 1 64 ? 7.731 5.208 99.361 1.00 34.36 64 LEU C C 1
ATOM 5274 O O . LEU C 1 64 ? 7.104 4.317 98.795 1.00 35.41 64 LEU C O 1
ATOM 5279 N N . ASP C 1 65 ? 7.461 5.614 100.588 1.00 33.86 65 ASP C N 1
ATOM 5280 C CA . ASP C 1 65 ? 6.421 5.000 101.407 1.00 40.14 65 ASP C CA 1
ATOM 5281 C C . ASP C 1 65 ? 5.584 6.120 102.033 1.00 35.92 65 ASP C C 1
ATOM 5282 O O . ASP C 1 65 ? 5.715 6.422 103.219 1.00 30.67 65 ASP C O 1
ATOM 5287 N N . LEU C 1 66 ? 4.736 6.764 101.222 1.00 30.80 66 LEU C N 1
ATOM 5288 C CA . LEU C 1 66 ? 4.059 7.980 101.656 1.00 30.26 66 LEU C CA 1
ATOM 5289 C C . LEU C 1 66 ? 2.574 7.788 101.884 1.00 33.07 66 LEU C C 1
ATOM 5290 O O . LEU C 1 66 ? 1.875 8.775 102.170 1.00 29.29 66 LEU C O 1
ATOM 5295 N N . GLY C 1 67 ? 2.071 6.557 101.748 1.00 28.54 67 GLY C N 1
ATOM 5296 C CA . GLY C 1 67 ? 0.653 6.310 101.909 1.00 31.10 67 GLY C CA 1
ATOM 5297 C C . GLY C 1 67 ? -0.145 6.689 100.670 1.00 25.13 67 GLY C C 1
ATOM 5298 O O . GLY C 1 67 ? 0.343 6.660 99.538 1.00 28.59 67 GLY C O 1
ATOM 5299 N N . LYS C 1 68 ? -1.401 7.038 100.891 1.00 22.98 68 LYS C N 1
ATOM 5300 C CA . LYS C 1 68 ? -2.322 7.293 99.793 1.00 21.05 68 LYS C CA 1
ATOM 5301 C C . LYS C 1 68 ? -2.238 8.780 99.445 1.00 23.50 68 LYS C C 1
ATOM 5302 O O . LYS C 1 68 ? -2.756 9.621 100.184 1.00 24.93 68 LYS C O 1
ATOM 5308 N N . VAL C 1 69 ? -1.623 9.108 98.316 1.00 20.66 69 VAL C N 1
ATOM 5309 C CA . VAL C 1 69 ? -1.312 10.507 98.027 1.00 19.62 69 VAL C CA 1
ATOM 5310 C C . VAL C 1 69 ? -1.919 10.934 96.694 1.00 19.22 69 VAL C C 1
ATOM 5311 O O . VAL C 1 69 ? -2.275 10.114 95.838 1.00 17.07 69 VAL C O 1
ATOM 5315 N N . ALA C 1 70 ? -2.009 12.252 96.523 1.00 19.88 70 ALA C N 1
ATOM 5316 C CA . ALA C 1 70 ? -2.432 12.878 95.277 1.00 19.64 70 ALA C CA 1
ATOM 5317 C C . ALA C 1 70 ? -1.252 13.635 94.662 1.00 17.63 70 ALA C C 1
ATOM 5318 O O . ALA C 1 70 ? -0.263 13.946 95.331 1.00 19.78 70 ALA C O 1
ATOM 5320 N N . ASP C 1 71 ? -1.354 13.895 93.361 1.00 13.79 71 ASP C N 1
ATOM 5321 C CA . ASP C 1 71 ? -0.364 14.663 92.626 1.00 14.86 71 ASP C CA 1
ATOM 5322 C C . ASP C 1 71 ? -1.082 15.525 91.595 1.00 17.53 71 ASP C C 1
ATOM 5323 O O . ASP C 1 71 ? -2.189 15.228 91.158 1.00 16.60 71 ASP C O 1
ATOM 5328 N N . THR C 1 72 ? -0.429 16.606 91.197 1.00 14.11 72 THR C N 1
ATOM 5329 C CA . THR C 1 72 ? -0.941 17.437 90.125 1.00 16.42 72 THR C CA 1
ATOM 5330 C C . THR C 1 72 ? 0.250 17.952 89.329 1.00 23.32 72 THR C C 1
ATOM 5331 O O . THR C 1 72 ? 1.294 18.284 89.898 1.00 26.13 72 THR C O 1
ATOM 5335 N N . ALA C 1 73 ? 0.086 18.058 88.017 1.00 17.30 73 ALA C N 1
ATOM 5336 C CA . ALA C 1 73 ? 1.264 18.130 87.177 1.00 21.59 73 ALA C CA 1
ATOM 5337 C C . ALA C 1 73 ? 0.856 18.559 85.788 1.00 26.20 73 ALA C C 1
ATOM 5338 O O . ALA C 1 73 ? -0.326 18.584 85.436 1.00 24.57 73 ALA C O 1
ATOM 5340 N N . GLY C 1 74 ? 1.859 18.895 84.996 1.00 28.81 74 GLY C N 1
ATOM 5341 C CA . GLY C 1 74 ? 1.690 18.983 83.564 1.00 31.15 74 GLY C CA 1
ATOM 5342 C C . GLY C 1 74 ? 2.872 18.336 82.877 1.00 35.65 74 GLY C C 1
ATOM 5343 O O . GLY C 1 74 ? 3.990 18.271 83.422 1.00 29.56 74 GLY C O 1
ATOM 5344 N N . THR C 1 75 ? 2.605 17.823 81.678 1.00 23.97 75 THR C N 1
ATOM 5345 C CA . THR C 1 75 ? 3.687 17.260 80.876 1.00 26.22 75 THR C CA 1
ATOM 5346 C C . THR C 1 75 ? 4.661 18.337 80.448 1.00 35.46 75 THR C C 1
ATOM 5347 O O . THR C 1 75 ? 5.825 18.038 80.137 1.00 37.17 75 THR C O 1
ATOM 5351 N N . GLY C 1 76 ? 4.204 19.574 80.440 1.00 35.32 76 GLY C N 1
ATOM 5352 C CA . GLY C 1 76 ? 5.065 20.706 80.242 1.00 42.56 76 GLY C CA 1
ATOM 5353 C C . GLY C 1 76 ? 5.244 21.497 81.518 1.00 54.22 76 GLY C C 1
ATOM 5354 O O . GLY C 1 76 ? 6.209 21.273 82.258 1.00 52.27 76 GLY C O 1
ATOM 5355 N N . GLY C 1 77 ? 4.248 22.325 81.838 1.00 50.00 77 GLY C N 1
ATOM 5356 C CA . GLY C 1 77 ? 4.434 23.648 82.407 1.00 54.26 77 GLY C CA 1
ATOM 5357 C C . GLY C 1 77 ? 4.131 24.512 81.212 1.00 65.06 77 GLY C C 1
ATOM 5358 O O . GLY C 1 77 ? 3.034 25.070 81.085 1.00 60.66 77 GLY C O 1
ATOM 5359 N N . ASP C 1 78 ? 5.125 24.589 80.322 1.00 64.03 78 ASP C N 1
ATOM 5360 C CA . ASP C 1 78 ? 4.939 24.720 78.881 1.00 68.12 78 ASP C CA 1
ATOM 5361 C C . ASP C 1 78 ? 4.401 26.070 78.413 1.00 72.65 78 ASP C C 1
ATOM 5362 O O . ASP C 1 78 ? 3.846 26.848 79.201 1.00 69.31 78 ASP C O 1
ATOM 5367 N N . GLY C 1 79 ? 4.623 26.358 77.123 1.00 74.87 79 GLY C N 1
ATOM 5368 C CA . GLY C 1 79 ? 3.921 27.375 76.356 1.00 76.28 79 GLY C CA 1
ATOM 5369 C C . GLY C 1 79 ? 4.330 28.817 76.574 1.00 84.32 79 GLY C C 1
ATOM 5370 O O . GLY C 1 79 ? 5.361 29.273 76.064 1.00 83.56 79 GLY C O 1
ATOM 5371 N N . SER C 1 80 ? 3.479 29.557 77.280 1.00 79.93 80 SER C N 1
ATOM 5372 C CA . SER C 1 80 ? 3.808 30.871 77.808 1.00 72.97 80 SER C CA 1
ATOM 5373 C C . SER C 1 80 ? 4.384 30.717 79.209 1.00 69.20 80 SER C C 1
ATOM 5374 O O . SER C 1 80 ? 4.237 29.671 79.850 1.00 75.33 80 SER C O 1
ATOM 5377 N N . SER C 1 81 ? 5.058 31.763 79.686 1.00 62.55 81 SER C N 1
ATOM 5378 C CA . SER C 1 81 ? 5.413 31.812 81.102 1.00 52.25 81 SER C CA 1
ATOM 5379 C C . SER C 1 81 ? 4.230 32.442 81.819 1.00 36.62 81 SER C C 1
ATOM 5380 O O . SER C 1 81 ? 4.014 33.651 81.735 1.00 28.36 81 SER C O 1
ATOM 5383 N N . THR C 1 82 ? 3.399 31.597 82.427 1.00 32.42 82 THR C N 1
ATOM 5384 C CA . THR C 1 82 ? 2.350 31.981 83.359 1.00 27.47 82 THR C CA 1
ATOM 5385 C C . THR C 1 82 ? 2.746 31.433 84.725 1.00 26.42 82 THR C C 1
ATOM 5386 O O . THR C 1 82 ? 3.697 30.655 84.836 1.00 24.84 82 THR C O 1
ATOM 5390 N N . ILE C 1 83 ? 2.034 31.844 85.780 1.00 22.06 83 ILE C N 1
ATOM 5391 C CA . ILE C 1 83 ? 2.458 31.382 87.113 1.00 21.24 83 ILE C CA 1
ATOM 5392 C C . ILE C 1 83 ? 2.290 29.852 87.196 1.00 24.43 83 ILE C C 1
ATOM 5393 O O . ILE C 1 83 ? 1.538 29.233 86.430 1.00 21.81 83 ILE C O 1
ATOM 5398 N N . ASN C 1 84 ? 2.991 29.243 88.152 1.00 23.89 84 ASN C N 1
ATOM 5399 C CA . ASN C 1 84 ? 3.003 27.779 88.244 1.00 19.42 84 ASN C CA 1
ATOM 5400 C C . ASN C 1 84 ? 1.778 27.295 89.019 1.00 22.40 84 ASN C C 1
ATOM 5401 O O . ASN C 1 84 ? 1.817 27.088 90.250 1.00 16.75 84 ASN C O 1
ATOM 5406 N N . VAL C 1 85 ? 0.688 27.068 88.283 1.00 17.82 85 VAL C N 1
ATOM 5407 C CA . VAL C 1 85 ? -0.567 26.761 88.952 1.00 20.28 85 VAL C CA 1
ATOM 5408 C C . VAL C 1 85 ? -0.568 25.336 89.491 1.00 17.44 85 VAL C C 1
ATOM 5409 O O . VAL C 1 85 ? -1.294 25.066 90.445 1.00 16.69 85 VAL C O 1
ATOM 5413 N N . SER C 1 86 ? 0.231 24.409 88.933 1.00 16.72 86 SER C N 1
ATOM 5414 C CA . SER C 1 86 ? 0.178 23.063 89.510 1.00 22.63 86 SER C CA 1
ATOM 5415 C C . SER C 1 86 ? 0.862 23.033 90.877 1.00 19.90 86 SER C C 1
ATOM 5416 O O . SER C 1 86 ? 0.398 22.321 91.771 1.00 19.14 86 SER C O 1
ATOM 5419 N N . THR C 1 87 ? 1.913 23.846 91.076 1.00 17.49 87 THR C N 1
ATOM 5420 C CA . THR C 1 87 ? 2.533 23.968 92.388 1.00 18.64 87 THR C CA 1
ATOM 5421 C C . THR C 1 87 ? 1.576 24.603 93.387 1.00 23.41 87 THR C C 1
ATOM 5422 O O . THR C 1 87 ? 1.466 24.139 94.522 1.00 19.65 87 THR C O 1
ATOM 5426 N N . ALA C 1 88 ? 0.927 25.712 92.997 1.00 16.11 88 ALA C N 1
ATOM 5427 C CA . ALA C 1 88 ? -0.024 26.360 93.893 1.00 17.37 88 ALA C CA 1
ATOM 5428 C C . ALA C 1 88 ? -1.166 25.422 94.208 1.00 17.55 88 ALA C C 1
ATOM 5429 O O . ALA C 1 88 ? -1.627 25.364 95.351 1.00 17.00 88 ALA C O 1
ATOM 5431 N N . SER C 1 89 ? -1.629 24.674 93.197 1.00 14.55 89 SER C N 1
ATOM 5432 C CA . SER C 1 89 ? -2.703 23.711 93.408 1.00 18.88 89 SER C CA 1
ATOM 5433 C C . SER C 1 89 ? -2.292 22.617 94.386 1.00 17.25 89 SER C C 1
ATOM 5434 O O . SER C 1 89 ? -3.078 22.225 95.261 1.00 18.69 89 SER C O 1
ATOM 5437 N N . ALA C 1 90 ? -1.079 22.097 94.243 1.00 21.12 90 ALA C N 1
ATOM 5438 C CA . ALA C 1 90 ? -0.654 21.040 95.149 1.00 20.63 90 ALA C CA 1
ATOM 5439 C C . ALA C 1 90 ? -0.576 21.543 96.590 1.00 15.40 90 ALA C C 1
ATOM 5440 O O . ALA C 1 90 ? -0.954 20.828 97.522 1.00 19.30 90 ALA C O 1
ATOM 5442 N N . LEU C 1 91 ? -0.076 22.771 96.800 1.00 17.06 91 LEU C N 1
ATOM 5443 C CA . LEU C 1 91 ? 0.006 23.320 98.155 1.00 19.25 91 LEU C CA 1
ATOM 5444 C C . LEU C 1 91 ? -1.381 23.517 98.766 1.00 18.61 91 LEU C C 1
ATOM 5445 O O . LEU C 1 91 ? -1.600 23.185 99.938 1.00 19.25 91 LEU C O 1
ATOM 5450 N N . ILE C 1 92 ? -2.339 24.029 97.981 1.00 17.88 92 ILE C N 1
ATOM 5451 C CA . ILE C 1 92 ? -3.701 24.202 98.493 1.00 19.20 92 ILE C CA 1
ATOM 5452 C C . ILE C 1 92 ? -4.312 22.852 98.820 1.00 23.22 92 ILE C C 1
ATOM 5453 O O . ILE C 1 92 ? -4.985 22.695 99.845 1.00 19.46 92 ILE C O 1
ATOM 5458 N N . LEU C 1 93 ? -4.085 21.851 97.962 1.00 19.63 93 LEU C N 1
ATOM 5459 C CA . LEU C 1 93 ? -4.693 20.545 98.201 1.00 19.70 93 LEU C CA 1
ATOM 5460 C C . LEU C 1 93 ? -4.234 19.927 99.533 1.00 18.87 93 LEU C C 1
ATOM 5461 O O . LEU C 1 93 ? -5.023 19.215 100.193 1.00 20.22 93 LEU C O 1
ATOM 5466 N N . SER C 1 94 ? -2.992 20.191 99.949 1.00 16.09 94 SER C N 1
ATOM 5467 C CA . SER C 1 94 ? -2.481 19.612 101.184 1.00 24.00 94 SER C CA 1
ATOM 5468 C C . SER C 1 94 ? -3.243 20.101 102.410 1.00 24.93 94 SER C C 1
ATOM 5469 O O . SER C 1 94 ? -3.098 19.514 103.484 1.00 24.20 94 SER C O 1
ATOM 5472 N N . ALA C 1 95 ? -4.076 21.126 102.276 1.00 19.95 95 ALA C N 1
ATOM 5473 C CA . ALA C 1 95 ? -4.950 21.485 103.379 1.00 19.56 95 ALA C CA 1
ATOM 5474 C C . ALA C 1 95 ? -6.034 20.443 103.593 1.00 25.42 95 ALA C C 1
ATOM 5475 O O . ALA C 1 95 ? -6.697 20.470 104.638 1.00 26.66 95 ALA C O 1
ATOM 5477 N N . PHE C 1 96 ? -6.234 19.545 102.628 1.00 20.87 96 PHE C N 1
ATOM 5478 C CA . PHE C 1 96 ? -7.366 18.628 102.585 1.00 21.47 96 PHE C CA 1
ATOM 5479 C C . PHE C 1 96 ? -6.985 17.159 102.539 1.00 27.83 96 PHE C C 1
ATOM 5480 O O . PHE C 1 96 ? -7.792 16.328 102.958 1.00 26.15 96 PHE C O 1
ATOM 5488 N N . THR C 1 97 ? -5.823 16.808 101.990 1.00 23.10 97 THR C N 1
ATOM 5489 C CA . THR C 1 97 ? -5.477 15.402 101.784 1.00 23.87 97 THR C CA 1
ATOM 5490 C C . THR C 1 97 ? -3.971 15.344 101.561 1.00 26.41 97 THR C C 1
ATOM 5491 O O . THR C 1 97 ? -3.325 16.375 101.367 1.00 20.99 97 THR C O 1
ATOM 5495 N N . ARG C 1 98 ? -3.405 14.139 101.624 1.00 16.31 98 ARG C N 1
ATOM 5496 C CA . ARG C 1 98 ? -1.959 13.991 101.422 1.00 22.67 98 ARG C CA 1
ATOM 5497 C C . ARG C 1 98 ? -1.563 14.241 99.959 1.00 24.10 98 ARG C C 1
ATOM 5498 O O . ARG C 1 98 ? -2.168 13.687 99.029 1.00 18.61 98 ARG C O 1
ATOM 5506 N N . VAL C 1 99 ? -0.510 15.019 99.766 1.00 20.13 99 VAL C N 1
ATOM 5507 C CA . VAL C 1 99 ? 0.008 15.336 98.438 1.00 19.36 99 VAL C CA 1
ATOM 5508 C C . VAL C 1 99 ? 1.494 14.966 98.346 1.00 20.49 99 VAL C C 1
ATOM 5509 O O . VAL C 1 99 ? 2.289 15.328 99.223 1.00 19.36 99 VAL C O 1
ATOM 5513 N N . ALA C 1 100 ? 1.886 14.337 97.241 1.00 17.73 100 ALA C N 1
ATOM 5514 C CA . ALA C 1 100 ? 3.302 14.151 96.897 1.00 21.67 100 ALA C CA 1
ATOM 5515 C C . ALA C 1 100 ? 3.519 14.652 95.473 1.00 22.10 100 ALA C C 1
ATOM 5516 O O . ALA C 1 100 ? 3.291 13.915 94.503 1.00 17.88 100 ALA C O 1
ATOM 5518 N N . LYS C 1 101 ? 3.957 15.908 95.348 1.00 17.46 101 LYS C N 1
ATOM 5519 C CA . LYS C 1 101 ? 4.101 16.524 94.042 1.00 19.37 101 LYS C CA 1
ATOM 5520 C C . LYS C 1 101 ? 5.381 16.040 93.363 1.00 21.92 101 LYS C C 1
ATOM 5521 O O . LYS C 1 101 ? 6.484 16.185 93.906 1.00 18.88 101 LYS C O 1
ATOM 5527 N N . HIS C 1 102 ? 5.253 15.520 92.148 1.00 17.84 102 HIS C N 1
ATOM 5528 C CA . HIS C 1 102 ? 6.407 14.958 91.431 1.00 22.21 102 HIS C CA 1
ATOM 5529 C C . HIS C 1 102 ? 6.999 16.025 90.513 1.00 22.48 102 HIS C C 1
ATOM 5530 O O . HIS C 1 102 ? 6.274 16.617 89.724 1.00 23.18 102 HIS C O 1
ATOM 5537 N N . GLY C 1 103 ? 8.304 16.302 90.628 1.00 24.86 103 GLY C N 1
ATOM 5538 C CA . GLY C 1 103 ? 8.904 17.315 89.749 1.00 31.10 103 GLY C CA 1
ATOM 5539 C C . GLY C 1 103 ? 10.060 16.841 88.861 1.00 33.34 103 GLY C C 1
ATOM 5540 O O . GLY C 1 103 ? 11.181 16.932 89.332 1.00 36.81 103 GLY C O 1
ATOM 5541 N N . ASN C 1 104 ? 9.927 16.388 87.599 1.00 45.83 104 ASN C N 1
ATOM 5542 C CA . ASN C 1 104 ? 9.024 16.710 86.482 1.00 31.69 104 ASN C CA 1
ATOM 5543 C C . ASN C 1 104 ? 9.794 17.788 85.682 1.00 36.26 104 ASN C C 1
ATOM 5544 O O . ASN C 1 104 ? 9.415 18.961 85.653 1.00 37.38 104 ASN C O 1
ATOM 5549 N N . VAL C 1 105 ? 10.909 17.367 85.067 1.00 36.48 105 VAL C N 1
ATOM 5550 C CA A VAL C 1 105 ? 11.792 18.263 84.325 0.59 37.69 105 VAL C CA 1
ATOM 5551 C CA B VAL C 1 105 ? 11.766 18.317 84.360 0.41 37.69 105 VAL C CA 1
ATOM 5552 C C . VAL C 1 105 ? 11.110 18.758 83.049 1.00 41.46 105 VAL C C 1
ATOM 5553 O O . VAL C 1 105 ? 10.378 18.007 82.386 1.00 38.26 105 VAL C O 1
ATOM 5560 N N . SER C 1 106 ? 11.348 20.019 82.692 1.00 39.08 106 SER C N 1
ATOM 5561 C CA . SER C 1 106 ? 10.777 20.601 81.479 1.00 43.94 106 SER C CA 1
ATOM 5562 C C . SER C 1 106 ? 11.661 20.304 80.268 1.00 41.02 106 SER C C 1
ATOM 5563 O O . SER C 1 106 ? 12.698 19.646 80.369 1.00 42.94 106 SER C O 1
ATOM 5566 N N . ILE C 1 107 ? 11.246 20.828 79.106 1.00 42.47 107 ILE C N 1
ATOM 5567 C CA . ILE C 1 107 ? 12.007 20.690 77.868 1.00 43.98 107 ILE C CA 1
ATOM 5568 C C . ILE C 1 107 ? 13.369 21.384 77.968 1.00 47.45 107 ILE C C 1
ATOM 5569 O O . ILE C 1 107 ? 14.299 21.025 77.234 1.00 42.81 107 ILE C O 1
ATOM 5574 N N . THR C 1 108 ? 13.512 22.366 78.870 1.00 44.61 108 THR C N 1
ATOM 5575 C CA . THR C 1 108 ? 14.807 22.985 79.164 1.00 40.78 108 THR C CA 1
ATOM 5576 C C . THR C 1 108 ? 15.688 22.121 80.065 1.00 45.99 108 THR C C 1
ATOM 5577 O O . THR C 1 108 ? 16.813 22.538 80.378 1.00 43.51 108 THR C O 1
ATOM 5581 N N . SER C 1 109 ? 15.196 20.962 80.513 1.00 38.99 109 SER C N 1
ATOM 5582 C CA . SER C 1 109 ? 15.814 20.027 81.465 1.00 39.91 109 SER C CA 1
ATOM 5583 C C . SER C 1 109 ? 15.717 20.529 82.904 1.00 39.48 109 SER C C 1
ATOM 5584 O O . SER C 1 109 ? 16.229 19.859 83.797 1.00 30.48 109 SER C O 1
ATOM 5587 N N . LYS C 1 110 ? 15.086 21.677 83.159 1.00 38.66 110 LYS C N 1
ATOM 5588 C CA . LYS C 1 110 ? 14.880 22.176 84.513 1.00 38.07 110 LYS C CA 1
ATOM 5589 C C . LYS C 1 110 ? 13.411 22.035 84.893 1.00 37.49 110 LYS C C 1
ATOM 5590 O O . LYS C 1 110 ? 12.524 22.164 84.044 1.00 36.44 110 LYS C O 1
ATOM 5596 N N . SER C 1 111 ? 13.149 21.786 86.176 1.00 32.17 111 SER C N 1
ATOM 5597 C CA . SER C 1 111 ? 11.777 21.721 86.674 1.00 32.82 111 SER C CA 1
ATOM 5598 C C . SER C 1 111 ? 11.307 23.113 87.076 1.00 31.11 111 SER C C 1
ATOM 5599 O O . SER C 1 111 ? 11.871 23.715 87.999 1.00 27.38 111 SER C O 1
ATOM 5602 N N . GLY C 1 112 ? 10.261 23.611 86.403 1.00 29.49 112 GLY C N 1
ATOM 5603 C CA . GLY C 1 112 ? 9.647 24.859 86.825 1.00 28.06 112 GLY C CA 1
ATOM 5604 C C . GLY C 1 112 ? 9.087 24.797 88.240 1.00 26.11 112 GLY C C 1
ATOM 5605 O O . GLY C 1 112 ? 9.261 25.736 89.017 1.00 22.33 112 GLY C O 1
ATOM 5606 N N . SER C 1 113 ? 8.422 23.684 88.608 1.00 19.23 113 SER C N 1
ATOM 5607 C CA . SER C 1 113 ? 7.961 23.535 89.995 1.00 21.81 113 SER C CA 1
ATOM 5608 C C . SER C 1 113 ? 9.120 23.544 90.987 1.00 19.67 113 SER C C 1
ATOM 5609 O O . SER C 1 113 ? 9.017 24.136 92.067 1.00 19.38 113 SER C O 1
ATOM 5612 N N . ALA C 1 114 ? 10.230 22.880 90.655 1.00 20.43 114 ALA C N 1
ATOM 5613 C CA . ALA C 1 114 ? 11.360 22.904 91.573 1.00 21.96 114 ALA C CA 1
ATOM 5614 C C . ALA C 1 114 ? 11.904 24.327 91.760 1.00 21.53 114 ALA C C 1
ATOM 5615 O O . ALA C 1 114 ? 12.223 24.731 92.888 1.00 22.11 114 ALA C O 1
ATOM 5617 N N . ASN C 1 115 ? 11.976 25.113 90.681 1.00 20.56 115 ASN C N 1
ATOM 5618 C CA . ASN C 1 115 ? 12.459 26.499 90.804 1.00 20.77 115 ASN C CA 1
ATOM 5619 C C . ASN C 1 115 ? 11.522 27.357 91.648 1.00 20.71 115 ASN C C 1
ATOM 5620 O O . ASN C 1 115 ? 11.984 28.153 92.477 1.00 20.91 115 ASN C O 1
ATOM 5625 N N . VAL C 1 116 ? 10.204 27.210 91.443 1.00 18.80 116 VAL C N 1
ATOM 5626 C CA . VAL C 1 116 ? 9.220 27.983 92.202 1.00 18.80 116 VAL C CA 1
ATOM 5627 C C . VAL C 1 116 ? 9.251 27.599 93.672 1.00 22.51 116 VAL C C 1
ATOM 5628 O O . VAL C 1 116 ? 9.210 28.465 94.555 1.00 19.37 116 VAL C O 1
ATOM 5632 N N . LEU C 1 117 ? 9.258 26.280 93.957 1.00 19.54 117 LEU C N 1
ATOM 5633 C CA . LEU C 1 117 ? 9.304 25.821 95.337 1.00 23.39 117 LEU C CA 1
ATOM 5634 C C . LEU C 1 117 ? 10.595 26.240 96.026 1.00 22.26 117 LEU C C 1
ATOM 5635 O O . LEU C 1 117 ? 10.583 26.545 97.221 1.00 20.83 117 LEU C O 1
ATOM 5640 N N . GLU C 1 118 ? 11.732 26.209 95.310 1.00 18.93 118 GLU C N 1
ATOM 5641 C CA . GLU C 1 118 ? 12.948 26.779 95.890 1.00 20.98 118 GLU C CA 1
ATOM 5642 C C . GLU C 1 118 ? 12.768 28.264 96.182 1.00 25.64 118 GLU C C 1
ATOM 5643 O O . GLU C 1 118 ? 13.178 28.753 97.245 1.00 19.88 118 GLU C O 1
ATOM 5649 N N . ALA C 1 119 ? 12.168 29.005 95.249 1.00 20.40 119 ALA C N 1
ATOM 5650 C CA . ALA C 1 119 ? 11.923 30.421 95.517 1.00 25.78 119 ALA C CA 1
ATOM 5651 C C . ALA C 1 119 ? 10.976 30.625 96.707 1.00 26.02 119 ALA C C 1
ATOM 5652 O O . ALA C 1 119 ? 11.050 31.648 97.391 1.00 27.53 119 ALA C O 1
ATOM 5654 N N . LEU C 1 120 ? 10.068 29.687 96.954 1.00 18.93 120 LEU C N 1
ATOM 5655 C CA . LEU C 1 120 ? 9.208 29.740 98.121 1.00 22.46 120 LEU C CA 1
ATOM 5656 C C . LEU C 1 120 ? 9.925 29.277 99.396 1.00 32.66 120 LEU C C 1
ATOM 5657 O O . LEU C 1 120 ? 9.299 29.216 100.461 1.00 29.70 120 LEU C O 1
ATOM 5662 N N . GLY C 1 121 ? 11.207 28.939 99.309 1.00 27.37 121 GLY C N 1
ATOM 5663 C CA . GLY C 1 121 ? 11.990 28.618 100.481 1.00 28.94 121 GLY C CA 1
ATOM 5664 C C . GLY C 1 121 ? 12.213 27.150 100.752 1.00 28.21 121 GLY C C 1
ATOM 5665 O O . GLY C 1 121 ? 12.777 26.818 101.798 1.00 24.50 121 GLY C O 1
ATOM 5666 N N . LEU C 1 122 ? 11.782 26.259 99.864 1.00 26.66 122 LEU C N 1
ATOM 5667 C CA . LEU C 1 122 ? 12.017 24.844 100.110 1.00 23.71 122 LEU C CA 1
ATOM 5668 C C . LEU C 1 122 ? 13.431 24.458 99.720 1.00 25.97 122 LEU C C 1
ATOM 5669 O O . LEU C 1 122 ? 14.007 24.962 98.756 1.00 23.01 122 LEU C O 1
ATOM 5674 N N . ASN C 1 123 ? 13.984 23.527 100.467 1.00 28.04 123 ASN C N 1
ATOM 5675 C CA . ASN C 1 123 ? 15.070 22.728 99.929 1.00 26.60 123 ASN C CA 1
ATOM 5676 C C . ASN C 1 123 ? 14.435 21.617 99.073 1.00 30.39 123 ASN C C 1
ATOM 5677 O O . ASN C 1 123 ? 13.649 20.815 99.586 1.00 29.61 123 ASN C O 1
ATOM 5682 N N . ILE C 1 124 ? 14.696 21.592 97.757 1.00 27.80 124 ILE C N 1
ATOM 5683 C CA . ILE C 1 124 ? 13.812 20.765 96.918 1.00 27.86 124 ILE C CA 1
ATOM 5684 C C . ILE C 1 124 ? 14.230 19.298 96.780 1.00 26.50 124 ILE C C 1
ATOM 5685 O O . ILE C 1 124 ? 13.417 18.484 96.322 1.00 26.32 124 ILE C O 1
ATOM 5690 N N . ARG C 1 125 ? 15.458 18.931 97.148 1.00 26.17 125 ARG C N 1
ATOM 5691 C CA . ARG C 1 125 ? 15.871 17.522 97.221 1.00 26.26 125 ARG C CA 1
ATOM 5692 C C . ARG C 1 125 ? 15.760 17.058 98.665 1.00 24.04 125 ARG C C 1
ATOM 5693 O O . ARG C 1 125 ? 16.495 17.535 99.533 1.00 28.39 125 ARG C O 1
ATOM 5701 N N . VAL C 1 126 ? 14.832 16.153 98.938 1.00 24.97 126 VAL C N 1
ATOM 5702 C CA . VAL C 1 126 ? 14.678 15.584 100.271 1.00 23.58 126 VAL C CA 1
ATOM 5703 C C . VAL C 1 126 ? 14.764 14.066 100.169 1.00 25.37 126 VAL C C 1
ATOM 5704 O O . VAL C 1 126 ? 14.335 13.461 99.184 1.00 25.78 126 VAL C O 1
ATOM 5708 N N . SER C 1 127 ? 15.282 13.448 101.214 1.00 25.77 127 SER C N 1
ATOM 5709 C CA . SER C 1 127 ? 15.383 11.990 101.242 1.00 20.79 127 SER C CA 1
ATOM 5710 C C . SER C 1 127 ? 13.993 11.365 101.330 1.00 22.72 127 SER C C 1
ATOM 5711 O O . SER C 1 127 ? 13.016 12.040 101.680 1.00 24.29 127 SER C O 1
ATOM 5714 N N . PRO C 1 128 ? 13.879 10.063 101.042 1.00 24.71 128 PRO C N 1
ATOM 5715 C CA . PRO C 1 128 ? 12.583 9.388 101.250 1.00 26.72 128 PRO C CA 1
ATOM 5716 C C . PRO C 1 128 ? 12.054 9.498 102.676 1.00 26.99 128 PRO C C 1
ATOM 5717 O O . PRO C 1 128 ? 10.839 9.636 102.877 1.00 22.70 128 PRO C O 1
ATOM 5721 N N . GLU C 1 129 ? 12.932 9.452 103.682 1.00 24.47 129 GLU C N 1
ATOM 5722 C CA . GLU C 1 129 ? 12.479 9.554 105.071 1.00 30.56 129 GLU C CA 1
ATOM 5723 C C . GLU C 1 129 ? 12.090 10.996 105.438 1.00 26.04 129 GLU C C 1
ATOM 5724 O O . GLU C 1 129 ? 11.148 11.214 106.204 1.00 29.39 129 GLU C O 1
ATOM 5730 N N . ARG C 1 130 ? 12.801 11.991 104.903 1.00 27.66 130 ARG C N 1
ATOM 5731 C CA . ARG C 1 130 ? 12.362 13.379 105.060 1.00 29.13 130 ARG C CA 1
ATOM 5732 C C . ARG C 1 130 ? 11.006 13.592 104.386 1.00 29.29 130 ARG C C 1
ATOM 5733 O O . ARG C 1 130 ? 10.106 14.221 104.957 1.00 28.64 130 ARG C O 1
ATOM 5741 N N . ALA C 1 131 ? 10.837 13.039 103.182 1.00 23.90 131 ALA C N 1
ATOM 5742 C CA . ALA C 1 131 ? 9.563 13.137 102.477 1.00 23.98 131 ALA C CA 1
ATOM 5743 C C . ALA C 1 131 ? 8.412 12.571 103.302 1.00 28.36 131 ALA C C 1
ATOM 5744 O O . ALA C 1 131 ? 7.321 13.160 103.348 1.00 27.53 131 ALA C O 1
ATOM 5746 N N . ARG C 1 132 ? 8.630 11.422 103.957 1.00 27.73 132 ARG C N 1
ATOM 5747 C CA . ARG C 1 132 ? 7.576 10.837 104.772 1.00 27.48 132 ARG C CA 1
ATOM 5748 C C . ARG C 1 132 ? 7.239 11.733 105.949 1.00 26.77 132 ARG C C 1
ATOM 5749 O O . ARG C 1 132 ? 6.068 11.883 106.302 1.00 32.70 132 ARG C O 1
ATOM 5757 N N . GLU C 1 133 ? 8.250 12.348 106.569 1.00 26.62 133 GLU C N 1
ATOM 5758 C CA . GLU C 1 133 ? 7.983 13.256 107.681 1.00 35.28 133 GLU C CA 1
ATOM 5759 C C . GLU C 1 133 ? 7.250 14.509 107.209 1.00 32.17 133 GLU C C 1
ATOM 5760 O O . GLU C 1 133 ? 6.348 15.001 107.897 1.00 31.01 133 GLU C O 1
ATOM 5766 N N . MET C 1 134 ? 7.616 15.029 106.034 1.00 27.94 134 MET C N 1
ATOM 5767 C CA . MET C 1 134 ? 6.902 16.177 105.478 1.00 29.73 134 MET C CA 1
ATOM 5768 C C . MET C 1 134 ? 5.418 15.881 105.300 1.00 24.76 134 MET C C 1
ATOM 5769 O O . MET C 1 134 ? 4.566 16.707 105.651 1.00 25.29 134 MET C O 1
ATOM 5774 N N . VAL C 1 135 ? 5.090 14.724 104.718 1.00 23.51 135 VAL C N 1
ATOM 5775 C CA . VAL C 1 135 ? 3.694 14.390 104.478 1.00 26.58 135 VAL C CA 1
ATOM 5776 C C . VAL C 1 135 ? 2.975 14.166 105.794 1.00 36.33 135 VAL C C 1
ATOM 5777 O O . VAL C 1 135 ? 1.861 14.654 105.989 1.00 31.38 135 VAL C O 1
ATOM 5781 N N . GLU C 1 136 ? 3.605 13.442 106.726 1.00 31.99 136 GLU C N 1
ATOM 5782 C CA . GLU C 1 136 ? 2.955 13.188 108.007 1.00 33.51 136 GLU C CA 1
ATOM 5783 C C . GLU C 1 136 ? 2.700 14.487 108.778 1.00 32.86 136 GLU C C 1
ATOM 5784 O O . GLU C 1 136 ? 1.697 14.602 109.490 1.00 34.83 136 GLU C O 1
ATOM 5790 N N . SER C 1 137 ? 3.563 15.487 108.633 1.00 33.41 137 SER C N 1
ATOM 5791 C CA . SER C 1 137 ? 3.362 16.716 109.398 1.00 33.37 137 SER C CA 1
ATOM 5792 C C . SER C 1 137 ? 2.502 17.746 108.670 1.00 30.02 137 SER C C 1
ATOM 5793 O O . SER C 1 137 ? 1.747 18.487 109.305 1.00 30.56 137 SER C O 1
ATOM 5796 N N . THR C 1 138 ? 2.634 17.852 107.355 1.00 30.20 138 THR C N 1
ATOM 5797 C CA . THR C 1 138 ? 1.987 18.931 106.624 1.00 27.13 138 THR C CA 1
ATOM 5798 C C . THR C 1 138 ? 1.046 18.475 105.514 1.00 25.21 138 THR C C 1
ATOM 5799 O O . THR C 1 138 ? 0.435 19.335 104.863 1.00 26.88 138 THR C O 1
ATOM 5803 N N . ASN C 1 139 ? 0.962 17.176 105.222 1.00 19.43 139 ASN C N 1
ATOM 5804 C CA . ASN C 1 139 ? 0.257 16.631 104.062 1.00 26.47 139 ASN C CA 1
ATOM 5805 C C . ASN C 1 139 ? 0.938 16.971 102.731 1.00 23.01 139 ASN C C 1
ATOM 5806 O O . ASN C 1 139 ? 0.340 16.738 101.672 1.00 22.65 139 ASN C O 1
ATOM 5811 N N . PHE C 1 140 ? 2.156 17.507 102.735 1.00 23.16 140 PHE C N 1
ATOM 5812 C CA . PHE C 1 140 ? 2.810 17.870 101.488 1.00 21.73 140 PHE C CA 1
ATOM 5813 C C . PHE C 1 140 ? 4.286 17.468 101.483 1.00 23.50 140 PHE C C 1
ATOM 5814 O O . PHE C 1 140 ? 5.005 17.652 102.473 1.00 21.32 140 PHE C O 1
ATOM 5822 N N . THR C 1 141 ? 4.744 16.949 100.341 1.00 17.07 141 THR C N 1
ATOM 5823 C CA . THR C 1 141 ? 6.180 16.900 100.063 1.00 21.01 141 THR C CA 1
ATOM 5824 C C . THR C 1 141 ? 6.393 17.035 98.558 1.00 18.34 141 THR C C 1
ATOM 5825 O O . THR C 1 141 ? 5.460 16.890 97.763 1.00 21.16 141 THR C O 1
ATOM 5829 N N . PHE C 1 142 ? 7.625 17.359 98.180 1.00 18.57 142 PHE C N 1
ATOM 5830 C CA . PHE C 1 142 ? 8.010 17.512 96.782 1.00 19.86 142 PHE C CA 1
ATOM 5831 C C . PHE C 1 142 ? 9.042 16.437 96.471 1.00 21.35 142 PHE C C 1
ATOM 5832 O O . PHE C 1 142 ? 10.036 16.329 97.179 1.00 23.12 142 PHE C O 1
ATOM 5840 N N . ILE C 1 143 ? 8.800 15.661 95.423 1.00 16.30 143 ILE C N 1
ATOM 5841 C CA . ILE C 1 143 ? 9.687 14.576 95.005 1.00 17.13 143 ILE C CA 1
ATOM 5842 C C . ILE C 1 143 ? 10.415 15.063 93.749 1.00 20.81 143 ILE C C 1
ATOM 5843 O O . ILE C 1 143 ? 9.844 15.042 92.654 1.00 20.92 143 ILE C O 1
ATOM 5848 N N . PHE C 1 144 ? 11.677 15.495 93.880 1.00 15.69 144 PHE C N 1
ATOM 5849 C CA . PHE C 1 144 ? 12.410 16.089 92.756 1.00 20.85 144 PHE C CA 1
ATOM 5850 C C . PHE C 1 144 ? 12.877 14.973 91.811 1.00 21.32 144 PHE C C 1
ATOM 5851 O O . PHE C 1 144 ? 13.616 14.088 92.226 1.00 19.68 144 PHE C O 1
ATOM 5859 N N . ALA C 1 145 ? 12.408 14.972 90.561 1.00 18.27 145 ALA C N 1
ATOM 5860 C CA . ALA C 1 145 ? 12.557 13.766 89.750 1.00 14.92 145 ALA C CA 1
ATOM 5861 C C . ALA C 1 145 ? 14.001 13.352 89.514 1.00 21.19 145 ALA C C 1
ATOM 5862 O O . ALA C 1 145 ? 14.291 12.142 89.611 1.00 20.80 145 ALA C O 1
ATOM 5864 N N . PRO C 1 146 ? 14.948 14.250 89.210 1.00 21.18 146 PRO C N 1
ATOM 5865 C CA . PRO C 1 146 ? 16.321 13.757 88.998 1.00 21.62 146 PRO C CA 1
ATOM 5866 C C . PRO C 1 146 ? 16.885 13.043 90.211 1.00 21.22 146 PRO C C 1
ATOM 5867 O O . PRO C 1 146 ? 17.743 12.163 90.073 1.00 24.90 146 PRO C O 1
ATOM 5871 N N . ALA C 1 147 ? 16.447 13.401 91.406 1.00 17.90 147 ALA C N 1
ATOM 5872 C CA . ALA C 1 147 ? 16.955 12.723 92.588 1.00 22.79 147 ALA C CA 1
ATOM 5873 C C . ALA C 1 147 ? 16.316 11.357 92.779 1.00 22.60 147 ALA C C 1
ATOM 5874 O O . ALA C 1 147 ? 16.939 10.465 93.381 1.00 24.45 147 ALA C O 1
ATOM 5876 N N . TYR C 1 148 ? 15.083 11.164 92.300 1.00 19.11 148 TYR C N 1
ATOM 5877 C CA . TYR C 1 148 ? 14.402 9.901 92.546 1.00 22.04 148 TYR C CA 1
ATOM 5878 C C . TYR C 1 148 ? 14.503 8.923 91.382 1.00 19.57 148 TYR C C 1
ATOM 5879 O O . TYR C 1 148 ? 14.105 7.757 91.540 1.00 18.51 148 TYR C O 1
ATOM 5888 N N . HIS C 1 149 ? 15.025 9.351 90.224 1.00 19.42 149 HIS C N 1
ATOM 5889 C CA . HIS C 1 149 ? 15.148 8.489 89.044 1.00 17.27 149 HIS C CA 1
ATOM 5890 C C . HIS C 1 149 ? 16.594 8.366 88.569 1.00 17.81 149 HIS C C 1
ATOM 5891 O O . HIS C 1 149 ? 16.940 8.811 87.460 1.00 15.46 149 HIS C O 1
ATOM 5898 N N . PRO C 1 150 ? 17.460 7.751 89.378 1.00 17.81 150 PRO C N 1
ATOM 5899 C CA . PRO C 1 150 ? 18.855 7.543 88.932 1.00 20.57 150 PRO C CA 1
ATOM 5900 C C . PRO C 1 150 ? 18.960 6.785 87.629 1.00 24.28 150 PRO C C 1
ATOM 5901 O O . PRO C 1 150 ? 19.962 6.931 86.914 1.00 17.90 150 PRO C O 1
ATOM 5905 N N . ALA C 1 151 ? 17.944 5.993 87.272 1.00 22.74 151 ALA C N 1
ATOM 5906 C CA . ALA C 1 151 ? 18.034 5.253 86.018 1.00 23.94 151 ALA C CA 1
ATOM 5907 C C . ALA C 1 151 ? 18.029 6.173 84.817 1.00 23.70 151 ALA C C 1
ATOM 5908 O O . ALA C 1 151 ? 18.468 5.759 83.735 1.00 24.03 151 ALA C O 1
ATOM 5910 N N . LEU C 1 152 ? 17.539 7.407 84.964 1.00 20.63 152 LEU C N 1
ATOM 5911 C CA . LEU C 1 152 ? 17.524 8.329 83.838 1.00 19.97 152 LEU C CA 1
ATOM 5912 C C . LEU C 1 152 ? 18.875 9.000 83.605 1.00 24.97 152 LEU C C 1
ATOM 5913 O O . LEU C 1 152 ? 19.001 9.781 82.667 1.00 24.24 152 LEU C O 1
ATOM 5918 N N . ARG C 1 153 ? 19.863 8.749 84.450 1.00 23.87 153 ARG C N 1
ATOM 5919 C CA . ARG C 1 153 ? 21.141 9.430 84.302 1.00 27.00 153 ARG C CA 1
ATOM 5920 C C . ARG C 1 153 ? 21.754 9.381 82.893 1.00 27.11 153 ARG C C 1
ATOM 5921 O O . ARG C 1 153 ? 22.095 10.433 82.387 1.00 27.30 153 ARG C O 1
ATOM 5929 N N . PRO C 1 154 ? 21.823 8.209 82.234 1.00 27.09 154 PRO C N 1
ATOM 5930 C CA . PRO C 1 154 ? 22.280 8.234 80.822 1.00 24.15 154 PRO C CA 1
ATOM 5931 C C . PRO C 1 154 ? 21.284 8.815 79.850 1.00 28.78 154 PRO C C 1
ATOM 5932 O O . PRO C 1 154 ? 21.674 9.138 78.714 1.00 24.14 154 PRO C O 1
ATOM 5936 N N . ILE C 1 155 ? 20.020 8.970 80.242 1.00 25.96 155 ILE C N 1
ATOM 5937 C CA . ILE C 1 155 ? 19.010 9.454 79.308 1.00 23.40 155 ILE C CA 1
ATOM 5938 C C . ILE C 1 155 ? 18.993 10.987 79.263 1.00 28.08 155 ILE C C 1
ATOM 5939 O O . ILE C 1 155 ? 18.801 11.585 78.192 1.00 19.54 155 ILE C O 1
ATOM 5944 N N . MET C 1 156 ? 19.188 11.647 80.416 1.00 24.58 156 MET C N 1
ATOM 5945 C CA . MET C 1 156 ? 19.119 13.111 80.470 1.00 26.43 156 MET C CA 1
ATOM 5946 C C . MET C 1 156 ? 20.018 13.804 79.451 1.00 26.08 156 MET C C 1
ATOM 5947 O O . MET C 1 156 ? 19.527 14.694 78.739 1.00 29.15 156 MET C O 1
ATOM 5952 N N . PRO C 1 157 ? 21.312 13.477 79.330 1.00 25.71 157 PRO C N 1
ATOM 5953 C CA . PRO C 1 157 ? 22.122 14.160 78.312 1.00 27.90 157 PRO C CA 1
ATOM 5954 C C . PRO C 1 157 ? 21.670 13.869 76.891 1.00 30.66 157 PRO C C 1
ATOM 5955 O O . PRO C 1 157 ? 21.890 14.713 76.014 1.00 26.81 157 PRO C O 1
ATOM 5959 N N . VAL C 1 158 ? 21.075 12.694 76.627 1.00 28.78 158 VAL C N 1
ATOM 5960 C CA . VAL C 1 158 ? 20.499 12.458 75.307 1.00 24.09 158 VAL C CA 1
ATOM 5961 C C . VAL C 1 158 ? 19.313 13.382 75.075 1.00 25.70 158 VAL C C 1
ATOM 5962 O O . VAL C 1 158 ? 19.232 14.047 74.035 1.00 27.24 158 VAL C O 1
ATOM 5966 N N . ARG C 1 159 ? 18.372 13.448 76.042 1.00 24.26 159 ARG C N 1
ATOM 5967 C CA . ARG C 1 159 ? 17.239 14.357 75.876 1.00 23.77 159 ARG C CA 1
ATOM 5968 C C . ARG C 1 159 ? 17.724 15.777 75.646 1.00 29.18 159 ARG C C 1
ATOM 5969 O O . ARG C 1 159 ? 17.163 16.510 74.814 1.00 29.22 159 ARG C O 1
ATOM 5977 N N . LYS C 1 160 ? 18.778 16.179 76.369 1.00 23.86 160 LYS C N 1
ATOM 5978 C CA . LYS C 1 160 ? 19.329 17.527 76.209 1.00 31.60 160 LYS C CA 1
ATOM 5979 C C . LYS C 1 160 ? 19.873 17.746 74.795 1.00 27.14 160 LYS C C 1
ATOM 5980 O O . LYS C 1 160 ? 19.575 18.759 74.155 1.00 32.53 160 LYS C O 1
ATOM 5986 N N . ALA C 1 161 ? 20.657 16.787 74.287 1.00 29.45 161 ALA C N 1
ATOM 5987 C CA . ALA C 1 161 ? 21.294 16.917 72.970 1.00 30.40 161 ALA C CA 1
ATOM 5988 C C . ALA C 1 161 ? 20.278 16.924 71.830 1.00 32.59 161 ALA C C 1
ATOM 5989 O O . ALA C 1 161 ? 20.447 17.642 70.836 1.00 29.50 161 ALA C O 1
ATOM 5991 N N . LEU C 1 162 ? 19.224 16.123 71.944 1.00 27.51 162 LEU C N 1
ATOM 5992 C CA . LEU C 1 162 ? 18.233 16.054 70.873 1.00 31.01 162 LEU C CA 1
ATOM 5993 C C . LEU C 1 162 ? 17.405 17.328 70.802 1.00 30.65 162 LEU C C 1
ATOM 5994 O O . LEU C 1 162 ? 17.021 17.766 69.709 1.00 33.57 162 LEU C O 1
ATOM 5999 N N . GLY C 1 163 ? 17.091 17.919 71.957 1.00 33.80 163 GLY C N 1
ATOM 6000 C CA . GLY C 1 163 ? 16.316 19.137 72.019 1.00 33.29 163 GLY C CA 1
ATOM 6001 C C . GLY C 1 163 ? 14.854 19.028 71.623 1.00 35.20 163 GLY C C 1
ATOM 6002 O O . GLY C 1 163 ? 14.122 20.014 71.766 1.00 43.94 163 GLY C O 1
ATOM 6003 N N . ILE C 1 164 ? 14.393 17.884 71.127 1.00 33.33 164 ILE C N 1
ATOM 6004 C CA . ILE C 1 164 ? 12.991 17.739 70.736 1.00 29.15 164 ILE C CA 1
ATOM 6005 C C . ILE C 1 164 ? 12.215 17.239 71.941 1.00 30.91 164 ILE C C 1
ATOM 6006 O O . ILE C 1 164 ? 12.785 16.727 72.904 1.00 27.07 164 ILE C O 1
ATOM 6011 N N . LYS C 1 165 ? 10.895 17.363 71.900 1.00 23.84 165 LYS C N 1
ATOM 6012 C CA . LYS C 1 165 ? 10.151 16.683 72.942 1.00 29.17 165 LYS C CA 1
ATOM 6013 C C . LYS C 1 165 ? 10.321 15.174 72.744 1.00 29.70 165 LYS C C 1
ATOM 6014 O O . LYS C 1 165 ? 10.574 14.712 71.632 1.00 22.23 165 LYS C O 1
ATOM 6020 N N . THR C 1 166 ? 10.234 14.412 73.841 1.00 25.41 166 THR C N 1
ATOM 6021 C CA . THR C 1 166 ? 10.358 12.952 73.759 1.00 28.80 166 THR C CA 1
ATOM 6022 C C . THR C 1 166 ? 9.269 12.321 74.612 1.00 23.28 166 THR C C 1
ATOM 6023 O O . THR C 1 166 ? 8.477 13.016 75.254 1.00 23.29 166 THR C O 1
ATOM 6027 N N . VAL C 1 167 ? 9.233 10.987 74.625 1.00 22.71 167 VAL C N 1
ATOM 6028 C CA . VAL C 1 167 ? 8.268 10.294 75.478 1.00 23.34 167 VAL C CA 1
ATOM 6029 C C . VAL C 1 167 ? 8.471 10.648 76.951 1.00 23.71 167 VAL C C 1
ATOM 6030 O O . VAL C 1 167 ? 7.523 10.606 77.740 1.00 20.65 167 VAL C O 1
ATOM 6034 N N . PHE C 1 168 ? 9.690 11.037 77.349 1.00 23.31 168 PHE C N 1
ATOM 6035 C CA . PHE C 1 168 ? 9.904 11.339 78.764 1.00 22.86 168 PHE C CA 1
ATOM 6036 C C . PHE C 1 168 ? 9.204 12.621 79.210 1.00 23.25 168 PHE C C 1
ATOM 6037 O O . PHE C 1 168 ? 8.925 12.780 80.406 1.00 23.18 168 PHE C O 1
ATOM 6045 N N . ASN C 1 169 ? 8.895 13.525 78.286 1.00 22.65 169 ASN C N 1
ATOM 6046 C CA . ASN C 1 169 ? 8.048 14.663 78.627 1.00 22.01 169 ASN C CA 1
ATOM 6047 C C . ASN C 1 169 ? 6.620 14.227 78.992 1.00 27.20 169 ASN C C 1
ATOM 6048 O O . ASN C 1 169 ? 5.962 14.867 79.813 1.00 24.94 169 ASN C O 1
ATOM 6053 N N . VAL C 1 170 ? 6.139 13.123 78.438 1.00 24.71 170 VAL C N 1
ATOM 6054 C CA . VAL C 1 170 ? 4.768 12.695 78.697 1.00 23.44 170 VAL C CA 1
ATOM 6055 C C . VAL C 1 170 ? 4.686 11.770 79.901 1.00 24.01 170 VAL C C 1
ATOM 6056 O O . VAL C 1 170 ? 3.738 11.839 80.701 1.00 26.12 170 VAL C O 1
ATOM 6060 N N . ILE C 1 171 ? 5.656 10.871 80.065 1.00 21.61 171 ILE C N 1
ATOM 6061 C CA . ILE C 1 171 ? 5.516 9.933 81.172 1.00 21.67 171 ILE C CA 1
ATOM 6062 C C . ILE C 1 171 ? 6.007 10.498 82.491 1.00 20.73 171 ILE C C 1
ATOM 6063 O O . ILE C 1 171 ? 5.766 9.878 83.534 1.00 18.79 171 ILE C O 1
ATOM 6068 N N . GLY C 1 172 ? 6.681 11.643 82.483 1.00 22.16 172 GLY C N 1
ATOM 6069 C CA . GLY C 1 172 ? 7.131 12.236 83.727 1.00 21.48 172 GLY C CA 1
ATOM 6070 C C . GLY C 1 172 ? 6.026 12.269 84.779 1.00 23.10 172 GLY C C 1
ATOM 6071 O O . GLY C 1 172 ? 6.141 11.690 85.861 1.00 20.80 172 GLY C O 1
ATOM 6072 N N . PRO C 1 173 ? 4.887 12.873 84.435 1.00 22.79 173 PRO C N 1
ATOM 6073 C CA . PRO C 1 173 ? 3.782 12.941 85.404 1.00 25.42 173 PRO C CA 1
ATOM 6074 C C . PRO C 1 173 ? 3.182 11.586 85.736 1.00 26.48 173 PRO C C 1
ATOM 6075 O O . PRO C 1 173 ? 2.541 11.457 86.782 1.00 22.24 173 PRO C O 1
ATOM 6079 N N . LEU C 1 174 ? 3.393 10.564 84.905 1.00 19.72 174 LEU C N 1
ATOM 6080 C CA . LEU C 1 174 ? 2.916 9.217 85.208 1.00 21.52 174 LEU C CA 1
ATOM 6081 C C . LEU C 1 174 ? 3.910 8.392 86.019 1.00 23.13 174 LEU C C 1
ATOM 6082 O O . LEU C 1 174 ? 3.636 7.219 86.328 1.00 24.41 174 LEU C O 1
ATOM 6087 N N . ALA C 1 175 ? 5.079 8.946 86.361 1.00 20.66 175 ALA C N 1
ATOM 6088 C CA . ALA C 1 175 ? 6.168 8.146 86.905 1.00 18.52 175 ALA C CA 1
ATOM 6089 C C . ALA C 1 175 ? 6.467 8.471 88.365 1.00 21.95 175 ALA C C 1
ATOM 6090 O O . ALA C 1 175 ? 7.588 8.268 88.829 1.00 20.29 175 ALA C O 1
ATOM 6092 N N . ASN C 1 176 ? 5.479 8.987 89.090 1.00 19.42 176 ASN C N 1
ATOM 6093 C CA . ASN C 1 176 ? 5.653 9.320 90.495 1.00 18.69 176 ASN C CA 1
ATOM 6094 C C . ASN C 1 176 ? 5.852 8.027 91.285 1.00 22.89 176 ASN C C 1
ATOM 6095 O O . ASN C 1 176 ? 4.954 7.176 91.312 1.00 22.76 176 ASN C O 1
ATOM 6100 N N . PRO C 1 177 ? 7.003 7.820 91.920 1.00 24.80 177 PRO C N 1
ATOM 6101 C CA . PRO C 1 177 ? 7.227 6.539 92.617 1.00 20.67 177 PRO C CA 1
ATOM 6102 C C . PRO C 1 177 ? 6.414 6.398 93.900 1.00 24.69 177 PRO C C 1
ATOM 6103 O O . PRO C 1 177 ? 6.414 5.313 94.471 1.00 27.39 177 PRO C O 1
ATOM 6107 N N . ALA C 1 178 ? 5.739 7.456 94.373 1.00 23.37 178 ALA C N 1
ATOM 6108 C CA . ALA C 1 178 ? 4.770 7.319 95.469 1.00 25.67 178 ALA C CA 1
ATOM 6109 C C . ALA C 1 178 ? 3.465 6.643 95.036 1.00 22.98 178 ALA C C 1
ATOM 6110 O O . ALA C 1 178 ? 2.607 6.383 95.897 1.00 23.17 178 ALA C O 1
ATOM 6112 N N . ASP C 1 179 ? 3.273 6.411 93.739 1.00 18.68 179 ASP C N 1
ATOM 6113 C CA . ASP C 1 179 ? 2.088 5.726 93.203 1.00 23.68 179 ASP C CA 1
ATOM 6114 C C . ASP C 1 179 ? 0.806 6.475 93.612 1.00 24.90 179 ASP C C 1
ATOM 6115 O O . ASP C 1 179 ? -0.061 5.905 94.292 1.00 21.39 179 ASP C O 1
ATOM 6120 N N . PRO C 1 180 ? 0.649 7.741 93.212 1.00 24.05 180 PRO C N 1
ATOM 6121 C CA . PRO C 1 180 ? -0.548 8.498 93.596 1.00 20.60 180 PRO C CA 1
ATOM 6122 C C . PRO C 1 180 ? -1.843 7.781 93.232 1.00 19.72 180 PRO C C 1
ATOM 6123 O O . PRO C 1 180 ? -2.020 7.291 92.117 1.00 21.24 180 PRO C O 1
ATOM 6127 N N . ALA C 1 181 ? -2.760 7.752 94.183 1.00 18.33 181 ALA C N 1
ATOM 6128 C CA . ALA C 1 181 ? -4.118 7.282 93.916 1.00 17.32 181 ALA C CA 1
ATOM 6129 C C . ALA C 1 181 ? -4.942 8.316 93.151 1.00 21.77 181 ALA C C 1
ATOM 6130 O O . ALA C 1 181 ? -5.875 7.957 92.435 1.00 17.62 181 ALA C O 1
ATOM 6132 N N . TYR C 1 182 ? -4.607 9.596 93.276 1.00 14.85 182 TYR C N 1
ATOM 6133 C CA . TYR C 1 182 ? -5.374 10.657 92.641 1.00 16.76 182 TYR C CA 1
ATOM 6134 C C . TYR C 1 182 ? -4.425 11.568 91.883 1.00 16.98 182 TYR C C 1
ATOM 6135 O O . TYR C 1 182 ? -3.384 11.944 92.424 1.00 18.21 182 TYR C O 1
ATOM 6144 N N . GLN C 1 183 ? -4.797 11.955 90.658 1.00 16.11 183 GLN C N 1
ATOM 6145 C CA . GLN C 1 183 ? -3.911 12.756 89.816 1.00 19.36 183 GLN C CA 1
ATOM 6146 C C . GLN C 1 183 ? -4.693 13.764 88.977 1.00 18.19 183 GLN C C 1
ATOM 6147 O O . GLN C 1 183 ? -5.784 13.465 88.475 1.00 16.72 183 GLN C O 1
ATOM 6153 N N . VAL C 1 184 ? -4.129 14.959 88.831 1.00 15.55 184 VAL C N 1
ATOM 6154 C CA . VAL C 1 184 ? -4.472 15.857 87.734 1.00 16.73 184 VAL C CA 1
ATOM 6155 C C . VAL C 1 184 ? -3.245 15.909 86.822 1.00 16.50 184 VAL C C 1
ATOM 6156 O O . VAL C 1 184 ? -2.153 16.281 87.269 1.00 19.44 184 VAL C O 1
ATOM 6160 N N . VAL C 1 185 ? -3.415 15.577 85.545 1.00 17.84 185 VAL C N 1
ATOM 6161 C CA . VAL C 1 185 ? -2.309 15.639 84.589 1.00 17.28 185 VAL C CA 1
ATOM 6162 C C . VAL C 1 185 ? -2.708 16.574 83.457 1.00 17.78 185 VAL C C 1
ATOM 6163 O O . VAL C 1 185 ? -3.586 16.244 82.658 1.00 15.25 185 VAL C O 1
ATOM 6167 N N . GLY C 1 186 ? -2.078 17.749 83.384 1.00 17.42 186 GLY C N 1
ATOM 6168 C CA . GLY C 1 186 ? -2.269 18.597 82.219 1.00 16.72 186 GLY C CA 1
ATOM 6169 C C . GLY C 1 186 ? -1.437 18.087 81.052 1.00 22.12 186 GLY C C 1
ATOM 6170 O O . GLY C 1 186 ? -0.340 17.566 81.235 1.00 18.30 186 GLY C O 1
ATOM 6171 N N . VAL C 1 187 ? -1.965 18.219 79.825 1.00 20.35 187 VAL C N 1
ATOM 6172 C CA . VAL C 1 187 ? -1.214 17.822 78.638 1.00 22.27 187 VAL C CA 1
ATOM 6173 C C . VAL C 1 187 ? -1.098 19.009 77.692 1.00 24.36 187 VAL C C 1
ATOM 6174 O O . VAL C 1 187 ? -1.984 19.872 77.617 1.00 20.39 187 VAL C O 1
ATOM 6178 N N . ASN C 1 188 ? 0.016 19.052 76.959 1.00 22.87 188 ASN C N 1
ATOM 6179 C CA . ASN C 1 188 ? 0.335 20.212 76.135 1.00 27.88 188 ASN C CA 1
ATOM 6180 C C . ASN C 1 188 ? -0.299 20.186 74.745 1.00 31.67 188 ASN C C 1
ATOM 6181 O O . ASN C 1 188 ? -0.263 21.207 74.046 1.00 34.13 188 ASN C O 1
ATOM 6186 N N . SER C 1 189 ? -0.939 19.093 74.340 1.00 29.98 189 SER C N 1
ATOM 6187 C CA . SER C 1 189 ? -1.644 19.098 73.061 1.00 37.21 189 SER C CA 1
ATOM 6188 C C . SER C 1 189 ? -2.822 18.150 73.150 1.00 37.00 189 SER C C 1
ATOM 6189 O O . SER C 1 189 ? -2.747 17.146 73.864 1.00 32.83 189 SER C O 1
ATOM 6192 N N . PRO C 1 190 ? -3.915 18.419 72.432 1.00 41.15 190 PRO C N 1
ATOM 6193 C CA . PRO C 1 190 ? -5.124 17.597 72.632 1.00 30.85 190 PRO C CA 1
ATOM 6194 C C . PRO C 1 190 ? -4.942 16.160 72.201 1.00 30.80 190 PRO C C 1
ATOM 6195 O O . PRO C 1 190 ? -5.710 15.293 72.639 1.00 29.80 190 PRO C O 1
ATOM 6199 N N . GLU C 1 191 ? -3.941 15.870 71.367 1.00 33.43 191 GLU C N 1
ATOM 6200 C CA . GLU C 1 191 ? -3.753 14.500 70.909 1.00 36.52 191 GLU C CA 1
ATOM 6201 C C . GLU C 1 191 ? -3.213 13.599 72.018 1.00 38.62 191 GLU C C 1
ATOM 6202 O O . GLU C 1 191 ? -3.279 12.372 71.894 1.00 32.26 191 GLU C O 1
ATOM 6208 N N . LEU C 1 192 ? -2.689 14.180 73.102 1.00 31.52 192 LEU C N 1
ATOM 6209 C CA . LEU C 1 192 ? -2.190 13.405 74.228 1.00 25.89 192 LEU C CA 1
ATOM 6210 C C . LEU C 1 192 ? -3.259 13.095 75.276 1.00 22.10 192 LEU C C 1
ATOM 6211 O O . LEU C 1 192 ? -2.991 12.306 76.182 1.00 25.84 192 LEU C O 1
ATOM 6216 N N . LEU C 1 193 ? -4.458 13.699 75.191 1.00 23.49 193 LEU C N 1
ATOM 6217 C CA . LEU C 1 193 ? -5.482 13.461 76.216 1.00 24.22 193 LEU C CA 1
ATOM 6218 C C . LEU C 1 193 ? -5.863 11.988 76.300 1.00 23.70 193 LEU C C 1
ATOM 6219 O O . LEU C 1 193 ? -5.888 11.402 77.388 1.00 22.45 193 LEU C O 1
ATOM 6224 N N . GLU C 1 194 ? -6.161 11.365 75.147 1.00 24.43 194 GLU C N 1
ATOM 6225 C CA . GLU C 1 194 ? -6.629 9.977 75.172 1.00 26.45 194 GLU C CA 1
ATOM 6226 C C . GLU C 1 194 ? -5.543 9.000 75.617 1.00 22.23 194 GLU C C 1
ATOM 6227 O O . GLU C 1 194 ? -5.811 8.178 76.512 1.00 18.44 194 GLU C O 1
ATOM 6233 N N . PRO C 1 195 ? -4.321 9.012 75.059 1.00 25.03 195 PRO C N 1
ATOM 6234 C CA . PRO C 1 195 ? -3.310 8.067 75.567 1.00 26.27 195 PRO C CA 1
ATOM 6235 C C . PRO C 1 195 ? -2.938 8.291 77.020 1.00 23.52 195 PRO C C 1
ATOM 6236 O O . PRO C 1 195 ? -2.724 7.311 77.749 1.00 22.45 195 PRO C O 1
ATOM 6240 N N . VAL C 1 196 ? -2.859 9.549 77.478 1.00 22.54 196 VAL C N 1
ATOM 6241 C CA . VAL C 1 196 ? -2.504 9.762 78.876 1.00 21.09 196 VAL C CA 1
ATOM 6242 C C . VAL C 1 196 ? -3.625 9.241 79.768 1.00 20.03 196 VAL C C 1
ATOM 6243 O O . VAL C 1 196 ? -3.370 8.588 80.783 1.00 19.68 196 VAL C O 1
ATOM 6247 N N . ALA C 1 197 ? -4.882 9.480 79.379 1.00 21.68 197 ALA C N 1
ATOM 6248 C CA . ALA C 1 197 ? -6.004 8.959 80.158 1.00 18.86 197 ALA C CA 1
ATOM 6249 C C . ALA C 1 197 ? -5.988 7.439 80.179 1.00 17.94 197 ALA C C 1
ATOM 6250 O O . ALA C 1 197 ? -6.170 6.830 81.233 1.00 19.44 197 ALA C O 1
ATOM 6252 N N . GLU C 1 198 ? -5.761 6.812 79.025 1.00 19.40 198 GLU C N 1
ATOM 6253 C CA . GLU C 1 198 ? -5.721 5.345 78.994 1.00 28.05 198 GLU C CA 1
ATOM 6254 C C . GLU C 1 198 ? -4.575 4.801 79.838 1.00 21.85 198 GLU C C 1
ATOM 6255 O O . GLU C 1 198 ? -4.711 3.752 80.498 1.00 21.71 198 GLU C O 1
ATOM 6261 N N . ALA C 1 199 ? -3.441 5.497 79.817 1.00 23.12 199 ALA C N 1
ATOM 6262 C CA . ALA C 1 199 ? -2.289 5.070 80.605 1.00 20.71 199 ALA C CA 1
ATOM 6263 C C . ALA C 1 199 ? -2.598 5.131 82.098 1.00 21.44 199 ALA C C 1
ATOM 6264 O O . ALA C 1 199 ? -2.268 4.207 82.850 1.00 21.37 199 ALA C O 1
ATOM 6266 N N . LEU C 1 200 ? -3.262 6.199 82.544 1.00 16.63 200 LEU C N 1
ATOM 6267 C CA . LEU C 1 200 ? -3.652 6.262 83.949 1.00 22.08 200 LEU C CA 1
ATOM 6268 C C . LEU C 1 200 ? -4.582 5.106 84.289 1.00 16.44 200 LEU C C 1
ATOM 6269 O O . LEU C 1 200 ? -4.489 4.520 85.367 1.00 20.55 200 LEU C O 1
ATOM 6274 N N . GLU C 1 201 ? -5.433 4.731 83.351 1.00 18.24 201 GLU C N 1
ATOM 6275 C CA . GLU C 1 201 ? -6.282 3.563 83.574 1.00 26.07 201 GLU C CA 1
ATOM 6276 C C . GLU C 1 201 ? -5.438 2.297 83.742 1.00 21.47 201 GLU C C 1
ATOM 6277 O O . GLU C 1 201 ? -5.572 1.575 84.736 1.00 30.09 201 GLU C O 1
ATOM 6283 N N . PHE C 1 202 ? -4.549 2.031 82.781 1.00 24.86 202 PHE C N 1
ATOM 6284 C CA . PHE C 1 202 ? -3.613 0.908 82.874 1.00 24.16 202 PHE C CA 1
ATOM 6285 C C . PHE C 1 202 ? -2.809 0.899 84.165 1.00 27.02 202 PHE C C 1
ATOM 6286 O O . PHE C 1 202 ? -2.488 -0.177 84.693 1.00 24.68 202 PHE C O 1
ATOM 6294 N N . LEU C 1 203 ? -2.465 2.076 84.696 1.00 23.16 203 LEU C N 1
ATOM 6295 C CA . LEU C 1 203 ? -1.671 2.147 85.915 1.00 17.87 203 LEU C CA 1
ATOM 6296 C C . LEU C 1 203 ? -2.499 2.019 87.188 1.00 22.59 203 LEU C C 1
ATOM 6297 O O . LEU C 1 203 ? -1.914 1.963 88.262 1.00 23.48 203 LEU C O 1
ATOM 6302 N N . GLY C 1 204 ? -3.826 1.923 87.099 1.00 21.70 204 GLY C N 1
ATOM 6303 C CA . GLY C 1 204 ? -4.636 1.698 88.279 1.00 25.02 204 GLY C CA 1
ATOM 6304 C C . GLY C 1 204 ? -4.884 2.910 89.150 1.00 21.62 204 GLY C C 1
ATOM 6305 O O . GLY C 1 204 ? -5.075 2.771 90.373 1.00 21.70 204 GLY C O 1
ATOM 6306 N N . VAL C 1 205 ? -4.869 4.113 88.572 1.00 25.91 205 VAL C N 1
ATOM 6307 C CA . VAL C 1 205 ? -5.181 5.288 89.379 1.00 20.29 205 VAL C CA 1
ATOM 6308 C C . VAL C 1 205 ? -6.624 5.167 89.858 1.00 18.77 205 VAL C C 1
ATOM 6309 O O . VAL C 1 205 ? -7.498 4.693 89.126 1.00 20.22 205 VAL C O 1
ATOM 6313 N N . GLU C 1 206 ? -6.882 5.589 91.095 1.00 19.69 206 GLU C N 1
ATOM 6314 C CA . GLU C 1 206 ? -8.264 5.577 91.589 1.00 20.97 206 GLU C CA 1
ATOM 6315 C C . GLU C 1 206 ? -9.142 6.637 90.904 1.00 24.34 206 GLU C C 1
ATOM 6316 O O . GLU C 1 206 ? -10.282 6.350 90.513 1.00 19.01 206 GLU C O 1
ATOM 6322 N N . ARG C 1 207 ? -8.645 7.860 90.742 1.00 21.28 207 ARG C N 1
ATOM 6323 C CA . ARG C 1 207 ? -9.371 8.894 90.004 1.00 20.36 207 ARG C CA 1
ATOM 6324 C C . ARG C 1 207 ? -8.351 9.872 89.449 1.00 19.30 207 ARG C C 1
ATOM 6325 O O . ARG C 1 207 ? -7.388 10.222 90.146 1.00 21.36 207 ARG C O 1
ATOM 6333 N N . ALA C 1 208 ? -8.539 10.286 88.199 1.00 17.80 208 ALA C N 1
ATOM 6334 C CA . ALA C 1 208 ? -7.640 11.285 87.624 1.00 19.49 208 ALA C CA 1
ATOM 6335 C C . ALA C 1 208 ? -8.389 12.176 86.638 1.00 20.14 208 ALA C C 1
ATOM 6336 O O . ALA C 1 208 ? -9.342 11.743 85.977 1.00 18.97 208 ALA C O 1
ATOM 6338 N N . LEU C 1 209 ? -7.925 13.422 86.505 1.00 16.45 209 LEU C N 1
ATOM 6339 C CA . LEU C 1 209 ? -8.333 14.277 85.399 1.00 15.82 209 LEU C CA 1
ATOM 6340 C C . LEU C 1 209 ? -7.143 14.556 84.493 1.00 20.30 209 LEU C C 1
ATOM 6341 O O . LEU C 1 209 ? -6.082 14.976 84.966 1.00 18.36 209 LEU C O 1
ATOM 6346 N N . VAL C 1 210 ? -7.332 14.366 83.196 1.00 15.38 210 VAL C N 1
ATOM 6347 C CA . VAL C 1 210 ? -6.357 14.785 82.199 1.00 19.28 210 VAL C CA 1
ATOM 6348 C C . VAL C 1 210 ? -6.955 16.014 81.516 1.00 14.10 210 VAL C C 1
ATOM 6349 O O . VAL C 1 210 ? -8.042 15.927 80.937 1.00 18.77 210 VAL C O 1
ATOM 6353 N N . VAL C 1 211 ? -6.270 17.162 81.592 1.00 13.92 211 VAL C N 1
ATOM 6354 C CA . VAL C 1 211 ? -6.867 18.424 81.182 1.00 11.99 211 VAL C CA 1
ATOM 6355 C C . VAL C 1 211 ? -6.034 19.117 80.106 1.00 18.30 211 VAL C C 1
ATOM 6356 O O . VAL C 1 211 ? -4.802 19.013 80.055 1.00 19.11 211 VAL C O 1
ATOM 6360 N N . HIS C 1 212 ? -6.724 19.900 79.283 1.00 16.99 212 HIS C N 1
ATOM 6361 C CA . HIS C 1 212 ? -6.068 20.707 78.244 1.00 20.66 212 HIS C CA 1
ATOM 6362 C C . HIS C 1 212 ? -6.893 21.989 78.137 1.00 20.03 212 HIS C C 1
ATOM 6363 O O . HIS C 1 212 ? -7.975 21.993 77.533 1.00 20.16 212 HIS C O 1
ATOM 6370 N N . GLY C 1 213 ? -6.409 23.051 78.776 1.00 20.23 213 GLY C N 1
ATOM 6371 C CA . GLY C 1 213 ? -7.194 24.262 78.880 1.00 18.37 213 GLY C CA 1
ATOM 6372 C C . GLY C 1 213 ? -6.604 25.369 78.048 1.00 23.79 213 GLY C C 1
ATOM 6373 O O . GLY C 1 213 ? -5.439 25.733 78.241 1.00 24.38 213 GLY C O 1
ATOM 6374 N N . SER C 1 214 ? -7.404 25.911 77.123 1.00 24.36 214 SER C N 1
ATOM 6375 C CA . SER C 1 214 ? -6.956 26.975 76.225 1.00 28.73 214 SER C CA 1
ATOM 6376 C C . SER C 1 214 ? -5.590 26.655 75.610 1.00 28.93 214 SER C C 1
ATOM 6377 O O . SER C 1 214 ? -4.706 27.510 75.523 1.00 28.20 214 SER C O 1
ATOM 6380 N N . GLY C 1 215 ? -5.398 25.390 75.221 1.00 27.04 215 GLY C N 1
ATOM 6381 C CA . GLY C 1 215 ? -4.182 24.979 74.542 1.00 24.53 215 GLY C CA 1
ATOM 6382 C C . GLY C 1 215 ? -3.003 24.700 75.442 1.00 29.49 215 GLY C C 1
ATOM 6383 O O . GLY C 1 215 ? -1.913 24.433 74.935 1.00 31.93 215 GLY C O 1
ATOM 6384 N N . MET C 1 216 ? -3.194 24.734 76.764 1.00 27.15 216 MET C N 1
ATOM 6385 C CA . MET C 1 216 ? -2.128 24.568 77.743 1.00 24.78 216 MET C CA 1
ATOM 6386 C C . MET C 1 216 ? -2.404 23.365 78.646 1.00 24.80 216 MET C C 1
ATOM 6387 O O . MET C 1 216 ? -3.542 22.860 78.738 1.00 19.20 216 MET C O 1
ATOM 6392 N N . ASP C 1 217 ? -1.351 22.950 79.353 1.00 18.22 217 ASP C N 1
ATOM 6393 C CA . ASP C 1 217 ? -1.374 21.764 80.219 1.00 19.14 217 ASP C CA 1
ATOM 6394 C C . ASP C 1 217 ? -1.854 22.118 81.634 1.00 18.62 217 ASP C C 1
ATOM 6395 O O . ASP C 1 217 ? -1.186 21.842 82.617 1.00 19.84 217 ASP C O 1
ATOM 6400 N N . GLU C 1 218 ? -3.061 22.687 81.714 1.00 21.07 218 GLU C N 1
ATOM 6401 C CA . GLU C 1 218 ? -3.645 23.237 82.943 1.00 21.38 218 GLU C CA 1
ATOM 6402 C C . GLU C 1 218 ? -5.129 23.482 82.694 1.00 18.59 218 GLU C C 1
ATOM 6403 O O . GLU C 1 218 ? -5.598 23.415 81.556 1.00 21.07 218 GLU C O 1
ATOM 6409 N N . VAL C 1 219 ? -5.861 23.766 83.779 1.00 14.89 219 VAL C N 1
ATOM 6410 C CA . VAL C 1 219 ? -7.241 24.244 83.682 1.00 16.74 219 VAL C CA 1
ATOM 6411 C C . VAL C 1 219 ? -7.246 25.740 83.345 1.00 13.23 219 VAL C C 1
ATOM 6412 O O . VAL C 1 219 ? -6.540 26.525 83.968 1.00 15.42 219 VAL C O 1
ATOM 6416 N N . SER C 1 220 ? -8.032 26.119 82.364 1.00 14.81 220 SER C N 1
ATOM 6417 C CA . SER C 1 220 ? -8.137 27.525 81.969 1.00 18.26 220 SER C CA 1
ATOM 6418 C C . SER C 1 220 ? -9.173 28.266 82.816 1.00 17.06 220 SER C C 1
ATOM 6419 O O . SER C 1 220 ? -10.311 27.796 82.950 1.00 18.13 220 SER C O 1
ATOM 6422 N N . PRO C 1 221 ? -8.853 29.455 83.327 1.00 17.98 221 PRO C N 1
ATOM 6423 C CA . PRO C 1 221 ? -9.882 30.338 83.887 1.00 16.66 221 PRO C CA 1
ATOM 6424 C C . PRO C 1 221 ? -10.482 31.281 82.866 1.00 18.55 221 PRO C C 1
ATOM 6425 O O . PRO C 1 221 ? -11.274 32.143 83.241 1.00 16.76 221 PRO C O 1
ATOM 6429 N N . HIS C 1 222 ? -10.149 31.098 81.598 1.00 20.14 222 HIS C N 1
ATOM 6430 C CA . HIS C 1 222 ? -10.505 32.057 80.571 1.00 22.59 222 HIS C CA 1
ATOM 6431 C C . HIS C 1 222 ? -11.385 31.461 79.484 1.00 19.86 222 HIS C C 1
ATOM 6432 O O . HIS C 1 222 ? -12.406 32.061 79.122 1.00 19.57 222 HIS C O 1
ATOM 6439 N N . ARG C 1 223 ? -11.011 30.310 78.946 1.00 18.92 223 ARG C N 1
ATOM 6440 C CA . ARG C 1 223 ? -11.746 29.669 77.865 1.00 24.69 223 ARG C CA 1
ATOM 6441 C C . ARG C 1 223 ? -12.013 28.225 78.281 1.00 23.34 223 ARG C C 1
ATOM 6442 O O . ARG C 1 223 ? -11.894 27.863 79.460 1.00 24.52 223 ARG C O 1
ATOM 6450 N N . GLU C 1 224 ? -12.383 27.390 77.313 1.00 21.68 224 GLU C N 1
ATOM 6451 C CA . GLU C 1 224 ? -12.783 26.012 77.619 1.00 24.19 224 GLU C CA 1
ATOM 6452 C C . GLU C 1 224 ? -11.591 25.124 77.991 1.00 23.87 224 GLU C C 1
ATOM 6453 O O . GLU C 1 224 ? -10.478 25.261 77.478 1.00 18.38 224 GLU C O 1
ATOM 6459 N N . THR C 1 225 ? -11.856 24.167 78.879 1.00 22.51 225 THR C N 1
ATOM 6460 C CA . THR C 1 225 ? -10.909 23.129 79.227 1.00 17.61 225 THR C CA 1
ATOM 6461 C C . THR C 1 225 ? -11.464 21.784 78.806 1.00 21.34 225 THR C C 1
ATOM 6462 O O . THR C 1 225 ? -12.551 21.398 79.246 1.00 18.82 225 THR C O 1
ATOM 6466 N N . LEU C 1 226 ? -10.719 21.081 77.972 1.00 20.48 226 LEU C N 1
ATOM 6467 C CA . LEU C 1 226 ? -11.040 19.695 77.664 1.00 24.98 226 LEU C CA 1
ATOM 6468 C C . LEU C 1 226 ? -10.650 18.806 78.829 1.00 23.13 226 LEU C C 1
ATOM 6469 O O . LEU C 1 226 ? -9.544 18.914 79.360 1.00 21.09 226 LEU C O 1
ATOM 6474 N N . VAL C 1 227 ? -11.531 17.879 79.194 1.00 21.12 227 VAL C N 1
ATOM 6475 C CA . VAL C 1 227 ? -11.280 17.008 80.338 1.00 19.82 227 VAL C CA 1
ATOM 6476 C C . VAL C 1 227 ? -11.551 15.550 79.960 1.00 24.69 227 VAL C C 1
ATOM 6477 O O . VAL C 1 227 ? -12.577 15.240 79.341 1.00 22.93 227 VAL C O 1
ATOM 6481 N N . LEU C 1 228 ? -10.635 14.656 80.337 1.00 19.55 228 LEU C N 1
ATOM 6482 C CA . LEU C 1 228 ? -10.922 13.230 80.429 1.00 20.59 228 LEU C CA 1
ATOM 6483 C C . LEU C 1 228 ? -10.812 12.836 81.882 1.00 24.01 228 LEU C C 1
ATOM 6484 O O . LEU C 1 228 ? -9.766 13.050 82.518 1.00 20.16 228 LEU C O 1
ATOM 6489 N N . GLU C 1 229 ? -11.885 12.277 82.415 1.00 19.98 229 GLU C N 1
ATOM 6490 C CA . GLU C 1 229 ? -11.904 11.834 83.793 1.00 17.45 229 GLU C CA 1
ATOM 6491 C C . GLU C 1 229 ? -11.766 10.318 83.808 1.00 24.23 229 GLU C C 1
ATOM 6492 O O . GLU C 1 229 ? -12.493 9.621 83.086 1.00 22.11 229 GLU C O 1
ATOM 6498 N N . VAL C 1 230 ? -10.835 9.821 84.625 1.00 22.08 230 VAL C N 1
ATOM 6499 C CA . VAL C 1 230 ? -10.493 8.402 84.726 1.00 20.72 230 VAL C CA 1
ATOM 6500 C C . VAL C 1 230 ? -10.938 7.908 86.092 1.00 25.93 230 VAL C C 1
ATOM 6501 O O . VAL C 1 230 ? -10.685 8.565 87.105 1.00 19.46 230 VAL C O 1
ATOM 6505 N N . GLY C 1 231 ? -11.546 6.727 86.144 1.00 23.75 231 GLY C N 1
ATOM 6506 C CA . GLY C 1 231 ? -11.894 6.179 87.446 1.00 29.70 231 GLY C CA 1
ATOM 6507 C C . GLY C 1 231 ? -13.122 5.277 87.383 1.00 38.45 231 GLY C C 1
ATOM 6508 O O . GLY C 1 231 ? -13.265 4.324 88.154 1.00 37.99 231 GLY C O 1
ATOM 6509 N N . ASN C 1 232 ? -14.037 5.619 86.482 1.00 34.31 232 ASN C N 1
ATOM 6510 C CA . ASN C 1 232 ? -15.186 4.783 86.137 1.00 40.99 232 ASN C CA 1
ATOM 6511 C C . ASN C 1 232 ? -15.123 4.480 84.646 1.00 39.21 232 ASN C C 1
ATOM 6512 O O . ASN C 1 232 ? -16.067 4.794 83.911 1.00 44.61 232 ASN C O 1
ATOM 6517 N N . GLY C 1 233 ? -14.006 3.917 84.164 1.00 26.62 233 GLY C N 1
ATOM 6518 C CA . GLY C 1 233 ? -13.734 4.073 82.748 1.00 31.41 233 GLY C CA 1
ATOM 6519 C C . GLY C 1 233 ? -13.133 5.449 82.464 1.00 38.64 233 GLY C C 1
ATOM 6520 O O . GLY C 1 233 ? -12.547 6.102 83.346 1.00 31.77 233 GLY C O 1
ATOM 6521 N N . VAL C 1 234 ? -13.285 5.899 81.217 1.00 32.82 234 VAL C N 1
ATOM 6522 C CA . VAL C 1 234 ? -12.842 7.227 80.784 1.00 24.30 234 VAL C CA 1
ATOM 6523 C C . VAL C 1 234 ? -14.076 8.001 80.319 1.00 30.60 234 VAL C C 1
ATOM 6524 O O . VAL C 1 234 ? -14.771 7.559 79.396 1.00 30.87 234 VAL C O 1
ATOM 6528 N N . GLU C 1 235 ? -14.355 9.146 80.957 1.00 26.84 235 GLU C N 1
ATOM 6529 C CA . GLU C 1 235 ? -15.433 10.051 80.556 1.00 28.18 235 GLU C CA 1
ATOM 6530 C C . GLU C 1 235 ? -14.870 11.360 79.996 1.00 30.73 235 GLU C C 1
ATOM 6531 O O . GLU C 1 235 ? -13.932 11.931 80.565 1.00 26.87 235 GLU C O 1
ATOM 6537 N N . ARG C 1 236 ? -15.463 11.850 78.903 1.00 25.46 236 ARG C N 1
ATOM 6538 C CA . ARG C 1 236 ? -15.051 13.088 78.236 1.00 28.35 236 ARG C CA 1
ATOM 6539 C C . ARG C 1 236 ? -16.072 14.194 78.499 1.00 31.89 236 ARG C C 1
ATOM 6540 O O . ARG C 1 236 ? -17.273 13.958 78.392 1.00 31.75 236 ARG C O 1
ATOM 6548 N N . TYR C 1 237 ? -15.598 15.396 78.846 1.00 24.28 237 TYR C N 1
ATOM 6549 C CA . TYR C 1 237 ? -16.464 16.561 78.927 1.00 24.83 237 TYR C CA 1
ATOM 6550 C C . TYR C 1 237 ? -15.604 17.816 78.824 1.00 24.46 237 TYR C C 1
ATOM 6551 O O . TYR C 1 237 ? -14.376 17.754 78.886 1.00 22.33 237 TYR C O 1
ATOM 6560 N N . THR C 1 238 ? -16.267 18.949 78.638 1.00 21.66 238 THR C N 1
ATOM 6561 C CA . THR C 1 238 ? -15.623 20.259 78.505 1.00 21.27 238 THR C CA 1
ATOM 6562 C C . THR C 1 238 ? -16.079 21.153 79.638 1.00 29.69 238 THR C C 1
ATOM 6563 O O . THR C 1 238 ? -17.284 21.245 79.895 1.00 29.98 238 THR C O 1
ATOM 6567 N N . LEU C 1 239 ? -15.129 21.816 80.308 1.00 23.79 239 LEU C N 1
ATOM 6568 C CA . LEU C 1 239 ? -15.466 22.798 81.328 1.00 21.49 239 LEU C CA 1
ATOM 6569 C C . LEU C 1 239 ? -15.290 24.211 80.773 1.00 22.65 239 LEU C C 1
ATOM 6570 O O . LEU C 1 239 ? -14.497 24.453 79.859 1.00 21.25 239 LEU C O 1
ATOM 6575 N N . SER C 1 240 ? -16.066 25.134 81.321 1.00 20.18 240 SER C N 1
ATOM 6576 C CA . SER C 1 240 ? -15.889 26.562 81.118 1.00 20.11 240 SER C CA 1
ATOM 6577 C C . SER C 1 240 ? -15.588 27.195 82.465 1.00 22.09 240 SER C C 1
ATOM 6578 O O . SER C 1 240 ? -15.856 26.581 83.510 1.00 20.30 240 SER C O 1
ATOM 6581 N N . PRO C 1 241 ? -15.063 28.433 82.494 1.00 20.25 241 PRO C N 1
ATOM 6582 C CA . PRO C 1 241 ? -14.816 29.068 83.803 1.00 20.84 241 PRO C CA 1
ATOM 6583 C C . PRO C 1 241 ? -16.063 29.190 84.635 1.00 19.62 241 PRO C C 1
ATOM 6584 O O . PRO C 1 241 ? -15.996 29.060 85.867 1.00 20.09 241 PRO C O 1
ATOM 6588 N N . GLU C 1 242 ? -17.217 29.381 83.992 1.00 17.81 242 GLU C N 1
ATOM 6589 C CA . GLU C 1 242 ? -18.475 29.471 84.725 1.00 20.23 242 GLU C CA 1
ATOM 6590 C C . GLU C 1 242 ? -18.812 28.193 85.492 1.00 26.19 242 GLU C C 1
ATOM 6591 O O . GLU C 1 242 ? -19.543 28.262 86.483 1.00 21.12 242 GLU C O 1
ATOM 6597 N N . ASP C 1 243 ? -18.295 27.029 85.076 1.00 22.01 243 ASP C N 1
ATOM 6598 C CA . ASP C 1 243 ? -18.556 25.816 85.848 1.00 22.48 243 ASP C CA 1
ATOM 6599 C C . ASP C 1 243 ? -17.884 25.850 87.212 1.00 28.18 243 ASP C C 1
ATOM 6600 O O . ASP C 1 243 ? -18.272 25.097 88.113 1.00 26.60 243 ASP C O 1
ATOM 6605 N N . PHE C 1 244 ? -16.871 26.692 87.386 1.00 21.40 244 PHE C N 1
ATOM 6606 C CA . PHE C 1 244 ? -16.195 26.832 88.659 1.00 20.57 244 PHE C CA 1
ATOM 6607 C C . PHE C 1 244 ? -16.784 27.965 89.486 1.00 21.59 244 PHE C C 1
ATOM 6608 O O . PHE C 1 244 ? -16.354 28.178 90.621 1.00 20.21 244 PHE C O 1
ATOM 6616 N N . GLY C 1 245 ? -17.732 28.708 88.929 1.00 24.62 245 GLY C N 1
ATOM 6617 C CA . GLY C 1 245 ? -18.269 29.851 89.643 1.00 23.99 245 GLY C CA 1
ATOM 6618 C C . GLY C 1 245 ? -17.398 31.098 89.595 1.00 26.87 245 GLY C C 1
ATOM 6619 O O . GLY C 1 245 ? -17.451 31.909 90.525 1.00 30.33 245 GLY C O 1
ATOM 6620 N N . ILE C 1 246 ? -16.594 31.284 88.544 1.00 24.42 246 ILE C N 1
ATOM 6621 C CA . ILE C 1 246 ? -15.854 32.537 88.370 1.00 27.03 246 ILE C CA 1
ATOM 6622 C C . ILE C 1 246 ? -16.244 33.168 87.034 1.00 27.54 246 ILE C C 1
ATOM 6623 O O . ILE C 1 246 ? -16.789 32.515 86.134 1.00 23.29 246 ILE C O 1
ATOM 6628 N N . GLU C 1 247 ? -15.948 34.482 86.912 1.00 30.16 247 GLU C N 1
ATOM 6629 C CA . GLU C 1 247 ? -16.017 35.117 85.602 1.00 34.63 247 GLU C CA 1
ATOM 6630 C C . GLU C 1 247 ? -14.772 34.753 84.797 1.00 24.81 247 GLU C C 1
ATOM 6631 O O . GLU C 1 247 ? -13.676 34.714 85.355 1.00 27.51 247 GLU C O 1
ATOM 6637 N N . PRO C 1 248 ? -14.904 34.513 83.499 1.00 24.88 248 PRO C N 1
ATOM 6638 C CA . PRO C 1 248 ? -13.712 34.290 82.671 1.00 24.76 248 PRO C CA 1
ATOM 6639 C C . PRO C 1 248 ? -12.688 35.407 82.861 1.00 31.93 248 PRO C C 1
ATOM 6640 O O . PRO C 1 248 ? -13.043 36.575 83.003 1.00 23.63 248 PRO C O 1
ATOM 6644 N N . VAL C 1 249 ? -11.412 35.034 82.917 1.00 23.21 249 VAL C N 1
ATOM 6645 C CA . VAL C 1 249 ? -10.334 35.984 83.165 1.00 20.89 249 VAL C CA 1
ATOM 6646 C C . VAL C 1 249 ? -9.057 35.415 82.567 1.00 24.59 249 VAL C C 1
ATOM 6647 O O . VAL C 1 249 ? -8.766 34.225 82.706 1.00 19.48 249 VAL C O 1
ATOM 6651 N N . LYS C 1 250 ? -8.295 36.265 81.857 1.00 21.33 250 LYS C N 1
ATOM 6652 C CA . LYS C 1 250 ? -7.117 35.727 81.185 1.00 26.58 250 LYS C CA 1
ATOM 6653 C C . LYS C 1 250 ? -5.917 35.706 82.139 1.00 24.08 250 LYS C C 1
ATOM 6654 O O . LYS C 1 250 ? -5.709 36.663 82.889 1.00 22.91 250 LYS C O 1
ATOM 6660 N N . PRO C 1 251 ? -5.142 34.625 82.179 1.00 17.39 251 PRO C N 1
ATOM 6661 C CA . PRO C 1 251 ? -3.930 34.618 83.010 1.00 21.79 251 PRO C CA 1
ATOM 6662 C C . PRO C 1 251 ? -2.889 35.602 82.495 1.00 21.87 251 PRO C C 1
ATOM 6663 O O . PRO C 1 251 ? -2.738 35.787 81.291 1.00 21.27 251 PRO C O 1
ATOM 6667 N N . LEU C 1 252 ? -2.144 36.135 83.382 1.00 16.84 252 LEU C N 1
ATOM 6668 C CA . LEU C 1 252 ? -1.142 37.164 83.042 1.00 23.61 252 LEU C CA 1
ATOM 6669 C C . LEU C 1 252 ? 0.271 36.593 83.027 1.00 23.36 252 LEU C C 1
ATOM 6670 O O . LEU C 1 252 ? 0.607 35.716 83.841 1.00 19.41 252 LEU C O 1
ATOM 6675 N N . PRO C 1 253 ? 1.125 37.117 82.144 1.00 18.99 253 PRO C N 1
ATOM 6676 C CA . PRO C 1 253 ? 2.488 36.571 82.005 1.00 20.33 253 PRO C CA 1
ATOM 6677 C C . PRO C 1 253 ? 3.325 36.778 83.262 1.00 20.05 253 PRO C C 1
ATOM 6678 O O . PRO C 1 253 ? 3.009 37.593 84.138 1.00 20.11 253 PRO C O 1
ATOM 6682 N N . CYS C 1 254 ? 4.412 36.003 83.329 1.00 20.72 254 CYS C N 1
ATOM 6683 C CA . CYS C 1 254 ? 5.346 35.941 84.449 1.00 20.44 254 CYS C CA 1
ATOM 6684 C C . CYS C 1 254 ? 6.750 35.895 83.861 1.00 23.13 254 CYS C C 1
ATOM 6685 O O . CYS C 1 254 ? 6.952 35.269 82.817 1.00 26.56 254 CYS C O 1
ATOM 6688 N N . SER C 1 255 ? 7.722 36.545 84.511 1.00 25.44 255 SER C N 1
ATOM 6689 C CA . SER C 1 255 ? 9.078 36.586 83.954 1.00 29.42 255 SER C CA 1
ATOM 6690 C C . SER C 1 255 ? 10.091 35.696 84.674 1.00 31.99 255 SER C C 1
ATOM 6691 O O . SER C 1 255 ? 11.162 35.436 84.105 1.00 29.62 255 SER C O 1
ATOM 6694 N N . SER C 1 256 ? 9.799 35.203 85.880 1.00 19.99 256 SER C N 1
ATOM 6695 C CA . SER C 1 256 ? 10.843 34.484 86.618 1.00 22.00 256 SER C CA 1
ATOM 6696 C C . SER C 1 256 ? 10.192 33.647 87.703 1.00 21.72 256 SER C C 1
ATOM 6697 O O . SER C 1 256 ? 9.090 33.971 88.172 1.00 20.77 256 SER C O 1
ATOM 6700 N N . PRO C 1 257 ? 10.859 32.572 88.136 1.00 20.84 257 PRO C N 1
ATOM 6701 C CA . PRO C 1 257 ? 10.327 31.785 89.267 1.00 23.27 257 PRO C CA 1
ATOM 6702 C C . PRO C 1 257 ? 10.166 32.610 90.534 1.00 25.28 257 PRO C C 1
ATOM 6703 O O . PRO C 1 257 ? 9.263 32.331 91.343 1.00 23.00 257 PRO C O 1
ATOM 6707 N N . GLU C 1 258 ? 11.016 33.621 90.727 1.00 22.27 258 GLU C N 1
ATOM 6708 C CA . GLU C 1 258 ? 10.857 34.516 91.879 1.00 21.61 258 GLU C CA 1
ATOM 6709 C C . GLU C 1 258 ? 9.519 35.266 91.818 1.00 20.80 258 GLU C C 1
ATOM 6710 O O . GLU C 1 258 ? 8.802 35.391 92.828 1.00 20.36 258 GLU C O 1
ATOM 6716 N N . GLU C 1 259 ? 9.185 35.835 90.656 1.00 21.93 259 GLU C N 1
ATOM 6717 C CA . GLU C 1 259 ? 7.869 36.490 90.531 1.00 20.90 259 GLU C CA 1
ATOM 6718 C C . GLU C 1 259 ? 6.744 35.485 90.700 1.00 22.71 259 GLU C C 1
ATOM 6719 O O . GLU C 1 259 ? 5.699 35.784 91.307 1.00 18.65 259 GLU C O 1
ATOM 6725 N N . SER C 1 260 ? 6.911 34.308 90.097 1.00 18.48 260 SER C N 1
ATOM 6726 C CA . SER C 1 260 ? 5.888 33.268 90.186 1.00 17.69 260 SER C CA 1
ATOM 6727 C C . SER C 1 260 ? 5.629 32.916 91.651 1.00 19.08 260 SER C C 1
ATOM 6728 O O . SER C 1 260 ? 4.474 32.902 92.117 1.00 20.73 260 SER C O 1
ATOM 6731 N N . ALA C 1 261 ? 6.709 32.695 92.403 1.00 19.08 261 ALA C N 1
ATOM 6732 C CA . ALA C 1 261 ? 6.612 32.410 93.830 1.00 20.63 261 ALA C CA 1
ATOM 6733 C C . ALA C 1 261 ? 5.898 33.526 94.573 1.00 23.52 261 ALA C C 1
ATOM 6734 O O . ALA C 1 261 ? 4.997 33.265 95.367 1.00 19.08 261 ALA C O 1
ATOM 6736 N N . ALA C 1 262 ? 6.310 34.782 94.351 1.00 20.80 262 ALA C N 1
ATOM 6737 C CA . ALA C 1 262 ? 5.696 35.883 95.092 1.00 20.86 262 ALA C CA 1
ATOM 6738 C C . ALA C 1 262 ? 4.199 35.992 94.796 1.00 19.28 262 ALA C C 1
ATOM 6739 O O . ALA C 1 262 ? 3.381 36.173 95.709 1.00 21.86 262 ALA C O 1
ATOM 6741 N N . ARG C 1 263 ? 3.816 35.867 93.524 1.00 20.12 263 ARG C N 1
ATOM 6742 C CA . ARG C 1 263 ? 2.404 35.971 93.173 1.00 17.24 263 ARG C CA 1
ATOM 6743 C C . ARG C 1 263 ? 1.596 34.802 93.742 1.00 16.80 263 ARG C C 1
ATOM 6744 O O . ARG C 1 263 ? 0.461 34.982 94.172 1.00 15.54 263 ARG C O 1
ATOM 6752 N N . ILE C 1 264 ? 2.160 33.598 93.759 1.00 13.85 264 ILE C N 1
ATOM 6753 C CA . ILE C 1 264 ? 1.433 32.460 94.338 1.00 14.18 264 ILE C CA 1
ATOM 6754 C C . ILE C 1 264 ? 1.256 32.638 95.840 1.00 16.38 264 ILE C C 1
ATOM 6755 O O . ILE C 1 264 ? 0.163 32.401 96.394 1.00 19.12 264 ILE C O 1
ATOM 6760 N N . LYS C 1 265 ? 2.322 33.065 96.515 1.00 17.43 265 LYS C N 1
ATOM 6761 C CA . LYS C 1 265 ? 2.293 33.233 97.965 1.00 20.13 265 LYS C CA 1
ATOM 6762 C C . LYS C 1 265 ? 1.262 34.280 98.365 1.00 21.39 265 LYS C C 1
ATOM 6763 O O . LYS C 1 265 ? 0.526 34.103 99.352 1.00 17.50 265 LYS C O 1
ATOM 6769 N N . ALA C 1 266 ? 1.173 35.362 97.593 1.00 20.24 266 ALA C N 1
ATOM 6770 C CA . ALA C 1 266 ? 0.181 36.390 97.888 1.00 23.12 266 ALA C CA 1
ATOM 6771 C C . ALA C 1 266 ? -1.234 35.832 97.774 1.00 24.11 266 ALA C C 1
ATOM 6772 O O . ALA C 1 266 ? -2.103 36.148 98.603 1.00 23.18 266 ALA C O 1
ATOM 6774 N N . VAL C 1 267 ? -1.478 34.964 96.781 1.00 21.61 267 VAL C N 1
ATOM 6775 C CA . VAL C 1 267 ? -2.786 34.321 96.658 1.00 19.67 267 VAL C CA 1
ATOM 6776 C C . VAL C 1 267 ? -3.035 33.389 97.835 1.00 19.79 267 VAL C C 1
ATOM 6777 O O . VAL C 1 267 ? -4.150 33.335 98.369 1.00 20.64 267 VAL C O 1
ATOM 6781 N N . LEU C 1 268 ? -2.029 32.595 98.207 1.00 16.37 268 LEU C N 1
ATOM 6782 C CA . LEU C 1 268 ? -2.184 31.609 99.281 1.00 21.07 268 LEU C CA 1
ATOM 6783 C C . LEU C 1 268 ? -2.584 32.267 100.592 1.00 22.90 268 LEU C C 1
ATOM 6784 O O . LEU C 1 268 ? -3.330 31.676 101.382 1.00 21.97 268 LEU C O 1
ATOM 6789 N N . GLY C 1 269 ? -2.054 33.467 100.866 1.00 24.27 269 GLY C N 1
ATOM 6790 C CA . GLY C 1 269 ? -2.442 34.207 102.055 1.00 24.31 269 GLY C CA 1
ATOM 6791 C C . GLY C 1 269 ? -3.753 34.956 101.936 1.00 27.00 269 GLY C C 1
ATOM 6792 O O . GLY C 1 269 ? -4.098 35.752 102.808 1.00 28.74 269 GLY C O 1
ATOM 6793 N N . GLY C 1 270 ? -4.505 34.743 100.869 1.00 22.48 270 GLY C N 1
ATOM 6794 C CA . GLY C 1 270 ? -5.797 35.382 100.718 1.00 24.57 270 GLY C CA 1
ATOM 6795 C C . GLY C 1 270 ? -5.780 36.667 99.922 1.00 30.50 270 GLY C C 1
ATOM 6796 O O . GLY C 1 270 ? -6.839 37.286 99.772 1.00 33.26 270 GLY C O 1
ATOM 6797 N N . SER C 1 271 ? -4.646 37.089 99.406 1.00 26.11 271 SER C N 1
ATOM 6798 C CA . SER C 1 271 ? -4.524 38.369 98.712 1.00 30.74 271 SER C CA 1
ATOM 6799 C C . SER C 1 271 ? -4.143 38.098 97.252 1.00 27.34 271 SER C C 1
ATOM 6800 O O . SER C 1 271 ? -4.732 37.212 96.643 1.00 24.23 271 SER C O 1
ATOM 6803 N N . GLY C 1 272 ? -3.199 38.856 96.669 1.00 21.55 272 GLY C N 1
ATOM 6804 C CA . GLY C 1 272 ? -2.727 38.601 95.321 1.00 23.14 272 GLY C CA 1
ATOM 6805 C C . GLY C 1 272 ? -3.610 39.239 94.246 1.00 24.62 272 GLY C C 1
ATOM 6806 O O . GLY C 1 272 ? -4.660 39.835 94.505 1.00 25.63 272 GLY C O 1
ATOM 6807 N N . ARG C 1 273 ? -3.158 39.084 93.008 1.00 17.87 273 ARG C N 1
ATOM 6808 C CA . ARG C 1 273 ? -3.900 39.577 91.856 1.00 20.36 273 ARG C CA 1
ATOM 6809 C C . ARG C 1 273 ? -5.106 38.707 91.630 1.00 25.33 273 ARG C C 1
ATOM 6810 O O . ARG C 1 273 ? -5.018 37.474 91.719 1.00 20.50 273 ARG C O 1
ATOM 6818 N N . ARG C 1 274 ? -6.231 39.350 91.312 1.00 17.41 274 ARG C N 1
ATOM 6819 C CA . ARG C 1 274 ? -7.442 38.585 91.058 1.00 20.09 274 ARG C CA 1
ATOM 6820 C C . ARG C 1 274 ? -7.232 37.591 89.924 1.00 18.79 274 ARG C C 1
ATOM 6821 O O . ARG C 1 274 ? -7.776 36.491 89.969 1.00 20.71 274 ARG C O 1
ATOM 6829 N N . GLU C 1 275 ? -6.426 37.959 88.915 1.00 17.61 275 GLU C N 1
ATOM 6830 C CA . GLU C 1 275 ? -6.170 37.065 87.782 1.00 17.42 275 GLU C CA 1
ATOM 6831 C C . GLU C 1 275 ? -5.371 35.843 88.225 1.00 22.42 275 GLU C C 1
ATOM 6832 O O . GLU C 1 275 ? -5.546 34.744 87.687 1.00 21.83 275 GLU C O 1
ATOM 6838 N N . ASP C 1 276 ? -4.444 36.039 89.155 1.00 17.72 276 ASP C N 1
ATOM 6839 C CA . ASP C 1 276 ? -3.673 34.928 89.680 1.00 20.55 276 ASP C CA 1
ATOM 6840 C C . ASP C 1 276 ? -4.531 34.070 90.586 1.00 22.60 276 ASP C C 1
ATOM 6841 O O . ASP C 1 276 ? -4.411 32.834 90.589 1.00 15.94 276 ASP C O 1
ATOM 6846 N N . ARG C 1 277 ? -5.349 34.718 91.409 1.00 21.47 277 ARG C N 1
ATOM 6847 C CA . ARG C 1 277 ? -6.209 33.996 92.330 1.00 22.09 277 ARG C CA 1
ATOM 6848 C C . ARG C 1 277 ? -7.147 33.071 91.569 1.00 20.35 277 ARG C C 1
ATOM 6849 O O . ARG C 1 277 ? -7.278 31.895 91.908 1.00 20.72 277 ARG C O 1
ATOM 6857 N N . ASP C 1 278 ? -7.817 33.586 90.526 1.00 17.84 278 ASP C N 1
ATOM 6858 C CA . ASP C 1 278 ? -8.830 32.750 89.895 1.00 20.54 278 ASP C CA 1
ATOM 6859 C C . ASP C 1 278 ? -8.196 31.671 89.023 1.00 21.25 278 ASP C C 1
ATOM 6860 O O . ASP C 1 278 ? -8.749 30.570 88.893 1.00 16.26 278 ASP C O 1
ATOM 6865 N N . PHE C 1 279 ? -7.022 31.945 88.481 1.00 18.33 279 PHE C N 1
ATOM 6866 C CA . PHE C 1 279 ? -6.265 30.926 87.749 1.00 14.17 279 PHE C CA 1
ATOM 6867 C C . PHE C 1 279 ? -5.835 29.796 88.691 1.00 16.33 279 PHE C C 1
ATOM 6868 O O . PHE C 1 279 ? -6.038 28.609 88.402 1.00 15.26 279 PHE C O 1
ATOM 6876 N N . ILE C 1 280 ? -5.264 30.152 89.841 1.00 15.63 280 ILE C N 1
ATOM 6877 C CA . ILE C 1 280 ? -4.905 29.138 90.824 1.00 15.47 280 ILE C CA 1
ATOM 6878 C C . ILE C 1 280 ? -6.133 28.361 91.295 1.00 20.66 280 ILE C C 1
ATOM 6879 O O . ILE C 1 280 ? -6.088 27.129 91.432 1.00 17.49 280 ILE C O 1
ATOM 6884 N N . LEU C 1 281 ? -7.246 29.059 91.558 1.00 16.64 281 LEU C N 1
ATOM 6885 C CA . LEU C 1 281 ? -8.413 28.401 92.155 1.00 18.54 281 LEU C CA 1
ATOM 6886 C C . LEU C 1 281 ? -9.065 27.382 91.227 1.00 17.59 281 LEU C C 1
ATOM 6887 O O . LEU C 1 281 ? -9.589 26.368 91.721 1.00 16.00 281 LEU C O 1
ATOM 6892 N N . VAL C 1 282 ? -9.121 27.633 89.899 1.00 13.56 282 VAL C N 1
ATOM 6893 C CA . VAL C 1 282 ? -9.776 26.630 89.050 1.00 14.58 282 VAL C CA 1
ATOM 6894 C C . VAL C 1 282 ? -8.910 25.377 88.953 1.00 17.70 282 VAL C C 1
ATOM 6895 O O . VAL C 1 282 ? -9.434 24.260 88.857 1.00 16.22 282 VAL C O 1
ATOM 6899 N N . ASN C 1 283 ? -7.587 25.532 88.986 1.00 17.84 283 ASN C N 1
ATOM 6900 C CA . ASN C 1 283 ? -6.721 24.364 89.035 1.00 17.20 283 ASN C CA 1
ATOM 6901 C C . ASN C 1 283 ? -6.776 23.675 90.404 1.00 16.58 283 ASN C C 1
ATOM 6902 O O . ASN C 1 283 ? -6.725 22.447 90.461 1.00 16.18 283 ASN C O 1
ATOM 6907 N N . ALA C 1 284 ? -6.807 24.433 91.516 1.00 16.35 284 ALA C N 1
ATOM 6908 C CA . ALA C 1 284 ? -6.992 23.793 92.825 1.00 15.10 284 ALA C CA 1
ATOM 6909 C C . ALA C 1 284 ? -8.308 23.032 92.884 1.00 21.08 284 ALA C C 1
ATOM 6910 O O . ALA C 1 284 ? -8.356 21.896 93.389 1.00 17.18 284 ALA C O 1
ATOM 6912 N N . SER C 1 285 ? -9.386 23.635 92.352 1.00 17.08 285 SER C N 1
ATOM 6913 C CA . SER C 1 285 ? -10.678 22.960 92.307 1.00 20.48 285 SER C CA 1
ATOM 6914 C C . SER C 1 285 ? -10.575 21.594 91.636 1.00 20.40 285 SER C C 1
ATOM 6915 O O . SER C 1 285 ? -11.112 20.614 92.148 1.00 17.09 285 SER C O 1
ATOM 6918 N N . ALA C 1 286 ? -9.900 21.512 90.483 1.00 16.66 286 ALA C N 1
ATOM 6919 C CA . ALA C 1 286 ? -9.737 20.225 89.814 1.00 20.31 286 ALA C CA 1
ATOM 6920 C C . ALA C 1 286 ? -8.983 19.219 90.684 1.00 15.85 286 ALA C C 1
ATOM 6921 O O . ALA C 1 286 ? -9.292 18.024 90.667 1.00 18.03 286 ALA C O 1
ATOM 6923 N N . ALA C 1 287 ? -7.947 19.667 91.388 1.00 16.88 287 ALA C N 1
ATOM 6924 C CA . ALA C 1 287 ? -7.220 18.754 92.273 1.00 17.80 287 ALA C CA 1
ATOM 6925 C C . ALA C 1 287 ? -8.113 18.270 93.421 1.00 22.02 287 ALA C C 1
ATOM 6926 O O . ALA C 1 287 ? -8.090 17.084 93.784 1.00 17.47 287 ALA C O 1
ATOM 6928 N N . LEU C 1 288 ? -8.929 19.163 93.999 1.00 18.09 288 LEU C N 1
ATOM 6929 C CA . LEU C 1 288 ? -9.823 18.694 95.073 1.00 19.10 288 LEU C CA 1
ATOM 6930 C C . LEU C 1 288 ? -10.855 17.700 94.545 1.00 21.48 288 LEU C C 1
ATOM 6931 O O . LEU C 1 288 ? -11.228 16.739 95.239 1.00 18.78 288 LEU C O 1
ATOM 6936 N N . TYR C 1 289 ? -11.353 17.936 93.334 1.00 16.21 289 TYR C N 1
ATOM 6937 C CA . TYR C 1 289 ? -12.298 17.020 92.713 1.00 18.97 289 TYR C CA 1
ATOM 6938 C C . TYR C 1 289 ? -11.641 15.675 92.400 1.00 21.28 289 TYR C C 1
ATOM 6939 O O . TYR C 1 289 ? -12.235 14.610 92.618 1.00 21.78 289 TYR C O 1
ATOM 6948 N N . ALA C 1 290 ? -10.448 15.700 91.816 1.00 16.00 290 ALA C N 1
ATOM 6949 C CA . ALA C 1 290 ? -9.808 14.437 91.468 1.00 18.87 290 ALA C CA 1
ATOM 6950 C C . ALA C 1 290 ? -9.472 13.630 92.719 1.00 19.51 290 ALA C C 1
ATOM 6951 O O . ALA C 1 290 ? -9.521 12.401 92.689 1.00 22.80 290 ALA C O 1
ATOM 6953 N N . SER C 1 291 ? -9.198 14.296 93.830 1.00 18.65 291 SER C N 1
ATOM 6954 C CA A SER C 1 291 ? -8.882 13.648 95.090 0.40 21.95 291 SER C CA 1
ATOM 6955 C CA B SER C 1 291 ? -8.885 13.578 95.055 0.60 21.82 291 SER C CA 1
ATOM 6956 C C . SER C 1 291 ? -10.121 13.282 95.900 1.00 21.70 291 SER C C 1
ATOM 6957 O O . SER C 1 291 ? -9.980 12.815 97.038 1.00 23.15 291 SER C O 1
ATOM 6962 N N . GLY C 1 292 ? -11.312 13.501 95.354 1.00 21.74 292 GLY C N 1
ATOM 6963 C CA . GLY C 1 292 ? -12.560 13.201 96.032 1.00 28.13 292 GLY C CA 1
ATOM 6964 C C . GLY C 1 292 ? -12.896 14.105 97.192 1.00 28.01 292 GLY C C 1
ATOM 6965 O O . GLY C 1 292 ? -13.849 13.818 97.926 1.00 24.56 292 GLY C O 1
ATOM 6966 N N . VAL C 1 293 ? -12.153 15.193 97.415 1.00 23.56 293 VAL C N 1
ATOM 6967 C CA . VAL C 1 293 ? -12.540 15.983 98.575 1.00 20.46 293 VAL C CA 1
ATOM 6968 C C . VAL C 1 293 ? -13.706 16.910 98.229 1.00 24.95 293 VAL C C 1
ATOM 6969 O O . VAL C 1 293 ? -14.427 17.333 99.130 1.00 24.77 293 VAL C O 1
ATOM 6973 N N . ALA C 1 294 ? -13.953 17.177 96.946 1.00 24.92 294 ALA C N 1
ATOM 6974 C CA . ALA C 1 294 ? -15.105 17.956 96.503 1.00 27.23 294 ALA C CA 1
ATOM 6975 C C . ALA C 1 294 ? -15.886 17.143 95.485 1.00 25.49 294 ALA C C 1
ATOM 6976 O O . ALA C 1 294 ? -15.299 16.391 94.704 1.00 23.25 294 ALA C O 1
ATOM 6978 N N . GLU C 1 295 ? -17.218 17.321 95.494 1.00 25.81 295 GLU C N 1
ATOM 6979 C CA . GLU C 1 295 ? -18.108 16.538 94.644 1.00 28.28 295 GLU C CA 1
ATOM 6980 C C . GLU C 1 295 ? -18.241 17.117 93.245 1.00 22.53 295 GLU C C 1
ATOM 6981 O O . GLU C 1 295 ? -18.582 16.385 92.316 1.00 21.95 295 GLU C O 1
ATOM 6987 N N . ASP C 1 296 ? -18.040 18.422 93.071 1.00 23.33 296 ASP C N 1
ATOM 6988 C CA . ASP C 1 296 ? -18.102 19.022 91.742 1.00 22.03 296 ASP C CA 1
ATOM 6989 C C . ASP C 1 296 ? -17.128 20.192 91.701 1.00 18.64 296 ASP C C 1
ATOM 6990 O O . ASP C 1 296 ? -16.539 20.564 92.711 1.00 19.47 296 ASP C O 1
ATOM 6995 N N . PHE C 1 297 ? -16.959 20.771 90.513 1.00 16.43 297 PHE C N 1
ATOM 6996 C CA . PHE C 1 297 ? -15.921 21.796 90.369 1.00 20.64 297 PHE C CA 1
ATOM 6997 C C . PHE C 1 297 ? -16.315 23.121 91.031 1.00 21.95 297 PHE C C 1
ATOM 6998 O O . PHE C 1 297 ? -15.440 23.894 91.441 1.00 21.70 297 PHE C O 1
ATOM 7006 N N . ARG C 1 298 ? -17.615 23.410 91.142 1.00 18.70 298 ARG C N 1
ATOM 7007 C CA . ARG C 1 298 ? -18.025 24.617 91.859 1.00 21.00 298 ARG C CA 1
ATOM 7008 C C . ARG C 1 298 ? -17.669 24.509 93.339 1.00 18.53 298 ARG C C 1
ATOM 7009 O O . ARG C 1 298 ? -17.098 25.439 93.923 1.00 17.13 298 ARG C O 1
ATOM 7017 N N . GLU C 1 299 ? -17.972 23.363 93.960 1.00 20.21 299 GLU C N 1
ATOM 7018 C CA . GLU C 1 299 ? -17.616 23.166 95.365 1.00 20.87 299 GLU C CA 1
ATOM 7019 C C . GLU C 1 299 ? -16.112 23.125 95.563 1.00 20.36 299 GLU C C 1
ATOM 7020 O O . GLU C 1 299 ? -15.594 23.637 96.563 1.00 21.02 299 GLU C O 1
ATOM 7026 N N . GLY C 1 300 ? -15.383 22.498 94.634 1.00 23.67 300 GLY C N 1
ATOM 7027 C CA . GLY C 1 300 ? -13.933 22.501 94.756 1.00 16.78 300 GLY C CA 1
ATOM 7028 C C . GLY C 1 300 ? -13.354 23.902 94.799 1.00 18.86 300 GLY C C 1
ATOM 7029 O O . GLY C 1 300 ? -12.451 24.180 95.585 1.00 17.59 300 GLY C O 1
ATOM 7030 N N . LEU C 1 301 ? -13.853 24.811 93.948 1.00 20.85 301 LEU C N 1
ATOM 7031 C CA . LEU C 1 301 ? -13.313 26.174 94.021 1.00 20.58 301 LEU C CA 1
ATOM 7032 C C . LEU C 1 301 ? -13.707 26.847 95.335 1.00 17.83 301 LEU C C 1
ATOM 7033 O O . LEU C 1 301 ? -12.885 27.528 95.976 1.00 20.23 301 LEU C O 1
ATOM 7038 N N . GLU C 1 302 ? -14.950 26.633 95.769 1.00 19.13 302 GLU C N 1
ATOM 7039 C CA . GLU C 1 302 ? -15.402 27.253 97.006 1.00 20.62 302 GLU C CA 1
ATOM 7040 C C . GLU C 1 302 ? -14.559 26.776 98.180 1.00 22.90 302 GLU C C 1
ATOM 7041 O O . GLU C 1 302 ? -14.074 27.583 98.973 1.00 22.04 302 GLU C O 1
ATOM 7047 N N . MET C 1 303 ? -14.314 25.458 98.272 1.00 20.49 303 MET C N 1
ATOM 7048 C CA . MET C 1 303 ? -13.493 24.955 99.377 1.00 23.41 303 MET C CA 1
ATOM 7049 C C . MET C 1 303 ? -12.045 25.432 99.265 1.00 23.78 303 MET C C 1
ATOM 7050 O O . MET C 1 303 ? -11.410 25.758 100.277 1.00 23.00 303 MET C O 1
ATOM 7055 N N . ALA C 1 304 ? -11.489 25.477 98.051 1.00 21.44 304 ALA C N 1
ATOM 7056 C CA . ALA C 1 304 ? -10.107 25.937 97.943 1.00 19.86 304 ALA C CA 1
ATOM 7057 C C . ALA C 1 304 ? -9.981 27.394 98.377 1.00 22.28 304 ALA C C 1
ATOM 7058 O O . ALA C 1 304 ? -9.013 27.774 99.057 1.00 21.63 304 ALA C O 1
ATOM 7060 N N . ARG C 1 305 ? -10.945 28.224 97.993 1.00 20.69 305 ARG C N 1
ATOM 7061 C CA . ARG C 1 305 ? -10.900 29.634 98.357 1.00 23.82 305 ARG C CA 1
ATOM 7062 C C . ARG C 1 305 ? -10.956 29.804 99.867 1.00 24.67 305 ARG C C 1
ATOM 7063 O O . ARG C 1 305 ? -10.229 30.631 100.426 1.00 21.06 305 ARG C O 1
ATOM 7071 N N . GLU C 1 306 ? -11.799 29.008 100.553 1.00 27.58 306 GLU C N 1
ATOM 7072 C CA . GLU C 1 306 ? -11.922 29.147 102.003 1.00 26.89 306 GLU C CA 1
ATOM 7073 C C . GLU C 1 306 ? -10.632 28.765 102.725 1.00 27.64 306 GLU C C 1
ATOM 7074 O O . GLU C 1 306 ? -10.406 29.218 103.850 1.00 31.03 306 GLU C O 1
ATOM 7080 N N . ALA C 1 307 ? -9.800 27.905 102.119 1.00 24.55 307 ALA C N 1
ATOM 7081 C CA . ALA C 1 307 ? -8.542 27.506 102.746 1.00 27.58 307 ALA C CA 1
ATOM 7082 C C . ALA C 1 307 ? -7.468 28.583 102.689 1.00 25.37 307 ALA C C 1
ATOM 7083 O O . ALA C 1 307 ? -6.509 28.524 103.480 1.00 25.38 307 ALA C O 1
ATOM 7085 N N . LEU C 1 308 ? -7.560 29.534 101.754 1.00 20.38 308 LEU C N 1
ATOM 7086 C CA . LEU C 1 308 ? -6.533 30.571 101.652 1.00 22.97 308 LEU C CA 1
ATOM 7087 C C . LEU C 1 308 ? -6.580 31.483 102.878 1.00 27.33 308 LEU C C 1
ATOM 7088 O O . LEU C 1 308 ? -7.641 31.725 103.449 1.00 30.24 308 LEU C O 1
ATOM 7093 N N . GLY C 1 309 ? -5.425 32.017 103.257 1.00 23.00 309 GLY C N 1
ATOM 7094 C CA . GLY C 1 309 ? -5.354 32.884 104.410 1.00 26.22 309 GLY C CA 1
ATOM 7095 C C . GLY C 1 309 ? -4.137 32.572 105.252 1.00 31.39 309 GLY C C 1
ATOM 7096 O O . GLY C 1 309 ? -3.156 31.970 104.788 1.00 24.10 309 GLY C O 1
ATOM 7097 N N . GLN C 1 310 ? -4.204 32.997 106.520 1.00 31.05 310 GLN C N 1
ATOM 7098 C CA . GLN C 1 310 ? -3.008 32.947 107.353 1.00 34.68 310 GLN C CA 1
ATOM 7099 C C . GLN C 1 310 ? -2.588 31.512 107.659 1.00 27.39 310 GLN C C 1
ATOM 7100 O O . GLN C 1 310 ? -1.384 31.231 107.787 1.00 30.71 310 GLN C O 1
ATOM 7106 N N . GLY C 1 311 ? -3.554 30.599 107.786 1.00 29.97 311 GLY C N 1
ATOM 7107 C CA . GLY C 1 311 ? -3.214 29.210 108.037 1.00 35.95 311 GLY C CA 1
ATOM 7108 C C . GLY C 1 311 ? -2.471 28.584 106.870 1.00 34.97 311 GLY C C 1
ATOM 7109 O O . GLY C 1 311 ? -1.559 27.772 107.060 1.00 31.49 311 GLY C O 1
ATOM 7110 N N . MET C 1 312 ? -2.855 28.944 105.643 1.00 27.99 312 MET C N 1
ATOM 7111 C CA . MET C 1 312 ? -2.129 28.430 104.483 1.00 24.39 312 MET C CA 1
ATOM 7112 C C . MET C 1 312 ? -0.701 28.961 104.445 1.00 27.19 312 MET C C 1
ATOM 7113 O O . MET C 1 312 ? 0.228 28.231 104.069 1.00 22.08 312 MET C O 1
ATOM 7118 N N . LEU C 1 313 ? -0.490 30.235 104.824 1.00 25.85 313 LEU C N 1
ATOM 7119 C CA . LEU C 1 313 ? 0.880 30.742 104.902 1.00 22.36 313 LEU C CA 1
ATOM 7120 C C . LEU C 1 313 ? 1.674 30.030 105.991 1.00 28.01 313 LEU C C 1
ATOM 7121 O O . LEU C 1 313 ? 2.895 29.837 105.867 1.00 25.79 313 LEU C O 1
ATOM 7126 N N . GLU C 1 314 ? 1.012 29.682 107.087 1.00 28.88 314 GLU C N 1
ATOM 7127 C CA . GLU C 1 314 ? 1.698 28.961 108.147 1.00 36.03 314 GLU C CA 1
ATOM 7128 C C . GLU C 1 314 ? 2.076 27.559 107.698 1.00 26.64 314 GLU C C 1
ATOM 7129 O O . GLU C 1 314 ? 3.187 27.100 107.981 1.00 25.97 314 GLU C O 1
ATOM 7135 N N . LYS C 1 315 ? 1.172 26.865 106.995 1.00 27.90 315 LYS C N 1
ATOM 7136 C CA . LYS C 1 315 ? 1.558 25.589 106.399 1.00 28.75 315 LYS C CA 1
ATOM 7137 C C . LYS C 1 315 ? 2.789 25.741 105.509 1.00 27.95 315 LYS C C 1
ATOM 7138 O O . LYS C 1 315 ? 3.733 24.956 105.601 1.00 26.27 315 LYS C O 1
ATOM 7144 N N . LEU C 1 316 ? 2.805 26.756 104.644 1.00 27.57 316 LEU C N 1
ATOM 7145 C CA . LEU C 1 316 ? 3.938 26.896 103.734 1.00 22.41 316 LEU C CA 1
ATOM 7146 C C . LEU C 1 316 ? 5.255 27.083 104.497 1.00 28.09 316 LEU C C 1
ATOM 7147 O O . LEU C 1 316 ? 6.256 26.440 104.177 1.00 23.51 316 LEU C O 1
ATOM 7152 N N . GLU C 1 317 ? 5.273 27.916 105.548 1.00 27.39 317 GLU C N 1
ATOM 7153 C CA . GLU C 1 317 ? 6.540 28.083 106.240 1.00 27.99 317 GLU C CA 1
ATOM 7154 C C . GLU C 1 317 ? 6.971 26.801 106.967 1.00 25.01 317 GLU C C 1
ATOM 7155 O O . GLU C 1 317 ? 8.175 26.545 107.068 1.00 26.75 317 GLU C O 1
ATOM 7161 N N . GLU C 1 318 ? 6.039 25.960 107.442 1.00 25.26 318 GLU C N 1
ATOM 7162 C CA . GLU C 1 318 ? 6.549 24.733 108.065 1.00 33.27 318 GLU C CA 1
ATOM 7163 C C . GLU C 1 318 ? 7.005 23.704 107.038 1.00 31.35 318 GLU C C 1
ATOM 7164 O O . GLU C 1 318 ? 7.949 22.961 107.312 1.00 28.86 318 GLU C O 1
ATOM 7170 N N . ILE C 1 319 ? 6.357 23.645 105.865 1.00 31.08 319 ILE C N 1
ATOM 7171 C CA . ILE C 1 319 ? 6.882 22.842 104.760 1.00 22.07 319 ILE C CA 1
ATOM 7172 C C . ILE C 1 319 ? 8.302 23.269 104.422 1.00 22.47 319 ILE C C 1
ATOM 7173 O O . ILE C 1 319 ? 9.204 22.433 104.273 1.00 23.83 319 ILE C O 1
ATOM 7178 N N . ALA C 1 320 ? 8.523 24.581 104.289 1.00 24.10 320 ALA C N 1
ATOM 7179 C CA . ALA C 1 320 ? 9.861 25.070 103.981 1.00 30.88 320 ALA C CA 1
ATOM 7180 C C . ALA C 1 320 ? 10.847 24.656 105.066 1.00 26.59 320 ALA C C 1
ATOM 7181 O O . ALA C 1 320 ? 11.903 24.077 104.776 1.00 26.57 320 ALA C O 1
ATOM 7183 N N . CYS C 1 321 ? 10.493 24.911 106.328 1.00 26.70 321 CYS C N 1
ATOM 7184 C CA . CYS C 1 321 ? 11.400 24.616 107.439 1.00 26.06 321 CYS C CA 1
ATOM 7185 C C . CYS C 1 321 ? 11.706 23.123 107.515 1.00 26.31 321 CYS C C 1
ATOM 7186 O O . CYS C 1 321 ? 12.873 22.718 107.598 1.00 30.67 321 CYS C O 1
ATOM 7189 N N . LEU C 1 322 ? 10.665 22.290 107.419 1.00 29.50 322 LEU C N 1
ATOM 7190 C CA . LEU C 1 322 ? 10.828 20.839 107.514 1.00 28.36 322 LEU C CA 1
ATOM 7191 C C . LEU C 1 322 ? 11.692 20.280 106.396 1.00 33.99 322 LEU C C 1
ATOM 7192 O O . LEU C 1 322 ? 12.402 19.281 106.602 1.00 34.02 322 LEU C O 1
ATOM 7197 N N . SER C 1 323 ? 11.638 20.892 105.205 1.00 29.81 323 SER C N 1
ATOM 7198 C CA . SER C 1 323 ? 12.423 20.406 104.079 1.00 32.23 323 SER C CA 1
ATOM 7199 C C . SER C 1 323 ? 13.914 20.649 104.269 1.00 31.25 323 SER C C 1
ATOM 7200 O O . SER C 1 323 ? 14.727 20.000 103.594 1.00 29.10 323 SER C O 1
ATOM 7203 N N . LYS C 1 324 ? 14.292 21.578 105.151 1.00 30.48 324 LYS C N 1
ATOM 7204 C CA . LYS C 1 324 ? 15.691 21.936 105.368 1.00 37.00 324 LYS C CA 1
ATOM 7205 C C . LYS C 1 324 ? 16.288 21.297 106.615 1.00 40.60 324 LYS C C 1
ATOM 7206 O O . LYS C 1 324 ? 17.504 21.387 106.814 1.00 47.76 324 LYS C O 1
ATOM 7212 N N . SER C 1 325 ? 15.465 20.663 107.448 1.00 44.00 325 SER C N 1
ATOM 7213 C CA . SER C 1 325 ? 15.907 20.006 108.678 1.00 50.92 325 SER C CA 1
ATOM 7214 C C . SER C 1 325 ? 16.937 18.922 108.416 1.00 56.46 325 SER C C 1
ATOM 7215 O O . SER C 1 325 ? 16.575 17.803 108.045 1.00 63.11 325 SER C O 1
ATOM 7218 N N . MET D 1 1 ? 13.117 40.302 67.373 1.00 46.58 1 MET D N 1
ATOM 7219 C CA . MET D 1 1 ? 13.381 40.529 65.961 1.00 40.53 1 MET D CA 1
ATOM 7220 C C . MET D 1 1 ? 12.367 39.746 65.139 1.00 36.81 1 MET D C 1
ATOM 7221 O O . MET D 1 1 ? 11.946 40.179 64.073 1.00 32.81 1 MET D O 1
ATOM 7226 N N . SER D 1 2 ? 11.939 38.583 65.621 1.00 45.94 2 SER D N 1
ATOM 7227 C CA . SER D 1 2 ? 10.680 38.120 65.077 1.00 37.92 2 SER D CA 1
ATOM 7228 C C . SER D 1 2 ? 9.559 39.049 65.523 1.00 26.14 2 SER D C 1
ATOM 7229 O O . SER D 1 2 ? 8.643 39.287 64.746 1.00 25.56 2 SER D O 1
ATOM 7232 N N . LEU D 1 3 ? 9.636 39.615 66.746 1.00 29.97 3 LEU D N 1
ATOM 7233 C CA . LEU D 1 3 ? 8.693 40.674 67.120 1.00 24.00 3 LEU D CA 1
ATOM 7234 C C . LEU D 1 3 ? 8.876 41.897 66.228 1.00 20.01 3 LEU D C 1
ATOM 7235 O O . LEU D 1 3 ? 7.897 42.498 65.764 1.00 20.32 3 LEU D O 1
ATOM 7240 N N . LEU D 1 4 ? 10.120 42.267 65.942 1.00 18.92 4 LEU D N 1
ATOM 7241 C CA . LEU D 1 4 ? 10.346 43.378 65.027 1.00 23.76 4 LEU D CA 1
ATOM 7242 C C . LEU D 1 4 ? 9.761 43.078 63.650 1.00 24.47 4 LEU D C 1
ATOM 7243 O O . LEU D 1 4 ? 9.074 43.918 63.064 1.00 18.51 4 LEU D O 1
ATOM 7248 N N . ALA D 1 5 ? 10.007 41.872 63.128 1.00 25.10 5 ALA D N 1
ATOM 7249 C CA . ALA D 1 5 ? 9.441 41.492 61.833 1.00 25.94 5 ALA D CA 1
ATOM 7250 C C . ALA D 1 5 ? 7.926 41.599 61.846 1.00 26.87 5 ALA D C 1
ATOM 7251 O O . ALA D 1 5 ? 7.330 42.106 60.893 1.00 26.68 5 ALA D O 1
ATOM 7253 N N . LYS D 1 6 ? 7.291 41.154 62.940 1.00 25.63 6 LYS D N 1
ATOM 7254 C CA . LYS D 1 6 ? 5.839 41.243 63.071 1.00 27.72 6 LYS D CA 1
ATOM 7255 C C . LYS D 1 6 ? 5.341 42.693 63.017 1.00 25.96 6 LYS D C 1
ATOM 7256 O O . LYS D 1 6 ? 4.348 42.991 62.339 1.00 26.23 6 LYS D O 1
ATOM 7262 N N . ILE D 1 7 ? 6.013 43.610 63.720 1.00 24.56 7 ILE D N 1
ATOM 7263 C CA . ILE D 1 7 ? 5.580 45.007 63.715 1.00 19.49 7 ILE D CA 1
ATOM 7264 C C . ILE D 1 7 ? 5.802 45.642 62.345 1.00 22.21 7 ILE D C 1
ATOM 7265 O O . ILE D 1 7 ? 4.918 46.334 61.824 1.00 23.89 7 ILE D O 1
ATOM 7270 N N . VAL D 1 8 ? 6.961 45.419 61.722 1.00 22.22 8 VAL D N 1
ATOM 7271 C CA . VAL D 1 8 ? 7.175 46.134 60.462 1.00 29.21 8 VAL D CA 1
ATOM 7272 C C . VAL D 1 8 ? 6.265 45.579 59.386 1.00 30.04 8 VAL D C 1
ATOM 7273 O O . VAL D 1 8 ? 5.964 46.280 58.412 1.00 33.24 8 VAL D O 1
ATOM 7277 N N . ASP D 1 9 ? 5.771 44.360 59.573 1.00 28.16 9 ASP D N 1
ATOM 7278 C CA . ASP D 1 9 ? 4.745 43.784 58.729 1.00 31.48 9 ASP D CA 1
ATOM 7279 C C . ASP D 1 9 ? 3.360 44.331 59.041 1.00 29.86 9 ASP D C 1
ATOM 7280 O O . ASP D 1 9 ? 2.378 43.843 58.482 1.00 35.67 9 ASP D O 1
ATOM 7285 N N . GLY D 1 10 ? 3.265 45.338 59.906 1.00 24.65 10 GLY D N 1
ATOM 7286 C CA . GLY D 1 10 ? 1.997 45.960 60.240 1.00 25.39 10 GLY D CA 1
ATOM 7287 C C . GLY D 1 10 ? 1.051 45.087 61.014 1.00 29.19 10 GLY D C 1
ATOM 7288 O O . GLY D 1 10 ? -0.155 45.329 60.982 1.00 29.14 10 GLY D O 1
ATOM 7289 N N . LYS D 1 11 ? 1.561 44.084 61.732 1.00 29.40 11 LYS D N 1
ATOM 7290 C CA . LYS D 1 11 ? 0.731 43.194 62.537 1.00 32.84 11 LYS D CA 1
ATOM 7291 C C . LYS D 1 11 ? 0.743 43.658 63.986 1.00 32.20 11 LYS D C 1
ATOM 7292 O O . LYS D 1 11 ? 1.811 43.899 64.557 1.00 24.54 11 LYS D O 1
ATOM 7298 N N . ASN D 1 12 ? -0.441 43.779 64.566 1.00 23.04 12 ASN D N 1
ATOM 7299 C CA . ASN D 1 12 ? -0.559 44.163 65.961 1.00 26.98 12 ASN D CA 1
ATOM 7300 C C . ASN D 1 12 ? -0.164 43.008 66.858 1.00 32.72 12 ASN D C 1
ATOM 7301 O O . ASN D 1 12 ? -0.507 41.858 66.593 1.00 25.11 12 ASN D O 1
ATOM 7306 N N . LEU D 1 13 ? 0.504 43.320 67.956 1.00 24.26 13 LEU D N 1
ATOM 7307 C CA . LEU D 1 13 ? 0.951 42.264 68.851 1.00 22.77 13 LEU D CA 1
ATOM 7308 C C . LEU D 1 13 ? -0.142 41.907 69.843 1.00 20.33 13 LEU D C 1
ATOM 7309 O O . LEU D 1 13 ? -0.940 42.760 70.240 1.00 23.32 13 LEU D O 1
ATOM 7314 N N . SER D 1 14 ? -0.108 40.659 70.318 1.00 23.25 14 SER D N 1
ATOM 7315 C CA . SER D 1 14 ? -0.949 40.251 71.437 1.00 24.39 14 SER D CA 1
ATOM 7316 C C . SER D 1 14 ? -0.415 40.844 72.745 1.00 24.69 14 SER D C 1
ATOM 7317 O O . SER D 1 14 ? 0.703 41.350 72.809 1.00 20.10 14 SER D O 1
ATOM 7320 N N . PHE D 1 15 ? -1.223 40.724 73.810 1.00 20.10 15 PHE D N 1
ATOM 7321 C CA . PHE D 1 15 ? -0.802 41.156 75.144 1.00 24.94 15 PHE D CA 1
ATOM 7322 C C . PHE D 1 15 ? 0.483 40.448 75.553 1.00 24.12 15 PHE D C 1
ATOM 7323 O O . PHE D 1 15 ? 1.437 41.078 76.027 1.00 19.07 15 PHE D O 1
ATOM 7331 N N . GLU D 1 16 ? 0.520 39.129 75.363 1.00 19.14 16 GLU D N 1
ATOM 7332 C CA . GLU D 1 16 ? 1.699 38.334 75.695 1.00 22.52 16 GLU D CA 1
ATOM 7333 C C . GLU D 1 16 ? 2.922 38.786 74.915 1.00 21.67 16 GLU D C 1
ATOM 7334 O O . GLU D 1 16 ? 4.030 38.817 75.451 1.00 20.33 16 GLU D O 1
ATOM 7340 N N . GLU D 1 17 ? 2.759 39.025 73.618 1.00 18.36 17 GLU D N 1
ATOM 7341 C CA . GLU D 1 17 ? 3.894 39.436 72.798 1.00 20.96 17 GLU D CA 1
ATOM 7342 C C . GLU D 1 17 ? 4.425 40.803 73.226 1.00 19.12 17 GLU D C 1
ATOM 7343 O O . GLU D 1 17 ? 5.637 41.054 73.166 1.00 19.12 17 GLU D O 1
ATOM 7349 N N . ALA D 1 18 ? 3.524 41.715 73.591 1.00 20.95 18 ALA D N 1
ATOM 7350 C CA . ALA D 1 18 ? 3.950 43.050 74.001 1.00 21.13 18 ALA D CA 1
ATOM 7351 C C . ALA D 1 18 ? 4.653 43.015 75.345 1.00 16.84 18 ALA D C 1
ATOM 7352 O O . ALA D 1 18 ? 5.551 43.828 75.607 1.00 19.52 18 ALA D O 1
ATOM 7354 N N . TYR D 1 19 ? 4.190 42.143 76.247 1.00 18.09 19 TYR D N 1
ATOM 7355 C CA . TYR D 1 19 ? 4.893 41.894 77.491 1.00 19.10 19 TYR D CA 1
ATOM 7356 C C . TYR D 1 19 ? 6.302 41.406 77.204 1.00 18.07 19 TYR D C 1
ATOM 7357 O O . TYR D 1 19 ? 7.282 41.914 77.762 1.00 16.06 19 TYR D O 1
ATOM 7366 N N . GLU D 1 20 ? 6.419 40.389 76.358 1.00 21.39 20 GLU D N 1
ATOM 7367 C CA . GLU D 1 20 ? 7.744 39.945 75.959 1.00 17.44 20 GLU D CA 1
ATOM 7368 C C . GLU D 1 20 ? 8.523 41.066 75.258 1.00 17.62 20 GLU D C 1
ATOM 7369 O O . GLU D 1 20 ? 9.742 41.125 75.376 1.00 17.71 20 GLU D O 1
ATOM 7375 N N . LEU D 1 21 ? 7.848 41.955 74.538 1.00 19.84 21 LEU D N 1
ATOM 7376 C CA . LEU D 1 21 ? 8.586 43.025 73.857 1.00 17.47 21 LEU D CA 1
ATOM 7377 C C . LEU D 1 21 ? 9.299 43.920 74.872 1.00 21.26 21 LEU D C 1
ATOM 7378 O O . LEU D 1 21 ? 10.458 44.316 74.665 1.00 19.33 21 LEU D O 1
ATOM 7383 N N . PHE D 1 22 ? 8.635 44.235 75.988 1.00 17.94 22 PHE D N 1
ATOM 7384 C CA . PHE D 1 22 ? 9.290 45.080 76.991 1.00 17.05 22 PHE D CA 1
ATOM 7385 C C . PHE D 1 22 ? 10.540 44.409 77.514 1.00 22.25 22 PHE D C 1
ATOM 7386 O O . PHE D 1 22 ? 11.608 45.021 77.553 1.00 19.20 22 PHE D O 1
ATOM 7394 N N . ASN D 1 23 ? 10.429 43.127 77.904 1.00 20.57 23 ASN D N 1
ATOM 7395 C CA . ASN D 1 23 ? 11.595 42.411 78.419 1.00 19.15 23 ASN D CA 1
ATOM 7396 C C . ASN D 1 23 ? 12.699 42.336 77.374 1.00 17.69 23 ASN D C 1
ATOM 7397 O O . ASN D 1 23 ? 13.885 42.442 77.713 1.00 20.37 23 ASN D O 1
ATOM 7402 N N . GLU D 1 24 ? 12.343 42.160 76.102 1.00 20.93 24 GLU D N 1
ATOM 7403 C CA . GLU D 1 24 ? 13.374 42.173 75.061 1.00 20.03 24 GLU D CA 1
ATOM 7404 C C . GLU D 1 24 ? 14.027 43.553 74.973 1.00 24.07 24 GLU D C 1
ATOM 7405 O O . GLU D 1 24 ? 15.261 43.675 74.898 1.00 20.96 24 GLU D O 1
ATOM 7411 N N . LEU D 1 25 ? 13.223 44.609 75.064 1.00 20.05 25 LEU D N 1
ATOM 7412 C CA . LEU D 1 25 ? 13.765 45.963 74.922 1.00 24.28 25 LEU D CA 1
ATOM 7413 C C . LEU D 1 25 ? 14.759 46.283 76.021 1.00 26.42 25 LEU D C 1
ATOM 7414 O O . LEU D 1 25 ? 15.818 46.859 75.759 1.00 26.63 25 LEU D O 1
ATOM 7419 N N . LYS D 1 26 ? 14.435 45.923 77.266 1.00 22.45 26 LYS D N 1
ATOM 7420 C CA . LYS D 1 26 ? 15.276 46.351 78.366 1.00 24.68 26 LYS D CA 1
ATOM 7421 C C . LYS D 1 26 ? 16.638 45.668 78.321 1.00 29.16 26 LYS D C 1
ATOM 7422 O O . LYS D 1 26 ? 17.582 46.156 78.944 1.00 29.54 26 LYS D O 1
ATOM 7428 N N . GLY D 1 27 ? 16.763 44.573 77.581 1.00 25.44 27 GLY D N 1
ATOM 7429 C CA . GLY D 1 27 ? 18.048 43.948 77.364 1.00 22.75 27 GLY D CA 1
ATOM 7430 C C . GLY D 1 27 ? 18.687 44.233 76.019 1.00 28.81 27 GLY D C 1
ATOM 7431 O O . GLY D 1 27 ? 19.758 43.681 75.724 1.00 32.27 27 GLY D O 1
ATOM 7432 N N . SER D 1 28 ? 18.074 45.064 75.181 1.00 22.94 28 SER D N 1
ATOM 7433 C CA . SER D 1 28 ? 18.540 45.150 73.804 1.00 25.81 28 SER D CA 1
ATOM 7434 C C . SER D 1 28 ? 19.614 46.230 73.654 1.00 25.82 28 SER D C 1
ATOM 7435 O O . SER D 1 28 ? 19.780 47.111 74.503 1.00 27.38 28 SER D O 1
ATOM 7438 N N . ASP D 1 29 ? 20.334 46.164 72.536 1.00 26.89 29 ASP D N 1
ATOM 7439 C CA . ASP D 1 29 ? 21.237 47.255 72.198 1.00 27.17 29 ASP D CA 1
ATOM 7440 C C . ASP D 1 29 ? 20.435 48.464 71.730 1.00 28.81 29 ASP D C 1
ATOM 7441 O O . ASP D 1 29 ? 19.310 48.340 71.238 1.00 26.47 29 ASP D O 1
ATOM 7446 N N . GLY D 1 30 ? 21.048 49.641 71.844 1.00 26.22 30 GLY D N 1
ATOM 7447 C CA . GLY D 1 30 ? 20.418 50.847 71.345 1.00 25.86 30 GLY D CA 1
ATOM 7448 C C . GLY D 1 30 ? 19.905 50.733 69.921 1.00 25.15 30 GLY D C 1
ATOM 7449 O O . GLY D 1 30 ? 18.824 51.233 69.600 1.00 24.41 30 GLY D O 1
ATOM 7450 N N . VAL D 1 31 ? 20.671 50.093 69.038 1.00 25.57 31 VAL D N 1
ATOM 7451 C CA . VAL D 1 31 ? 20.231 50.016 67.646 1.00 25.80 31 VAL D CA 1
ATOM 7452 C C . VAL D 1 31 ? 18.863 49.345 67.554 1.00 25.98 31 VAL D C 1
ATOM 7453 O O . VAL D 1 31 ? 17.980 49.790 66.804 1.00 23.71 31 VAL D O 1
ATOM 7457 N N . LEU D 1 32 ? 18.665 48.271 68.320 1.00 24.31 32 LEU D N 1
ATOM 7458 C CA . LEU D 1 32 ? 17.400 47.542 68.249 1.00 24.14 32 LEU D CA 1
ATOM 7459 C C . LEU D 1 32 ? 16.293 48.315 68.933 1.00 21.01 32 LEU D C 1
ATOM 7460 O O . LEU D 1 32 ? 15.149 48.275 68.484 1.00 19.17 32 LEU D O 1
ATOM 7465 N N . ILE D 1 33 ? 16.603 48.958 70.068 1.00 22.07 33 ILE D N 1
ATOM 7466 C CA . ILE D 1 33 ? 15.580 49.741 70.763 1.00 21.13 33 ILE D CA 1
ATOM 7467 C C . ILE D 1 33 ? 15.062 50.838 69.847 1.00 22.94 33 ILE D C 1
ATOM 7468 O O . ILE D 1 33 ? 13.851 51.083 69.762 1.00 18.38 33 ILE D O 1
ATOM 7473 N N . GLY D 1 34 ? 15.975 51.526 69.153 1.00 22.81 34 GLY D N 1
ATOM 7474 C CA . GLY D 1 34 ? 15.550 52.553 68.216 1.00 22.21 34 GLY D CA 1
ATOM 7475 C C . GLY D 1 34 ? 14.677 51.999 67.103 1.00 22.51 34 GLY D C 1
ATOM 7476 O O . GLY D 1 34 ? 13.645 52.574 66.761 1.00 21.88 34 GLY D O 1
ATOM 7477 N N . ALA D 1 35 ? 15.087 50.874 66.512 1.00 18.70 35 ALA D N 1
ATOM 7478 C CA . ALA D 1 35 ? 14.271 50.246 65.478 1.00 21.59 35 ALA D CA 1
ATOM 7479 C C . ALA D 1 35 ? 12.868 49.904 66.004 1.00 20.22 35 ALA D C 1
ATOM 7480 O O . ALA D 1 35 ? 11.862 50.211 65.362 1.00 17.53 35 ALA D O 1
ATOM 7482 N N . TYR D 1 36 ? 12.780 49.297 67.192 1.00 18.24 36 TYR D N 1
ATOM 7483 C CA . TYR D 1 36 ? 11.467 48.934 67.733 1.00 21.85 36 TYR D CA 1
ATOM 7484 C C . TYR D 1 36 ? 10.603 50.167 68.002 1.00 19.37 36 TYR D C 1
ATOM 7485 O O . TYR D 1 36 ? 9.417 50.192 67.666 1.00 21.77 36 TYR D O 1
ATOM 7494 N N . LEU D 1 37 ? 11.165 51.196 68.630 1.00 20.18 37 LEU D N 1
ATOM 7495 C CA . LEU D 1 37 ? 10.303 52.323 68.999 1.00 21.40 37 LEU D CA 1
ATOM 7496 C C . LEU D 1 37 ? 9.793 53.061 67.769 1.00 24.03 37 LEU D C 1
ATOM 7497 O O . LEU D 1 37 ? 8.626 53.476 67.732 1.00 21.59 37 LEU D O 1
ATOM 7502 N N . ALA D 1 38 ? 10.641 53.233 66.748 1.00 20.32 38 ALA D N 1
ATOM 7503 C CA . ALA D 1 38 ? 10.189 53.907 65.522 1.00 18.41 38 ALA D CA 1
ATOM 7504 C C . ALA D 1 38 ? 9.197 53.043 64.732 1.00 23.04 38 ALA D C 1
ATOM 7505 O O . ALA D 1 38 ? 8.200 53.556 64.183 1.00 23.78 38 ALA D O 1
ATOM 7507 N N . ALA D 1 39 ? 9.456 51.733 64.653 1.00 21.42 39 ALA D N 1
ATOM 7508 C CA . ALA D 1 39 ? 8.536 50.823 63.971 1.00 20.51 39 ALA D CA 1
ATOM 7509 C C . ALA D 1 39 ? 7.172 50.804 64.647 1.00 20.85 39 ALA D C 1
ATOM 7510 O O . ALA D 1 39 ? 6.135 50.867 63.977 1.00 20.32 39 ALA D O 1
ATOM 7512 N N . LEU D 1 40 ? 7.152 50.639 65.967 1.00 20.15 40 LEU D N 1
ATOM 7513 C CA . LEU D 1 40 ? 5.872 50.605 66.677 1.00 17.35 40 LEU D CA 1
ATOM 7514 C C . LEU D 1 40 ? 5.108 51.911 66.485 1.00 19.91 40 LEU D C 1
ATOM 7515 O O . LEU D 1 40 ? 3.891 51.902 66.263 1.00 21.88 40 LEU D O 1
ATOM 7520 N N . GLN D 1 41 ? 5.811 53.050 66.541 1.00 22.96 41 GLN D N 1
ATOM 7521 C CA . GLN D 1 41 ? 5.140 54.335 66.361 1.00 26.11 41 GLN D CA 1
ATOM 7522 C C . GLN D 1 41 ? 4.598 54.490 64.946 1.00 26.14 41 GLN D C 1
ATOM 7523 O O . GLN D 1 41 ? 3.529 55.093 64.745 1.00 25.68 41 GLN D O 1
ATOM 7529 N N . THR D 1 42 ? 5.321 53.961 63.948 1.00 23.01 42 THR D N 1
ATOM 7530 C CA . THR D 1 42 ? 4.856 54.031 62.565 1.00 24.64 42 THR D CA 1
ATOM 7531 C C . THR D 1 42 ? 3.634 53.150 62.347 1.00 28.25 42 THR D C 1
ATOM 7532 O O . THR D 1 42 ? 2.679 53.563 61.684 1.00 25.51 42 THR D O 1
ATOM 7536 N N . LYS D 1 43 ? 3.659 51.911 62.857 1.00 22.35 43 LYS D N 1
ATOM 7537 C CA . LYS D 1 43 ? 2.460 51.079 62.777 1.00 21.09 43 LYS D CA 1
ATOM 7538 C C . LYS D 1 43 ? 1.318 51.678 63.600 1.00 21.55 43 LYS D C 1
ATOM 7539 O O . LYS D 1 43 ? 0.151 51.549 63.218 1.00 29.20 43 LYS D O 1
ATOM 7545 N N . GLY D 1 44 ? 1.641 52.360 64.701 1.00 22.47 44 GLY D N 1
ATOM 7546 C CA . GLY D 1 44 ? 0.661 52.784 65.685 1.00 27.57 44 GLY D CA 1
ATOM 7547 C C . GLY D 1 44 ? 0.472 51.669 66.697 1.00 27.37 44 GLY D C 1
ATOM 7548 O O . GLY D 1 44 ? 0.439 50.503 66.310 1.00 23.82 44 GLY D O 1
ATOM 7549 N N . TYR D 1 45 ? 0.389 51.980 67.984 1.00 24.58 45 TYR D N 1
ATOM 7550 C CA . TYR D 1 45 ? 0.191 50.938 68.988 1.00 23.91 45 TYR D CA 1
ATOM 7551 C C . TYR D 1 45 ? -1.279 50.845 69.372 1.00 24.93 45 TYR D C 1
ATOM 7552 O O . TYR D 1 45 ? -2.023 51.819 69.265 1.00 22.66 45 TYR D O 1
ATOM 7561 N N . THR D 1 46 ? -1.691 49.662 69.825 1.00 21.82 46 THR D N 1
ATOM 7562 C CA . THR D 1 46 ? -3.058 49.392 70.243 1.00 20.74 46 THR D CA 1
ATOM 7563 C C . THR D 1 46 ? -3.161 49.443 71.765 1.00 24.66 46 THR D C 1
ATOM 7564 O O . THR D 1 46 ? -2.158 49.460 72.474 1.00 19.22 46 THR D O 1
ATOM 7568 N N . GLY D 1 47 ? -4.401 49.467 72.261 1.00 22.36 47 GLY D N 1
ATOM 7569 C CA . GLY D 1 47 ? -4.608 49.343 73.691 1.00 23.93 47 GLY D CA 1
ATOM 7570 C C . GLY D 1 47 ? -4.042 48.051 74.245 1.00 23.07 47 GLY D C 1
ATOM 7571 O O . GLY D 1 47 ? -3.478 48.033 75.348 1.00 20.01 47 GLY D O 1
ATOM 7572 N N . GLU D 1 48 ? -4.176 46.950 73.496 1.00 17.46 48 GLU D N 1
ATOM 7573 C CA . GLU D 1 48 ? -3.649 45.673 73.987 1.00 21.43 48 GLU D CA 1
ATOM 7574 C C . GLU D 1 48 ? -2.123 45.698 74.077 1.00 17.05 48 GLU D C 1
ATOM 7575 O O . GLU D 1 48 ? -1.530 45.106 74.992 1.00 17.23 48 GLU D O 1
ATOM 7581 N N . GLU D 1 49 ? -1.469 46.320 73.106 1.00 16.66 49 GLU D N 1
ATOM 7582 C CA . GLU D 1 49 ? -0.014 46.414 73.146 1.00 19.84 49 GLU D CA 1
ATOM 7583 C C . GLU D 1 49 ? 0.438 47.332 74.279 1.00 18.69 49 GLU D C 1
ATOM 7584 O O . GLU D 1 49 ? 1.408 47.035 74.977 1.00 17.34 49 GLU D O 1
ATOM 7590 N N . LEU D 1 50 ? -0.209 48.495 74.411 1.00 18.54 50 LEU D N 1
ATOM 7591 C CA . LEU D 1 50 ? 0.056 49.370 75.549 1.00 18.65 50 LEU D CA 1
ATOM 7592 C C . LEU D 1 50 ? -0.068 48.616 76.866 1.00 18.27 50 LEU D C 1
ATOM 7593 O O . LEU D 1 50 ? 0.752 48.789 77.776 1.00 18.96 50 LEU D O 1
ATOM 7598 N N . ALA D 1 51 ? -1.109 47.803 76.993 1.00 16.49 51 ALA D N 1
ATOM 7599 C CA . ALA D 1 51 ? -1.318 47.073 78.244 1.00 19.55 51 ALA D CA 1
ATOM 7600 C C . ALA D 1 51 ? -0.208 46.052 78.501 1.00 16.84 51 ALA D C 1
ATOM 7601 O O . ALA D 1 51 ? 0.278 45.918 79.634 1.00 19.08 51 ALA D O 1
ATOM 7603 N N . GLY D 1 52 ? 0.162 45.273 77.485 1.00 16.16 52 GLY D N 1
ATOM 7604 C CA . GLY D 1 52 ? 1.170 44.246 77.717 1.00 17.33 52 GLY D CA 1
ATOM 7605 C C . GLY D 1 52 ? 2.528 44.855 78.033 1.00 17.28 52 GLY D C 1
ATOM 7606 O O . GLY D 1 52 ? 3.234 44.399 78.930 1.00 16.20 52 GLY D O 1
ATOM 7607 N N . LEU D 1 53 ? 2.890 45.923 77.334 1.00 16.04 53 LEU D N 1
ATOM 7608 C CA . LEU D 1 53 ? 4.124 46.626 77.659 1.00 16.18 53 LEU D CA 1
ATOM 7609 C C . LEU D 1 53 ? 4.089 47.117 79.111 1.00 17.57 53 LEU D C 1
ATOM 7610 O O . LEU D 1 53 ? 5.067 46.972 79.853 1.00 16.72 53 LEU D O 1
ATOM 7615 N N . ALA D 1 54 ? 2.956 47.703 79.522 1.00 14.13 54 ALA D N 1
ATOM 7616 C CA . ALA D 1 54 ? 2.862 48.326 80.843 1.00 18.37 54 ALA D CA 1
ATOM 7617 C C . ALA D 1 54 ? 2.860 47.280 81.930 1.00 16.82 54 ALA D C 1
ATOM 7618 O O . ALA D 1 54 ? 3.415 47.507 83.005 1.00 15.54 54 ALA D O 1
ATOM 7620 N N . ARG D 1 55 ? 2.227 46.127 81.666 1.00 14.69 55 ARG D N 1
ATOM 7621 C CA . ARG D 1 55 ? 2.253 45.042 82.643 1.00 14.34 55 ARG D CA 1
ATOM 7622 C C . ARG D 1 55 ? 3.687 44.549 82.876 1.00 14.11 55 ARG D C 1
ATOM 7623 O O . ARG D 1 55 ? 4.078 44.284 84.019 1.00 17.26 55 ARG D O 1
ATOM 7631 N N . ALA D 1 56 ? 4.494 44.463 81.805 1.00 17.87 56 ALA D N 1
ATOM 7632 C CA . ALA D 1 56 ? 5.898 44.073 81.943 1.00 16.68 56 ALA D CA 1
ATOM 7633 C C . ALA D 1 56 ? 6.700 45.147 82.669 1.00 19.70 56 ALA D C 1
ATOM 7634 O O . ALA D 1 56 ? 7.592 44.841 83.466 1.00 16.91 56 ALA D O 1
ATOM 7636 N N . MET D 1 57 ? 6.428 46.405 82.356 1.00 18.97 57 MET D N 1
ATOM 7637 C CA . MET D 1 57 ? 7.100 47.512 83.031 1.00 14.68 57 MET D CA 1
ATOM 7638 C C . MET D 1 57 ? 6.839 47.478 84.537 1.00 16.59 57 MET D C 1
ATOM 7639 O O . MET D 1 57 ? 7.775 47.569 85.349 1.00 19.50 57 MET D O 1
ATOM 7644 N N . ARG D 1 58 ? 5.562 47.341 84.929 1.00 14.58 58 ARG D N 1
ATOM 7645 C CA . ARG D 1 58 ? 5.209 47.165 86.334 1.00 17.24 58 ARG D CA 1
ATOM 7646 C C . ARG D 1 58 ? 5.979 46.014 86.957 1.00 19.27 58 ARG D C 1
ATOM 7647 O O . ARG D 1 58 ? 6.503 46.139 88.069 1.00 20.17 58 ARG D O 1
ATOM 7655 N N . ASP D 1 59 ? 6.024 44.866 86.264 1.00 15.07 59 ASP D N 1
ATOM 7656 C CA . ASP D 1 59 ? 6.696 43.676 86.810 1.00 16.43 59 ASP D CA 1
ATOM 7657 C C . ASP D 1 59 ? 8.207 43.878 86.962 1.00 22.42 59 ASP D C 1
ATOM 7658 O O . ASP D 1 59 ? 8.818 43.319 87.885 1.00 20.44 59 ASP D O 1
ATOM 7663 N N . SER D 1 60 ? 8.826 44.678 86.084 1.00 16.74 60 SER D N 1
ATOM 7664 C CA . SER D 1 60 ? 10.264 44.942 86.161 1.00 24.45 60 SER D CA 1
ATOM 7665 C C . SER D 1 60 ? 10.612 46.018 87.174 1.00 23.11 60 SER D C 1
ATOM 7666 O O . SER D 1 60 ? 11.794 46.167 87.517 1.00 20.84 60 SER D O 1
ATOM 7669 N N . ALA D 1 61 ? 9.616 46.758 87.656 1.00 19.14 61 ALA D N 1
ATOM 7670 C CA . ALA D 1 61 ? 9.846 47.890 88.542 1.00 17.79 61 ALA D CA 1
ATOM 7671 C C . ALA D 1 61 ? 10.209 47.432 89.958 1.00 21.33 61 ALA D C 1
ATOM 7672 O O . ALA D 1 61 ? 9.939 46.302 90.373 1.00 26.99 61 ALA D O 1
ATOM 7674 N N . VAL D 1 62 ? 10.809 48.351 90.709 1.00 21.36 62 VAL D N 1
ATOM 7675 C CA . VAL D 1 62 ? 11.065 48.143 92.129 1.00 24.39 62 VAL D CA 1
ATOM 7676 C C . VAL D 1 62 ? 9.761 47.741 92.816 1.00 27.74 62 VAL D C 1
ATOM 7677 O O . VAL D 1 62 ? 8.722 48.377 92.624 1.00 23.20 62 VAL D O 1
ATOM 7681 N N . LYS D 1 63 ? 9.796 46.636 93.562 1.00 25.61 63 LYS D N 1
ATOM 7682 C CA . LYS D 1 63 ? 8.585 46.073 94.156 1.00 27.62 63 LYS D CA 1
ATOM 7683 C C . LYS D 1 63 ? 8.003 46.977 95.233 1.00 29.66 63 LYS D C 1
ATOM 7684 O O . LYS D 1 63 ? 8.724 47.501 96.092 1.00 25.25 63 LYS D O 1
ATOM 7690 N N . LEU D 1 64 ? 6.683 47.122 95.193 1.00 26.29 64 LEU D N 1
ATOM 7691 C CA . LEU D 1 64 ? 5.896 47.859 96.169 1.00 29.51 64 LEU D CA 1
ATOM 7692 C C . LEU D 1 64 ? 4.885 46.910 96.792 1.00 30.53 64 LEU D C 1
ATOM 7693 O O . LEU D 1 64 ? 4.372 46.016 96.127 1.00 33.54 64 LEU D O 1
ATOM 7698 N N . ASP D 1 65 ? 4.565 47.145 98.061 1.00 27.89 65 ASP D N 1
ATOM 7699 C CA . ASP D 1 65 ? 3.569 46.362 98.788 1.00 30.52 65 ASP D CA 1
ATOM 7700 C C . ASP D 1 65 ? 2.674 47.345 99.544 1.00 34.49 65 ASP D C 1
ATOM 7701 O O . ASP D 1 65 ? 2.828 47.544 100.752 1.00 30.63 65 ASP D O 1
ATOM 7706 N N . LEU D 1 66 ? 1.734 47.965 98.825 1.00 30.29 66 LEU D N 1
ATOM 7707 C CA . LEU D 1 66 ? 0.976 49.083 99.362 1.00 28.01 66 LEU D CA 1
ATOM 7708 C C . LEU D 1 66 ? -0.497 48.774 99.552 1.00 26.73 66 LEU D C 1
ATOM 7709 O O . LEU D 1 66 ? -1.240 49.648 100.018 1.00 34.50 66 LEU D O 1
ATOM 7714 N N . GLY D 1 67 ? -0.952 47.577 99.189 1.00 27.15 67 GLY D N 1
ATOM 7715 C CA . GLY D 1 67 ?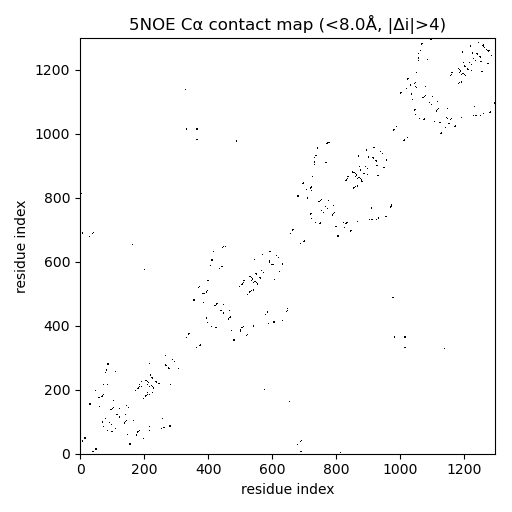 -2.364 47.285 99.323 1.00 30.09 67 GLY D CA 1
ATOM 7716 C C . GLY D 1 67 ? -3.188 47.879 98.193 1.00 30.17 67 GLY D C 1
ATOM 7717 O O . GLY D 1 67 ? -2.704 48.146 97.088 1.00 24.83 67 GLY D O 1
ATOM 7718 N N . LYS D 1 68 ? -4.466 48.094 98.483 1.00 26.63 68 LYS D N 1
ATOM 7719 C CA . LYS D 1 68 ? -5.381 48.606 97.474 1.00 28.01 68 LYS D CA 1
ATOM 7720 C C . LYS D 1 68 ? -5.275 50.130 97.407 1.00 25.38 68 LYS D C 1
ATOM 7721 O O . LYS D 1 68 ? -5.588 50.826 98.378 1.00 28.64 68 LYS D O 1
ATOM 7727 N N . VAL D 1 69 ? -4.820 50.668 96.274 1.00 23.65 69 VAL D N 1
ATOM 7728 C CA . VAL D 1 69 ? -4.529 52.100 96.214 1.00 21.80 69 VAL D CA 1
ATOM 7729 C C . VAL D 1 69 ? -5.156 52.712 94.967 1.00 20.97 69 VAL D C 1
ATOM 7730 O O . VAL D 1 69 ? -5.502 52.020 94.006 1.00 18.27 69 VAL D O 1
ATOM 7734 N N . ALA D 1 70 ? -5.271 54.027 94.991 1.00 20.65 70 ALA D N 1
ATOM 7735 C CA . ALA D 1 70 ? -5.723 54.827 93.860 1.00 20.81 70 ALA D CA 1
ATOM 7736 C C . ALA D 1 70 ? -4.592 55.707 93.322 1.00 17.46 70 ALA D C 1
ATOM 7737 O O . ALA D 1 70 ? -3.632 56.035 94.021 1.00 20.57 70 ALA D O 1
ATOM 7739 N N . ASP D 1 71 ? -4.706 56.096 92.057 1.00 17.14 71 ASP D N 1
ATOM 7740 C CA . ASP D 1 71 ? -3.696 56.950 91.453 1.00 15.93 71 ASP D CA 1
ATOM 7741 C C . ASP D 1 71 ? -4.434 57.953 90.583 1.00 21.20 71 ASP D C 1
ATOM 7742 O O . ASP D 1 71 ? -5.527 57.676 90.075 1.00 18.89 71 ASP D O 1
ATOM 7747 N N . THR D 1 72 ? -3.852 59.123 90.419 1.00 16.18 72 THR D N 1
ATOM 7748 C CA . THR D 1 72 ? -4.401 60.037 89.428 1.00 20.84 72 THR D CA 1
ATOM 7749 C C . THR D 1 72 ? -3.218 60.707 88.767 1.00 26.61 72 THR D C 1
ATOM 7750 O O . THR D 1 72 ? -2.260 61.083 89.446 1.00 28.59 72 THR D O 1
ATOM 7754 N N . ALA D 1 73 ? -3.285 60.864 87.461 1.00 24.07 73 ALA D N 1
ATOM 7755 C CA . ALA D 1 73 ? -2.108 61.284 86.717 1.00 33.13 73 ALA D CA 1
ATOM 7756 C C . ALA D 1 73 ? -2.528 61.693 85.315 1.00 35.35 73 ALA D C 1
ATOM 7757 O O . ALA D 1 73 ? -3.711 61.701 84.960 1.00 32.57 73 ALA D O 1
ATOM 7759 N N . GLY D 1 74 ? -1.534 62.093 84.537 1.00 35.75 74 GLY D N 1
ATOM 7760 C CA . GLY D 1 74 ? -1.734 62.386 83.138 1.00 38.12 74 GLY D CA 1
ATOM 7761 C C . GLY D 1 74 ? -0.548 61.851 82.366 1.00 37.12 74 GLY D C 1
ATOM 7762 O O . GLY D 1 74 ? 0.497 61.535 82.936 1.00 32.14 74 GLY D O 1
ATOM 7763 N N . THR D 1 75 ? -0.734 61.721 81.057 1.00 32.19 75 THR D N 1
ATOM 7764 C CA . THR D 1 75 ? 0.353 61.261 80.200 1.00 38.88 75 THR D CA 1
ATOM 7765 C C . THR D 1 75 ? 1.447 62.314 80.095 1.00 45.10 75 THR D C 1
ATOM 7766 O O . THR D 1 75 ? 2.261 62.475 81.008 1.00 56.84 75 THR D O 1
ATOM 7770 N N . GLY D 1 76 ? 1.495 63.019 78.981 1.00 52.48 76 GLY D N 1
ATOM 7771 C CA . GLY D 1 76 ? 2.301 64.219 78.923 1.00 60.42 76 GLY D CA 1
ATOM 7772 C C . GLY D 1 76 ? 1.621 65.309 79.722 1.00 58.80 76 GLY D C 1
ATOM 7773 O O . GLY D 1 76 ? 1.307 65.105 80.898 1.00 53.81 76 GLY D O 1
ATOM 7774 N N . GLY D 1 77 ? 1.386 66.460 79.084 1.00 66.71 77 GLY D N 1
ATOM 7775 C CA . GLY D 1 77 ? 0.682 67.597 79.659 1.00 54.36 77 GLY D CA 1
ATOM 7776 C C . GLY D 1 77 ? 0.194 68.523 78.558 1.00 68.08 77 GLY D C 1
ATOM 7777 O O . GLY D 1 77 ? -0.998 68.524 78.230 1.00 66.06 77 GLY D O 1
ATOM 7778 N N . ASP D 1 78 ? 1.109 69.318 77.990 1.00 78.50 78 ASP D N 1
ATOM 7779 C CA . ASP D 1 78 ? 0.914 70.016 76.704 1.00 82.56 78 ASP D CA 1
ATOM 7780 C C . ASP D 1 78 ? 2.363 70.432 76.235 1.00 84.24 78 ASP D C 1
ATOM 7781 O O . ASP D 1 78 ? 3.049 69.528 75.754 1.00 90.36 78 ASP D O 1
ATOM 7786 N N . GLY D 1 79 ? 2.897 71.668 76.298 1.00 78.39 79 GLY D N 1
ATOM 7787 C CA . GLY D 1 79 ? 2.268 72.979 76.303 1.00 78.46 79 GLY D CA 1
ATOM 7788 C C . GLY D 1 79 ? 1.903 73.663 77.606 1.00 79.71 79 GLY D C 1
ATOM 7789 O O . GLY D 1 79 ? 2.715 73.745 78.540 1.00 72.23 79 GLY D O 1
ATOM 7790 N N . SER D 1 80 ? 0.650 74.128 77.647 1.00 76.68 80 SER D N 1
ATOM 7791 C CA . SER D 1 80 ? 0.210 75.140 78.601 1.00 71.82 80 SER D CA 1
ATOM 7792 C C . SER D 1 80 ? 0.520 74.733 80.030 1.00 66.42 80 SER D C 1
ATOM 7793 O O . SER D 1 80 ? 0.204 73.617 80.460 1.00 60.28 80 SER D O 1
ATOM 7796 N N . SER D 1 81 ? 1.146 75.649 80.762 1.00 57.32 81 SER D N 1
ATOM 7797 C CA . SER D 1 81 ? 1.417 75.431 82.170 1.00 51.31 81 SER D CA 1
ATOM 7798 C C . SER D 1 81 ? 0.300 76.074 82.989 1.00 48.47 81 SER D C 1
ATOM 7799 O O . SER D 1 81 ? 0.082 77.292 82.952 1.00 38.35 81 SER D O 1
ATOM 7802 N N . THR D 1 82 ? -0.432 75.226 83.681 1.00 37.01 82 THR D N 1
ATOM 7803 C CA . THR D 1 82 ? -1.418 75.573 84.671 1.00 32.58 82 THR D CA 1
ATOM 7804 C C . THR D 1 82 ? -1.021 74.807 85.921 1.00 30.51 82 THR D C 1
ATOM 7805 O O . THR D 1 82 ? -0.065 74.030 85.902 1.00 30.29 82 THR D O 1
ATOM 7809 N N . ILE D 1 83 ? -1.701 75.059 87.041 1.00 29.32 83 ILE D N 1
ATOM 7810 C CA . ILE D 1 83 ? -1.268 74.414 88.272 1.00 26.03 83 ILE D CA 1
ATOM 7811 C C . ILE D 1 83 ? -1.425 72.886 88.148 1.00 31.20 83 ILE D C 1
ATOM 7812 O O . ILE D 1 83 ? -2.231 72.381 87.358 1.00 29.65 83 ILE D O 1
ATOM 7817 N N . ASN D 1 84 ? -0.664 72.151 88.966 1.00 29.59 84 ASN D N 1
ATOM 7818 C CA . ASN D 1 84 ? -0.636 70.683 88.865 1.00 27.89 84 ASN D CA 1
ATOM 7819 C C . ASN D 1 84 ? -1.853 70.090 89.574 1.00 20.88 84 ASN D C 1
ATOM 7820 O O . ASN D 1 84 ? -1.787 69.672 90.738 1.00 22.21 84 ASN D O 1
ATOM 7825 N N . VAL D 1 85 ? -2.972 70.025 88.847 1.00 25.52 85 VAL D N 1
ATOM 7826 C CA . VAL D 1 85 ? -4.194 69.573 89.508 1.00 23.54 85 VAL D CA 1
ATOM 7827 C C . VAL D 1 85 ? -4.121 68.100 89.877 1.00 21.45 85 VAL D C 1
ATOM 7828 O O . VAL D 1 85 ? -4.818 67.670 90.799 1.00 18.92 85 VAL D O 1
ATOM 7832 N N . SER D 1 86 ? -3.344 67.275 89.157 1.00 21.77 86 SER D N 1
ATOM 7833 C CA . SER D 1 86 ? -3.391 65.865 89.561 1.00 20.13 86 SER D CA 1
ATOM 7834 C C . SER D 1 86 ? -2.671 65.665 90.881 1.00 20.93 86 SER D C 1
ATOM 7835 O O . SER D 1 86 ? -3.100 64.844 91.703 1.00 20.47 86 SER D O 1
ATOM 7838 N N . THR D 1 87 ? -1.642 66.462 91.158 1.00 18.43 87 THR D N 1
ATOM 7839 C CA . THR D 1 87 ? -1.004 66.376 92.476 1.00 21.30 87 THR D CA 1
ATOM 7840 C C . THR D 1 87 ? -1.961 66.801 93.587 1.00 19.34 87 THR D C 1
ATOM 7841 O O . THR D 1 87 ? -2.047 66.146 94.626 1.00 18.80 87 THR D O 1
ATOM 7845 N N . ALA D 1 88 ? -2.638 67.941 93.406 1.00 19.49 88 ALA D N 1
ATOM 7846 C CA . ALA D 1 88 ? -3.568 68.422 94.423 1.00 23.98 88 ALA D CA 1
ATOM 7847 C C . ALA D 1 88 ? -4.720 67.442 94.625 1.00 17.93 88 ALA D C 1
ATOM 7848 O O . ALA D 1 88 ? -5.155 67.218 95.758 1.00 21.16 88 ALA D O 1
ATOM 7850 N N . SER D 1 89 ? -5.210 66.824 93.539 1.00 19.10 89 SER D N 1
ATOM 7851 C CA . SER D 1 89 ? -6.294 65.846 93.693 1.00 17.48 89 SER D CA 1
ATOM 7852 C C . SER D 1 89 ? -5.826 64.632 94.479 1.00 16.54 89 SER D C 1
ATOM 7853 O O . SER D 1 89 ? -6.547 64.125 95.348 1.00 20.82 89 SER D O 1
ATOM 7856 N N . ALA D 1 90 ? -4.628 64.127 94.156 1.00 18.86 90 ALA D N 1
ATOM 7857 C CA . ALA D 1 90 ? -4.096 62.980 94.868 1.00 17.35 90 ALA D CA 1
ATOM 7858 C C . ALA D 1 90 ? -3.946 63.278 96.361 1.00 19.66 90 ALA D C 1
ATOM 7859 O O . ALA D 1 90 ? -4.266 62.438 97.205 1.00 20.05 90 ALA D O 1
ATOM 7861 N N . LEU D 1 91 ? -3.472 64.477 96.708 1.00 19.85 91 LEU D N 1
ATOM 7862 C CA . LEU D 1 91 ? -3.364 64.833 98.120 1.00 20.79 91 LEU D CA 1
ATOM 7863 C C . LEU D 1 91 ? -4.736 64.908 98.784 1.00 23.32 91 LEU D C 1
ATOM 7864 O O . LEU D 1 91 ? -4.913 64.452 99.921 1.00 21.80 91 LEU D O 1
ATOM 7869 N N . ILE D 1 92 ? -5.715 65.492 98.090 1.00 20.57 92 ILE D N 1
ATOM 7870 C CA . ILE D 1 92 ? -7.073 65.581 98.628 1.00 22.40 92 ILE D CA 1
ATOM 7871 C C . ILE D 1 92 ? -7.690 64.194 98.742 1.00 23.21 92 ILE D C 1
ATOM 7872 O O . ILE D 1 92 ? -8.305 63.856 99.759 1.00 20.68 92 ILE D O 1
ATOM 7877 N N . LEU D 1 93 ? -7.539 63.372 97.691 1.00 20.76 93 LEU D N 1
ATOM 7878 C CA . LEU D 1 93 ? -8.046 62.003 97.724 1.00 19.95 93 LEU D CA 1
ATOM 7879 C C . LEU D 1 93 ? -7.573 61.247 98.972 1.00 23.40 93 LEU D C 1
ATOM 7880 O O . LEU D 1 93 ? -8.325 60.434 99.546 1.00 25.56 93 LEU D O 1
ATOM 7885 N N . SER D 1 94 ? -6.346 61.518 99.428 1.00 24.20 94 SER D N 1
ATOM 7886 C CA . SER D 1 94 ? -5.822 60.768 100.568 1.00 20.81 94 SER D CA 1
ATOM 7887 C C . SER D 1 94 ? -6.602 61.036 101.855 1.00 28.27 94 SER D C 1
ATOM 7888 O O . SER D 1 94 ? -6.501 60.247 102.796 1.00 23.17 94 SER D O 1
ATOM 7891 N N . ALA D 1 95 ? -7.413 62.095 101.913 1.00 28.00 95 ALA D N 1
ATOM 7892 C CA . ALA D 1 95 ? -8.305 62.250 103.056 1.00 26.52 95 ALA D CA 1
ATOM 7893 C C . ALA D 1 95 ? -9.367 61.158 103.106 1.00 27.92 95 ALA D C 1
ATOM 7894 O O . ALA D 1 95 ? -9.987 60.961 104.155 1.00 28.94 95 ALA D O 1
ATOM 7896 N N . PHE D 1 96 ? -9.580 60.432 102.014 1.00 24.91 96 PHE D N 1
ATOM 7897 C CA . PHE D 1 96 ? -10.662 59.455 101.941 1.00 25.08 96 PHE D CA 1
ATOM 7898 C C . PHE D 1 96 ? -10.239 58.016 101.704 1.00 26.76 96 PHE D C 1
ATOM 7899 O O . PHE D 1 96 ? -11.016 57.107 102.025 1.00 30.49 96 PHE D O 1
ATOM 7907 N N . THR D 1 97 ? -9.063 57.774 101.135 1.00 24.96 97 THR D N 1
ATOM 7908 C CA . THR D 1 97 ? -8.713 56.428 100.706 1.00 26.45 97 THR D CA 1
ATOM 7909 C C . THR D 1 97 ? -7.234 56.414 100.354 1.00 25.24 97 THR D C 1
ATOM 7910 O O . THR D 1 97 ? -6.640 57.463 100.138 1.00 22.69 97 THR D O 1
ATOM 7914 N N . ARG D 1 98 ? -6.649 55.215 100.275 1.00 24.00 98 ARG D N 1
ATOM 7915 C CA . ARG D 1 98 ? -5.206 55.121 100.076 1.00 23.78 98 ARG D CA 1
ATOM 7916 C C . ARG D 1 98 ? -4.811 55.521 98.664 1.00 21.64 98 ARG D C 1
ATOM 7917 O O . ARG D 1 98 ? -5.448 55.119 97.689 1.00 23.95 98 ARG D O 1
ATOM 7925 N N . VAL D 1 99 ? -3.751 56.314 98.576 1.00 22.51 99 VAL D N 1
ATOM 7926 C CA . VAL D 1 99 ? -3.262 56.898 97.328 1.00 21.71 99 VAL D CA 1
ATOM 7927 C C . VAL D 1 99 ? -1.785 56.561 97.182 1.00 22.61 99 VAL D C 1
ATOM 7928 O O . VAL D 1 99 ? -1.009 56.759 98.124 1.00 22.41 99 VAL D O 1
ATOM 7932 N N . ALA D 1 100 ? -1.390 56.074 95.997 1.00 17.29 100 ALA D N 1
ATOM 7933 C CA . ALA D 1 100 ? 0.018 55.993 95.605 1.00 23.04 100 ALA D CA 1
ATOM 7934 C C . ALA D 1 100 ? 0.167 56.635 94.224 1.00 21.32 100 ALA D C 1
ATOM 7935 O O . ALA D 1 100 ? -0.063 56.009 93.187 1.00 19.29 100 ALA D O 1
ATOM 7937 N N . LYS D 1 101 ? 0.555 57.886 94.221 1.00 19.19 101 LYS D N 1
ATOM 7938 C CA . LYS D 1 101 ? 0.622 58.677 93.008 1.00 20.09 101 LYS D CA 1
ATOM 7939 C C . LYS D 1 101 ? 1.924 58.373 92.297 1.00 24.10 101 LYS D C 1
ATOM 7940 O O . LYS D 1 101 ? 2.999 58.512 92.888 1.00 20.04 101 LYS D O 1
ATOM 7946 N N . HIS D 1 102 ? 1.819 57.986 91.037 1.00 19.04 102 HIS D N 1
ATOM 7947 C CA . HIS D 1 102 ? 2.960 57.627 90.216 1.00 20.08 102 HIS D CA 1
ATOM 7948 C C . HIS D 1 102 ? 3.452 58.854 89.450 1.00 25.07 102 HIS D C 1
ATOM 7949 O O . HIS D 1 102 ? 2.651 59.556 88.820 1.00 27.70 102 HIS D O 1
ATOM 7956 N N . GLY D 1 103 ? 4.752 59.141 89.548 1.00 23.28 103 GLY D N 1
ATOM 7957 C CA . GLY D 1 103 ? 5.358 60.221 88.781 1.00 34.23 103 GLY D CA 1
ATOM 7958 C C . GLY D 1 103 ? 5.401 59.838 87.312 1.00 41.24 103 GLY D C 1
ATOM 7959 O O . GLY D 1 103 ? 4.926 58.778 86.905 1.00 40.37 103 GLY D O 1
ATOM 7960 N N . ASN D 1 104 ? 5.987 60.704 86.489 1.00 47.61 104 ASN D N 1
ATOM 7961 C CA . ASN D 1 104 ? 5.931 60.451 85.052 1.00 45.93 104 ASN D CA 1
ATOM 7962 C C . ASN D 1 104 ? 7.282 60.024 84.483 1.00 50.13 104 ASN D C 1
ATOM 7963 O O . ASN D 1 104 ? 8.343 60.491 84.916 1.00 51.73 104 ASN D O 1
ATOM 7968 N N . VAL D 1 105 ? 7.212 59.148 83.471 1.00 49.63 105 VAL D N 1
ATOM 7969 C CA . VAL D 1 105 ? 8.359 58.403 82.952 1.00 50.25 105 VAL D CA 1
ATOM 7970 C C . VAL D 1 105 ? 9.005 59.103 81.756 1.00 59.39 105 VAL D C 1
ATOM 7971 O O . VAL D 1 105 ? 9.880 58.532 81.091 1.00 56.48 105 VAL D O 1
ATOM 7975 N N . SER D 1 106 ? 8.598 60.334 81.464 1.00 60.51 106 SER D N 1
ATOM 7976 C CA . SER D 1 106 ? 9.103 61.008 80.275 1.00 61.30 106 SER D CA 1
ATOM 7977 C C . SER D 1 106 ? 10.270 61.938 80.599 1.00 65.63 106 SER D C 1
ATOM 7978 O O . SER D 1 106 ? 10.510 62.307 81.750 1.00 68.85 106 SER D O 1
ATOM 7981 N N . ILE D 1 107 ? 10.985 62.325 79.542 1.00 71.38 107 ILE D N 1
ATOM 7982 C CA . ILE D 1 107 ? 12.310 62.932 79.630 1.00 79.70 107 ILE D CA 1
ATOM 7983 C C . ILE D 1 107 ? 12.225 64.450 79.759 1.00 87.93 107 ILE D C 1
ATOM 7984 O O . ILE D 1 107 ? 13.196 65.156 79.460 1.00 85.66 107 ILE D O 1
ATOM 7989 N N . THR D 1 108 ? 11.082 64.963 80.230 1.00 90.79 108 THR D N 1
ATOM 7990 C CA . THR D 1 108 ? 10.774 66.390 80.100 1.00 97.27 108 THR D CA 1
ATOM 7991 C C . THR D 1 108 ? 10.776 67.158 81.427 1.00 94.57 108 THR D C 1
ATOM 7992 O O . THR D 1 108 ? 11.728 67.891 81.716 1.00 92.42 108 THR D O 1
ATOM 7996 N N . SER D 1 109 ? 9.701 67.024 82.215 1.00 92.45 109 SER D N 1
ATOM 7997 C CA . SER D 1 109 ? 9.509 67.721 83.491 1.00 86.33 109 SER D CA 1
ATOM 7998 C C . SER D 1 109 ? 9.492 69.245 83.367 1.00 90.00 109 SER D C 1
ATOM 7999 O O . SER D 1 109 ? 10.490 69.914 83.664 1.00 89.40 109 SER D O 1
ATOM 8002 N N . LYS D 1 110 ? 8.356 69.802 82.947 1.00 87.82 110 LYS D N 1
ATOM 8003 C CA . LYS D 1 110 ? 8.077 71.236 83.044 1.00 82.28 110 LYS D CA 1
ATOM 8004 C C . LYS D 1 110 ? 7.063 71.377 84.178 1.00 81.20 110 LYS D C 1
ATOM 8005 O O . LYS D 1 110 ? 5.850 71.340 83.953 1.00 74.85 110 LYS D O 1
ATOM 8011 N N . SER D 1 111 ? 7.578 71.536 85.400 1.00 74.92 111 SER D N 1
ATOM 8012 C CA . SER D 1 111 ? 6.787 71.514 86.634 1.00 65.01 111 SER D CA 1
ATOM 8013 C C . SER D 1 111 ? 5.805 70.333 86.644 1.00 61.81 111 SER D C 1
ATOM 8014 O O . SER D 1 111 ? 4.586 70.487 86.790 1.00 60.62 111 SER D O 1
ATOM 8017 N N . GLY D 1 112 ? 6.367 69.137 86.479 1.00 53.53 112 GLY D N 1
ATOM 8018 C CA . GLY D 1 112 ? 5.633 67.919 86.727 1.00 42.97 112 GLY D CA 1
ATOM 8019 C C . GLY D 1 112 ? 5.360 67.754 88.212 1.00 36.07 112 GLY D C 1
ATOM 8020 O O . GLY D 1 112 ? 5.700 68.596 89.043 1.00 35.64 112 GLY D O 1
ATOM 8021 N N . SER D 1 113 ? 4.772 66.604 88.554 1.00 34.68 113 SER D N 1
ATOM 8022 C CA . SER D 1 113 ? 4.352 66.363 89.928 1.00 29.91 113 SER D CA 1
ATOM 8023 C C . SER D 1 113 ? 5.518 66.365 90.900 1.00 25.22 113 SER D C 1
ATOM 8024 O O . SER D 1 113 ? 5.379 66.844 92.037 1.00 20.47 113 SER D O 1
ATOM 8027 N N . ALA D 1 114 ? 6.654 65.769 90.515 1.00 22.77 114 ALA D N 1
ATOM 8028 C CA . ALA D 1 114 ? 7.752 65.665 91.464 1.00 23.71 114 ALA D CA 1
ATOM 8029 C C . ALA D 1 114 ? 8.251 67.047 91.873 1.00 21.04 114 ALA D C 1
ATOM 8030 O O . ALA D 1 114 ? 8.492 67.293 93.053 1.00 22.86 114 ALA D O 1
ATOM 8032 N N . ASN D 1 115 ? 8.410 67.952 90.905 1.00 27.04 115 ASN D N 1
ATOM 8033 C CA . ASN D 1 115 ? 8.864 69.304 91.211 1.00 26.82 115 ASN D CA 1
ATOM 8034 C C . ASN D 1 115 ? 7.907 70.004 92.170 1.00 25.87 115 ASN D C 1
ATOM 8035 O O . ASN D 1 115 ? 8.336 70.636 93.140 1.00 29.08 115 ASN D O 1
ATOM 8040 N N . VAL D 1 116 ? 6.607 69.858 91.946 1.00 24.86 116 VAL D N 1
ATOM 8041 C CA . VAL D 1 116 ? 5.637 70.538 92.799 1.00 22.97 116 VAL D CA 1
ATOM 8042 C C . VAL D 1 116 ? 5.643 69.928 94.190 1.00 27.52 116 VAL D C 1
ATOM 8043 O O . VAL D 1 116 ? 5.643 70.646 95.201 1.00 23.98 116 VAL D O 1
ATOM 8047 N N . LEU D 1 117 ? 5.631 68.590 94.276 1.00 25.08 117 LEU D N 1
ATOM 8048 C CA . LEU D 1 117 ? 5.653 67.970 95.594 1.00 26.82 117 LEU D CA 1
ATOM 8049 C C . LEU D 1 117 ? 6.926 68.342 96.344 1.00 27.56 117 LEU D C 1
ATOM 8050 O O . LEU D 1 117 ? 6.910 68.504 97.567 1.00 31.03 117 LEU D O 1
ATOM 8055 N N . GLU D 1 118 ? 8.024 68.525 95.630 1.00 26.98 118 GLU D N 1
ATOM 8056 C CA . GLU D 1 118 ? 9.243 68.967 96.300 1.00 28.72 118 GLU D CA 1
ATOM 8057 C C . GLU D 1 118 ? 9.085 70.397 96.822 1.00 33.80 118 GLU D C 1
ATOM 8058 O O . GLU D 1 118 ? 9.456 70.696 97.963 1.00 29.43 118 GLU D O 1
ATOM 8064 N N . ALA D 1 119 ? 8.516 71.283 96.007 1.00 30.73 119 ALA D N 1
ATOM 8065 C CA . ALA D 1 119 ? 8.204 72.630 96.473 1.00 34.52 119 ALA D CA 1
ATOM 8066 C C . ALA D 1 119 ? 7.188 72.626 97.621 1.00 34.18 119 ALA D C 1
ATOM 8067 O O . ALA D 1 119 ? 7.151 73.581 98.406 1.00 34.07 119 ALA D O 1
ATOM 8069 N N . LEU D 1 120 ? 6.374 71.571 97.757 1.00 31.49 120 LEU D N 1
ATOM 8070 C CA . LEU D 1 120 ? 5.464 71.425 98.888 1.00 28.57 120 LEU D CA 1
ATOM 8071 C C . LEU D 1 120 ? 6.133 70.829 100.119 1.00 29.99 120 LEU D C 1
ATOM 8072 O O . LEU D 1 120 ? 5.462 70.665 101.145 1.00 35.18 120 LEU D O 1
ATOM 8077 N N . GLY D 1 121 ? 7.424 70.507 100.061 1.00 33.69 121 GLY D N 1
ATOM 8078 C CA . GLY D 1 121 ? 8.160 70.081 101.239 1.00 35.02 121 GLY D CA 1
ATOM 8079 C C . GLY D 1 121 ? 8.526 68.611 101.278 1.00 39.89 121 GLY D C 1
ATOM 8080 O O . GLY D 1 121 ? 9.151 68.168 102.251 1.00 33.00 121 GLY D O 1
ATOM 8081 N N . LEU D 1 122 ? 8.148 67.833 100.271 1.00 33.02 122 LEU D N 1
ATOM 8082 C CA . LEU D 1 122 ? 8.469 66.416 100.305 1.00 35.83 122 LEU D CA 1
ATOM 8083 C C . LEU D 1 122 ? 9.863 66.171 99.769 1.00 27.25 122 LEU D C 1
ATOM 8084 O O . LEU D 1 122 ? 10.378 66.908 98.914 1.00 30.55 122 LEU D O 1
ATOM 8089 N N . ASN D 1 123 ? 10.469 65.117 100.283 1.00 33.92 123 ASN D N 1
ATOM 8090 C CA . ASN D 1 123 ? 11.523 64.401 99.586 1.00 31.47 123 ASN D CA 1
ATOM 8091 C C . ASN D 1 123 ? 10.842 63.466 98.585 1.00 29.96 123 ASN D C 1
ATOM 8092 O O . ASN D 1 123 ? 10.073 62.604 98.991 1.00 30.86 123 ASN D O 1
ATOM 8097 N N . ILE D 1 124 ? 11.096 63.635 97.288 1.00 26.02 124 ILE D N 1
ATOM 8098 C CA . ILE D 1 124 ? 10.266 62.908 96.330 1.00 27.33 124 ILE D CA 1
ATOM 8099 C C . ILE D 1 124 ? 10.737 61.482 96.058 1.00 30.49 124 ILE D C 1
ATOM 8100 O O . ILE D 1 124 ? 9.944 60.674 95.558 1.00 27.95 124 ILE D O 1
ATOM 8105 N N . ARG D 1 125 ? 11.975 61.116 96.410 1.00 26.69 125 ARG D N 1
ATOM 8106 C CA . ARG D 1 125 ? 12.425 59.730 96.283 1.00 27.57 125 ARG D CA 1
ATOM 8107 C C . ARG D 1 125 ? 12.292 59.059 97.640 1.00 28.57 125 ARG D C 1
ATOM 8108 O O . ARG D 1 125 ? 13.011 59.388 98.584 1.00 29.11 125 ARG D O 1
ATOM 8116 N N . VAL D 1 126 ? 11.379 58.117 97.751 1.00 26.63 126 VAL D N 1
ATOM 8117 C CA . VAL D 1 126 ? 11.292 57.359 98.985 1.00 29.04 126 VAL D CA 1
ATOM 8118 C C . VAL D 1 126 ? 11.445 55.897 98.636 1.00 30.49 126 VAL D C 1
ATOM 8119 O O . VAL D 1 126 ? 11.077 55.454 97.544 1.00 27.78 126 VAL D O 1
ATOM 8123 N N . SER D 1 127 ? 12.026 55.161 99.575 1.00 27.29 127 SER D N 1
ATOM 8124 C CA . SER D 1 127 ? 12.210 53.739 99.463 1.00 24.88 127 SER D CA 1
ATOM 8125 C C . SER D 1 127 ? 10.864 53.044 99.495 1.00 28.37 127 SER D C 1
ATOM 8126 O O . SER D 1 127 ? 9.895 53.582 100.035 1.00 28.31 127 SER D O 1
ATOM 8129 N N . PRO D 1 128 ? 10.776 51.836 98.939 1.00 24.94 128 PRO D N 1
ATOM 8130 C CA . PRO D 1 128 ? 9.514 51.087 99.056 1.00 28.77 128 PRO D CA 1
ATOM 8131 C C . PRO D 1 128 ? 9.054 50.951 100.503 1.00 30.23 128 PRO D C 1
ATOM 8132 O O . PRO D 1 128 ? 7.852 51.021 100.791 1.00 25.88 128 PRO D O 1
ATOM 8136 N N . GLU D 1 129 ? 10.002 50.785 101.430 1.00 33.01 129 GLU D N 1
ATOM 8137 C CA . GLU D 1 129 ? 9.654 50.635 102.841 1.00 32.44 129 GLU D CA 1
ATOM 8138 C C . GLU D 1 129 ? 9.068 51.923 103.404 1.00 26.40 129 GLU D C 1
ATOM 8139 O O . GLU D 1 129 ? 8.079 51.892 104.143 1.00 30.85 129 GLU D O 1
ATOM 8145 N N . ARG D 1 130 ? 9.680 53.060 103.077 1.00 29.28 130 ARG D N 1
ATOM 8146 C CA . ARG D 1 130 ? 9.138 54.348 103.487 1.00 31.48 130 ARG D CA 1
ATOM 8147 C C . ARG D 1 130 ? 7.769 54.590 102.854 1.00 30.62 130 ARG D C 1
ATOM 8148 O O . ARG D 1 130 ? 6.850 55.066 103.527 1.00 30.64 130 ARG D O 1
ATOM 8156 N N . ALA D 1 131 ? 7.609 54.232 101.566 1.00 32.39 131 ALA D N 1
ATOM 8157 C CA . ALA D 1 131 ? 6.329 54.408 100.870 1.00 29.69 131 ALA D CA 1
ATOM 8158 C C . ALA D 1 131 ? 5.214 53.682 101.587 1.00 25.69 131 ALA D C 1
ATOM 8159 O O . ALA D 1 131 ? 4.128 54.228 101.796 1.00 23.01 131 ALA D O 1
ATOM 8161 N N . ARG D 1 132 ? 5.472 52.435 101.968 1.00 28.20 132 ARG D N 1
ATOM 8162 C CA . ARG D 1 132 ? 4.508 51.673 102.742 1.00 25.03 132 ARG D CA 1
ATOM 8163 C C . ARG D 1 132 ? 4.166 52.365 104.057 1.00 27.49 132 ARG D C 1
ATOM 8164 O O . ARG D 1 132 ? 2.998 52.420 104.451 1.00 29.41 132 ARG D O 1
ATOM 8172 N N . GLU D 1 133 ? 5.182 52.865 104.768 1.00 31.95 133 GLU D N 1
ATOM 8173 C CA . GLU D 1 133 ? 4.933 53.556 106.032 1.00 32.92 133 GLU D CA 1
ATOM 8174 C C . GLU D 1 133 ? 4.096 54.801 105.798 1.00 35.88 133 GLU D C 1
ATOM 8175 O O . GLU D 1 133 ? 3.185 55.108 106.579 1.00 31.87 133 GLU D O 1
ATOM 8181 N N . MET D 1 134 ? 4.403 55.534 104.721 1.00 31.21 134 MET D N 1
ATOM 8182 C CA . MET D 1 134 ? 3.634 56.730 104.388 1.00 28.57 134 MET D CA 1
ATOM 8183 C C . MET D 1 134 ? 2.169 56.397 104.136 1.00 27.63 134 MET D C 1
ATOM 8184 O O . MET D 1 134 ? 1.274 57.102 104.620 1.00 31.20 134 MET D O 1
ATOM 8189 N N . VAL D 1 135 ? 1.897 55.331 103.376 1.00 26.44 135 VAL D N 1
ATOM 8190 C CA . VAL D 1 135 ? 0.491 55.041 103.086 1.00 29.34 135 VAL D CA 1
ATOM 8191 C C . VAL D 1 135 ? -0.210 54.514 104.326 1.00 33.68 135 VAL D C 1
ATOM 8192 O O . VAL D 1 135 ? -1.403 54.771 104.517 1.00 26.77 135 VAL D O 1
ATOM 8196 N N . GLU D 1 136 ? 0.507 53.797 105.200 1.00 32.44 136 GLU D N 1
ATOM 8197 C CA . GLU D 1 136 ? -0.114 53.346 106.442 1.00 36.98 136 GLU D CA 1
ATOM 8198 C C . GLU D 1 136 ? -0.488 54.517 107.347 1.00 36.30 136 GLU D C 1
ATOM 8199 O O . GLU D 1 136 ? -1.528 54.478 108.012 1.00 39.87 136 GLU D O 1
ATOM 8205 N N . SER D 1 137 ? 0.338 55.565 107.388 1.00 36.09 137 SER D N 1
ATOM 8206 C CA . SER D 1 137 ? 0.089 56.662 108.315 1.00 37.94 137 SER D CA 1
ATOM 8207 C C . SER D 1 137 ? -0.772 57.765 107.735 1.00 37.34 137 SER D C 1
ATOM 8208 O O . SER D 1 137 ? -1.503 58.424 108.479 1.00 35.57 137 SER D O 1
ATOM 8211 N N . THR D 1 138 ? -0.672 58.023 106.439 1.00 34.48 138 THR D N 1
ATOM 8212 C CA . THR D 1 138 ? -1.315 59.188 105.856 1.00 28.87 138 THR D CA 1
ATOM 8213 C C . THR D 1 138 ? -2.184 58.873 104.645 1.00 30.81 138 THR D C 1
ATOM 8214 O O . THR D 1 138 ? -2.743 59.802 104.063 1.00 29.78 138 THR D O 1
ATOM 8218 N N . ASN D 1 139 ? -2.272 57.622 104.210 1.00 28.77 139 ASN D N 1
ATOM 8219 C CA . ASN D 1 139 ? -2.997 57.259 102.996 1.00 27.49 139 ASN D CA 1
ATOM 8220 C C . ASN D 1 139 ? -2.366 57.845 101.731 1.00 24.46 139 ASN D C 1
ATOM 8221 O O . ASN D 1 139 ? -2.993 57.794 100.675 1.00 25.98 139 ASN D O 1
ATOM 8226 N N . PHE D 1 140 ? -1.144 58.394 101.796 1.00 27.52 140 PHE D N 1
ATOM 8227 C CA . PHE D 1 140 ? -0.512 59.000 100.626 1.00 25.99 140 PHE D CA 1
ATOM 8228 C C . PHE D 1 140 ? 0.958 58.604 100.515 1.00 28.07 140 PHE D C 1
ATOM 8229 O O . PHE D 1 140 ? 1.694 58.659 101.507 1.00 24.97 140 PHE D O 1
ATOM 8237 N N . THR D 1 141 ? 1.390 58.236 99.307 1.00 21.92 141 THR D N 1
ATOM 8238 C CA . THR D 1 141 ? 2.815 58.283 98.985 1.00 21.03 141 THR D CA 1
ATOM 8239 C C . THR D 1 141 ? 2.964 58.664 97.516 1.00 22.50 141 THR D C 1
ATOM 8240 O O . THR D 1 141 ? 2.018 58.586 96.719 1.00 21.79 141 THR D O 1
ATOM 8244 N N . PHE D 1 142 ? 4.165 59.097 97.169 1.00 21.10 142 PHE D N 1
ATOM 8245 C CA . PHE D 1 142 ? 4.526 59.435 95.803 1.00 24.12 142 PHE D CA 1
ATOM 8246 C C . PHE D 1 142 ? 5.574 58.444 95.321 1.00 21.82 142 PHE D C 1
ATOM 8247 O O . PHE D 1 142 ? 6.567 58.212 96.014 1.00 24.37 142 PHE D O 1
ATOM 8255 N N . ILE D 1 143 ? 5.367 57.884 94.134 1.00 19.19 143 ILE D N 1
ATOM 8256 C CA . ILE D 1 143 ? 6.277 56.906 93.543 1.00 22.09 143 ILE D CA 1
ATOM 8257 C C . ILE D 1 143 ? 7.004 57.616 92.401 1.00 23.18 143 ILE D C 1
ATOM 8258 O O . ILE D 1 143 ? 6.446 57.806 91.313 1.00 19.62 143 ILE D O 1
ATOM 8263 N N . PHE D 1 144 ? 8.258 58.008 92.645 1.00 20.47 144 PHE D N 1
ATOM 8264 C CA . PHE D 1 144 ? 9.061 58.757 91.685 1.00 21.42 144 PHE D CA 1
ATOM 8265 C C . PHE D 1 144 ? 9.538 57.804 90.598 1.00 24.30 144 PHE D C 1
ATOM 8266 O O . PHE D 1 144 ? 10.281 56.860 90.882 1.00 21.84 144 PHE D O 1
ATOM 8274 N N . ALA D 1 145 ? 9.110 58.037 89.360 1.00 17.91 145 ALA D N 1
ATOM 8275 C CA . ALA D 1 145 ? 9.235 56.976 88.358 1.00 22.48 145 ALA D CA 1
ATOM 8276 C C . ALA D 1 145 ? 10.688 56.634 88.021 1.00 22.42 145 ALA D C 1
ATOM 8277 O O . ALA D 1 145 ? 11.018 55.434 87.973 1.00 21.61 145 ALA D O 1
ATOM 8279 N N . PRO D 1 146 ? 11.600 57.599 87.791 1.00 20.97 146 PRO D N 1
ATOM 8280 C CA . PRO D 1 146 ? 13.013 57.230 87.529 1.00 24.50 146 PRO D CA 1
ATOM 8281 C C . PRO D 1 146 ? 13.620 56.338 88.589 1.00 23.56 146 PRO D C 1
ATOM 8282 O O . PRO D 1 146 ? 14.469 55.494 88.269 1.00 22.50 146 PRO D O 1
ATOM 8286 N N . ALA D 1 147 ? 13.219 56.509 89.855 1.00 19.15 147 ALA D N 1
ATOM 8287 C CA . ALA D 1 147 ? 13.732 55.669 90.932 1.00 22.43 147 ALA D CA 1
ATOM 8288 C C . ALA D 1 147 ? 13.078 54.286 90.950 1.00 26.02 147 ALA D C 1
ATOM 8289 O O . ALA D 1 147 ? 13.699 53.304 91.384 1.00 21.62 147 ALA D O 1
ATOM 8291 N N . TYR D 1 148 ? 11.847 54.163 90.475 1.00 21.05 148 TYR D N 1
ATOM 8292 C CA . TYR D 1 148 ? 11.221 52.849 90.543 1.00 17.79 148 TYR D CA 1
ATOM 8293 C C . TYR D 1 148 ? 11.334 52.059 89.261 1.00 17.24 148 TYR D C 1
ATOM 8294 O O . TYR D 1 148 ? 11.019 50.859 89.265 1.00 20.56 148 TYR D O 1
ATOM 8303 N N . HIS D 1 149 ? 11.824 52.658 88.188 1.00 16.32 149 HIS D N 1
ATOM 8304 C CA . HIS D 1 149 ? 11.916 51.991 86.892 1.00 19.56 149 HIS D CA 1
ATOM 8305 C C . HIS D 1 149 ? 13.348 51.935 86.356 1.00 17.57 149 HIS D C 1
ATOM 8306 O O . HIS D 1 149 ? 13.621 52.429 85.250 1.00 15.28 149 HIS D O 1
ATOM 8313 N N . PRO D 1 150 ? 14.258 51.265 87.064 1.00 20.97 150 PRO D N 1
ATOM 8314 C CA . PRO D 1 150 ? 15.633 51.095 86.539 1.00 24.33 150 PRO D CA 1
ATOM 8315 C C . PRO D 1 150 ? 15.703 50.417 85.170 1.00 23.90 150 PRO D C 1
ATOM 8316 O O . PRO D 1 150 ? 16.622 50.723 84.406 1.00 22.91 150 PRO D O 1
ATOM 8320 N N . ALA D 1 151 ? 14.737 49.563 84.801 1.00 18.86 151 ALA D N 1
ATOM 8321 C CA . ALA D 1 151 ? 14.819 48.917 83.484 1.00 19.18 151 ALA D CA 1
ATOM 8322 C C . ALA D 1 151 ? 14.761 49.909 82.326 1.00 21.10 151 ALA D C 1
ATOM 8323 O O . ALA D 1 151 ? 15.159 49.560 81.212 1.00 20.71 151 ALA D O 1
ATOM 8325 N N . LEU D 1 152 ? 14.234 51.123 82.538 1.00 18.36 152 LEU D N 1
ATOM 8326 C CA . LEU D 1 152 ? 14.210 52.114 81.460 1.00 17.13 152 LEU D CA 1
ATOM 8327 C C . LEU D 1 152 ? 15.584 52.702 81.138 1.00 23.46 152 LEU D C 1
ATOM 8328 O O . LEU D 1 152 ? 15.705 53.473 80.180 1.00 22.23 152 LEU D O 1
ATOM 8333 N N . ARG D 1 153 ? 16.601 52.417 81.933 1.00 21.99 153 ARG D N 1
ATOM 8334 C CA . ARG D 1 153 ? 17.881 53.114 81.769 1.00 26.32 153 ARG D CA 1
ATOM 8335 C C . ARG D 1 153 ? 18.438 53.028 80.353 1.00 27.91 153 ARG D C 1
ATOM 8336 O O . ARG D 1 153 ? 18.772 54.082 79.791 1.00 26.76 153 ARG D O 1
ATOM 8344 N N . PRO D 1 154 ? 18.500 51.858 79.696 1.00 24.57 154 PRO D N 1
ATOM 8345 C CA . PRO D 1 154 ? 18.989 51.846 78.305 1.00 26.19 154 PRO D CA 1
ATOM 8346 C C . PRO D 1 154 ? 18.012 52.452 77.325 1.00 26.44 154 PRO D C 1
ATOM 8347 O O . PRO D 1 154 ? 18.416 52.820 76.221 1.00 25.92 154 PRO D O 1
ATOM 8351 N N . ILE D 1 155 ? 16.744 52.575 77.693 1.00 20.15 155 ILE D N 1
ATOM 8352 C CA . ILE D 1 155 ? 15.772 53.128 76.762 1.00 23.78 155 ILE D CA 1
ATOM 8353 C C . ILE D 1 155 ? 15.868 54.657 76.705 1.00 24.90 155 ILE D C 1
ATOM 8354 O O . ILE D 1 155 ? 15.719 55.257 75.632 1.00 23.24 155 ILE D O 1
ATOM 8359 N N . MET D 1 156 ? 16.127 55.318 77.833 1.00 25.91 156 MET D N 1
ATOM 8360 C CA . MET D 1 156 ? 16.066 56.782 77.833 1.00 31.73 156 MET D CA 1
ATOM 8361 C C . MET D 1 156 ? 17.059 57.450 76.875 1.00 30.48 156 MET D C 1
ATOM 8362 O O . MET D 1 156 ? 16.640 58.386 76.167 1.00 29.09 156 MET D O 1
ATOM 8367 N N . PRO D 1 157 ? 18.339 57.043 76.783 1.00 28.67 157 PRO D N 1
ATOM 8368 C CA . PRO D 1 157 ? 19.221 57.641 75.758 1.00 31.77 157 PRO D CA 1
ATOM 8369 C C . PRO D 1 157 ? 18.685 57.477 74.351 1.00 29.28 157 PRO D C 1
ATOM 8370 O O . PRO D 1 157 ? 18.897 58.359 73.513 1.00 30.22 157 PRO D O 1
ATOM 8374 N N . VAL D 1 158 ? 17.958 56.394 74.069 1.00 29.28 158 VAL D N 1
ATOM 8375 C CA . VAL D 1 158 ? 17.403 56.210 72.733 1.00 23.28 158 VAL D CA 1
ATOM 8376 C C . VAL D 1 158 ? 16.251 57.168 72.500 1.00 27.39 158 VAL D C 1
ATOM 8377 O O . VAL D 1 158 ? 16.154 57.789 71.436 1.00 32.00 158 VAL D O 1
ATOM 8381 N N . ARG D 1 159 ? 15.335 57.276 73.478 1.00 23.43 159 ARG D N 1
ATOM 8382 C CA . ARG D 1 159 ? 14.233 58.228 73.362 1.00 23.55 159 ARG D CA 1
ATOM 8383 C C . ARG D 1 159 ? 14.766 59.642 73.119 1.00 28.34 159 ARG D C 1
ATOM 8384 O O . ARG D 1 159 ? 14.231 60.384 72.292 1.00 29.90 159 ARG D O 1
ATOM 8392 N N . LYS D 1 160 ? 15.854 60.008 73.795 1.00 27.49 160 LYS D N 1
ATOM 8393 C CA . LYS D 1 160 ? 16.428 61.336 73.572 1.00 31.46 160 LYS D CA 1
ATOM 8394 C C . LYS D 1 160 ? 17.019 61.463 72.166 1.00 34.10 160 LYS D C 1
ATOM 8395 O O . LYS D 1 160 ? 16.796 62.471 71.487 1.00 37.83 160 LYS D O 1
ATOM 8401 N N . ALA D 1 161 ? 17.700 60.427 71.667 1.00 34.82 161 ALA D N 1
ATOM 8402 C CA . ALA D 1 161 ? 18.321 60.534 70.344 1.00 31.12 161 ALA D CA 1
ATOM 8403 C C . ALA D 1 161 ? 17.294 60.567 69.210 1.00 33.35 161 ALA D C 1
ATOM 8404 O O . ALA D 1 161 ? 17.472 61.295 68.228 1.00 35.83 161 ALA D O 1
ATOM 8406 N N . LEU D 1 162 ? 16.209 59.800 69.319 1.00 31.42 162 LEU D N 1
ATOM 8407 C CA . LEU D 1 162 ? 15.299 59.641 68.187 1.00 32.55 162 LEU D CA 1
ATOM 8408 C C . LEU D 1 162 ? 14.559 60.928 67.823 1.00 42.25 162 LEU D C 1
ATOM 8409 O O . LEU D 1 162 ? 14.245 61.137 66.643 1.00 35.84 162 LEU D O 1
ATOM 8414 N N . GLY D 1 163 ? 14.209 61.758 68.810 1.00 39.62 163 GLY D N 1
ATOM 8415 C CA . GLY D 1 163 ? 13.454 62.974 68.558 1.00 40.87 163 GLY D CA 1
ATOM 8416 C C . GLY D 1 163 ? 11.939 62.804 68.555 1.00 54.29 163 GLY D C 1
ATOM 8417 O O . GLY D 1 163 ? 11.211 63.694 69.014 1.00 55.42 163 GLY D O 1
ATOM 8418 N N . ILE D 1 164 ? 11.452 61.663 68.050 1.00 38.75 164 ILE D N 1
ATOM 8419 C CA . ILE D 1 164 ? 10.020 61.438 67.877 1.00 30.48 164 ILE D CA 1
ATOM 8420 C C . ILE D 1 164 ? 9.355 61.094 69.213 1.00 30.95 164 ILE D C 1
ATOM 8421 O O . ILE D 1 164 ? 10.000 60.700 70.193 1.00 28.93 164 ILE D O 1
ATOM 8426 N N . LYS D 1 165 ? 8.031 61.235 69.241 1.00 23.98 165 LYS D N 1
ATOM 8427 C CA . LYS D 1 165 ? 7.211 60.615 70.276 1.00 32.31 165 LYS D CA 1
ATOM 8428 C C . LYS D 1 165 ? 7.265 59.091 70.140 1.00 27.43 165 LYS D C 1
ATOM 8429 O O . LYS D 1 165 ? 7.380 58.558 69.032 1.00 25.68 165 LYS D O 1
ATOM 8435 N N . THR D 1 166 ? 7.192 58.388 71.268 1.00 23.61 166 THR D N 1
ATOM 8436 C CA . THR D 1 166 ? 7.095 56.931 71.217 1.00 23.94 166 THR D CA 1
ATOM 8437 C C . THR D 1 166 ? 6.030 56.440 72.188 1.00 28.32 166 THR D C 1
ATOM 8438 O O . THR D 1 166 ? 5.328 57.223 72.831 1.00 26.10 166 THR D O 1
ATOM 8442 N N . VAL D 1 167 ? 5.917 55.111 72.291 1.00 22.82 167 VAL D N 1
ATOM 8443 C CA . VAL D 1 167 ? 4.946 54.525 73.197 1.00 20.78 167 VAL D CA 1
ATOM 8444 C C . VAL D 1 167 ? 5.266 54.915 74.634 1.00 21.28 167 VAL D C 1
ATOM 8445 O O . VAL D 1 167 ? 4.361 55.026 75.466 1.00 22.24 167 VAL D O 1
ATOM 8449 N N . PHE D 1 168 ? 6.545 55.177 74.947 1.00 21.64 168 PHE D N 1
ATOM 8450 C CA . PHE D 1 168 ? 6.903 55.586 76.305 1.00 22.29 168 PHE D CA 1
ATOM 8451 C C . PHE D 1 168 ? 6.472 57.008 76.637 1.00 23.60 168 PHE D C 1
ATOM 8452 O O . PHE D 1 168 ? 6.544 57.404 77.800 1.00 25.86 168 PHE D O 1
ATOM 8460 N N . ASN D 1 169 ? 6.020 57.784 75.661 1.00 27.21 169 ASN D N 1
ATOM 8461 C CA . ASN D 1 169 ? 5.448 59.077 76.017 1.00 30.19 169 ASN D CA 1
ATOM 8462 C C . ASN D 1 169 ? 4.067 58.964 76.639 1.00 33.37 169 ASN D C 1
ATOM 8463 O O . ASN D 1 169 ? 3.614 59.940 77.252 1.00 36.37 169 ASN D O 1
ATOM 8468 N N . VAL D 1 170 ? 3.403 57.808 76.519 1.00 26.26 170 VAL D N 1
ATOM 8469 C CA . VAL D 1 170 ? 2.041 57.626 77.015 1.00 27.42 170 VAL D CA 1
ATOM 8470 C C . VAL D 1 170 ? 1.915 56.486 78.018 1.00 30.82 170 VAL D C 1
ATOM 8471 O O . VAL D 1 170 ? 0.899 56.421 78.723 1.00 26.74 170 VAL D O 1
ATOM 8475 N N . ILE D 1 171 ? 2.926 55.625 78.155 1.00 25.31 171 ILE D N 1
ATOM 8476 C CA . ILE D 1 171 ? 2.789 54.427 78.984 1.00 23.47 171 ILE D CA 1
ATOM 8477 C C . ILE D 1 171 ? 2.947 54.717 80.472 1.00 23.07 171 ILE D C 1
ATOM 8478 O O . ILE D 1 171 ? 2.502 53.911 81.300 1.00 19.13 171 ILE D O 1
ATOM 8483 N N . GLY D 1 172 ? 3.539 55.852 80.832 1.00 20.05 172 GLY D N 1
ATOM 8484 C CA . GLY D 1 172 ? 3.797 56.192 82.211 1.00 22.28 172 GLY D CA 1
ATOM 8485 C C . GLY D 1 172 ? 2.655 55.983 83.201 1.00 18.87 172 GLY D C 1
ATOM 8486 O O . GLY D 1 172 ? 2.797 55.291 84.218 1.00 19.08 172 GLY D O 1
ATOM 8487 N N . PRO D 1 173 ? 1.503 56.603 82.939 1.00 23.15 173 PRO D N 1
ATOM 8488 C CA . PRO D 1 173 ? 0.394 56.500 83.908 1.00 18.68 173 PRO D CA 1
ATOM 8489 C C . PRO D 1 173 ? -0.172 55.084 84.039 1.00 20.18 173 PRO D C 1
ATOM 8490 O O . PRO D 1 173 ? -0.850 54.810 85.029 1.00 17.31 173 PRO D O 1
ATOM 8494 N N . LEU D 1 174 ? 0.107 54.192 83.099 1.00 15.37 174 LEU D N 1
ATOM 8495 C CA . LEU D 1 174 ? -0.288 52.779 83.177 1.00 13.57 174 LEU D CA 1
ATOM 8496 C C . LEU D 1 174 ? 0.731 51.877 83.878 1.00 15.97 174 LEU D C 1
ATOM 8497 O O . LEU D 1 174 ? 0.458 50.674 84.042 1.00 18.78 174 LEU D O 1
ATOM 8502 N N . ALA D 1 175 ? 1.894 52.398 84.287 1.00 15.11 175 ALA D N 1
ATOM 8503 C CA . ALA D 1 175 ? 2.984 51.557 84.780 1.00 18.37 175 ALA D CA 1
ATOM 8504 C C . ALA D 1 175 ? 3.257 51.768 86.271 1.00 21.26 175 ALA D C 1
ATOM 8505 O O . ALA D 1 175 ? 4.390 51.576 86.741 1.00 19.51 175 ALA D O 1
ATOM 8507 N N . ASN D 1 176 ? 2.222 52.100 87.033 1.00 16.48 176 ASN D N 1
ATOM 8508 C CA . ASN D 1 176 ? 2.346 52.241 88.482 1.00 18.75 176 ASN D CA 1
ATOM 8509 C C . ASN D 1 176 ? 2.579 50.866 89.092 1.00 19.60 176 ASN D C 1
ATOM 8510 O O . ASN D 1 176 ? 1.671 50.018 89.033 1.00 20.34 176 ASN D O 1
ATOM 8515 N N . PRO D 1 177 ? 3.750 50.596 89.682 1.00 17.91 177 PRO D N 1
ATOM 8516 C CA . PRO D 1 177 ? 4.015 49.244 90.190 1.00 22.02 177 PRO D CA 1
ATOM 8517 C C . PRO D 1 177 ? 3.221 48.883 91.421 1.00 22.20 177 PRO D C 1
ATOM 8518 O O . PRO D 1 177 ? 3.264 47.717 91.817 1.00 23.02 177 PRO D O 1
ATOM 8522 N N . ALA D 1 178 ? 2.502 49.812 92.039 1.00 23.37 178 ALA D N 1
ATOM 8523 C CA . ALA D 1 178 ? 1.593 49.407 93.109 1.00 22.18 178 ALA D CA 1
ATOM 8524 C C . ALA D 1 178 ? 0.279 48.824 92.589 1.00 24.78 178 ALA D C 1
ATOM 8525 O O . ALA D 1 178 ? -0.578 48.488 93.415 1.00 25.27 178 ALA D O 1
ATOM 8527 N N . ASP D 1 179 ? 0.106 48.681 91.270 1.00 22.64 179 ASP D N 1
ATOM 8528 C CA . ASP D 1 179 ? -1.093 48.094 90.673 1.00 20.58 179 ASP D CA 1
ATOM 8529 C C . ASP D 1 179 ? -2.373 48.747 91.193 1.00 22.87 179 ASP D C 1
ATOM 8530 O O . ASP D 1 179 ? -3.242 48.074 91.768 1.00 19.29 179 ASP D O 1
ATOM 8535 N N . PRO D 1 180 ? -2.538 50.073 90.998 1.00 22.10 180 PRO D N 1
ATOM 8536 C CA . PRO D 1 180 ? -3.708 50.746 91.567 1.00 16.58 180 PRO D CA 1
ATOM 8537 C C . PRO D 1 180 ? -5.006 50.104 91.114 1.00 21.61 180 PRO D C 1
ATOM 8538 O O . PRO D 1 180 ? -5.201 49.762 89.941 1.00 19.48 180 PRO D O 1
ATOM 8542 N N . ALA D 1 181 ? -5.917 49.948 92.078 1.00 16.77 181 ALA D N 1
ATOM 8543 C CA . ALA D 1 181 ? -7.262 49.466 91.765 1.00 18.55 181 ALA D CA 1
ATOM 8544 C C . ALA D 1 181 ? -8.133 50.541 91.133 1.00 16.68 181 ALA D C 1
ATOM 8545 O O . ALA D 1 181 ? -9.119 50.217 90.461 1.00 19.01 181 ALA D O 1
ATOM 8547 N N . TYR D 1 182 ? -7.810 51.817 91.354 1.00 19.08 182 TYR D N 1
ATOM 8548 C CA . TYR D 1 182 ? -8.624 52.935 90.877 1.00 19.38 182 TYR D CA 1
ATOM 8549 C C . TYR D 1 182 ? -7.701 53.951 90.235 1.00 18.70 182 TYR D C 1
ATOM 8550 O O . TYR D 1 182 ? -6.685 54.305 90.828 1.00 17.20 182 TYR D O 1
ATOM 8559 N N . GLN D 1 183 ? -8.049 54.443 89.047 1.00 16.76 183 GLN D N 1
ATOM 8560 C CA . GLN D 1 183 ? -7.166 55.426 88.420 1.00 19.97 183 GLN D CA 1
ATOM 8561 C C . GLN D 1 183 ? -7.972 56.522 87.760 1.00 19.80 183 GLN D C 1
ATOM 8562 O O . GLN D 1 183 ? -9.011 56.249 87.161 1.00 16.59 183 GLN D O 1
ATOM 8568 N N . VAL D 1 184 ? -7.448 57.750 87.816 1.00 15.84 184 VAL D N 1
ATOM 8569 C CA . VAL D 1 184 ? -7.782 58.766 86.821 1.00 18.98 184 VAL D CA 1
ATOM 8570 C C . VAL D 1 184 ? -6.556 58.967 85.931 1.00 18.92 184 VAL D C 1
ATOM 8571 O O . VAL D 1 184 ? -5.454 59.226 86.439 1.00 22.60 184 VAL D O 1
ATOM 8575 N N . VAL D 1 185 ? -6.750 58.900 84.612 1.00 16.62 185 VAL D N 1
ATOM 8576 C CA . VAL D 1 185 ? -5.662 59.056 83.641 1.00 23.88 185 VAL D CA 1
ATOM 8577 C C . VAL D 1 185 ? -6.083 60.129 82.651 1.00 18.64 185 VAL D C 1
ATOM 8578 O O . VAL D 1 185 ? -6.982 59.891 81.832 1.00 19.71 185 VAL D O 1
ATOM 8582 N N . GLY D 1 186 ? -5.481 61.317 82.746 1.00 18.61 186 GLY D N 1
ATOM 8583 C CA . GLY D 1 186 ? -5.707 62.334 81.723 1.00 17.61 186 GLY D CA 1
ATOM 8584 C C . GLY D 1 186 ? -4.797 62.040 80.538 1.00 22.59 186 GLY D C 1
ATOM 8585 O O . GLY D 1 186 ? -3.684 61.563 80.704 1.00 19.17 186 GLY D O 1
ATOM 8586 N N . VAL D 1 187 ? -5.295 62.285 79.331 1.00 19.49 187 VAL D N 1
ATOM 8587 C CA . VAL D 1 187 ? -4.496 62.073 78.127 1.00 23.07 187 VAL D CA 1
ATOM 8588 C C . VAL D 1 187 ? -4.446 63.384 77.344 1.00 27.20 187 VAL D C 1
ATOM 8589 O O . VAL D 1 187 ? -5.419 64.149 77.314 1.00 20.41 187 VAL D O 1
ATOM 8593 N N . ASN D 1 188 ? -3.303 63.644 76.702 1.00 25.06 188 ASN D N 1
ATOM 8594 C CA . ASN D 1 188 ? -3.132 64.943 76.058 1.00 26.18 188 ASN D CA 1
ATOM 8595 C C . ASN D 1 188 ? -3.776 65.030 74.676 1.00 28.77 188 ASN D C 1
ATOM 8596 O O . ASN D 1 188 ? -3.640 66.062 74.013 1.00 30.16 188 ASN D O 1
ATOM 8601 N N . SER D 1 189 ? -4.490 64.003 74.239 1.00 24.77 189 SER D N 1
ATOM 8602 C CA . SER D 1 189 ? -5.108 64.008 72.918 1.00 27.15 189 SER D CA 1
ATOM 8603 C C . SER D 1 189 ? -6.321 63.091 72.825 1.00 28.15 189 SER D C 1
ATOM 8604 O O . SER D 1 189 ? -6.287 61.973 73.357 1.00 29.15 189 SER D O 1
ATOM 8607 N N . PRO D 1 190 ? -7.370 63.495 72.107 1.00 29.95 190 PRO D N 1
ATOM 8608 C CA . PRO D 1 190 ? -8.559 62.634 72.008 1.00 26.58 190 PRO D CA 1
ATOM 8609 C C . PRO D 1 190 ? -8.282 61.253 71.432 1.00 27.31 190 PRO D C 1
ATOM 8610 O O . PRO D 1 190 ? -8.970 60.301 71.809 1.00 29.86 190 PRO D O 1
ATOM 8614 N N . GLU D 1 191 ? -7.332 61.118 70.508 1.00 25.19 191 GLU D N 1
ATOM 8615 C CA . GLU D 1 191 ? -7.041 59.801 69.950 1.00 30.99 191 GLU D CA 1
ATOM 8616 C C . GLU D 1 191 ? -6.441 58.844 70.970 1.00 27.38 191 GLU D C 1
ATOM 8617 O O . GLU D 1 191 ? -6.410 57.638 70.713 1.00 29.02 191 GLU D O 1
ATOM 8623 N N . LEU D 1 192 ? -5.973 59.337 72.112 1.00 26.32 192 LEU D N 1
ATOM 8624 C CA . LEU D 1 192 ? -5.465 58.459 73.152 1.00 24.27 192 LEU D CA 1
ATOM 8625 C C . LEU D 1 192 ? -6.547 57.936 74.086 1.00 24.27 192 LEU D C 1
ATOM 8626 O O . LEU D 1 192 ? -6.253 57.041 74.896 1.00 20.82 192 LEU D O 1
ATOM 8631 N N . LEU D 1 193 ? -7.773 58.470 74.017 1.00 18.63 193 LEU D N 1
ATOM 8632 C CA . LEU D 1 193 ? -8.806 58.039 74.955 1.00 21.81 193 LEU D CA 1
ATOM 8633 C C . LEU D 1 193 ? -9.075 56.536 74.849 1.00 22.90 193 LEU D C 1
ATOM 8634 O O . LEU D 1 193 ? -9.050 55.824 75.854 1.00 21.29 193 LEU D O 1
ATOM 8639 N N . GLU D 1 194 ? -9.422 56.050 73.656 1.00 23.59 194 GLU D N 1
ATOM 8640 C CA . GLU D 1 194 ? -9.793 54.641 73.528 1.00 25.58 194 GLU D CA 1
ATOM 8641 C C . GLU D 1 194 ? -8.644 53.679 73.837 1.00 20.42 194 GLU D C 1
ATOM 8642 O O . GLU D 1 194 ? -8.870 52.718 74.594 1.00 21.76 194 GLU D O 1
ATOM 8648 N N . PRO D 1 195 ? -7.430 53.819 73.280 1.00 20.96 195 PRO D N 1
ATOM 8649 C CA . PRO D 1 195 ? -6.396 52.814 73.600 1.00 19.82 195 PRO D CA 1
ATOM 8650 C C . PRO D 1 195 ? -6.005 52.832 75.066 1.00 23.75 195 PRO D C 1
ATOM 8651 O O . PRO D 1 195 ? -5.772 51.762 75.646 1.00 20.52 195 PRO D O 1
ATOM 8655 N N . VAL D 1 196 ? -6.028 53.996 75.730 1.00 19.99 196 VAL D N 1
ATOM 8656 C CA . VAL D 1 196 ? -5.650 54.003 77.149 1.00 18.56 196 VAL D CA 1
ATOM 8657 C C . VAL D 1 196 ? -6.725 53.322 77.992 1.00 19.45 196 VAL D C 1
ATOM 8658 O O . VAL D 1 196 ? -6.416 52.616 78.966 1.00 19.61 196 VAL D O 1
ATOM 8662 N N . ALA D 1 197 ? -8.005 53.557 77.667 1.00 18.42 197 ALA D N 1
ATOM 8663 C CA . ALA D 1 197 ? -9.092 52.890 78.377 1.00 21.00 197 ALA D CA 1
ATOM 8664 C C . ALA D 1 197 ? -9.064 51.389 78.137 1.00 17.57 197 ALA D C 1
ATOM 8665 O O . ALA D 1 197 ? -9.287 50.604 79.058 1.00 17.26 197 ALA D O 1
ATOM 8667 N N . GLU D 1 198 ? -8.821 50.978 76.896 1.00 16.05 198 GLU D N 1
ATOM 8668 C CA . GLU D 1 198 ? -8.685 49.548 76.616 1.00 23.05 198 GLU D CA 1
ATOM 8669 C C . GLU D 1 198 ? -7.524 48.941 77.406 1.00 20.16 198 GLU D C 1
ATOM 8670 O O . GLU D 1 198 ? -7.643 47.833 77.953 1.00 18.20 198 GLU D O 1
ATOM 8676 N N . ALA D 1 199 ? -6.393 49.664 77.480 1.00 20.91 199 ALA D N 1
ATOM 8677 C CA . ALA D 1 199 ? -5.237 49.190 78.240 1.00 19.46 199 ALA D CA 1
ATOM 8678 C C . ALA D 1 199 ? -5.609 48.959 79.691 1.00 19.57 199 ALA D C 1
ATOM 8679 O O . ALA D 1 199 ? -5.232 47.947 80.283 1.00 17.32 199 ALA D O 1
ATOM 8681 N N . LEU D 1 200 ? -6.331 49.914 80.291 1.00 16.31 200 LEU D N 1
ATOM 8682 C CA . LEU D 1 200 ? -6.706 49.778 81.689 1.00 18.19 200 LEU D CA 1
ATOM 8683 C C . LEU D 1 200 ? -7.601 48.570 81.897 1.00 17.31 200 LEU D C 1
ATOM 8684 O O . LEU D 1 200 ? -7.491 47.878 82.914 1.00 21.53 200 LEU D O 1
ATOM 8689 N N . GLU D 1 201 ? -8.496 48.305 80.952 1.00 20.68 201 GLU D N 1
ATOM 8690 C CA . GLU D 1 201 ? -9.331 47.108 81.055 1.00 28.09 201 GLU D CA 1
ATOM 8691 C C . GLU D 1 201 ? -8.473 45.839 81.020 1.00 26.32 201 GLU D C 1
ATOM 8692 O O . GLU D 1 201 ? -8.607 44.968 81.883 1.00 21.88 201 GLU D O 1
ATOM 8698 N N . PHE D 1 202 ? -7.552 45.746 80.055 1.00 21.52 202 PHE D N 1
ATOM 8699 C CA . PHE D 1 202 ? -6.605 44.624 80.037 1.00 23.68 202 PHE D CA 1
ATOM 8700 C C . PHE D 1 202 ? -5.793 44.534 81.315 1.00 22.22 202 PHE D C 1
ATOM 8701 O O . PHE D 1 202 ? -5.374 43.441 81.692 1.00 23.90 202 PHE D O 1
ATOM 8709 N N . LEU D 1 203 ? -5.484 45.674 81.958 1.00 20.75 203 LEU D N 1
ATOM 8710 C CA . LEU D 1 203 ? -4.676 45.640 83.161 1.00 20.48 203 LEU D CA 1
ATOM 8711 C C . LEU D 1 203 ? -5.481 45.294 84.413 1.00 22.30 203 LEU D C 1
ATOM 8712 O O . LEU D 1 203 ? -4.893 45.185 85.484 1.00 19.80 203 LEU D O 1
ATOM 8717 N N . GLY D 1 204 ? -6.793 45.099 84.308 1.00 22.16 204 GLY D N 1
ATOM 8718 C CA . GLY D 1 204 ? -7.555 44.654 85.453 1.00 24.52 204 GLY D CA 1
ATOM 8719 C C . GLY D 1 204 ? -7.913 45.731 86.450 1.00 25.32 204 GLY D C 1
ATOM 8720 O O . GLY D 1 204 ? -8.206 45.404 87.607 1.00 21.47 204 GLY D O 1
ATOM 8721 N N . VAL D 1 205 ? -7.896 47.010 86.044 1.00 19.39 205 VAL D N 1
ATOM 8722 C CA . VAL D 1 205 ? -8.264 48.072 86.974 1.00 15.12 205 VAL D CA 1
ATOM 8723 C C . VAL D 1 205 ? -9.699 47.826 87.414 1.00 21.77 205 VAL D C 1
ATOM 8724 O O . VAL D 1 205 ? -10.519 47.306 86.650 1.00 23.47 205 VAL D O 1
ATOM 8728 N N . GLU D 1 206 ? -10.001 48.187 88.663 1.00 20.34 206 GLU D N 1
ATOM 8729 C CA . GLU D 1 206 ? -11.356 48.016 89.163 1.00 21.10 206 GLU D CA 1
ATOM 8730 C C . GLU D 1 206 ? -12.282 49.133 88.687 1.00 24.83 206 GLU D C 1
ATOM 8731 O O . GLU D 1 206 ? -13.415 48.870 88.252 1.00 20.90 206 GLU D O 1
ATOM 8737 N N . ARG D 1 207 ? -11.810 50.376 88.720 1.00 18.55 207 ARG D N 1
ATOM 8738 C CA . ARG D 1 207 ? -12.542 51.478 88.131 1.00 22.20 207 ARG D CA 1
ATOM 8739 C C . ARG D 1 207 ? -11.555 52.543 87.668 1.00 16.18 207 ARG D C 1
ATOM 8740 O O . ARG D 1 207 ? -10.596 52.854 88.379 1.00 19.43 207 ARG D O 1
ATOM 8748 N N . ALA D 1 208 ? -11.794 53.100 86.490 1.00 20.26 208 ALA D N 1
ATOM 8749 C CA . ALA D 1 208 ? -10.913 54.148 85.993 1.00 17.52 208 ALA D CA 1
ATOM 8750 C C . ALA D 1 208 ? -11.707 55.135 85.162 1.00 20.49 208 ALA D C 1
ATOM 8751 O O . ALA D 1 208 ? -12.716 54.780 84.544 1.00 19.01 208 ALA D O 1
ATOM 8753 N N . LEU D 1 209 ? -11.217 56.380 85.134 1.00 15.06 209 LEU D N 1
ATOM 8754 C CA . LEU D 1 209 ? -11.693 57.413 84.227 1.00 17.97 209 LEU D CA 1
ATOM 8755 C C . LEU D 1 209 ? -10.517 57.856 83.383 1.00 18.20 209 LEU D C 1
ATOM 8756 O O . LEU D 1 209 ? -9.473 58.212 83.927 1.00 18.50 209 LEU D O 1
ATOM 8761 N N . VAL D 1 210 ? -10.675 57.823 82.062 1.00 20.17 210 VAL D N 1
ATOM 8762 C CA . VAL D 1 210 ? -9.674 58.358 81.142 1.00 16.84 210 VAL D CA 1
ATOM 8763 C C . VAL D 1 210 ? -10.267 59.655 80.610 1.00 20.20 210 VAL D C 1
ATOM 8764 O O . VAL D 1 210 ? -11.361 59.636 80.037 1.00 19.28 210 VAL D O 1
ATOM 8768 N N . VAL D 1 211 ? -9.584 60.791 80.828 1.00 18.71 211 VAL D N 1
ATOM 8769 C CA . VAL D 1 211 ? -10.238 62.088 80.626 1.00 18.59 211 VAL D CA 1
ATOM 8770 C C . VAL D 1 211 ? -9.424 62.980 79.703 1.00 21.62 211 VAL D C 1
ATOM 8771 O O . VAL D 1 211 ? -8.192 62.888 79.619 1.00 19.82 211 VAL D O 1
ATOM 8775 N N . HIS D 1 212 ? -10.136 63.868 79.006 1.00 19.67 212 HIS D N 1
ATOM 8776 C CA . HIS D 1 212 ? -9.484 64.812 78.103 1.00 20.81 212 HIS D CA 1
ATOM 8777 C C . HIS D 1 212 ? -10.333 66.077 78.134 1.00 21.81 212 HIS D C 1
ATOM 8778 O O . HIS D 1 212 ? -11.453 66.058 77.626 1.00 19.64 212 HIS D O 1
ATOM 8785 N N . GLY D 1 213 ? -9.824 67.145 78.746 1.00 26.16 213 GLY D N 1
ATOM 8786 C CA . GLY D 1 213 ? -10.658 68.318 78.951 1.00 29.36 213 GLY D CA 1
ATOM 8787 C C . GLY D 1 213 ? -10.102 69.608 78.376 1.00 28.86 213 GLY D C 1
ATOM 8788 O O . GLY D 1 213 ? -8.990 70.019 78.716 1.00 27.39 213 GLY D O 1
ATOM 8789 N N . SER D 1 214 ? -10.874 70.249 77.501 1.00 34.80 214 SER D N 1
ATOM 8790 C CA . SER D 1 214 ? -10.443 71.468 76.810 1.00 38.46 214 SER D CA 1
ATOM 8791 C C . SER D 1 214 ? -9.055 71.285 76.200 1.00 29.61 214 SER D C 1
ATOM 8792 O O . SER D 1 214 ? -8.175 72.142 76.318 1.00 33.01 214 SER D O 1
ATOM 8795 N N . GLY D 1 215 ? -8.845 70.128 75.576 1.00 29.66 215 GLY D N 1
ATOM 8796 C CA . GLY D 1 215 ? -7.563 69.800 74.987 1.00 30.85 215 GLY D CA 1
ATOM 8797 C C . GLY D 1 215 ? -6.424 69.436 75.925 1.00 32.26 215 GLY D C 1
ATOM 8798 O O . GLY D 1 215 ? -5.292 69.291 75.450 1.00 30.19 215 GLY D O 1
ATOM 8799 N N . MET D 1 216 ? -6.660 69.267 77.228 1.00 30.15 216 MET D N 1
ATOM 8800 C CA . MET D 1 216 ? -5.585 68.958 78.169 1.00 29.51 216 MET D CA 1
ATOM 8801 C C . MET D 1 216 ? -5.806 67.591 78.829 1.00 25.21 216 MET D C 1
ATOM 8802 O O . MET D 1 216 ? -6.921 67.045 78.820 1.00 21.45 216 MET D O 1
ATOM 8807 N N . ASP D 1 217 ? -4.738 67.060 79.440 1.00 21.81 217 ASP D N 1
ATOM 8808 C CA . ASP D 1 217 ? -4.776 65.774 80.170 1.00 23.24 217 ASP D CA 1
ATOM 8809 C C . ASP D 1 217 ? -5.281 65.941 81.612 1.00 21.72 217 ASP D C 1
ATOM 8810 O O . ASP D 1 217 ? -4.631 65.591 82.602 1.00 22.67 217 ASP D O 1
ATOM 8815 N N . GLU D 1 218 ? -6.505 66.448 81.727 1.00 24.42 218 GLU D N 1
ATOM 8816 C CA . GLU D 1 218 ? -7.101 66.722 83.027 1.00 17.13 218 GLU D CA 1
ATOM 8817 C C . GLU D 1 218 ? -8.589 66.992 82.805 1.00 22.20 218 GLU D C 1
ATOM 8818 O O . GLU D 1 218 ? -9.044 67.130 81.670 1.00 25.30 218 GLU D O 1
ATOM 8824 N N . VAL D 1 219 ? -9.332 67.126 83.906 1.00 20.21 219 VAL D N 1
ATOM 8825 C CA . VAL D 1 219 ? -10.736 67.550 83.840 1.00 16.15 219 VAL D CA 1
ATOM 8826 C C . VAL D 1 219 ? -10.791 69.074 83.735 1.00 15.70 219 VAL D C 1
ATOM 8827 O O . VAL D 1 219 ? -10.059 69.782 84.434 1.00 16.01 219 VAL D O 1
ATOM 8831 N N . SER D 1 220 ? -11.652 69.582 82.864 1.00 18.97 220 SER D N 1
ATOM 8832 C CA . SER D 1 220 ? -11.655 71.032 82.695 1.00 18.69 220 SER D CA 1
ATOM 8833 C C . SER D 1 220 ? -12.705 71.688 83.596 1.00 19.43 220 SER D C 1
ATOM 8834 O O . SER D 1 220 ? -13.809 71.176 83.708 1.00 21.32 220 SER D O 1
ATOM 8837 N N . PRO D 1 221 ? -12.385 72.816 84.229 1.00 17.92 221 PRO D N 1
ATOM 8838 C CA . PRO D 1 221 ? -13.392 73.609 84.950 1.00 22.72 221 PRO D CA 1
ATOM 8839 C C . PRO D 1 221 ? -14.097 74.658 84.100 1.00 26.47 221 PRO D C 1
ATOM 8840 O O . PRO D 1 221 ? -14.917 75.411 84.644 1.00 23.73 221 PRO D O 1
ATOM 8844 N N . HIS D 1 222 ? -13.825 74.677 82.793 1.00 21.47 222 HIS D N 1
ATOM 8845 C CA . HIS D 1 222 ? -14.177 75.718 81.837 1.00 22.70 222 HIS D CA 1
ATOM 8846 C C . HIS D 1 222 ? -14.990 75.193 80.665 1.00 24.00 222 HIS D C 1
ATOM 8847 O O . HIS D 1 222 ? -16.037 75.763 80.338 1.00 25.42 222 HIS D O 1
ATOM 8854 N N . ARG D 1 223 ? -14.540 74.117 80.019 1.00 26.00 223 ARG D N 1
ATOM 8855 C CA A ARG D 1 223 ? -15.152 73.542 78.821 0.46 27.23 223 ARG D CA 1
ATOM 8856 C CA B ARG D 1 223 ? -15.250 73.565 78.876 0.54 27.14 223 ARG D CA 1
ATOM 8857 C C . ARG D 1 223 ? -15.528 72.084 79.082 1.00 24.96 223 ARG D C 1
ATOM 8858 O O . ARG D 1 223 ? -15.374 71.577 80.193 1.00 23.87 223 ARG D O 1
ATOM 8873 N N . GLU D 1 224 ? -15.985 71.402 78.031 1.00 27.52 224 GLU D N 1
ATOM 8874 C CA . GLU D 1 224 ? -16.351 69.995 78.131 1.00 28.62 224 GLU D CA 1
ATOM 8875 C C . GLU D 1 224 ? -15.136 69.102 78.365 1.00 21.86 224 GLU D C 1
ATOM 8876 O O . GLU D 1 224 ? -14.019 69.393 77.933 1.00 23.22 224 GLU D O 1
ATOM 8882 N N . THR D 1 225 ? -15.377 67.997 79.058 1.00 23.88 225 THR D N 1
ATOM 8883 C CA . THR D 1 225 ? -14.356 66.982 79.310 1.00 18.29 225 THR D CA 1
ATOM 8884 C C . THR D 1 225 ? -14.882 65.680 78.726 1.00 19.51 225 THR D C 1
ATOM 8885 O O . THR D 1 225 ? -15.974 65.244 79.090 1.00 21.18 225 THR D O 1
ATOM 8889 N N . LEU D 1 226 ? -14.128 65.079 77.820 1.00 19.99 226 LEU D N 1
ATOM 8890 C CA . LEU D 1 226 ? -14.481 63.756 77.318 1.00 22.50 226 LEU D CA 1
ATOM 8891 C C . LEU D 1 226 ? -14.083 62.728 78.372 1.00 22.07 226 LEU D C 1
ATOM 8892 O O . LEU D 1 226 ? -12.978 62.806 78.918 1.00 21.00 226 LEU D O 1
ATOM 8897 N N . VAL D 1 227 ? -14.968 61.775 78.674 1.00 21.84 227 VAL D N 1
ATOM 8898 C CA . VAL D 1 227 ? -14.672 60.762 79.673 1.00 19.80 227 VAL D CA 1
ATOM 8899 C C . VAL D 1 227 ? -14.888 59.373 79.083 1.00 24.63 227 VAL D C 1
ATOM 8900 O O . VAL D 1 227 ? -15.916 59.115 78.450 1.00 20.77 227 VAL D O 1
ATOM 8904 N N . LEU D 1 228 ? -13.933 58.474 79.314 1.00 20.58 228 LEU D N 1
ATOM 8905 C CA . LEU D 1 228 ? -14.195 57.045 79.212 1.00 21.04 228 LEU D CA 1
ATOM 8906 C C . LEU D 1 228 ? -14.095 56.444 80.599 1.00 23.23 228 LEU D C 1
ATOM 8907 O O . LEU D 1 228 ? -13.063 56.564 81.267 1.00 21.17 228 LEU D O 1
ATOM 8912 N N . GLU D 1 229 ? -15.150 55.784 81.036 1.00 20.78 229 GLU D N 1
ATOM 8913 C CA . GLU D 1 229 ? -15.149 55.192 82.364 1.00 24.39 229 GLU D CA 1
ATOM 8914 C C . GLU D 1 229 ? -14.955 53.696 82.206 1.00 24.42 229 GLU D C 1
ATOM 8915 O O . GLU D 1 229 ? -15.700 53.057 81.461 1.00 22.61 229 GLU D O 1
ATOM 8921 N N . VAL D 1 230 ? -13.924 53.156 82.861 1.00 19.53 230 VAL D N 1
ATOM 8922 C CA . VAL D 1 230 ? -13.538 51.759 82.729 1.00 23.23 230 VAL D CA 1
ATOM 8923 C C . VAL D 1 230 ? -14.012 51.030 83.962 1.00 26.03 230 VAL D C 1
ATOM 8924 O O . VAL D 1 230 ? -13.768 51.474 85.087 1.00 17.43 230 VAL D O 1
ATOM 8928 N N . GLY D 1 231 ? -14.651 49.892 83.768 1.00 26.23 231 GLY D N 1
ATOM 8929 C CA . GLY D 1 231 ? -14.914 49.072 84.926 1.00 33.53 231 GLY D CA 1
ATOM 8930 C C . GLY D 1 231 ? -15.314 47.709 84.435 1.00 44.55 231 GLY D C 1
ATOM 8931 O O . GLY D 1 231 ? -14.480 46.935 83.946 1.00 44.96 231 GLY D O 1
ATOM 8932 N N . ASN D 1 232 ? -16.604 47.432 84.530 1.00 43.22 232 ASN D N 1
ATOM 8933 C CA . ASN D 1 232 ? -17.227 46.428 83.675 1.00 53.57 232 ASN D CA 1
ATOM 8934 C C . ASN D 1 232 ? -17.472 47.089 82.318 1.00 44.28 232 ASN D C 1
ATOM 8935 O O . ASN D 1 232 ? -18.444 47.827 82.135 1.00 48.20 232 ASN D O 1
ATOM 8940 N N . GLY D 1 233 ? -16.564 46.851 81.376 1.00 37.43 233 GLY D N 1
ATOM 8941 C CA . GLY D 1 233 ? -16.633 47.466 80.064 1.00 33.76 233 GLY D CA 1
ATOM 8942 C C . GLY D 1 233 ? -16.209 48.925 80.092 1.00 36.05 233 GLY D C 1
ATOM 8943 O O . GLY D 1 233 ? -15.782 49.476 81.115 1.00 37.23 233 GLY D O 1
ATOM 8944 N N . VAL D 1 234 ? -16.336 49.559 78.931 1.00 31.21 234 VAL D N 1
ATOM 8945 C CA . VAL D 1 234 ? -15.997 50.965 78.744 1.00 31.09 234 VAL D CA 1
ATOM 8946 C C . VAL D 1 234 ? -17.269 51.703 78.362 1.00 34.75 234 VAL D C 1
ATOM 8947 O O . VAL D 1 234 ? -17.963 51.297 77.425 1.00 35.22 234 VAL D O 1
ATOM 8951 N N . GLU D 1 235 ? -17.556 52.788 79.069 1.00 26.37 235 GLU D N 1
ATOM 8952 C CA . GLU D 1 235 ? -18.707 53.648 78.815 1.00 34.92 235 GLU D CA 1
ATOM 8953 C C . GLU D 1 235 ? -18.257 55.084 78.590 1.00 33.60 235 GLU D C 1
ATOM 8954 O O . GLU D 1 235 ? -17.352 55.571 79.271 1.00 25.36 235 GLU D O 1
ATOM 8960 N N . ARG D 1 236 ? -18.889 55.768 77.634 1.00 28.04 236 ARG D N 1
ATOM 8961 C CA . ARG D 1 236 ? -18.379 57.033 77.120 1.00 22.04 236 ARG D CA 1
ATOM 8962 C C . ARG D 1 236 ? -19.382 58.132 77.421 1.00 28.83 236 ARG D C 1
ATOM 8963 O O . ARG D 1 236 ? -20.572 57.960 77.165 1.00 27.30 236 ARG D O 1
ATOM 8971 N N . TYR D 1 237 ? -18.909 59.251 77.971 1.00 23.47 237 TYR D N 1
ATOM 8972 C CA . TYR D 1 237 ? -19.795 60.389 78.168 1.00 22.41 237 TYR D CA 1
ATOM 8973 C C . TYR D 1 237 ? -18.969 61.661 78.232 1.00 25.09 237 TYR D C 1
ATOM 8974 O O . TYR D 1 237 ? -17.742 61.630 78.344 1.00 21.91 237 TYR D O 1
ATOM 8983 N N . THR D 1 238 ? -19.677 62.787 78.205 1.00 18.27 238 THR D N 1
ATOM 8984 C CA . THR D 1 238 ? -19.082 64.111 78.244 1.00 22.77 238 THR D CA 1
ATOM 8985 C C . THR D 1 238 ? -19.579 64.825 79.502 1.00 26.07 238 THR D C 1
ATOM 8986 O O . THR D 1 238 ? -20.755 64.701 79.871 1.00 24.44 238 THR D O 1
ATOM 8990 N N . LEU D 1 239 ? -18.660 65.492 80.213 1.00 21.59 239 LEU D N 1
ATOM 8991 C CA . LEU D 1 239 ? -18.997 66.281 81.385 1.00 24.66 239 LEU D CA 1
ATOM 8992 C C . LEU D 1 239 ? -18.810 67.754 81.064 1.00 27.27 239 LEU D C 1
ATOM 8993 O O . LEU D 1 239 ? -18.012 68.116 80.201 1.00 23.08 239 LEU D O 1
ATOM 8998 N N . SER D 1 240 ? -19.566 68.591 81.759 1.00 24.17 240 SER D N 1
ATOM 8999 C CA . SER D 1 240 ? -19.378 70.030 81.761 1.00 22.15 240 SER D CA 1
ATOM 9000 C C . SER D 1 240 ? -19.127 70.485 83.191 1.00 21.43 240 SER D C 1
ATOM 9001 O O . SER D 1 240 ? -19.409 69.751 84.147 1.00 22.04 240 SER D O 1
ATOM 9004 N N . PRO D 1 241 ? -18.557 71.675 83.370 1.00 20.31 241 PRO D N 1
ATOM 9005 C CA . PRO D 1 241 ? -18.331 72.172 84.730 1.00 21.26 241 PRO D CA 1
ATOM 9006 C C . PRO D 1 241 ? -19.593 72.159 85.551 1.00 20.76 241 PRO D C 1
ATOM 9007 O O . PRO D 1 241 ? -19.540 71.840 86.748 1.00 22.17 241 PRO D O 1
ATOM 9011 N N . GLU D 1 242 ? -20.743 72.452 84.929 1.00 19.12 242 GLU D N 1
ATOM 9012 C CA . GLU D 1 242 ? -21.995 72.494 85.700 1.00 25.23 242 GLU D CA 1
ATOM 9013 C C . GLU D 1 242 ? -22.370 71.134 86.278 1.00 26.89 242 GLU D C 1
ATOM 9014 O O . GLU D 1 242 ? -23.028 71.074 87.331 1.00 24.42 242 GLU D O 1
ATOM 9020 N N . ASP D 1 243 ? -21.919 70.034 85.652 1.00 22.25 243 ASP D N 1
ATOM 9021 C CA . ASP D 1 243 ? -22.155 68.703 86.225 1.00 25.71 243 ASP D CA 1
ATOM 9022 C C . ASP D 1 243 ? -21.502 68.518 87.589 1.00 27.14 243 ASP D C 1
ATOM 9023 O O . ASP D 1 243 ? -21.951 67.668 88.369 1.00 28.44 243 ASP D O 1
ATOM 9028 N N . PHE D 1 244 ? -20.450 69.279 87.893 1.00 21.92 244 PHE D N 1
ATOM 9029 C CA . PHE D 1 244 ? -19.789 69.265 89.187 1.00 19.31 244 PHE D CA 1
ATOM 9030 C C . PHE D 1 244 ? -20.401 70.267 90.158 1.00 22.62 244 PHE D C 1
ATOM 9031 O O . PHE D 1 244 ? -19.992 70.310 91.318 1.00 22.09 244 PHE D O 1
ATOM 9039 N N . GLY D 1 245 ? -21.346 71.082 89.709 1.00 24.17 245 GLY D N 1
ATOM 9040 C CA . GLY D 1 245 ? -21.896 72.117 90.557 1.00 26.63 245 GLY D CA 1
ATOM 9041 C C . GLY D 1 245 ? -21.062 73.381 90.662 1.00 31.71 245 GLY D C 1
ATOM 9042 O O . GLY D 1 245 ? -21.178 74.095 91.667 1.00 29.72 245 GLY D O 1
ATOM 9043 N N . ILE D 1 246 ? -20.222 73.682 89.660 1.00 26.95 246 ILE D N 1
ATOM 9044 C CA . ILE D 1 246 ? -19.528 74.971 89.586 1.00 25.48 246 ILE D CA 1
ATOM 9045 C C . ILE D 1 246 ? -19.913 75.691 88.288 1.00 25.68 246 ILE D C 1
ATOM 9046 O O . ILE D 1 246 ? -20.396 75.095 87.323 1.00 27.33 246 ILE D O 1
ATOM 9051 N N . GLU D 1 247 ? -19.677 76.980 88.270 1.00 27.73 247 GLU D N 1
ATOM 9052 C CA . GLU D 1 247 ? -19.784 77.725 87.025 1.00 24.90 247 GLU D CA 1
ATOM 9053 C C . GLU D 1 247 ? -18.469 77.594 86.267 1.00 23.57 247 GLU D C 1
ATOM 9054 O O . GLU D 1 247 ? -17.413 77.544 86.901 1.00 24.96 247 GLU D O 1
ATOM 9060 N N . PRO D 1 248 ? -18.522 77.515 84.937 1.00 21.48 248 PRO D N 1
ATOM 9061 C CA . PRO D 1 248 ? -17.293 77.481 84.136 1.00 24.46 248 PRO D CA 1
ATOM 9062 C C . PRO D 1 248 ? -16.337 78.588 84.537 1.00 26.87 248 PRO D C 1
ATOM 9063 O O . PRO D 1 248 ? -16.730 79.735 84.744 1.00 25.78 248 PRO D O 1
ATOM 9067 N N . VAL D 1 249 ? -15.076 78.233 84.670 1.00 20.25 249 VAL D N 1
ATOM 9068 C CA . VAL D 1 249 ? -14.049 79.202 85.019 1.00 23.12 249 VAL D CA 1
ATOM 9069 C C . VAL D 1 249 ? -12.776 78.780 84.304 1.00 28.11 249 VAL D C 1
ATOM 9070 O O . VAL D 1 249 ? -12.474 77.592 84.214 1.00 21.64 249 VAL D O 1
ATOM 9074 N N . LYS D 1 250 ? -12.050 79.746 83.763 1.00 26.09 250 LYS D N 1
ATOM 9075 C CA . LYS D 1 250 ? -10.841 79.447 82.994 1.00 29.63 250 LYS D CA 1
ATOM 9076 C C . LYS D 1 250 ? -9.633 79.372 83.925 1.00 28.62 250 LYS D C 1
ATOM 9077 O O . LYS D 1 250 ? -9.450 80.263 84.758 1.00 28.59 250 LYS D O 1
ATOM 9083 N N . PRO D 1 251 ? -8.806 78.322 83.851 1.00 23.99 251 PRO D N 1
ATOM 9084 C CA . PRO D 1 251 ? -7.623 78.264 84.719 1.00 21.46 251 PRO D CA 1
ATOM 9085 C C . PRO D 1 251 ? -6.649 79.391 84.382 1.00 26.10 251 PRO D C 1
ATOM 9086 O O . PRO D 1 251 ? -6.518 79.788 83.229 1.00 26.37 251 PRO D O 1
ATOM 9090 N N . LEU D 1 252 ? -5.988 79.907 85.408 1.00 25.30 252 LEU D N 1
ATOM 9091 C CA . LEU D 1 252 ? -5.006 80.985 85.206 1.00 29.12 252 LEU D CA 1
ATOM 9092 C C . LEU D 1 252 ? -3.602 80.396 85.077 1.00 25.44 252 LEU D C 1
ATOM 9093 O O . LEU D 1 252 ? -3.244 79.479 85.836 1.00 26.42 252 LEU D O 1
ATOM 9098 N N . PRO D 1 253 ? -2.799 80.920 84.146 1.00 30.77 253 PRO D N 1
ATOM 9099 C CA . PRO D 1 253 ? -1.489 80.322 83.883 1.00 26.76 253 PRO D CA 1
ATOM 9100 C C . PRO D 1 253 ? -0.632 80.315 85.127 1.00 28.24 253 PRO D C 1
ATOM 9101 O O . PRO D 1 253 ? -0.790 81.133 86.037 1.00 31.03 253 PRO D O 1
ATOM 9105 N N . CYS D 1 254 ? 0.269 79.341 85.172 1.00 35.86 254 CYS D N 1
ATOM 9106 C CA . CYS D 1 254 ? 1.181 79.145 86.278 1.00 27.23 254 CYS D CA 1
ATOM 9107 C C . CYS D 1 254 ? 2.533 78.805 85.669 1.00 37.76 254 CYS D C 1
ATOM 9108 O O . CYS D 1 254 ? 2.596 78.045 84.703 1.00 37.81 254 CYS D O 1
ATOM 9111 N N . SER D 1 255 ? 3.608 79.351 86.224 1.00 29.89 255 SER D N 1
ATOM 9112 C CA . SER D 1 255 ? 4.874 79.349 85.504 1.00 34.24 255 SER D CA 1
ATOM 9113 C C . SER D 1 255 ? 6.054 78.705 86.225 1.00 34.25 255 SER D C 1
ATOM 9114 O O . SER D 1 255 ? 7.142 78.650 85.634 1.00 35.13 255 SER D O 1
ATOM 9117 N N . SER D 1 256 ? 5.912 78.288 87.476 1.00 29.82 256 SER D N 1
ATOM 9118 C CA . SER D 1 256 ? 7.017 77.658 88.193 1.00 39.63 256 SER D CA 1
ATOM 9119 C C . SER D 1 256 ? 6.445 76.704 89.225 1.00 34.78 256 SER D C 1
ATOM 9120 O O . SER D 1 256 ? 5.292 76.851 89.651 1.00 36.03 256 SER D O 1
ATOM 9123 N N . PRO D 1 257 ? 7.236 75.716 89.668 1.00 31.53 257 PRO D N 1
ATOM 9124 C CA . PRO D 1 257 ? 6.739 74.798 90.714 1.00 34.38 257 PRO D CA 1
ATOM 9125 C C . PRO D 1 257 ? 6.537 75.462 92.057 1.00 31.39 257 PRO D C 1
ATOM 9126 O O . PRO D 1 257 ? 5.628 75.065 92.797 1.00 24.78 257 PRO D O 1
ATOM 9130 N N . GLU D 1 258 ? 7.372 76.450 92.405 1.00 28.83 258 GLU D N 1
ATOM 9131 C CA . GLU D 1 258 ? 7.121 77.234 93.607 1.00 32.02 258 GLU D CA 1
ATOM 9132 C C . GLU D 1 258 ? 5.768 77.953 93.529 1.00 24.74 258 GLU D C 1
ATOM 9133 O O . GLU D 1 258 ? 5.029 78.000 94.519 1.00 28.88 258 GLU D O 1
ATOM 9139 N N . GLU D 1 259 ? 5.441 78.543 92.373 1.00 24.24 259 GLU D N 1
ATOM 9140 C CA . GLU D 1 259 ? 4.139 79.197 92.226 1.00 25.01 259 GLU D CA 1
ATOM 9141 C C . GLU D 1 259 ? 3.014 78.162 92.289 1.00 28.89 259 GLU D C 1
ATOM 9142 O O . GLU D 1 259 ? 1.996 78.368 92.965 1.00 24.66 259 GLU D O 1
ATOM 9148 N N . SER D 1 260 ? 3.201 77.029 91.606 1.00 25.01 260 SER D N 1
ATOM 9149 C CA . SER D 1 260 ? 2.235 75.934 91.664 1.00 25.40 260 SER D CA 1
ATOM 9150 C C . SER D 1 260 ? 1.963 75.515 93.107 1.00 25.43 260 SER D C 1
ATOM 9151 O O . SER D 1 260 ? 0.801 75.468 93.548 1.00 24.28 260 SER D O 1
ATOM 9154 N N . ALA D 1 261 ? 3.031 75.271 93.881 1.00 23.39 261 ALA D N 1
ATOM 9155 C CA . ALA D 1 261 ? 2.867 74.777 95.240 1.00 22.99 261 ALA D CA 1
ATOM 9156 C C . ALA D 1 261 ? 2.202 75.814 96.148 1.00 23.00 261 ALA D C 1
ATOM 9157 O O . ALA D 1 261 ? 1.390 75.457 97.000 1.00 23.76 261 ALA D O 1
ATOM 9159 N N . ALA D 1 262 ? 2.556 77.093 96.016 1.00 25.25 262 ALA D N 1
ATOM 9160 C CA . ALA D 1 262 ? 1.898 78.084 96.868 1.00 27.11 262 ALA D CA 1
ATOM 9161 C C . ALA D 1 262 ? 0.403 78.124 96.573 1.00 24.75 262 ALA D C 1
ATOM 9162 O O . ALA D 1 262 ? -0.424 78.173 97.487 1.00 26.55 262 ALA D O 1
ATOM 9164 N N . ARG D 1 263 ? 0.049 78.082 95.292 1.00 21.38 263 ARG D N 1
ATOM 9165 C CA . ARG D 1 263 ? -1.340 78.229 94.901 1.00 22.82 263 ARG D CA 1
ATOM 9166 C C . ARG D 1 263 ? -2.153 77.005 95.305 1.00 25.35 263 ARG D C 1
ATOM 9167 O O . ARG D 1 263 ? -3.302 77.157 95.738 1.00 22.17 263 ARG D O 1
ATOM 9175 N N . ILE D 1 264 ? -1.541 75.809 95.252 1.00 20.98 264 ILE D N 1
ATOM 9176 C CA . ILE D 1 264 ? -2.184 74.570 95.723 1.00 21.63 264 ILE D CA 1
ATOM 9177 C C . ILE D 1 264 ? -2.336 74.578 97.230 1.00 24.45 264 ILE D C 1
ATOM 9178 O O . ILE D 1 264 ? -3.379 74.190 97.775 1.00 22.60 264 ILE D O 1
ATOM 9183 N N . LYS D 1 265 ? -1.298 75.004 97.939 1.00 24.84 265 LYS D N 1
ATOM 9184 C CA . LYS D 1 265 ? -1.372 74.976 99.389 1.00 25.21 265 LYS D CA 1
ATOM 9185 C C . LYS D 1 265 ? -2.460 75.920 99.895 1.00 28.41 265 LYS D C 1
ATOM 9186 O O . LYS D 1 265 ? -3.179 75.595 100.847 1.00 24.97 265 LYS D O 1
ATOM 9192 N N . ALA D 1 266 ? -2.643 77.063 99.228 1.00 28.32 266 ALA D N 1
ATOM 9193 C CA . ALA D 1 266 ? -3.691 77.983 99.666 1.00 31.94 266 ALA D CA 1
ATOM 9194 C C . ALA D 1 266 ? -5.077 77.375 99.466 1.00 30.54 266 ALA D C 1
ATOM 9195 O O . ALA D 1 266 ? -5.953 77.531 100.326 1.00 29.29 266 ALA D O 1
ATOM 9197 N N . VAL D 1 267 ? -5.284 76.657 98.355 1.00 27.01 267 VAL D N 1
ATOM 9198 C CA . VAL D 1 267 ? -6.526 75.904 98.152 1.00 25.49 267 VAL D CA 1
ATOM 9199 C C . VAL D 1 267 ? -6.691 74.822 99.210 1.00 25.07 267 VAL D C 1
ATOM 9200 O O . VAL D 1 267 ? -7.771 74.655 99.793 1.00 26.65 267 VAL D O 1
ATOM 9204 N N . LEU D 1 268 ? -5.625 74.065 99.478 1.00 25.34 268 LEU D N 1
ATOM 9205 C CA . LEU D 1 268 ? -5.737 72.966 100.430 1.00 22.43 268 LEU D CA 1
ATOM 9206 C C . LEU D 1 268 ? -6.173 73.451 101.811 1.00 28.21 268 LEU D C 1
ATOM 9207 O O . LEU D 1 268 ? -6.861 72.718 102.537 1.00 24.53 268 LEU D O 1
ATOM 9212 N N . GLY D 1 269 ? -5.766 74.666 102.194 1.00 25.65 269 GLY D N 1
ATOM 9213 C CA . GLY D 1 269 ? -6.097 75.233 103.482 1.00 33.21 269 GLY D CA 1
ATOM 9214 C C . GLY D 1 269 ? -7.450 75.882 103.575 1.00 33.13 269 GLY D C 1
ATOM 9215 O O . GLY D 1 269 ? -7.828 76.354 104.651 1.00 39.75 269 GLY D O 1
ATOM 9216 N N . GLY D 1 270 ? -8.205 75.906 102.480 1.00 31.55 270 GLY D N 1
ATOM 9217 C CA . GLY D 1 270 ? -9.522 76.505 102.463 1.00 33.70 270 GLY D CA 1
ATOM 9218 C C . GLY D 1 270 ? -9.610 77.896 101.864 1.00 35.02 270 GLY D C 1
ATOM 9219 O O . GLY D 1 270 ? -10.686 78.492 101.907 1.00 43.79 270 GLY D O 1
ATOM 9220 N N . SER D 1 271 ? -8.521 78.457 101.344 1.00 30.60 271 SER D N 1
ATOM 9221 C CA . SER D 1 271 ? -8.673 79.728 100.645 1.00 38.64 271 SER D CA 1
ATOM 9222 C C . SER D 1 271 ? -8.194 79.624 99.201 1.00 31.48 271 SER D C 1
ATOM 9223 O O . SER D 1 271 ? -8.677 78.779 98.452 1.00 33.51 271 SER D O 1
ATOM 9226 N N . GLY D 1 272 ? -7.293 80.499 98.778 1.00 31.73 272 GLY D N 1
ATOM 9227 C CA . GLY D 1 272 ? -6.761 80.442 97.431 1.00 29.26 272 GLY D CA 1
ATOM 9228 C C . GLY D 1 272 ? -7.655 81.118 96.409 1.00 27.42 272 GLY D C 1
ATOM 9229 O O . GLY D 1 272 ? -8.770 81.568 96.692 1.00 38.07 272 GLY D O 1
ATOM 9230 N N . ARG D 1 273 ? -7.152 81.187 95.184 1.00 28.57 273 ARG D N 1
ATOM 9231 C CA . ARG D 1 273 ? -7.931 81.744 94.082 1.00 26.08 273 ARG D CA 1
ATOM 9232 C C . ARG D 1 273 ? -9.081 80.817 93.696 1.00 30.29 273 ARG D C 1
ATOM 9233 O O . ARG D 1 273 ? -8.929 79.588 93.658 1.00 24.45 273 ARG D O 1
ATOM 9241 N N . ARG D 1 274 ? -10.228 81.420 93.364 1.00 25.26 274 ARG D N 1
ATOM 9242 C CA . ARG D 1 274 ? -11.375 80.645 92.909 1.00 27.13 274 ARG D CA 1
ATOM 9243 C C . ARG D 1 274 ? -11.063 79.816 91.659 1.00 28.25 274 ARG D C 1
ATOM 9244 O O . ARG D 1 274 ? -11.492 78.665 91.560 1.00 29.26 274 ARG D O 1
ATOM 9252 N N . GLU D 1 275 ? -10.381 80.406 90.672 1.00 27.25 275 GLU D N 1
ATOM 9253 C CA . GLU D 1 275 ? -10.012 79.670 89.464 1.00 25.99 275 GLU D CA 1
ATOM 9254 C C . GLU D 1 275 ? -9.121 78.464 89.780 1.00 27.55 275 GLU D C 1
ATOM 9255 O O . GLU D 1 275 ? -9.114 77.490 89.026 1.00 30.88 275 GLU D O 1
ATOM 9261 N N . ASP D 1 276 ? -8.313 78.557 90.830 1.00 22.70 276 ASP D N 1
ATOM 9262 C CA . ASP D 1 276 ? -7.474 77.451 91.257 1.00 24.74 276 ASP D CA 1
ATOM 9263 C C . ASP D 1 276 ? -8.260 76.445 92.074 1.00 24.81 276 ASP D C 1
ATOM 9264 O O . ASP D 1 276 ? -8.083 75.241 91.902 1.00 24.06 276 ASP D O 1
ATOM 9269 N N . ARG D 1 277 ? -9.096 76.928 92.998 1.00 20.68 277 ARG D N 1
ATOM 9270 C CA . ARG D 1 277 ? -9.911 76.034 93.813 1.00 22.37 277 ARG D CA 1
ATOM 9271 C C . ARG D 1 277 ? -10.826 75.168 92.953 1.00 20.00 277 ARG D C 1
ATOM 9272 O O . ARG D 1 277 ? -10.866 73.939 93.115 1.00 19.15 277 ARG D O 1
ATOM 9280 N N . ASP D 1 278 ? -11.592 75.784 92.047 1.00 19.03 278 ASP D N 1
ATOM 9281 C CA . ASP D 1 278 ? -12.576 74.999 91.295 1.00 20.99 278 ASP D CA 1
ATOM 9282 C C . ASP D 1 278 ? -11.901 74.088 90.266 1.00 23.18 278 ASP D C 1
ATOM 9283 O O . ASP D 1 278 ? -12.414 73.015 89.973 1.00 18.79 278 ASP D O 1
ATOM 9288 N N . PHE D 1 279 ? -10.766 74.510 89.710 1.00 21.55 279 PHE D N 1
ATOM 9289 C CA . PHE D 1 279 ? -9.951 73.638 88.858 1.00 19.79 279 PHE D CA 1
ATOM 9290 C C . PHE D 1 279 ? -9.490 72.401 89.642 1.00 19.92 279 PHE D C 1
ATOM 9291 O O . PHE D 1 279 ? -9.664 71.258 89.198 1.00 21.63 279 PHE D O 1
ATOM 9299 N N . ILE D 1 280 ? -8.912 72.619 90.828 1.00 20.73 280 ILE D N 1
ATOM 9300 C CA . ILE D 1 280 ? -8.517 71.497 91.680 1.00 17.21 280 ILE D CA 1
ATOM 9301 C C . ILE D 1 280 ? -9.723 70.633 92.032 1.00 17.47 280 ILE D C 1
ATOM 9302 O O . ILE D 1 280 ? -9.646 69.403 91.992 1.00 17.84 280 ILE D O 1
ATOM 9307 N N . LEU D 1 281 ? -10.863 71.254 92.323 1.00 17.11 281 LEU D N 1
ATOM 9308 C CA . LEU D 1 281 ? -11.977 70.493 92.877 1.00 19.86 281 LEU D CA 1
ATOM 9309 C C . LEU D 1 281 ? -12.649 69.618 91.815 1.00 13.91 281 LEU D C 1
ATOM 9310 O O . LEU D 1 281 ? -13.100 68.514 92.133 1.00 17.27 281 LEU D O 1
ATOM 9315 N N . VAL D 1 282 ? -12.725 70.063 90.555 1.00 12.59 282 VAL D N 1
ATOM 9316 C CA . VAL D 1 282 ? -13.348 69.161 89.580 1.00 17.00 282 VAL D CA 1
ATOM 9317 C C . VAL D 1 282 ? -12.454 67.950 89.342 1.00 20.87 282 VAL D C 1
ATOM 9318 O O . VAL D 1 282 ? -12.945 66.848 89.072 1.00 16.11 282 VAL D O 1
ATOM 9322 N N . ASN D 1 283 ? -11.139 68.127 89.475 1.00 17.74 283 ASN D N 1
ATOM 9323 C CA . ASN D 1 283 ? -10.241 66.990 89.343 1.00 17.14 283 ASN D CA 1
ATOM 9324 C C . ASN D 1 283 ? -10.245 66.118 90.596 1.00 16.21 283 ASN D C 1
ATOM 9325 O O . ASN D 1 283 ? -10.149 64.900 90.494 1.00 15.97 283 ASN D O 1
ATOM 9330 N N . ALA D 1 284 ? -10.326 66.710 91.782 1.00 16.83 284 ALA D N 1
ATOM 9331 C CA . ALA D 1 284 ? -10.458 65.887 92.979 1.00 18.14 284 ALA D CA 1
ATOM 9332 C C . ALA D 1 284 ? -11.752 65.074 92.951 1.00 16.83 284 ALA D C 1
ATOM 9333 O O . ALA D 1 284 ? -11.771 63.903 93.361 1.00 16.63 284 ALA D O 1
ATOM 9335 N N . SER D 1 285 ? -12.846 65.688 92.485 1.00 16.15 285 SER D N 1
ATOM 9336 C CA . SER D 1 285 ? -14.121 64.978 92.351 1.00 18.52 285 SER D CA 1
ATOM 9337 C C . SER D 1 285 ? -13.991 63.746 91.456 1.00 20.69 285 SER D C 1
ATOM 9338 O O . SER D 1 285 ? -14.525 62.675 91.775 1.00 20.59 285 SER D O 1
ATOM 9341 N N . ALA D 1 286 ? -13.354 63.897 90.289 1.00 19.51 286 ALA D N 1
ATOM 9342 C CA . ALA D 1 286 ? -13.145 62.732 89.436 1.00 17.77 286 ALA D CA 1
ATOM 9343 C C . ALA D 1 286 ? -12.402 61.620 90.175 1.00 16.51 286 ALA D C 1
ATOM 9344 O O . ALA D 1 286 ? -12.728 60.438 90.008 1.00 19.10 286 ALA D O 1
ATOM 9346 N N . ALA D 1 287 ? -11.375 61.978 90.959 1.00 15.89 287 ALA D N 1
ATOM 9347 C CA . ALA D 1 287 ? -10.605 60.951 91.670 1.00 18.18 287 ALA D CA 1
ATOM 9348 C C . ALA D 1 287 ? -11.444 60.289 92.758 1.00 22.85 287 ALA D C 1
ATOM 9349 O O . ALA D 1 287 ? -11.399 59.059 92.922 1.00 20.39 287 ALA D O 1
ATOM 9351 N N . LEU D 1 288 ? -12.235 61.089 93.501 1.00 17.62 288 LEU D N 1
ATOM 9352 C CA . LEU D 1 288 ? -13.137 60.515 94.500 1.00 19.19 288 LEU D CA 1
ATOM 9353 C C . LEU D 1 288 ? -14.162 59.603 93.842 1.00 20.26 288 LEU D C 1
ATOM 9354 O O . LEU D 1 288 ? -14.497 58.541 94.387 1.00 23.62 288 LEU D O 1
ATOM 9359 N N . TYR D 1 289 ? -14.700 60.021 92.685 1.00 18.14 289 TYR D N 1
ATOM 9360 C CA . TYR D 1 289 ? -15.613 59.166 91.935 1.00 21.11 289 TYR D CA 1
ATOM 9361 C C . TYR D 1 289 ? -14.924 57.878 91.478 1.00 24.37 289 TYR D C 1
ATOM 9362 O O . TYR D 1 289 ? -15.459 56.778 91.679 1.00 21.92 289 TYR D O 1
ATOM 9371 N N . ALA D 1 290 ? -13.751 57.993 90.826 1.00 18.33 290 ALA D N 1
ATOM 9372 C CA . ALA D 1 290 ? -13.061 56.781 90.357 1.00 20.51 290 ALA D CA 1
ATOM 9373 C C . ALA D 1 290 ? -12.745 55.839 91.503 1.00 19.37 290 ALA D C 1
ATOM 9374 O O . ALA D 1 290 ? -12.698 54.621 91.306 1.00 23.67 290 ALA D O 1
ATOM 9376 N N . SER D 1 291 ? -12.499 56.375 92.699 1.00 18.54 291 SER D N 1
ATOM 9377 C CA . SER D 1 291 ? -12.163 55.567 93.866 1.00 22.37 291 SER D CA 1
ATOM 9378 C C . SER D 1 291 ? -13.386 54.967 94.566 1.00 24.63 291 SER D C 1
ATOM 9379 O O . SER D 1 291 ? -13.217 54.258 95.561 1.00 24.08 291 SER D O 1
ATOM 9382 N N . GLY D 1 292 ? -14.606 55.246 94.104 1.00 21.74 292 GLY D N 1
ATOM 9383 C CA . GLY D 1 292 ? -15.778 54.754 94.803 1.00 25.38 292 GLY D CA 1
ATOM 9384 C C . GLY D 1 292 ? -16.110 55.515 96.068 1.00 27.51 292 GLY D C 1
ATOM 9385 O O . GLY D 1 292 ? -17.005 55.102 96.815 1.00 28.18 292 GLY D O 1
ATOM 9386 N N . VAL D 1 293 ? -15.396 56.599 96.349 1.00 20.82 293 VAL D N 1
ATOM 9387 C CA . VAL D 1 293 ? -15.660 57.406 97.538 1.00 25.29 293 VAL D CA 1
ATOM 9388 C C . VAL D 1 293 ? -16.956 58.208 97.366 1.00 24.78 293 VAL D C 1
ATOM 9389 O O . VAL D 1 293 ? -17.688 58.433 98.338 1.00 30.16 293 VAL D O 1
ATOM 9393 N N . ALA D 1 294 ? -17.247 58.657 96.143 1.00 22.93 294 ALA D N 1
ATOM 9394 C CA . ALA D 1 294 ? -18.426 59.444 95.806 1.00 27.37 294 ALA D CA 1
ATOM 9395 C C . ALA D 1 294 ? -19.177 58.762 94.674 1.00 25.89 294 ALA D C 1
ATOM 9396 O O . ALA D 1 294 ? -18.575 58.125 93.802 1.00 25.16 294 ALA D O 1
ATOM 9398 N N . GLU D 1 295 ? -20.512 58.909 94.681 1.00 26.55 295 GLU D N 1
ATOM 9399 C CA . GLU D 1 295 ? -21.350 58.238 93.697 1.00 23.54 295 GLU D CA 1
ATOM 9400 C C . GLU D 1 295 ? -21.579 59.031 92.433 1.00 25.81 295 GLU D C 1
ATOM 9401 O O . GLU D 1 295 ? -21.974 58.450 91.419 1.00 26.46 295 GLU D O 1
ATOM 9407 N N . ASP D 1 296 ? -21.372 60.337 92.460 1.00 24.23 296 ASP D N 1
ATOM 9408 C CA . ASP D 1 296 ? -21.426 61.098 91.228 1.00 23.22 296 ASP D CA 1
ATOM 9409 C C . ASP D 1 296 ? -20.488 62.295 91.383 1.00 18.23 296 ASP D C 1
ATOM 9410 O O . ASP D 1 296 ? -19.944 62.541 92.464 1.00 19.68 296 ASP D O 1
ATOM 9415 N N . PHE D 1 297 ? -20.331 63.054 90.297 1.00 20.35 297 PHE D N 1
ATOM 9416 C CA . PHE D 1 297 ? -19.314 64.106 90.278 1.00 21.23 297 PHE D CA 1
ATOM 9417 C C . PHE D 1 297 ? -19.714 65.318 91.098 1.00 26.26 297 PHE D C 1
ATOM 9418 O O . PHE D 1 297 ? -18.842 66.091 91.526 1.00 22.54 297 PHE D O 1
ATOM 9426 N N . ARG D 1 298 ? -21.004 65.488 91.369 1.00 21.80 298 ARG D N 1
ATOM 9427 C CA . ARG D 1 298 ? -21.409 66.602 92.214 1.00 21.90 298 ARG D CA 1
ATOM 9428 C C . ARG D 1 298 ? -21.088 66.314 93.672 1.00 21.17 298 ARG D C 1
ATOM 9429 O O . ARG D 1 298 ? -20.544 67.166 94.376 1.00 23.14 298 ARG D O 1
ATOM 9437 N N . GLU D 1 299 ? -21.438 65.121 94.149 1.00 19.92 299 GLU D N 1
ATOM 9438 C CA . GLU D 1 299 ? -21.058 64.703 95.502 1.00 21.60 299 GLU D CA 1
ATOM 9439 C C . GLU D 1 299 ? -19.534 64.639 95.672 1.00 23.68 299 GLU D C 1
ATOM 9440 O O . GLU D 1 299 ? -19.000 65.009 96.734 1.00 24.90 299 GLU D O 1
ATOM 9446 N N . GLY D 1 300 ? -18.822 64.158 94.640 1.00 22.56 300 GLY D N 1
ATOM 9447 C CA . GLY D 1 300 ? -17.360 64.180 94.670 1.00 22.37 300 GLY D CA 1
ATOM 9448 C C . GLY D 1 300 ? -16.828 65.567 94.980 1.00 20.93 300 GLY D C 1
ATOM 9449 O O . GLY D 1 300 ? -15.970 65.737 95.847 1.00 19.58 300 GLY D O 1
ATOM 9450 N N . LEU D 1 301 ? -17.364 66.588 94.302 1.00 21.21 301 LEU D N 1
ATOM 9451 C CA . LEU D 1 301 ? -16.844 67.939 94.516 1.00 22.54 301 LEU D CA 1
ATOM 9452 C C . LEU D 1 301 ? -17.223 68.455 95.904 1.00 25.46 301 LEU D C 1
ATOM 9453 O O . LEU D 1 301 ? -16.394 69.068 96.588 1.00 25.49 301 LEU D O 1
ATOM 9458 N N . GLU D 1 302 ? -18.459 68.184 96.354 1.00 23.49 302 GLU D N 1
ATOM 9459 C CA . GLU D 1 302 ? -18.852 68.563 97.717 1.00 30.63 302 GLU D CA 1
ATOM 9460 C C . GLU D 1 302 ? -17.937 67.933 98.757 1.00 27.00 302 GLU D C 1
ATOM 9461 O O . GLU D 1 302 ? -17.466 68.603 99.687 1.00 22.22 302 GLU D O 1
ATOM 9467 N N . MET D 1 303 ? -17.710 66.623 98.645 1.00 25.47 303 MET D N 1
ATOM 9468 C CA . MET D 1 303 ? -16.895 65.943 99.639 1.00 26.44 303 MET D CA 1
ATOM 9469 C C . MET D 1 303 ? -15.472 66.492 99.661 1.00 26.11 303 MET D C 1
ATOM 9470 O O . MET D 1 303 ? -14.880 66.674 100.739 1.00 21.59 303 MET D O 1
ATOM 9475 N N . ALA D 1 304 ? -14.890 66.726 98.484 1.00 25.91 304 ALA D N 1
ATOM 9476 C CA . ALA D 1 304 ? -13.521 67.242 98.451 1.00 25.20 304 ALA D CA 1
ATOM 9477 C C . ALA D 1 304 ? -13.463 68.668 99.005 1.00 24.24 304 ALA D C 1
ATOM 9478 O O . ALA D 1 304 ? -12.524 69.027 99.731 1.00 26.26 304 ALA D O 1
ATOM 9480 N N . ARG D 1 305 ? -14.470 69.494 98.682 1.00 24.15 305 ARG D N 1
ATOM 9481 C CA A ARG D 1 305 ? -14.497 70.866 99.194 0.62 25.43 305 ARG D CA 1
ATOM 9482 C CA B ARG D 1 305 ? -14.498 70.862 99.194 0.38 27.30 305 ARG D CA 1
ATOM 9483 C C . ARG D 1 305 ? -14.532 70.874 100.722 1.00 27.64 305 ARG D C 1
ATOM 9484 O O . ARG D 1 305 ? -13.808 71.643 101.372 1.00 27.94 305 ARG D O 1
ATOM 9499 N N . GLU D 1 306 ? -15.335 69.999 101.316 1.00 26.02 306 GLU D N 1
ATOM 9500 C CA . GLU D 1 306 ? -15.434 69.929 102.774 1.00 30.89 306 GLU D CA 1
ATOM 9501 C C . GLU D 1 306 ? -14.171 69.370 103.426 1.00 30.36 306 GLU D C 1
ATOM 9502 O O . GLU D 1 306 ? -13.937 69.606 104.621 1.00 31.54 306 GLU D O 1
ATOM 9508 N N . ALA D 1 307 ? -13.319 68.671 102.680 1.00 27.89 307 ALA D N 1
ATOM 9509 C CA . ALA D 1 307 ? -12.064 68.225 103.280 1.00 25.32 307 ALA D CA 1
ATOM 9510 C C . ALA D 1 307 ? -11.023 69.330 103.381 1.00 27.68 307 ALA D C 1
ATOM 9511 O O . ALA D 1 307 ? -10.051 69.174 104.131 1.00 30.95 307 ALA D O 1
ATOM 9513 N N . LEU D 1 308 ? -11.185 70.416 102.631 1.00 24.86 308 LEU D N 1
ATOM 9514 C CA . LEU D 1 308 ? -10.196 71.483 102.641 1.00 25.68 308 LEU D CA 1
ATOM 9515 C C . LEU D 1 308 ? -10.202 72.206 103.989 1.00 27.38 308 LEU D C 1
ATOM 9516 O O . LEU D 1 308 ? -11.231 72.320 104.657 1.00 31.23 308 LEU D O 1
ATOM 9521 N N . GLY D 1 309 ? -9.037 72.677 104.401 1.00 33.33 309 GLY D N 1
ATOM 9522 C CA . GLY D 1 309 ? -8.970 73.413 105.641 1.00 36.07 309 GLY D CA 1
ATOM 9523 C C . GLY D 1 309 ? -7.742 73.019 106.419 1.00 39.15 309 GLY D C 1
ATOM 9524 O O . GLY D 1 309 ? -6.799 72.442 105.867 1.00 31.10 309 GLY D O 1
ATOM 9525 N N . GLN D 1 310 ? -7.768 73.339 107.716 1.00 36.17 310 GLN D N 1
ATOM 9526 C CA . GLN D 1 310 ? -6.573 73.161 108.535 1.00 43.77 310 GLN D CA 1
ATOM 9527 C C . GLN D 1 310 ? -6.187 71.694 108.638 1.00 39.20 310 GLN D C 1
ATOM 9528 O O . GLN D 1 310 ? -4.997 71.366 108.683 1.00 42.88 310 GLN D O 1
ATOM 9534 N N . GLY D 1 311 ? -7.176 70.801 108.699 1.00 40.24 311 GLY D N 1
ATOM 9535 C CA . GLY D 1 311 ? -6.871 69.378 108.687 1.00 43.12 311 GLY D CA 1
ATOM 9536 C C . GLY D 1 311 ? -6.074 68.973 107.460 1.00 38.35 311 GLY D C 1
ATOM 9537 O O . GLY D 1 311 ? -5.102 68.219 107.556 1.00 36.79 311 GLY D O 1
ATOM 9538 N N . MET D 1 312 ? -6.449 69.503 106.295 1.00 36.95 312 MET D N 1
ATOM 9539 C CA . MET D 1 312 ? -5.730 69.166 105.075 1.00 37.44 312 MET D CA 1
ATOM 9540 C C . MET D 1 312 ? -4.295 69.690 105.123 1.00 37.60 312 MET D C 1
ATOM 9541 O O . MET D 1 312 ? -3.362 68.980 104.732 1.00 33.22 312 MET D O 1
ATOM 9546 N N . LEU D 1 313 ? -4.091 70.916 105.637 1.00 30.04 313 LEU D N 1
ATOM 9547 C CA . LEU D 1 313 ? -2.731 71.440 105.799 1.00 32.35 313 LEU D CA 1
ATOM 9548 C C . LEU D 1 313 ? -1.908 70.572 106.737 1.00 34.88 313 LEU D C 1
ATOM 9549 O O . LEU D 1 313 ? -0.705 70.368 106.519 1.00 35.54 313 LEU D O 1
ATOM 9554 N N . GLU D 1 314 ? -2.529 70.091 107.814 1.00 32.87 314 GLU D N 1
ATOM 9555 C CA . GLU D 1 314 ? -1.818 69.218 108.745 1.00 38.96 314 GLU D CA 1
ATOM 9556 C C . GLU D 1 314 ? -1.449 67.898 108.084 1.00 39.81 314 GLU D C 1
ATOM 9557 O O . GLU D 1 314 ? -0.383 67.336 108.365 1.00 36.55 314 GLU D O 1
ATOM 9563 N N . LYS D 1 315 ? -2.336 67.371 107.235 1.00 39.26 315 LYS D N 1
ATOM 9564 C CA . LYS D 1 315 ? -1.996 66.181 106.462 1.00 39.89 315 LYS D CA 1
ATOM 9565 C C . LYS D 1 315 ? -0.790 66.449 105.576 1.00 32.19 315 LYS D C 1
ATOM 9566 O O . LYS D 1 315 ? 0.146 65.639 105.525 1.00 40.05 315 LYS D O 1
ATOM 9572 N N . LEU D 1 316 ? -0.778 67.598 104.892 1.00 26.68 316 LEU D N 1
ATOM 9573 C CA . LEU D 1 316 ? 0.327 67.902 103.987 1.00 34.11 316 LEU D CA 1
ATOM 9574 C C . LEU D 1 316 ? 1.653 67.975 104.738 1.00 39.86 316 LEU D C 1
ATOM 9575 O O . LEU D 1 316 ? 2.663 67.419 104.283 1.00 38.29 316 LEU D O 1
ATOM 9580 N N . GLU D 1 317 ? 1.676 68.625 105.908 1.00 39.88 317 GLU D N 1
ATOM 9581 C CA . GLU D 1 317 ? 2.952 68.711 106.613 1.00 44.08 317 GLU D CA 1
ATOM 9582 C C . GLU D 1 317 ? 3.416 67.338 107.096 1.00 34.31 317 GLU D C 1
ATOM 9583 O O . GLU D 1 317 ? 4.602 67.019 106.996 1.00 43.23 317 GLU D O 1
ATOM 9589 N N . GLU D 1 318 ? 2.518 66.490 107.594 1.00 31.45 318 GLU D N 1
ATOM 9590 C CA . GLU D 1 318 ? 3.044 65.211 108.051 1.00 42.11 318 GLU D CA 1
ATOM 9591 C C . GLU D 1 318 ? 3.499 64.341 106.873 1.00 43.25 318 GLU D C 1
ATOM 9592 O O . GLU D 1 318 ? 4.521 63.651 106.974 1.00 39.74 318 GLU D O 1
ATOM 9598 N N . ILE D 1 319 ? 2.786 64.390 105.740 1.00 39.44 319 ILE D N 1
ATOM 9599 C CA . ILE D 1 319 ? 3.289 63.752 104.519 1.00 36.26 319 ILE D CA 1
ATOM 9600 C C . ILE D 1 319 ? 4.702 64.219 104.221 1.00 35.76 319 ILE D C 1
ATOM 9601 O O . ILE D 1 319 ? 5.609 63.404 103.999 1.00 37.88 319 ILE D O 1
ATOM 9606 N N . ALA D 1 320 ? 4.911 65.542 104.186 1.00 35.78 320 ALA D N 1
ATOM 9607 C CA . ALA D 1 320 ? 6.260 66.060 103.973 1.00 39.80 320 ALA D CA 1
ATOM 9608 C C . ALA D 1 320 ? 7.216 65.518 105.030 1.00 41.51 320 ALA D C 1
ATOM 9609 O O . ALA D 1 320 ? 8.271 64.957 104.702 1.00 39.44 320 ALA D O 1
ATOM 9611 N N . CYS D 1 321 ? 6.844 65.659 106.308 1.00 42.67 321 CYS D N 1
ATOM 9612 C CA . CYS D 1 321 ? 7.695 65.203 107.404 1.00 40.23 321 CYS D CA 1
ATOM 9613 C C . CYS D 1 321 ? 8.100 63.743 107.219 1.00 45.47 321 CYS D C 1
ATOM 9614 O O . CYS D 1 321 ? 9.294 63.413 107.234 1.00 46.74 321 CYS D O 1
ATOM 9617 N N . LEU D 1 322 ? 7.114 62.858 107.019 1.00 43.14 322 LEU D N 1
ATOM 9618 C CA . LEU D 1 322 ? 7.396 61.436 106.822 1.00 41.36 322 LEU D CA 1
ATOM 9619 C C . LEU D 1 322 ? 8.285 61.192 105.608 1.00 45.30 322 LEU D C 1
ATOM 9620 O O . LEU D 1 322 ? 9.186 60.343 105.649 1.00 49.82 322 LEU D O 1
ATOM 9625 N N . SER D 1 323 ? 8.068 61.935 104.527 1.00 39.98 323 SER D N 1
ATOM 9626 C CA . SER D 1 323 ? 8.871 61.733 103.331 1.00 41.86 323 SER D CA 1
ATOM 9627 C C . SER D 1 323 ? 10.362 61.951 103.587 1.00 43.54 323 SER D C 1
ATOM 9628 O O . SER D 1 323 ? 11.188 61.408 102.848 1.00 36.98 323 SER D O 1
ATOM 9631 N N . LYS D 1 324 ? 10.723 62.726 104.613 1.00 45.69 324 LYS D N 1
ATOM 9632 C CA . LYS D 1 324 ? 12.129 62.945 104.976 1.00 47.51 324 LYS D CA 1
ATOM 9633 C C . LYS D 1 324 ? 12.552 61.945 106.028 1.00 50.68 324 LYS D C 1
ATOM 9634 O O . LYS D 1 324 ? 12.153 62.065 107.190 1.00 52.02 324 LYS D O 1
#

Solvent-accessible surface area: 46514 Å² total; per-residue (Å²): 95,91,16,0,46,70,0,18,92,38,106,86,4,49,14,84,41,0,30,78,3,0,53,46,2,72,71,20,103,18,22,19,1,0,0,2,2,0,0,3,37,25,42,31,40,40,2,58,1,0,0,0,3,0,27,0,1,16,43,30,6,52,153,28,82,16,31,121,1,2,3,6,9,28,20,40,65,75,26,62,48,39,3,28,8,16,0,0,0,0,0,0,1,0,44,61,31,54,0,0,5,7,3,56,5,15,97,59,25,124,13,12,10,8,54,0,0,76,46,18,29,8,49,4,134,10,61,51,129,57,0,94,68,1,0,103,64,6,41,0,0,3,0,31,1,58,50,5,4,62,20,9,140,62,0,40,82,6,12,154,39,0,46,14,140,1,2,2,56,9,0,5,14,0,0,0,15,11,71,5,16,23,2,7,1,0,0,55,23,68,134,17,11,75,21,0,0,74,0,0,69,42,22,14,19,85,68,0,0,0,1,14,1,44,40,92,27,17,0,3,0,52,130,82,0,64,1,8,32,2,36,162,37,36,95,132,58,77,13,45,5,110,61,2,40,22,141,75,12,42,32,72,97,7,87,34,28,113,55,0,4,64,20,0,103,38,0,0,22,49,74,38,101,125,38,1,81,6,1,0,1,0,11,0,0,1,2,0,41,2,9,50,41,6,153,68,16,113,57,0,11,82,61,0,97,141,27,28,13,121,54,6,48,95,50,8,123,90,0,10,85,30,2,135,89,85,94,17,0,46,69,0,18,97,43,109,85,5,40,41,110,37,0,64,101,3,0,70,53,2,34,73,22,115,23,31,12,1,0,0,2,2,0,0,3,38,24,40,31,35,42,1,52,1,0,0,0,0,0,63,1,2,15,78,49,11,54,152,6,116,18,23,117,0,2,3,7,11,23,10,28,34,111,75,63,48,34,4,22,6,24,0,0,0,0,3,2,5,4,54,67,30,77,0,0,5,6,2,75,6,26,131,56,95,144,47,14,15,16,32,1,0,78,43,20,31,7,49,4,139,12,50,50,124,10,0,106,33,3,0,98,82,5,45,0,0,4,0,32,2,63,55,6,3,58,24,8,140,66,0,50,81,6,24,149,42,0,62,18,104,1,2,0,31,6,1,2,12,0,0,0,5,10,57,5,13,22,2,8,0,1,0,45,28,71,130,19,10,83,23,0,1,72,0,0,76,92,21,61,17,96,71,0,0,0,1,13,1,45,41,59,22,25,1,4,2,47,143,85,1,63,1,7,19,2,40,148,42,43,98,128,52,79,12,38,10,136,56,1,41,19,133,86,18,112,33,16,31,9,30,26,13,116,33,4,4,63,24,0,103,43,1,0,23,40,78,28,63,108,42,1,63,13,1,0,9,0,12,2,0,0,2,3,39,1,6,51,40,10,154,67,15,120,82,0,18,102,53,1,48,153,22,24,26,81,59,13,49,57,36,12,115,86,2,13,90,51,2,136,110,100,95,21,0,33,69,0,19,92,45,104,85,3,39,48,110,38,0,71,98,0,0,56,60,0,75,74,20,96,17,21,27,1,0,0,0,0,0,0,1,40,24,44,26,32,37,1,66,1,0,0,0,1,0,64,1,6,13,58,34,6,52,150,25,115,3,49,111,0,1,3,5,4,11,3,17,48,71,67,48,70,31,4,27,7,21,0,0,0,0,3,0,1,0,48,64,28,71,0,0,3,0,0,19,18,23,103,94,30,135,4,35,10,6,62,5,0,106,43,18,25,7,72,22,154,9,46,36,109,70,0,87,56,1,1,96,52,2,45,0,0,3,0,43,11,55,33,4,5,43,19,12,158,56,0,47,78,7,30,158,54,0,45,11,47,1,0,5,8,0,0,9,0,0,0,0,11,10,72,6,17,24,1,8,0,0,0,35,19,72,129,16,10,65,16,0,0,70,0,0,81,105,25,63,17,84,67,0,0,0,1,14,0,57,44,31,10,20,0,4,1,43,153,106,1,69,2,7,19,2,47,130,37,34,78,143,62,63,14,33,4,93,61,1,44,10,129,60,12,88,18,13,9,5,51,34,46,114,41,6,4,47,20,0,104,41,0,0,25,49,77,36,48,105,18,2,64,5,2,0,0,0,11,0,0,0,2,0,37,1,9,45,40,5,156,72,17,139,63,0,9,112,56,0,79,138,28,23,16,114,50,9,47,90,38,8,115,76,0,10,81,36,6,129,86,108,94,18,0,44,66,0,20,88,46,103,86,5,40,5,39,39,0,4,95,2,0,41,57,1,79,68,24,100,19,21,16,0,0,0,2,2,0,0,4,40,24,40,32,39,40,2,50,1,0,0,0,1,0,10,1,1,13,18,30,6,49,141,21,96,4,53,113,0,2,2,6,8,14,2,40,28,97,45,61,48,34,4,25,6,22,0,0,0,0,3,0,1,1,48,62,30,64,0,0,3,4,6,59,5,26,84,85,82,114,26,25,16,14,53,0,0,100,43,17,29,5,62,26,144,8,43,35,119,76,0,106,98,1,0,93,75,2,42,0,0,4,0,50,0,84,35,4,6,77,20,9,163,30,0,52,75,6,7,164,47,0,61,18,139,1,2,0,25,10,0,0,2,0,0,0,12,11,58,5,16,28,2,8,0,1,0,54,26,78,142,16,12,81,26,0,0,77,0,0,77,72,13,36,16,87,71,0,1,0,2,11,1,61,42,25,20,23,0,4,1,50,145,104,1,68,1,8,27,0,29,167,27,38,103,141,57,61,15,36,4,94,67,2,42,14,130,59,13,144,27,66,102,4,99,38,33,117,65,3,5,66,28,0,106,40,0,0,22,50,74,36,137,106,46,1,58,4,1,0,0,0,11,0,0,1,1,0,37,2,9,48,37,6,153,72,18,117,60,0,7,84,59,0,90,146,26,25,15,121,49,7,42,107,39,7,110,80,0,2,77,57,0,146

B-factor: mean 36.17, std 14.15, range [11.69, 102.65]

CATH classification: 1.20.970.10 (+1 more: 3.40.1030.10)

InterPro domains:
  IPR000312 Glycosyl transferase, family 3 [PF00591] (68-311)
  IPR005940 Anthranilate phosphoribosyl transferase [MF_00211] (2-322)
  IPR005940 Anthranilate phosphoribosyl transferase [PTHR43285] (3-320)
  IPR005940 Anthranilate phosphoribosyl transferase [TIGR01245] (4-320)
  IPR017459 Glycosyl transferase family 3, N-terminal domain [PF02885] (2-61)
  IPR035902 Nucleoside phosphorylase/phosphoribosyltransferase catalytic domain superfamily [G3DSA:3.40.1030.10] (67-311)
  IPR035902 Nucleoside phosphorylase/phosphoribosyltransferase catalytic domain superfamily [SSF52418] (68-318)
  IPR036320 Glycosyl transferase family 3, N-terminal domain superfamily [SSF47648] (2-65)

Organism: Thermococcus kodakarensis (strain ATCC BAA-918 / JCM 12380 / KOD1) (NCBI:txid69014)